Protein 5XV9 (pdb70)

Nearest PDB structures (foldseek):
  5xv9-assembly1_A  TM=9.568E-01  e=7.145E-11  Colwellia psychrerythraea 34H
  7f3l-assembly1_A  TM=8.516E-01  e=1.343E-05  Homo sapiens
  5ytv-assembly1_A  TM=8.457E-01  e=1.506E-05  Homo sapiens
  1wfq-assembly1_A  TM=7.825E-01  e=1.286E-03  Homo sapiens
  4qqb-assembly2_Y  TM=7.080E-01  e=2.148E-03  Drosophila melanogaster

Foldseek 3Di:
DFKFWFQFADVVVQWGWTQGPVRDHIAIEGPVQAPDDDDDDDDGGGFIWGFDWDADPVGTHTHNIDTD

Secondary structure (DSSP, 8-state):
--EEEEEEEETTTTEEEEE-TTSPPPEEEEGGGB--S-S-----TT-EEEEEEE--SS--EEEEEEE-

InterPro domains:
  IPR002059 Cold-shock protein Csp, DNA-binding [PF00313] (3-67)
  IPR002059 Cold-shock protein Csp, DNA-binding [PR00050] (4-19)
  IPR002059 Cold-shock protein Csp, DNA-binding [PR00050] (25-34)
  IPR002059 Cold-shock protein Csp, DNA-binding [PR00050] (41-59)
  IPR002059 Cold-shock protein Csp, DNA-binding [PS51857] (1-67)
  IPR002059 Cold-shock protein Csp, DNA-binding [cd04458] (3-65)
  IPR011129 Cold-shock domain [SM00357] (3-68)
  IPR012156 Cold shock, CspA [PIRSF002599] (1-67)
  IPR012340 Nucleic acid-binding, OB-fold [G3DSA:2.40.50.140] (1-68)
  IPR012340 Nucleic acid-binding, OB-fold [SSF50249] (1-67)
  IPR019844 Cold-shock domain, conserved site [PS00352] (15-34)

Organism: Colwellia psychrerythraea (strain 34H / ATCC BAA-681) (NCBI:txid167879)

Radius of gyration: 10.87 Å; Cα contacts (8 Å, |Δi|>4): 153; chains: 1; bounding box: 30×25×26 Å

Solvent-accessible surface area: 4841 Å² total; per-residue (Å²): 206,62,123,2,81,4,115,66,13,55,67,148,128,28,71,1,48,0,49,8,120,140,66,68,182,59,10,108,3,82,62,97,81,46,97,59,73,42,150,201,29,102,21,57,114,40,55,50,0,56,8,82,82,34,172,38,186,214,24,56,48,2,61,97,2,52,47,96

Sequence (68 aa):
MSKGIVKWFNSDKGFGFITPEDGSKDLFVHHSEIQSGGEYATLADGQTVEYEVGQGQKGPCANKVVAVMSKGIVKWFNSDKGFGFITPEDGSKDLFVHHSEIQSGGEYATLADGQTVEYEVGQGQKGPCANKVVAVMSKGIVKWFNSDKGFGFITPEDGSKDLFVHHSEIQSGGEYATLADGQTVEYEVGQGQKGPCANKVVAVMSKGIVKWFNSDKGFGFITPEDGSKDLFVHHSEIQSGGEYATLADGQTVEYEVGQGQKGPCANKVVAVMSKGIVKWFNSDKGFGFITPEDGSKDLFVHHSEIQSGGEYATLADGQTVEYEVGQGQKGPCANKVVAVMSKGIVKWFNSDKGFGFITPEDGSKDLFVHHSEIQSGGEYATLADGQTVEYEVGQGQKGPCANKVVAVMSKGIVKWFNSDKGFGFITPEDGSKDLFVHHSEIQSGGEYATLADGQTVEYEVGQGQKGPCANKVVAVMSKGIVKWFNSDKGFGFITPEDGSKDLFVHHSEIQSGGEYATLADGQTVEYEVGQGQKGPCANKVVAVMSKGIVKWFNSDKGFGFITPEDGSKDLFVHHSEIQSGGEYATLADGQTVEYEVGQGQKGPCANKVVAVMSKGIVKWFNSDKGFGFITPEDGSKDLFVHHSEIQSGGEYATLADGQTVEYEVGQGQKGPCANKVVAVMSKGIVKWFNSDKGFGFITPEDGSKDLFVHHSEIQSGGEYATLADGQTVEYEVGQGQKGPCANKVVAVMSKGIVKWFNSDKGFGFITPEDGSKDLFVHHSEIQSGGEYATLADGQTVEYEVGQGQKGPCANKVVAVMSKGIVKWFNSDKGFGFITPEDGSKDLFVHHSEIQSGGEYATLADGQTVEYEVGQGQKGPCANKVVAVMSKGIVKWFNSDKGFGFITPEDGSKDLFVHHSEIQSGGEYATLADGQTVEYEVGQGQKGPCANKVVAVMSKGIVKWFNSDKGFGFITPEDGSKDLFVHHSEIQSGGEYATLADGQTVEYEVGQGQKGPCANKVVAVMSKGIVKWFNSDKGFGFITPEDGSKDLFVHHSEIQSGGEYATLADGQTVEYEVGQGQKGPCANKVVAVMSKGIVKWFNSDKGFGFITPEDGSKDLFVHHSEIQSGGEYATLADGQTVEYEVGQGQKGPCANKVVAVMSKGIVKWFNSDKGFGFITPEDGSKDLFVHHSEIQSGGEYATLADGQTVEYEVGQGQKGPCANKVVAVMSKGIVKWFNSDKGFGFITPEDGSKDLFVHHSEIQSGGEYATLADGQTVEYEVGQGQKGPCANKVVAVMSKGIVKWFNSDKGFGFITPEDGSKDLFVHHSEIQSGGEYATLADGQTVEYEVGQGQKGPCANKVVAV

CATH classification: 2.40.50.140

Structure (mmCIF, N/CA/C/O backbone):
data_5XV9
#
_entry.id   5XV9
#
loop_
_atom_site.group_PDB
_atom_site.id
_atom_site.type_symbol
_atom_site.label_atom_id
_atom_site.label_alt_id
_atom_site.label_comp_id
_atom_site.label_asym_id
_atom_site.label_entity_id
_atom_site.label_seq_id
_atom_site.pdbx_PDB_ins_code
_atom_site.Cartn_x
_atom_site.Cartn_y
_atom_site.Cartn_z
_atom_site.occupancy
_atom_site.B_iso_or_equiv
_atom_site.auth_seq_id
_atom_site.auth_comp_id
_atom_site.auth_asym_id
_atom_site.auth_atom_id
_atom_site.pdbx_PDB_model_num
ATOM 1 N N . MET A 1 1 ? -4.690 11.706 1.030 1.00 0.00 1 MET A N 1
ATOM 2 C CA . MET A 1 1 ? -5.722 12.460 1.797 1.00 0.00 1 MET A CA 1
ATOM 3 C C . MET A 1 1 ? -6.381 11.522 2.803 1.00 0.00 1 MET A C 1
ATOM 4 O O . MET A 1 1 ? -6.348 11.772 4.010 1.00 0.00 1 MET A O 1
ATOM 20 N N . SER A 1 2 ? -6.979 10.443 2.291 1.00 0.00 2 SER A N 1
ATOM 21 C CA . SER A 1 2 ? -7.651 9.461 3.141 1.00 0.00 2 SER A CA 1
ATOM 22 C C . SER A 1 2 ? -6.635 8.691 3.978 1.00 0.00 2 SER A C 1
ATOM 23 O O . SER A 1 2 ? -5.490 8.500 3.557 1.00 0.00 2 SER A O 1
ATOM 31 N N . LYS A 1 3 ? -7.069 8.247 5.159 1.00 0.00 3 LYS A N 1
ATOM 32 C CA . LYS A 1 3 ? -6.204 7.486 6.058 1.00 0.00 3 LYS A CA 1
ATOM 33 C C . LYS A 1 3 ? -7.042 6.622 6.996 1.00 0.00 3 LYS A C 1
ATOM 34 O O . LYS A 1 3 ? -8.127 7.027 7.421 1.00 0.00 3 LYS A O 1
ATOM 53 N N . GLY A 1 4 ? -6.530 5.430 7.302 1.00 0.00 4 GLY A N 1
ATOM 54 C CA . GLY A 1 4 ? -7.235 4.500 8.179 1.00 0.00 4 GLY A CA 1
ATOM 55 C C . GLY A 1 4 ? -6.272 3.830 9.145 1.00 0.00 4 GLY A C 1
ATOM 56 O O . GLY A 1 4 ? -5.143 4.293 9.333 1.00 0.00 4 GLY A O 1
ATOM 60 N N . ILE A 1 5 ? -6.729 2.731 9.747 1.00 0.00 5 ILE A N 1
ATOM 61 C CA . ILE A 1 5 ? -5.905 1.980 10.698 1.00 0.00 5 ILE A CA 1
ATOM 62 C C . ILE A 1 5 ? -5.695 0.563 10.195 1.00 0.00 5 ILE A C 1
ATOM 63 O O . ILE A 1 5 ? -6.645 -0.110 9.802 1.00 0.00 5 ILE A O 1
ATOM 79 N N . VAL A 1 6 ? -4.433 0.137 10.181 1.00 0.00 6 VAL A N 1
ATOM 80 C CA . VAL A 1 6 ? -4.078 -1.188 9.682 1.00 0.00 6 VAL A CA 1
ATOM 81 C C . VAL A 1 6 ? -4.554 -2.275 10.646 1.00 0.00 6 VAL A C 1
ATOM 82 O O . VAL A 1 6 ? -4.197 -2.267 11.827 1.00 0.00 6 VAL A O 1
ATOM 95 N N . LYS A 1 7 ? -5.338 -3.220 10.117 1.00 0.00 7 LYS A N 1
ATOM 96 C CA . LYS A 1 7 ? -5.833 -4.329 10.926 1.00 0.00 7 LYS A CA 1
ATOM 97 C C . LYS A 1 7 ? -4.636 -5.177 11.350 1.00 0.00 7 LYS A C 1
ATOM 98 O O . LYS A 1 7 ? -4.492 -5.522 12.524 1.00 0.00 7 LYS A O 1
ATOM 117 N N . TRP A 1 8 ? -3.759 -5.469 10.381 1.00 0.00 8 TRP A N 1
ATOM 118 C CA . TRP A 1 8 ? -2.544 -6.232 10.653 1.00 0.00 8 TRP A CA 1
ATOM 119 C C . TRP A 1 8 ? -1.579 -6.153 9.470 1.00 0.00 8 TRP A C 1
ATOM 120 O O . TRP A 1 8 ? -1.985 -6.315 8.315 1.00 0.00 8 TRP A O 1
ATOM 141 N N . PHE A 1 9 ? -0.300 -5.912 9.776 1.00 0.00 9 PHE A N 1
ATOM 142 C CA . PHE A 1 9 ? 0.731 -5.823 8.738 1.00 0.00 9 PHE A CA 1
ATOM 143 C C . PHE A 1 9 ? 1.803 -6.895 8.946 1.00 0.00 9 PHE A C 1
ATOM 144 O O . PHE A 1 9 ? 2.369 -7.008 10.037 1.00 0.00 9 PHE A O 1
ATOM 161 N N . ASN A 1 10 ? 2.091 -7.659 7.884 1.00 0.00 10 ASN A N 1
ATOM 162 C CA . ASN A 1 10 ? 3.119 -8.700 7.951 1.00 0.00 10 ASN A CA 1
ATOM 163 C C . ASN A 1 10 ? 4.074 -8.597 6.764 1.00 0.00 10 ASN A C 1
ATOM 164 O O . ASN A 1 10 ? 3.757 -9.044 5.651 1.00 0.00 10 ASN A O 1
ATOM 175 N N . SER A 1 11 ? 5.241 -7.992 7.015 1.00 0.00 11 SER A N 1
ATOM 176 C CA . SER A 1 11 ? 6.259 -7.813 5.981 1.00 0.00 11 SER A CA 1
ATOM 177 C C . SER A 1 11 ? 6.801 -9.156 5.495 1.00 0.00 11 SER A C 1
ATOM 178 O O . SER A 1 11 ? 7.189 -9.281 4.330 1.00 0.00 11 SER A O 1
ATOM 186 N N . ASP A 1 12 ? 6.821 -10.160 6.386 1.00 0.00 12 ASP A N 1
ATOM 187 C CA . ASP A 1 12 ? 7.317 -11.487 6.013 1.00 0.00 12 ASP A CA 1
ATOM 188 C C . ASP A 1 12 ? 6.481 -12.023 4.858 1.00 0.00 12 ASP A C 1
ATOM 189 O O . ASP A 1 12 ? 7.022 -12.526 3.869 1.00 0.00 12 ASP A O 1
ATOM 198 N N . LYS A 1 13 ? 5.164 -11.856 4.975 1.00 0.00 13 LYS A N 1
ATOM 199 C CA . LYS A 1 13 ? 4.244 -12.265 3.920 1.00 0.00 13 LYS A CA 1
ATOM 200 C C . LYS A 1 13 ? 4.333 -11.280 2.745 1.00 0.00 13 LYS A C 1
ATOM 201 O O . LYS A 1 13 ? 4.080 -11.647 1.595 1.00 0.00 13 LYS A O 1
ATOM 220 N N . GLY A 1 14 ? 4.703 -10.029 3.057 1.00 0.00 14 GLY A N 1
ATOM 221 C CA . GLY A 1 14 ? 4.838 -8.982 2.045 1.00 0.00 14 GLY A CA 1
ATOM 222 C C . GLY A 1 14 ? 3.548 -8.181 1.852 1.00 0.00 14 GLY A C 1
ATOM 223 O O . GLY A 1 14 ? 3.458 -7.381 0.916 1.00 0.00 14 GLY A O 1
ATOM 227 N N . PHE A 1 15 ? 2.551 -8.398 2.724 1.00 0.00 15 PHE A N 1
ATOM 228 C CA . PHE A 1 15 ? 1.279 -7.681 2.606 1.00 0.00 15 PHE A CA 1
ATOM 229 C C . PHE A 1 15 ? 0.523 -7.642 3.930 1.00 0.00 15 PHE A C 1
ATOM 230 O O . PHE A 1 15 ? 0.918 -8.277 4.913 1.00 0.00 15 PHE A O 1
ATOM 247 N N . GLY A 1 16 ? -0.567 -6.879 3.931 1.00 0.00 16 GLY A N 1
ATOM 248 C CA . GLY A 1 16 ? -1.407 -6.730 5.112 1.00 0.00 16 GLY A CA 1
ATOM 249 C C . GLY A 1 16 ? -2.782 -6.203 4.720 1.00 0.00 16 GLY A C 1
ATOM 250 O O . GLY A 1 16 ? -3.019 -5.870 3.555 1.00 0.00 16 GLY A O 1
ATOM 254 N N . PHE A 1 17 ? -3.675 -6.119 5.703 1.00 0.00 17 PHE A N 1
ATOM 255 C CA . PHE A 1 17 ? -5.029 -5.619 5.476 1.00 0.00 17 PHE A CA 1
ATOM 256 C C . PHE A 1 17 ? -5.274 -4.400 6.344 1.00 0.00 17 PHE A C 1
ATOM 257 O O . PHE A 1 17 ? -4.825 -4.354 7.496 1.00 0.00 17 PHE A O 1
ATOM 274 N N . ILE A 1 18 ? -5.973 -3.409 5.785 1.00 0.00 18 ILE A N 1
ATOM 275 C CA . ILE A 1 18 ? -6.258 -2.178 6.520 1.00 0.00 18 ILE A CA 1
ATOM 276 C C . ILE A 1 18 ? -7.755 -1.994 6.731 1.00 0.00 18 ILE A C 1
ATOM 277 O O . ILE A 1 18 ? -8.565 -2.372 5.887 1.00 0.00 18 ILE A O 1
ATOM 293 N N . THR A 1 19 ? -8.094 -1.405 7.876 1.00 0.00 19 THR A N 1
ATOM 294 C CA . THR A 1 19 ? -9.479 -1.153 8.234 1.00 0.00 19 THR A CA 1
ATOM 295 C C . THR A 1 19 ? -9.825 0.324 7.948 1.00 0.00 19 THR A C 1
ATOM 296 O O . THR A 1 19 ? -9.389 1.204 8.697 1.00 0.00 19 THR A O 1
ATOM 307 N N . PRO A 1 20 ? -10.594 0.623 6.896 1.00 0.00 20 PRO A N 1
ATOM 308 C CA . PRO A 1 20 ? -10.974 2.033 6.560 1.00 0.00 20 PRO A CA 1
ATOM 309 C C . PRO A 1 20 ? -11.613 2.765 7.735 1.00 0.00 20 PRO A C 1
ATOM 310 O O . PRO A 1 20 ? -12.486 2.229 8.420 1.00 0.00 20 PRO A O 1
ATOM 321 N N . GLU A 1 21 ? -11.162 3.997 7.944 1.00 0.00 21 GLU A N 1
ATOM 322 C CA . GLU A 1 21 ? -11.669 4.841 9.021 1.00 0.00 21 GLU A CA 1
ATOM 323 C C . GLU A 1 21 ? -13.174 5.087 8.852 1.00 0.00 21 GLU A C 1
ATOM 324 O O . GLU A 1 21 ? -13.921 5.086 9.834 1.00 0.00 21 GLU A O 1
ATOM 336 N N . ASP A 1 22 ? -13.596 5.315 7.610 1.00 0.00 22 ASP A N 1
ATOM 337 C CA . ASP A 1 22 ? -15.008 5.585 7.316 1.00 0.00 22 ASP A CA 1
ATOM 338 C C . ASP A 1 22 ? -15.895 4.374 7.630 1.00 0.00 22 ASP A C 1
ATOM 339 O O . ASP A 1 22 ? -17.119 4.508 7.705 1.00 0.00 22 ASP A O 1
ATOM 348 N N . GLY A 1 23 ? -15.279 3.199 7.792 1.00 0.00 23 GLY A N 1
ATOM 349 C CA . GLY A 1 23 ? -16.026 1.973 8.074 1.00 0.00 23 GLY A CA 1
ATOM 350 C C . GLY A 1 23 ? -16.192 1.116 6.814 1.00 0.00 23 GLY A C 1
ATOM 351 O O . GLY A 1 23 ? -16.951 0.144 6.818 1.00 0.00 23 GLY A O 1
ATOM 355 N N . SER A 1 24 ? -15.474 1.482 5.744 1.00 0.00 24 SER A N 1
ATOM 356 C CA . SER A 1 24 ? -15.540 0.744 4.486 1.00 0.00 24 SER A CA 1
ATOM 357 C C . SER A 1 24 ? -14.846 -0.606 4.631 1.00 0.00 24 SER A C 1
ATOM 358 O O . SER A 1 24 ? -14.151 -0.847 5.618 1.00 0.00 24 SER A O 1
ATOM 366 N N . LYS A 1 25 ? -15.058 -1.486 3.653 1.00 0.00 25 LYS A N 1
ATOM 367 C CA . LYS A 1 25 ? -14.465 -2.827 3.677 1.00 0.00 25 LYS A CA 1
ATOM 368 C C . LYS A 1 25 ? -12.942 -2.747 3.614 1.00 0.00 25 LYS A C 1
ATOM 369 O O . LYS A 1 25 ? -12.386 -1.799 3.054 1.00 0.00 25 LYS A O 1
ATOM 388 N N . ASP A 1 26 ? -12.277 -3.740 4.213 1.00 0.00 26 ASP A N 1
ATOM 389 C CA . ASP A 1 26 ? -10.814 -3.777 4.250 1.00 0.00 26 ASP A CA 1
ATOM 390 C C . ASP A 1 26 ? -10.216 -3.728 2.849 1.00 0.00 26 ASP A C 1
ATOM 391 O O . ASP A 1 26 ? -10.764 -4.301 1.905 1.00 0.00 26 ASP A O 1
ATOM 400 N N . LEU A 1 27 ? -9.085 -3.027 2.733 1.00 0.00 27 LEU A N 1
ATOM 401 C CA . LEU A 1 27 ? -8.390 -2.880 1.453 1.00 0.00 27 LEU A CA 1
ATOM 402 C C . LEU A 1 27 ? -7.024 -3.560 1.498 1.00 0.00 27 LEU A C 1
ATOM 403 O O . LEU A 1 27 ? -6.377 -3.602 2.551 1.00 0.00 27 LEU A O 1
ATOM 419 N N . PHE A 1 28 ? -6.599 -4.090 0.347 1.00 0.00 28 PHE A N 1
ATOM 420 C CA . PHE A 1 28 ? -5.309 -4.772 0.243 1.00 0.00 28 PHE A CA 1
ATOM 421 C C . PHE A 1 28 ? -4.171 -3.757 0.197 1.00 0.00 28 PHE A C 1
ATOM 422 O O . PHE A 1 28 ? -4.210 -2.800 -0.584 1.00 0.00 28 PHE A O 1
ATOM 439 N N . VAL A 1 29 ? -3.161 -3.979 1.040 1.00 0.00 29 VAL A N 1
ATOM 440 C CA . VAL A 1 29 ? -1.998 -3.095 1.108 1.00 0.00 29 VAL A CA 1
ATOM 441 C C . VAL A 1 29 ? -0.713 -3.933 1.073 1.00 0.00 29 VAL A C 1
ATOM 442 O O . VAL A 1 29 ? -0.589 -4.915 1.809 1.00 0.00 29 VAL A O 1
ATOM 455 N N . HIS A 1 30 ? 0.231 -3.537 0.213 1.00 0.00 30 HIS A N 1
ATOM 456 C CA . HIS A 1 30 ? 1.503 -4.255 0.083 1.00 0.00 30 HIS A CA 1
ATOM 457 C C . HIS A 1 30 ? 2.652 -3.429 0.660 1.00 0.00 30 HIS A C 1
ATOM 458 O O . HIS A 1 30 ? 2.624 -2.196 0.618 1.00 0.00 30 HIS A O 1
ATOM 472 N N . HIS A 1 31 ? 3.658 -4.126 1.195 1.00 0.00 31 HIS A N 1
ATOM 473 C CA . HIS A 1 31 ? 4.825 -3.466 1.783 1.00 0.00 31 HIS A CA 1
ATOM 474 C C . HIS A 1 31 ? 5.564 -2.636 0.730 1.00 0.00 31 HIS A C 1
ATOM 475 O O . HIS A 1 31 ? 5.929 -1.491 0.981 1.00 0.00 31 HIS A O 1
ATOM 489 N N . SER A 1 32 ? 5.802 -3.243 -0.431 1.00 0.00 32 SER A N 1
ATOM 490 C CA . SER A 1 32 ? 6.530 -2.582 -1.521 1.00 0.00 32 SER A CA 1
ATOM 491 C C . SER A 1 32 ? 5.795 -1.352 -2.070 1.00 0.00 32 SER A C 1
ATOM 492 O O . SER A 1 32 ? 6.408 -0.519 -2.743 1.00 0.00 32 SER A O 1
ATOM 500 N N . GLU A 1 33 ? 4.488 -1.256 -1.811 1.00 0.00 33 GLU A N 1
ATOM 501 C CA . GLU A 1 33 ? 3.686 -0.134 -2.318 1.00 0.00 33 GLU A CA 1
ATOM 502 C C . GLU A 1 33 ? 3.750 1.113 -1.425 1.00 0.00 33 GLU A C 1
ATOM 503 O O . GLU A 1 33 ? 3.093 2.112 -1.732 1.00 0.00 33 GLU A O 1
ATOM 515 N N . ILE A 1 34 ? 4.522 1.063 -0.330 1.00 0.00 34 ILE A N 1
ATOM 516 C CA . ILE A 1 34 ? 4.622 2.222 0.570 1.00 0.00 34 ILE A CA 1
ATOM 517 C C . ILE A 1 34 ? 5.320 3.386 -0.135 1.00 0.00 34 ILE A C 1
ATOM 518 O O . ILE A 1 34 ? 6.132 3.172 -1.038 1.00 0.00 34 ILE A O 1
ATOM 534 N N . GLN A 1 35 ? 5.006 4.610 0.296 1.00 0.00 35 GLN A N 1
ATOM 535 C CA . GLN A 1 35 ? 5.615 5.805 -0.286 1.00 0.00 35 GLN A CA 1
ATOM 536 C C . GLN A 1 35 ? 6.152 6.706 0.825 1.00 0.00 35 GLN A C 1
ATOM 537 O O . GLN A 1 35 ? 5.395 7.454 1.447 1.00 0.00 35 GLN A O 1
ATOM 551 N N . SER A 1 36 ? 7.463 6.624 1.060 1.00 0.00 36 SER A N 1
ATOM 552 C CA . SER A 1 36 ? 8.108 7.433 2.093 1.00 0.00 36 SER A CA 1
ATOM 553 C C . SER A 1 36 ? 9.596 7.590 1.800 1.00 0.00 36 SER A C 1
ATOM 554 O O . SER A 1 36 ? 10.241 6.657 1.314 1.00 0.00 36 SER A O 1
ATOM 562 N N . GLY A 1 37 ? 10.131 8.774 2.103 1.00 0.00 37 GLY A N 1
ATOM 563 C CA . GLY A 1 37 ? 11.547 9.054 1.877 1.00 0.00 37 GLY A CA 1
ATOM 564 C C . GLY A 1 37 ? 12.428 8.121 2.704 1.00 0.00 37 GLY A C 1
ATOM 565 O O . GLY A 1 37 ? 13.453 7.634 2.220 1.00 0.00 37 GLY A O 1
ATOM 569 N N . GLY A 1 38 ? 12.018 7.885 3.952 1.00 0.00 38 GLY A N 1
ATOM 570 C CA . GLY A 1 38 ? 12.768 7.013 4.855 1.00 0.00 38 GLY A CA 1
ATOM 571 C C . GLY A 1 38 ? 12.620 5.548 4.459 1.00 0.00 38 GLY A C 1
ATOM 572 O O . GLY A 1 38 ? 11.559 5.128 3.988 1.00 0.00 38 GLY A O 1
ATOM 576 N N . GLU A 1 39 ? 13.689 4.779 4.664 1.00 0.00 39 GLU A N 1
ATOM 577 C CA . GLU A 1 39 ? 13.688 3.350 4.338 1.00 0.00 39 GLU A CA 1
ATOM 578 C C . GLU A 1 39 ? 13.495 2.471 5.586 1.00 0.00 39 GLU A C 1
ATOM 579 O O . GLU A 1 39 ? 13.530 1.242 5.485 1.00 0.00 39 GLU A O 1
ATOM 591 N N . TYR A 1 40 ? 13.302 3.099 6.756 1.00 0.00 40 TYR A N 1
ATOM 592 C CA . TYR A 1 40 ? 13.119 2.353 8.008 1.00 0.00 40 TYR A CA 1
ATOM 593 C C . TYR A 1 40 ? 11.646 2.272 8.424 1.00 0.00 40 TYR A C 1
ATOM 594 O O . TYR A 1 40 ? 11.346 1.833 9.538 1.00 0.00 40 TYR A O 1
ATOM 612 N N . ALA A 1 41 ? 10.733 2.699 7.542 1.00 0.00 41 ALA A N 1
ATOM 613 C CA . ALA A 1 41 ? 9.308 2.669 7.856 1.00 0.00 41 ALA A CA 1
ATOM 614 C C . ALA A 1 41 ? 8.861 1.246 8.172 1.00 0.00 41 ALA A C 1
ATOM 615 O O . ALA A 1 41 ? 9.191 0.307 7.444 1.00 0.00 41 ALA A O 1
ATOM 622 N N . THR A 1 42 ? 8.110 1.104 9.265 1.00 0.00 42 THR A N 1
ATOM 623 C CA . THR A 1 42 ? 7.610 -0.207 9.693 1.00 0.00 42 THR A CA 1
ATOM 624 C C . THR A 1 42 ? 6.099 -0.162 9.899 1.00 0.00 42 THR A C 1
ATOM 625 O O . THR A 1 42 ? 5.524 0.910 10.107 1.00 0.00 42 THR A O 1
ATOM 636 N N . LEU A 1 43 ? 5.468 -1.338 9.853 1.00 0.00 43 LEU A N 1
ATOM 637 C CA . LEU A 1 43 ? 4.022 -1.447 10.047 1.00 0.00 43 LEU A CA 1
ATOM 638 C C . LEU A 1 43 ? 3.705 -2.693 10.880 1.00 0.00 43 LEU A C 1
ATOM 639 O O . LEU A 1 43 ? 4.417 -3.697 10.799 1.00 0.00 43 LEU A O 1
ATOM 655 N N . ALA A 1 44 ? 2.643 -2.613 11.680 1.00 0.00 44 ALA A N 1
ATOM 656 C CA . ALA A 1 44 ? 2.231 -3.728 12.538 1.00 0.00 44 ALA A CA 1
ATOM 657 C C . ALA A 1 44 ? 0.696 -3.760 12.669 1.00 0.00 44 ALA A C 1
ATOM 658 O O . ALA A 1 44 ? -0.006 -3.314 11.758 1.00 0.00 44 ALA A O 1
ATOM 665 N N . ASP A 1 45 ? 0.177 -4.315 13.778 1.00 0.00 45 ASP A N 1
ATOM 666 C CA . ASP A 1 45 ? -1.266 -4.396 13.999 1.00 0.00 45 ASP A CA 1
ATOM 667 C C . ASP A 1 45 ? -1.777 -3.117 14.662 1.00 0.00 45 ASP A C 1
ATOM 668 O O . ASP A 1 45 ? -1.463 -2.847 15.824 1.00 0.00 45 ASP A O 1
ATOM 677 N N . GLY A 1 46 ? -2.567 -2.340 13.916 1.00 0.00 46 GLY A N 1
ATOM 678 C CA . GLY A 1 46 ? -3.127 -1.087 14.438 1.00 0.00 46 GLY A CA 1
ATOM 679 C C . GLY A 1 46 ? -2.358 0.151 13.952 1.00 0.00 46 GLY A C 1
ATOM 680 O O . GLY A 1 46 ? -2.731 1.279 14.286 1.00 0.00 46 GLY A O 1
ATOM 684 N N . GLN A 1 47 ? -1.295 -0.062 13.170 1.00 0.00 47 GLN A N 1
ATOM 685 C CA . GLN A 1 47 ? -0.490 1.037 12.648 1.00 0.00 47 GLN A CA 1
ATOM 686 C C . GLN A 1 47 ? -1.353 1.976 11.807 1.00 0.00 47 GLN A C 1
ATOM 687 O O . GLN A 1 47 ? -2.072 1.532 10.910 1.00 0.00 47 GLN A O 1
ATOM 701 N N . THR A 1 48 ? -1.274 3.275 12.112 1.00 0.00 48 THR A N 1
ATOM 702 C CA . THR A 1 48 ? -2.050 4.285 11.390 1.00 0.00 48 THR A CA 1
ATOM 703 C C . THR A 1 48 ? -1.284 4.725 10.145 1.00 0.00 48 THR A C 1
ATOM 704 O O . THR A 1 48 ? -0.099 5.059 10.227 1.00 0.00 48 THR A O 1
ATOM 715 N N . VAL A 1 49 ? -1.966 4.706 8.996 1.00 0.00 49 VAL A N 1
ATOM 716 C CA . VAL A 1 49 ? -1.331 5.091 7.734 1.00 0.00 49 VAL A CA 1
ATOM 717 C C . VAL A 1 49 ? -2.266 5.916 6.856 1.00 0.00 49 VAL A C 1
ATOM 718 O O . VAL A 1 49 ? -3.483 5.928 7.056 1.00 0.00 49 VAL A O 1
ATOM 731 N N . GLU A 1 50 ? -1.672 6.568 5.858 1.00 0.00 50 GLU A N 1
ATOM 732 C CA . GLU A 1 50 ? -2.425 7.372 4.899 1.00 0.00 50 GLU A CA 1
ATOM 733 C C . GLU A 1 50 ? -2.405 6.642 3.561 1.00 0.00 50 GLU A C 1
ATOM 734 O O . GLU A 1 50 ? -1.359 6.118 3.167 1.00 0.00 50 GLU A O 1
ATOM 746 N N . TYR A 1 51 ? -3.550 6.589 2.876 1.00 0.00 51 TYR A N 1
ATOM 747 C CA . TYR A 1 51 ? -3.619 5.885 1.592 1.00 0.00 51 TYR A CA 1
ATOM 748 C C . TYR A 1 51 ? -4.721 6.427 0.688 1.00 0.00 51 TYR A C 1
ATOM 749 O O . TYR A 1 51 ? -5.628 7.132 1.135 1.00 0.00 51 TYR A O 1
ATOM 767 N N . GLU A 1 52 ? -4.631 6.047 -0.585 1.00 0.00 52 GLU A N 1
ATOM 768 C CA . GLU A 1 52 ? -5.615 6.439 -1.583 1.00 0.00 52 GLU A CA 1
ATOM 769 C C . GLU A 1 52 ? -6.341 5.193 -2.074 1.00 0.00 52 GLU A C 1
ATOM 770 O O . GLU A 1 52 ? -5.705 4.171 -2.350 1.00 0.00 52 GLU A O 1
ATOM 782 N N . VAL A 1 53 ? -7.668 5.279 -2.166 1.00 0.00 53 VAL A N 1
ATOM 783 C CA . VAL A 1 53 ? -8.475 4.140 -2.611 1.00 0.00 53 VAL A CA 1
ATOM 784 C C . VAL A 1 53 ? -8.671 4.216 -4.126 1.00 0.00 53 VAL A C 1
ATOM 785 O O . VAL A 1 53 ? -9.274 5.165 -4.633 1.00 0.00 53 VAL A O 1
ATOM 798 N N . GLY A 1 54 ? -8.155 3.207 -4.836 1.00 0.00 54 GLY A N 1
ATOM 799 C CA . GLY A 1 54 ? -8.274 3.158 -6.293 1.00 0.00 54 GLY A CA 1
ATOM 800 C C . GLY A 1 54 ? -8.931 1.858 -6.739 1.00 0.00 54 GLY A C 1
ATOM 801 O O . GLY A 1 54 ? -8.421 0.770 -6.460 1.00 0.00 54 GLY A O 1
ATOM 805 N N . GLN A 1 55 ? -10.072 1.988 -7.414 1.00 0.00 55 GLN A N 1
ATOM 806 C CA . GLN A 1 55 ? -10.822 0.830 -7.884 1.00 0.00 55 GLN A CA 1
ATOM 807 C C . GLN A 1 55 ? -9.957 -0.070 -8.758 1.00 0.00 55 GLN A C 1
ATOM 808 O O . GLN A 1 55 ? -9.014 0.388 -9.408 1.00 0.00 55 GLN A O 1
ATOM 822 N N . GLY A 1 56 ? -10.297 -1.357 -8.757 1.00 0.00 56 GLY A N 1
ATOM 823 C CA . GLY A 1 56 ? -9.579 -2.356 -9.536 1.00 0.00 56 GLY A CA 1
ATOM 824 C C . GLY A 1 56 ? -10.546 -3.427 -10.021 1.00 0.00 56 GLY A C 1
ATOM 825 O O . GLY A 1 56 ? -11.733 -3.388 -9.688 1.00 0.00 56 GLY A O 1
ATOM 829 N N . GLN A 1 57 ? -10.038 -4.367 -10.816 1.00 0.00 57 GLN A N 1
ATOM 830 C CA . GLN A 1 57 ? -10.877 -5.434 -11.356 1.00 0.00 57 GLN A CA 1
ATOM 831 C C . GLN A 1 57 ? -11.410 -6.322 -10.240 1.00 0.00 57 GLN A C 1
ATOM 832 O O . GLN A 1 57 ? -12.587 -6.695 -10.248 1.00 0.00 57 GLN A O 1
ATOM 846 N N . LYS A 1 58 ? -10.547 -6.634 -9.271 1.00 0.00 58 LYS A N 1
ATOM 847 C CA . LYS A 1 58 ? -10.954 -7.456 -8.129 1.00 0.00 58 LYS A CA 1
ATOM 848 C C . LYS A 1 58 ? -11.625 -6.594 -7.052 1.00 0.00 58 LYS A C 1
ATOM 849 O O . LYS A 1 58 ? -12.386 -7.103 -6.226 1.00 0.00 58 LYS A O 1
ATOM 868 N N . GLY A 1 59 ? -11.326 -5.289 -7.070 1.00 0.00 59 GLY A N 1
ATOM 869 C CA . GLY A 1 59 ? -11.889 -4.353 -6.100 1.00 0.00 59 GLY A CA 1
ATOM 870 C C . GLY A 1 59 ? -10.899 -3.213 -5.816 1.00 0.00 59 GLY A C 1
ATOM 871 O O . GLY A 1 59 ? -9.806 -3.206 -6.386 1.00 0.00 59 GLY A O 1
ATOM 875 N N . PRO A 1 60 ? -11.241 -2.250 -4.957 1.00 0.00 60 PRO A N 1
ATOM 876 C CA . PRO A 1 60 ? -10.323 -1.110 -4.635 1.00 0.00 60 PRO A CA 1
ATOM 877 C C . PRO A 1 60 ? -9.122 -1.537 -3.794 1.00 0.00 60 PRO A C 1
ATOM 878 O O . PRO A 1 60 ? -9.198 -2.492 -3.018 1.00 0.00 60 PRO A O 1
ATOM 889 N N . CYS A 1 61 ? -8.018 -0.808 -3.960 1.00 0.00 61 CYS A N 1
ATOM 890 C CA . CYS A 1 61 ? -6.783 -1.081 -3.226 1.00 0.00 61 CYS A CA 1
ATOM 891 C C . CYS A 1 61 ? -6.283 0.199 -2.566 1.00 0.00 61 CYS A C 1
ATOM 892 O O . CYS A 1 61 ? -6.804 1.282 -2.846 1.00 0.00 61 CYS A O 1
ATOM 900 N N . ALA A 1 62 ? -5.261 0.079 -1.708 1.00 0.00 62 ALA A N 1
ATOM 901 C CA . ALA A 1 62 ? -4.695 1.253 -1.040 1.00 0.00 62 ALA A CA 1
ATOM 902 C C . ALA A 1 62 ? -3.243 1.449 -1.472 1.00 0.00 62 ALA A C 1
ATOM 903 O O . ALA A 1 62 ? -2.436 0.519 -1.394 1.00 0.00 62 ALA A O 1
ATOM 910 N N . ASN A 1 63 ? -2.926 2.659 -1.943 1.00 0.00 63 ASN A N 1
ATOM 911 C CA . ASN A 1 63 ? -1.574 2.975 -2.412 1.00 0.00 63 ASN A CA 1
ATOM 912 C C . ASN A 1 63 ? -1.009 4.191 -1.681 1.00 0.00 63 ASN A C 1
ATOM 913 O O . ASN A 1 63 ? -1.750 4.935 -1.034 1.00 0.00 63 ASN A O 1
ATOM 924 N N . LYS A 1 64 ? 0.311 4.384 -1.798 1.00 0.00 64 LYS A N 1
ATOM 925 C CA . LYS A 1 64 ? 0.989 5.514 -1.153 1.00 0.00 64 LYS A CA 1
ATOM 926 C C . LYS A 1 64 ? 0.812 5.457 0.368 1.00 0.00 64 LYS A C 1
ATOM 927 O O . LYS A 1 64 ? 0.282 6.386 0.993 1.00 0.00 64 LYS A O 1
ATOM 946 N N . VAL A 1 65 ? 1.260 4.347 0.956 1.00 0.00 65 VAL A N 1
ATOM 947 C CA . VAL A 1 65 ? 1.151 4.152 2.402 1.00 0.00 65 VAL A CA 1
ATOM 948 C C . VAL A 1 65 ? 2.201 5.004 3.121 1.00 0.00 65 VAL A C 1
ATOM 949 O O . VAL A 1 65 ? 3.404 4.852 2.896 1.00 0.00 65 VAL A O 1
ATOM 962 N N . VAL A 1 66 ? 1.717 5.888 3.989 1.00 0.00 66 VAL A N 1
ATOM 963 C CA . VAL A 1 66 ? 2.590 6.772 4.766 1.00 0.00 66 VAL A CA 1
ATOM 964 C C . VAL A 1 66 ? 2.345 6.537 6.257 1.00 0.00 66 VAL A C 1
ATOM 965 O O . VAL A 1 66 ? 1.212 6.661 6.730 1.00 0.00 66 VAL A O 1
ATOM 978 N N . ALA A 1 67 ? 3.411 6.199 6.984 1.00 0.00 67 ALA A N 1
ATOM 979 C CA . ALA A 1 67 ? 3.306 5.945 8.420 1.00 0.00 67 ALA A CA 1
ATOM 980 C C . ALA A 1 67 ? 3.039 7.239 9.180 1.00 0.00 67 ALA A C 1
ATOM 981 O O . ALA A 1 67 ? 3.661 8.269 8.907 1.00 0.00 67 ALA A O 1
ATOM 988 N N . VAL A 1 68 ? 2.109 7.172 10.135 1.00 0.00 68 VAL A N 1
ATOM 989 C CA . VAL A 1 68 ? 1.755 8.340 10.945 1.00 0.00 68 VAL A CA 1
ATOM 990 C C . VAL A 1 68 ? 1.492 7.930 12.393 1.00 0.00 68 VAL A C 1
ATOM 991 O O . VAL A 1 68 ? 1.643 8.772 13.263 1.00 0.00 68 VAL A O 1
ATOM 1004 N N . MET A 1 1 ? -6.556 13.580 1.799 1.00 0.00 1 MET A N 2
ATOM 1005 C CA . MET A 1 1 ? -5.934 12.230 1.710 1.00 0.00 1 MET A CA 2
ATOM 1006 C C . MET A 1 1 ? -6.571 11.308 2.745 1.00 0.00 1 MET A C 2
ATOM 1007 O O . MET A 1 1 ? -6.535 11.591 3.946 1.00 0.00 1 MET A O 2
ATOM 1023 N N . SER A 1 2 ? -7.152 10.206 2.267 1.00 0.00 2 SER A N 2
ATOM 1024 C CA . SER A 1 2 ? -7.798 9.235 3.146 1.00 0.00 2 SER A CA 2
ATOM 1025 C C . SER A 1 2 ? -6.761 8.499 3.989 1.00 0.00 2 SER A C 2
ATOM 1026 O O . SER A 1 2 ? -5.612 8.342 3.572 1.00 0.00 2 SER A O 2
ATOM 1034 N N . LYS A 1 3 ? -7.181 8.054 5.174 1.00 0.00 3 LYS A N 2
ATOM 1035 C CA . LYS A 1 3 ? -6.296 7.326 6.084 1.00 0.00 3 LYS A CA 2
ATOM 1036 C C . LYS A 1 3 ? -7.114 6.504 7.078 1.00 0.00 3 LYS A C 2
ATOM 1037 O O . LYS A 1 3 ? -8.220 6.901 7.455 1.00 0.00 3 LYS A O 2
ATOM 1056 N N . GLY A 1 4 ? -6.569 5.356 7.483 1.00 0.00 4 GLY A N 2
ATOM 1057 C CA . GLY A 1 4 ? -7.260 4.475 8.421 1.00 0.00 4 GLY A CA 2
ATOM 1058 C C . GLY A 1 4 ? -6.271 3.758 9.329 1.00 0.00 4 GLY A C 2
ATOM 1059 O O . GLY A 1 4 ? -5.101 4.147 9.418 1.00 0.00 4 GLY A O 2
ATOM 1063 N N . ILE A 1 5 ? -6.752 2.703 9.990 1.00 0.00 5 ILE A N 2
ATOM 1064 C CA . ILE A 1 5 ? -5.909 1.916 10.893 1.00 0.00 5 ILE A CA 2
ATOM 1065 C C . ILE A 1 5 ? -5.734 0.508 10.346 1.00 0.00 5 ILE A C 2
ATOM 1066 O O . ILE A 1 5 ? -6.706 -0.151 9.984 1.00 0.00 5 ILE A O 2
ATOM 1082 N N . VAL A 1 6 ? -4.478 0.076 10.260 1.00 0.00 6 VAL A N 2
ATOM 1083 C CA . VAL A 1 6 ? -4.155 -1.240 9.714 1.00 0.00 6 VAL A CA 2
ATOM 1084 C C . VAL A 1 6 ? -4.644 -2.352 10.645 1.00 0.00 6 VAL A C 2
ATOM 1085 O O . VAL A 1 6 ? -4.248 -2.425 11.809 1.00 0.00 6 VAL A O 2
ATOM 1098 N N . LYS A 1 7 ? -5.498 -3.217 10.098 1.00 0.00 7 LYS A N 2
ATOM 1099 C CA . LYS A 1 7 ? -6.038 -4.345 10.849 1.00 0.00 7 LYS A CA 2
ATOM 1100 C C . LYS A 1 7 ? -4.901 -5.310 11.182 1.00 0.00 7 LYS A C 2
ATOM 1101 O O . LYS A 1 7 ? -4.790 -5.792 12.310 1.00 0.00 7 LYS A O 2
ATOM 1120 N N . TRP A 1 8 ? -4.062 -5.580 10.178 1.00 0.00 8 TRP A N 2
ATOM 1121 C CA . TRP A 1 8 ? -2.927 -6.481 10.343 1.00 0.00 8 TRP A CA 2
ATOM 1122 C C . TRP A 1 8 ? -1.915 -6.249 9.222 1.00 0.00 8 TRP A C 2
ATOM 1123 O O . TRP A 1 8 ? -2.271 -6.324 8.042 1.00 0.00 8 TRP A O 2
ATOM 1144 N N . PHE A 1 9 ? -0.654 -5.984 9.591 1.00 0.00 9 PHE A N 2
ATOM 1145 C CA . PHE A 1 9 ? 0.395 -5.764 8.587 1.00 0.00 9 PHE A CA 2
ATOM 1146 C C . PHE A 1 9 ? 1.373 -6.938 8.574 1.00 0.00 9 PHE A C 2
ATOM 1147 O O . PHE A 1 9 ? 1.994 -7.243 9.597 1.00 0.00 9 PHE A O 2
ATOM 1164 N N . ASN A 1 10 ? 1.510 -7.594 7.412 1.00 0.00 10 ASN A N 2
ATOM 1165 C CA . ASN A 1 10 ? 2.423 -8.734 7.282 1.00 0.00 10 ASN A CA 2
ATOM 1166 C C . ASN A 1 10 ? 3.449 -8.506 6.171 1.00 0.00 10 ASN A C 2
ATOM 1167 O O . ASN A 1 10 ? 3.196 -8.819 4.999 1.00 0.00 10 ASN A O 2
ATOM 1178 N N . SER A 1 11 ? 4.607 -7.951 6.550 1.00 0.00 11 SER A N 2
ATOM 1179 C CA . SER A 1 11 ? 5.679 -7.679 5.595 1.00 0.00 11 SER A CA 2
ATOM 1180 C C . SER A 1 11 ? 6.205 -8.971 4.971 1.00 0.00 11 SER A C 2
ATOM 1181 O O . SER A 1 11 ? 6.638 -8.971 3.815 1.00 0.00 11 SER A O 2
ATOM 1189 N N . ASP A 1 12 ? 6.161 -10.071 5.738 1.00 0.00 12 ASP A N 2
ATOM 1190 C CA . ASP A 1 12 ? 6.634 -11.363 5.240 1.00 0.00 12 ASP A CA 2
ATOM 1191 C C . ASP A 1 12 ? 5.843 -11.738 3.995 1.00 0.00 12 ASP A C 2
ATOM 1192 O O . ASP A 1 12 ? 6.420 -12.108 2.969 1.00 0.00 12 ASP A O 2
ATOM 1201 N N . LYS A 1 13 ? 4.523 -11.595 4.089 1.00 0.00 13 LYS A N 2
ATOM 1202 C CA . LYS A 1 13 ? 3.639 -11.872 2.959 1.00 0.00 13 LYS A CA 2
ATOM 1203 C C . LYS A 1 13 ? 3.743 -10.745 1.917 1.00 0.00 13 LYS A C 2
ATOM 1204 O O . LYS A 1 13 ? 3.414 -10.944 0.746 1.00 0.00 13 LYS A O 2
ATOM 1223 N N . GLY A 1 14 ? 4.205 -9.565 2.361 1.00 0.00 14 GLY A N 2
ATOM 1224 C CA . GLY A 1 14 ? 4.360 -8.409 1.478 1.00 0.00 14 GLY A CA 2
ATOM 1225 C C . GLY A 1 14 ? 3.083 -7.568 1.380 1.00 0.00 14 GLY A C 2
ATOM 1226 O O . GLY A 1 14 ? 3.011 -6.654 0.554 1.00 0.00 14 GLY A O 2
ATOM 1230 N N . PHE A 1 15 ? 2.079 -7.877 2.213 1.00 0.00 15 PHE A N 2
ATOM 1231 C CA . PHE A 1 15 ? 0.817 -7.134 2.188 1.00 0.00 15 PHE A CA 2
ATOM 1232 C C . PHE A 1 15 ? 0.074 -7.247 3.517 1.00 0.00 15 PHE A C 2
ATOM 1233 O O . PHE A 1 15 ? 0.487 -7.987 4.418 1.00 0.00 15 PHE A O 2
ATOM 1250 N N . GLY A 1 16 ? -1.021 -6.495 3.625 1.00 0.00 16 GLY A N 2
ATOM 1251 C CA . GLY A 1 16 ? -1.837 -6.490 4.834 1.00 0.00 16 GLY A CA 2
ATOM 1252 C C . GLY A 1 16 ? -3.230 -5.946 4.539 1.00 0.00 16 GLY A C 2
ATOM 1253 O O . GLY A 1 16 ? -3.509 -5.505 3.420 1.00 0.00 16 GLY A O 2
ATOM 1257 N N . PHE A 1 17 ? -4.093 -5.976 5.555 1.00 0.00 17 PHE A N 2
ATOM 1258 C CA . PHE A 1 17 ? -5.460 -5.480 5.420 1.00 0.00 17 PHE A CA 2
ATOM 1259 C C . PHE A 1 17 ? -5.652 -4.278 6.329 1.00 0.00 17 PHE A C 2
ATOM 1260 O O . PHE A 1 17 ? -5.222 -4.304 7.486 1.00 0.00 17 PHE A O 2
ATOM 1277 N N . ILE A 1 18 ? -6.288 -3.221 5.807 1.00 0.00 18 ILE A N 2
ATOM 1278 C CA . ILE A 1 18 ? -6.513 -2.011 6.597 1.00 0.00 18 ILE A CA 2
ATOM 1279 C C . ILE A 1 18 ? -7.998 -1.789 6.854 1.00 0.00 18 ILE A C 2
ATOM 1280 O O . ILE A 1 18 ? -8.840 -2.094 6.013 1.00 0.00 18 ILE A O 2
ATOM 1296 N N . THR A 1 19 ? -8.293 -1.258 8.041 1.00 0.00 19 THR A N 2
ATOM 1297 C CA . THR A 1 19 ? -9.665 -0.988 8.448 1.00 0.00 19 THR A CA 2
ATOM 1298 C C . THR A 1 19 ? -9.989 0.509 8.268 1.00 0.00 19 THR A C 2
ATOM 1299 O O . THR A 1 19 ? -9.517 1.329 9.064 1.00 0.00 19 THR A O 2
ATOM 1310 N N . PRO A 1 20 ? -10.790 0.894 7.267 1.00 0.00 20 PRO A N 2
ATOM 1311 C CA . PRO A 1 20 ? -11.160 2.331 7.054 1.00 0.00 20 PRO A CA 2
ATOM 1312 C C . PRO A 1 20 ? -11.767 2.947 8.311 1.00 0.00 20 PRO A C 2
ATOM 1313 O O . PRO A 1 20 ? -12.659 2.361 8.927 1.00 0.00 20 PRO A O 2
ATOM 1324 N N . GLU A 1 21 ? -11.282 4.135 8.677 1.00 0.00 21 GLU A N 2
ATOM 1325 C CA . GLU A 1 21 ? -11.785 4.836 9.861 1.00 0.00 21 GLU A CA 2
ATOM 1326 C C . GLU A 1 21 ? -13.258 5.234 9.687 1.00 0.00 21 GLU A C 2
ATOM 1327 O O . GLU A 1 21 ? -14.002 5.326 10.666 1.00 0.00 21 GLU A O 2
ATOM 1339 N N . ASP A 1 22 ? -13.666 5.458 8.434 1.00 0.00 22 ASP A N 2
ATOM 1340 C CA . ASP A 1 22 ? -15.047 5.836 8.125 1.00 0.00 22 ASP A CA 2
ATOM 1341 C C . ASP A 1 22 ? -16.015 4.664 8.337 1.00 0.00 22 ASP A C 2
ATOM 1342 O O . ASP A 1 22 ? -17.224 4.872 8.463 1.00 0.00 22 ASP A O 2
ATOM 1351 N N . GLY A 1 23 ? -15.477 3.439 8.360 1.00 0.00 23 GLY A N 2
ATOM 1352 C CA . GLY A 1 23 ? -16.300 2.238 8.538 1.00 0.00 23 GLY A CA 2
ATOM 1353 C C . GLY A 1 23 ? -16.471 1.463 7.223 1.00 0.00 23 GLY A C 2
ATOM 1354 O O . GLY A 1 23 ? -17.267 0.521 7.157 1.00 0.00 23 GLY A O 2
ATOM 1358 N N . SER A 1 24 ? -15.718 1.858 6.187 1.00 0.00 24 SER A N 2
ATOM 1359 C CA . SER A 1 24 ? -15.784 1.197 4.888 1.00 0.00 24 SER A CA 2
ATOM 1360 C C . SER A 1 24 ? -15.108 -0.169 4.954 1.00 0.00 24 SER A C 2
ATOM 1361 O O . SER A 1 24 ? -14.428 -0.484 5.933 1.00 0.00 24 SER A O 2
ATOM 1369 N N . LYS A 1 25 ? -15.314 -0.973 3.914 1.00 0.00 25 LYS A N 2
ATOM 1370 C CA . LYS A 1 25 ? -14.738 -2.317 3.850 1.00 0.00 25 LYS A CA 2
ATOM 1371 C C . LYS A 1 25 ? -13.215 -2.248 3.773 1.00 0.00 25 LYS A C 2
ATOM 1372 O O . LYS A 1 25 ? -12.658 -1.268 3.272 1.00 0.00 25 LYS A O 2
ATOM 1391 N N . ASP A 1 26 ? -12.555 -3.287 4.292 1.00 0.00 26 ASP A N 2
ATOM 1392 C CA . ASP A 1 26 ? -11.095 -3.341 4.307 1.00 0.00 26 ASP A CA 2
ATOM 1393 C C . ASP A 1 26 ? -10.514 -3.241 2.900 1.00 0.00 26 ASP A C 2
ATOM 1394 O O . ASP A 1 26 ? -11.091 -3.748 1.935 1.00 0.00 26 ASP A O 2
ATOM 1403 N N . LEU A 1 27 ? -9.364 -2.570 2.805 1.00 0.00 27 LEU A N 2
ATOM 1404 C CA . LEU A 1 27 ? -8.677 -2.375 1.529 1.00 0.00 27 LEU A CA 2
ATOM 1405 C C . LEU A 1 27 ? -7.308 -3.054 1.553 1.00 0.00 27 LEU A C 2
ATOM 1406 O O . LEU A 1 27 ? -6.689 -3.176 2.614 1.00 0.00 27 LEU A O 2
ATOM 1422 N N . PHE A 1 28 ? -6.845 -3.492 0.376 1.00 0.00 28 PHE A N 2
ATOM 1423 C CA . PHE A 1 28 ? -5.543 -4.156 0.266 1.00 0.00 28 PHE A CA 2
ATOM 1424 C C . PHE A 1 28 ? -4.421 -3.124 0.235 1.00 0.00 28 PHE A C 2
ATOM 1425 O O . PHE A 1 28 ? -4.495 -2.140 -0.502 1.00 0.00 28 PHE A O 2
ATOM 1442 N N . VAL A 1 29 ? -3.381 -3.359 1.040 1.00 0.00 29 VAL A N 2
ATOM 1443 C CA . VAL A 1 29 ? -2.236 -2.449 1.107 1.00 0.00 29 VAL A CA 2
ATOM 1444 C C . VAL A 1 29 ? -0.934 -3.256 1.026 1.00 0.00 29 VAL A C 2
ATOM 1445 O O . VAL A 1 29 ? -0.793 -4.282 1.696 1.00 0.00 29 VAL A O 2
ATOM 1458 N N . HIS A 1 30 ? 0.005 -2.784 0.200 1.00 0.00 30 HIS A N 2
ATOM 1459 C CA . HIS A 1 30 ? 1.290 -3.465 0.031 1.00 0.00 30 HIS A CA 2
ATOM 1460 C C . HIS A 1 30 ? 2.422 -2.670 0.685 1.00 0.00 30 HIS A C 2
ATOM 1461 O O . HIS A 1 30 ? 2.385 -1.440 0.731 1.00 0.00 30 HIS A O 2
ATOM 1475 N N . HIS A 1 31 ? 3.424 -3.399 1.182 1.00 0.00 31 HIS A N 2
ATOM 1476 C CA . HIS A 1 31 ? 4.583 -2.782 1.834 1.00 0.00 31 HIS A CA 2
ATOM 1477 C C . HIS A 1 31 ? 5.360 -1.900 0.852 1.00 0.00 31 HIS A C 2
ATOM 1478 O O . HIS A 1 31 ? 5.772 -0.794 1.194 1.00 0.00 31 HIS A O 2
ATOM 1492 N N . SER A 1 32 ? 5.587 -2.426 -0.351 1.00 0.00 32 SER A N 2
ATOM 1493 C CA . SER A 1 32 ? 6.354 -1.721 -1.385 1.00 0.00 32 SER A CA 2
ATOM 1494 C C . SER A 1 32 ? 5.727 -0.383 -1.795 1.00 0.00 32 SER A C 2
ATOM 1495 O O . SER A 1 32 ? 6.408 0.461 -2.385 1.00 0.00 32 SER A O 2
ATOM 1503 N N . GLU A 1 33 ? 4.436 -0.197 -1.508 1.00 0.00 33 GLU A N 2
ATOM 1504 C CA . GLU A 1 33 ? 3.737 1.039 -1.882 1.00 0.00 33 GLU A CA 2
ATOM 1505 C C . GLU A 1 33 ? 4.215 2.250 -1.072 1.00 0.00 33 GLU A C 2
ATOM 1506 O O . GLU A 1 33 ? 4.096 3.386 -1.541 1.00 0.00 33 GLU A O 2
ATOM 1518 N N . ILE A 1 34 ? 4.747 2.013 0.133 1.00 0.00 34 ILE A N 2
ATOM 1519 C CA . ILE A 1 34 ? 5.224 3.109 0.981 1.00 0.00 34 ILE A CA 2
ATOM 1520 C C . ILE A 1 34 ? 6.356 3.879 0.289 1.00 0.00 34 ILE A C 2
ATOM 1521 O O . ILE A 1 34 ? 7.253 3.281 -0.311 1.00 0.00 34 ILE A O 2
ATOM 1537 N N . GLN A 1 35 ? 6.292 5.209 0.384 1.00 0.00 35 GLN A N 2
ATOM 1538 C CA . GLN A 1 35 ? 7.298 6.078 -0.227 1.00 0.00 35 GLN A CA 2
ATOM 1539 C C . GLN A 1 35 ? 7.780 7.122 0.778 1.00 0.00 35 GLN A C 2
ATOM 1540 O O . GLN A 1 35 ? 7.052 7.482 1.704 1.00 0.00 35 GLN A O 2
ATOM 1554 N N . SER A 1 36 ? 9.015 7.599 0.584 1.00 0.00 36 SER A N 2
ATOM 1555 C CA . SER A 1 36 ? 9.604 8.605 1.475 1.00 0.00 36 SER A CA 2
ATOM 1556 C C . SER A 1 36 ? 9.651 8.076 2.915 1.00 0.00 36 SER A C 2
ATOM 1557 O O . SER A 1 36 ? 9.441 6.882 3.142 1.00 0.00 36 SER A O 2
ATOM 1565 N N . GLY A 1 37 ? 9.933 8.964 3.879 1.00 0.00 37 GLY A N 2
ATOM 1566 C CA . GLY A 1 37 ? 10.011 8.569 5.285 1.00 0.00 37 GLY A CA 2
ATOM 1567 C C . GLY A 1 37 ? 11.370 7.952 5.598 1.00 0.00 37 GLY A C 2
ATOM 1568 O O . GLY A 1 37 ? 12.345 8.183 4.878 1.00 0.00 37 GLY A O 2
ATOM 1572 N N . GLY A 1 38 ? 11.425 7.171 6.680 1.00 0.00 38 GLY A N 2
ATOM 1573 C CA . GLY A 1 38 ? 12.668 6.521 7.093 1.00 0.00 38 GLY A CA 2
ATOM 1574 C C . GLY A 1 38 ? 13.076 5.452 6.086 1.00 0.00 38 GLY A C 2
ATOM 1575 O O . GLY A 1 38 ? 12.256 4.997 5.285 1.00 0.00 38 GLY A O 2
ATOM 1579 N N . GLU A 1 39 ? 14.355 5.064 6.129 1.00 0.00 39 GLU A N 2
ATOM 1580 C CA . GLU A 1 39 ? 14.878 4.055 5.213 1.00 0.00 39 GLU A CA 2
ATOM 1581 C C . GLU A 1 39 ? 14.131 2.734 5.408 1.00 0.00 39 GLU A C 2
ATOM 1582 O O . GLU A 1 39 ? 13.762 2.075 4.430 1.00 0.00 39 GLU A O 2
ATOM 1594 N N . TYR A 1 40 ? 13.902 2.365 6.671 1.00 0.00 40 TYR A N 2
ATOM 1595 C CA . TYR A 1 40 ? 13.186 1.127 6.989 1.00 0.00 40 TYR A CA 2
ATOM 1596 C C . TYR A 1 40 ? 11.878 1.441 7.708 1.00 0.00 40 TYR A C 2
ATOM 1597 O O . TYR A 1 40 ? 11.889 1.941 8.837 1.00 0.00 40 TYR A O 2
ATOM 1615 N N . ALA A 1 41 ? 10.759 1.139 7.048 1.00 0.00 41 ALA A N 2
ATOM 1616 C CA . ALA A 1 41 ? 9.439 1.384 7.626 1.00 0.00 41 ALA A CA 2
ATOM 1617 C C . ALA A 1 41 ? 8.889 0.115 8.265 1.00 0.00 41 ALA A C 2
ATOM 1618 O O . ALA A 1 41 ? 8.890 -0.951 7.643 1.00 0.00 41 ALA A O 2
ATOM 1625 N N . THR A 1 42 ? 8.424 0.235 9.511 1.00 0.00 42 THR A N 2
ATOM 1626 C CA . THR A 1 42 ? 7.876 -0.906 10.241 1.00 0.00 42 THR A CA 2
ATOM 1627 C C . THR A 1 42 ? 6.369 -0.728 10.434 1.00 0.00 42 THR A C 2
ATOM 1628 O O . THR A 1 42 ? 5.910 0.328 10.877 1.00 0.00 42 THR A O 2
ATOM 1639 N N . LEU A 1 43 ? 5.616 -1.781 10.116 1.00 0.00 43 LEU A N 2
ATOM 1640 C CA . LEU A 1 43 ? 4.164 -1.771 10.267 1.00 0.00 43 LEU A CA 2
ATOM 1641 C C . LEU A 1 43 ? 3.702 -3.093 10.880 1.00 0.00 43 LEU A C 2
ATOM 1642 O O . LEU A 1 43 ? 4.301 -4.140 10.626 1.00 0.00 43 LEU A O 2
ATOM 1658 N N . ALA A 1 44 ? 2.646 -3.031 11.696 1.00 0.00 44 ALA A N 2
ATOM 1659 C CA . ALA A 1 44 ? 2.119 -4.227 12.360 1.00 0.00 44 ALA A CA 2
ATOM 1660 C C . ALA A 1 44 ? 0.583 -4.133 12.502 1.00 0.00 44 ALA A C 2
ATOM 1661 O O . ALA A 1 44 ? -0.077 -3.566 11.628 1.00 0.00 44 ALA A O 2
ATOM 1668 N N . ASP A 1 45 ? 0.016 -4.709 13.578 1.00 0.00 45 ASP A N 2
ATOM 1669 C CA . ASP A 1 45 ? -1.427 -4.677 13.799 1.00 0.00 45 ASP A CA 2
ATOM 1670 C C . ASP A 1 45 ? -1.831 -3.395 14.528 1.00 0.00 45 ASP A C 2
ATOM 1671 O O . ASP A 1 45 ? -1.513 -3.223 15.708 1.00 0.00 45 ASP A O 2
ATOM 1680 N N . GLY A 1 46 ? -2.540 -2.511 13.824 1.00 0.00 46 GLY A N 2
ATOM 1681 C CA . GLY A 1 46 ? -3.000 -1.248 14.414 1.00 0.00 46 GLY A CA 2
ATOM 1682 C C . GLY A 1 46 ? -2.197 -0.032 13.928 1.00 0.00 46 GLY A C 2
ATOM 1683 O O . GLY A 1 46 ? -2.446 1.088 14.378 1.00 0.00 46 GLY A O 2
ATOM 1687 N N . GLN A 1 47 ? -1.245 -0.255 13.014 1.00 0.00 47 GLN A N 2
ATOM 1688 C CA . GLN A 1 47 ? -0.426 0.833 12.483 1.00 0.00 47 GLN A CA 2
ATOM 1689 C C . GLN A 1 47 ? -1.298 1.826 11.712 1.00 0.00 47 GLN A C 2
ATOM 1690 O O . GLN A 1 47 ? -2.080 1.430 10.847 1.00 0.00 47 GLN A O 2
ATOM 1704 N N . THR A 1 48 ? -1.153 3.115 12.034 1.00 0.00 48 THR A N 2
ATOM 1705 C CA . THR A 1 48 ? -1.928 4.167 11.370 1.00 0.00 48 THR A CA 2
ATOM 1706 C C . THR A 1 48 ? -1.198 4.625 10.110 1.00 0.00 48 THR A C 2
ATOM 1707 O O . THR A 1 48 ? -0.014 4.976 10.166 1.00 0.00 48 THR A O 2
ATOM 1718 N N . VAL A 1 49 ? -1.904 4.607 8.974 1.00 0.00 49 VAL A N 2
ATOM 1719 C CA . VAL A 1 49 ? -1.304 5.013 7.700 1.00 0.00 49 VAL A CA 2
ATOM 1720 C C . VAL A 1 49 ? -2.279 5.817 6.845 1.00 0.00 49 VAL A C 2
ATOM 1721 O O . VAL A 1 49 ? -3.485 5.841 7.107 1.00 0.00 49 VAL A O 2
ATOM 1734 N N . GLU A 1 50 ? -1.736 6.443 5.801 1.00 0.00 50 GLU A N 2
ATOM 1735 C CA . GLU A 1 50 ? -2.535 7.226 4.863 1.00 0.00 50 GLU A CA 2
ATOM 1736 C C . GLU A 1 50 ? -2.536 6.502 3.522 1.00 0.00 50 GLU A C 2
ATOM 1737 O O . GLU A 1 50 ? -1.498 5.981 3.108 1.00 0.00 50 GLU A O 2
ATOM 1749 N N . TYR A 1 51 ? -3.692 6.451 2.860 1.00 0.00 51 TYR A N 2
ATOM 1750 C CA . TYR A 1 51 ? -3.796 5.756 1.573 1.00 0.00 51 TYR A CA 2
ATOM 1751 C C . TYR A 1 51 ? -4.913 6.321 0.701 1.00 0.00 51 TYR A C 2
ATOM 1752 O O . TYR A 1 51 ? -5.815 7.005 1.189 1.00 0.00 51 TYR A O 2
ATOM 1770 N N . GLU A 1 52 ? -4.847 5.990 -0.588 1.00 0.00 52 GLU A N 2
ATOM 1771 C CA . GLU A 1 52 ? -5.857 6.420 -1.547 1.00 0.00 52 GLU A CA 2
ATOM 1772 C C . GLU A 1 52 ? -6.465 5.193 -2.221 1.00 0.00 52 GLU A C 2
ATOM 1773 O O . GLU A 1 52 ? -5.740 4.300 -2.665 1.00 0.00 52 GLU A O 2
ATOM 1785 N N . VAL A 1 53 ? -7.796 5.160 -2.282 1.00 0.00 53 VAL A N 2
ATOM 1786 C CA . VAL A 1 53 ? -8.512 4.041 -2.892 1.00 0.00 53 VAL A CA 2
ATOM 1787 C C . VAL A 1 53 ? -8.104 3.868 -4.360 1.00 0.00 53 VAL A C 2
ATOM 1788 O O . VAL A 1 53 ? -7.742 4.835 -5.035 1.00 0.00 53 VAL A O 2
ATOM 1801 N N . GLY A 1 54 ? -8.178 2.626 -4.831 1.00 0.00 54 GLY A N 2
ATOM 1802 C CA . GLY A 1 54 ? -7.833 2.297 -6.212 1.00 0.00 54 GLY A CA 2
ATOM 1803 C C . GLY A 1 54 ? -8.748 1.193 -6.730 1.00 0.00 54 GLY A C 2
ATOM 1804 O O . GLY A 1 54 ? -9.431 0.536 -5.944 1.00 0.00 54 GLY A O 2
ATOM 1808 N N . GLN A 1 55 ? -8.764 1.003 -8.052 1.00 0.00 55 GLN A N 2
ATOM 1809 C CA . GLN A 1 55 ? -9.611 -0.019 -8.665 1.00 0.00 55 GLN A CA 2
ATOM 1810 C C . GLN A 1 55 ? -8.808 -1.274 -8.993 1.00 0.00 55 GLN A C 2
ATOM 1811 O O . GLN A 1 55 ? -7.671 -1.189 -9.462 1.00 0.00 55 GLN A O 2
ATOM 1825 N N . GLY A 1 56 ? -9.419 -2.434 -8.747 1.00 0.00 56 GLY A N 2
ATOM 1826 C CA . GLY A 1 56 ? -8.777 -3.720 -9.019 1.00 0.00 56 GLY A CA 2
ATOM 1827 C C . GLY A 1 56 ? -9.805 -4.742 -9.498 1.00 0.00 56 GLY A C 2
ATOM 1828 O O . GLY A 1 56 ? -10.992 -4.626 -9.190 1.00 0.00 56 GLY A O 2
ATOM 1832 N N . GLN A 1 57 ? -9.337 -5.734 -10.261 1.00 0.00 57 GLN A N 2
ATOM 1833 C CA . GLN A 1 57 ? -10.220 -6.771 -10.794 1.00 0.00 57 GLN A CA 2
ATOM 1834 C C . GLN A 1 57 ? -10.841 -7.600 -9.673 1.00 0.00 57 GLN A C 2
ATOM 1835 O O . GLN A 1 57 ? -12.030 -7.923 -9.722 1.00 0.00 57 GLN A O 2
ATOM 1849 N N . LYS A 1 58 ? -10.029 -7.938 -8.669 1.00 0.00 58 LYS A N 2
ATOM 1850 C CA . LYS A 1 58 ? -10.511 -8.732 -7.533 1.00 0.00 58 LYS A CA 2
ATOM 1851 C C . LYS A 1 58 ? -11.139 -7.845 -6.452 1.00 0.00 58 LYS A C 2
ATOM 1852 O O . LYS A 1 58 ? -11.934 -8.323 -5.640 1.00 0.00 58 LYS A O 2
ATOM 1871 N N . GLY A 1 59 ? -10.780 -6.558 -6.453 1.00 0.00 59 GLY A N 2
ATOM 1872 C CA . GLY A 1 59 ? -11.309 -5.610 -5.474 1.00 0.00 59 GLY A CA 2
ATOM 1873 C C . GLY A 1 59 ? -10.448 -4.339 -5.435 1.00 0.00 59 GLY A C 2
ATOM 1874 O O . GLY A 1 59 ? -9.425 -4.282 -6.120 1.00 0.00 59 GLY A O 2
ATOM 1878 N N . PRO A 1 60 ? -10.823 -3.320 -4.659 1.00 0.00 60 PRO A N 2
ATOM 1879 C CA . PRO A 1 60 ? -10.030 -2.054 -4.577 1.00 0.00 60 PRO A CA 2
ATOM 1880 C C . PRO A 1 60 ? -8.726 -2.222 -3.801 1.00 0.00 60 PRO A C 2
ATOM 1881 O O . PRO A 1 60 ? -8.607 -3.094 -2.938 1.00 0.00 60 PRO A O 2
ATOM 1892 N N . CYS A 1 61 ? -7.761 -1.366 -4.124 1.00 0.00 61 CYS A N 2
ATOM 1893 C CA . CYS A 1 61 ? -6.453 -1.382 -3.473 1.00 0.00 61 CYS A CA 2
ATOM 1894 C C . CYS A 1 61 ? -6.147 0.001 -2.911 1.00 0.00 61 CYS A C 2
ATOM 1895 O O . CYS A 1 61 ? -6.864 0.960 -3.202 1.00 0.00 61 CYS A O 2
ATOM 1903 N N . ALA A 1 62 ? -5.079 0.104 -2.122 1.00 0.00 62 ALA A N 2
ATOM 1904 C CA . ALA A 1 62 ? -4.678 1.384 -1.542 1.00 0.00 62 ALA A CA 2
ATOM 1905 C C . ALA A 1 62 ? -3.220 1.673 -1.897 1.00 0.00 62 ALA A C 2
ATOM 1906 O O . ALA A 1 62 ? -2.387 0.762 -1.891 1.00 0.00 62 ALA A O 2
ATOM 1913 N N . ASN A 1 63 ? -2.921 2.936 -2.212 1.00 0.00 63 ASN A N 2
ATOM 1914 C CA . ASN A 1 63 ? -1.559 3.330 -2.577 1.00 0.00 63 ASN A CA 2
ATOM 1915 C C . ASN A 1 63 ? -1.125 4.560 -1.786 1.00 0.00 63 ASN A C 2
ATOM 1916 O O . ASN A 1 63 ? -1.894 5.082 -0.973 1.00 0.00 63 ASN A O 2
ATOM 1927 N N . LYS A 1 64 ? 0.114 5.012 -2.023 1.00 0.00 64 LYS A N 2
ATOM 1928 C CA . LYS A 1 64 ? 0.652 6.176 -1.317 1.00 0.00 64 LYS A CA 2
ATOM 1929 C C . LYS A 1 64 ? 0.603 5.936 0.194 1.00 0.00 64 LYS A C 2
ATOM 1930 O O . LYS A 1 64 ? 0.088 6.761 0.962 1.00 0.00 64 LYS A O 2
ATOM 1949 N N . VAL A 1 65 ? 1.138 4.786 0.608 1.00 0.00 65 VAL A N 2
ATOM 1950 C CA . VAL A 1 65 ? 1.149 4.415 2.022 1.00 0.00 65 VAL A CA 2
ATOM 1951 C C . VAL A 1 65 ? 2.152 5.287 2.782 1.00 0.00 65 VAL A C 2
ATOM 1952 O O . VAL A 1 65 ? 3.341 5.299 2.473 1.00 0.00 65 VAL A O 2
ATOM 1965 N N . VAL A 1 66 ? 1.645 6.012 3.774 1.00 0.00 66 VAL A N 2
ATOM 1966 C CA . VAL A 1 66 ? 2.483 6.891 4.596 1.00 0.00 66 VAL A CA 2
ATOM 1967 C C . VAL A 1 66 ? 2.270 6.566 6.076 1.00 0.00 66 VAL A C 2
ATOM 1968 O O . VAL A 1 66 ? 1.141 6.601 6.567 1.00 0.00 66 VAL A O 2
ATOM 1981 N N . ALA A 1 67 ? 3.366 6.255 6.774 1.00 0.00 67 ALA A N 2
ATOM 1982 C CA . ALA A 1 67 ? 3.299 5.926 8.197 1.00 0.00 67 ALA A CA 2
ATOM 1983 C C . ALA A 1 67 ? 3.072 7.182 9.032 1.00 0.00 67 ALA A C 2
ATOM 1984 O O . ALA A 1 67 ? 3.721 8.209 8.809 1.00 0.00 67 ALA A O 2
ATOM 1991 N N . VAL A 1 68 ? 2.149 7.087 9.991 1.00 0.00 68 VAL A N 2
ATOM 1992 C CA . VAL A 1 68 ? 1.832 8.216 10.864 1.00 0.00 68 VAL A CA 2
ATOM 1993 C C . VAL A 1 68 ? 1.305 7.715 12.216 1.00 0.00 68 VAL A C 2
ATOM 1994 O O . VAL A 1 68 ? 1.013 6.534 12.317 1.00 0.00 68 VAL A O 2
ATOM 2007 N N . MET A 1 1 ? -7.475 13.810 0.922 1.00 0.00 1 MET A N 3
ATOM 2008 C CA . MET A 1 1 ? -6.652 12.621 1.283 1.00 0.00 1 MET A CA 3
ATOM 2009 C C . MET A 1 1 ? -7.489 11.662 2.125 1.00 0.00 1 MET A C 3
ATOM 2010 O O . MET A 1 1 ? -8.623 11.978 2.495 1.00 0.00 1 MET A O 3
ATOM 2026 N N . SER A 1 2 ? -6.917 10.493 2.419 1.00 0.00 2 SER A N 3
ATOM 2027 C CA . SER A 1 2 ? -7.606 9.481 3.218 1.00 0.00 2 SER A CA 3
ATOM 2028 C C . SER A 1 2 ? -6.603 8.657 4.019 1.00 0.00 2 SER A C 3
ATOM 2029 O O . SER A 1 2 ? -5.487 8.412 3.559 1.00 0.00 2 SER A O 3
ATOM 2037 N N . LYS A 1 3 ? -7.017 8.231 5.212 1.00 0.00 3 LYS A N 3
ATOM 2038 C CA . LYS A 1 3 ? -6.160 7.424 6.082 1.00 0.00 3 LYS A CA 3
ATOM 2039 C C . LYS A 1 3 ? -7.007 6.584 7.038 1.00 0.00 3 LYS A C 3
ATOM 2040 O O . LYS A 1 3 ? -8.053 7.034 7.508 1.00 0.00 3 LYS A O 3
ATOM 2059 N N . GLY A 1 4 ? -6.540 5.365 7.308 1.00 0.00 4 GLY A N 3
ATOM 2060 C CA . GLY A 1 4 ? -7.252 4.452 8.202 1.00 0.00 4 GLY A CA 3
ATOM 2061 C C . GLY A 1 4 ? -6.285 3.786 9.166 1.00 0.00 4 GLY A C 3
ATOM 2062 O O . GLY A 1 4 ? -5.152 4.247 9.338 1.00 0.00 4 GLY A O 3
ATOM 2066 N N . ILE A 1 5 ? -6.735 2.690 9.783 1.00 0.00 5 ILE A N 3
ATOM 2067 C CA . ILE A 1 5 ? -5.894 1.948 10.726 1.00 0.00 5 ILE A CA 3
ATOM 2068 C C . ILE A 1 5 ? -5.686 0.530 10.231 1.00 0.00 5 ILE A C 3
ATOM 2069 O O . ILE A 1 5 ? -6.635 -0.144 9.839 1.00 0.00 5 ILE A O 3
ATOM 2085 N N . VAL A 1 6 ? -4.426 0.100 10.225 1.00 0.00 6 VAL A N 3
ATOM 2086 C CA . VAL A 1 6 ? -4.072 -1.229 9.737 1.00 0.00 6 VAL A CA 3
ATOM 2087 C C . VAL A 1 6 ? -4.557 -2.306 10.707 1.00 0.00 6 VAL A C 3
ATOM 2088 O O . VAL A 1 6 ? -4.181 -2.315 11.877 1.00 0.00 6 VAL A O 3
ATOM 2101 N N . LYS A 1 7 ? -5.381 -3.215 10.189 1.00 0.00 7 LYS A N 3
ATOM 2102 C CA . LYS A 1 7 ? -5.902 -4.318 10.990 1.00 0.00 7 LYS A CA 3
ATOM 2103 C C . LYS A 1 7 ? -4.736 -5.223 11.389 1.00 0.00 7 LYS A C 3
ATOM 2104 O O . LYS A 1 7 ? -4.617 -5.632 12.547 1.00 0.00 7 LYS A O 3
ATOM 2123 N N . TRP A 1 8 ? -3.883 -5.519 10.408 1.00 0.00 8 TRP A N 3
ATOM 2124 C CA . TRP A 1 8 ? -2.717 -6.364 10.624 1.00 0.00 8 TRP A CA 3
ATOM 2125 C C . TRP A 1 8 ? -1.723 -6.163 9.483 1.00 0.00 8 TRP A C 3
ATOM 2126 O O . TRP A 1 8 ? -2.090 -6.310 8.311 1.00 0.00 8 TRP A O 3
ATOM 2147 N N . PHE A 1 9 ? -0.466 -5.842 9.822 1.00 0.00 9 PHE A N 3
ATOM 2148 C CA . PHE A 1 9 ? 0.561 -5.644 8.793 1.00 0.00 9 PHE A CA 3
ATOM 2149 C C . PHE A 1 9 ? 1.526 -6.830 8.781 1.00 0.00 9 PHE A C 3
ATOM 2150 O O . PHE A 1 9 ? 2.207 -7.087 9.777 1.00 0.00 9 PHE A O 3
ATOM 2167 N N . ASN A 1 10 ? 1.584 -7.546 7.648 1.00 0.00 10 ASN A N 3
ATOM 2168 C CA . ASN A 1 10 ? 2.475 -8.703 7.520 1.00 0.00 10 ASN A CA 3
ATOM 2169 C C . ASN A 1 10 ? 3.583 -8.439 6.494 1.00 0.00 10 ASN A C 3
ATOM 2170 O O . ASN A 1 10 ? 3.452 -8.797 5.313 1.00 0.00 10 ASN A O 3
ATOM 2181 N N . SER A 1 11 ? 4.668 -7.801 6.943 1.00 0.00 11 SER A N 3
ATOM 2182 C CA . SER A 1 11 ? 5.792 -7.486 6.062 1.00 0.00 11 SER A CA 3
ATOM 2183 C C . SER A 1 11 ? 6.426 -8.758 5.503 1.00 0.00 11 SER A C 3
ATOM 2184 O O . SER A 1 11 ? 6.898 -8.768 4.363 1.00 0.00 11 SER A O 3
ATOM 2192 N N . ASP A 1 12 ? 6.433 -9.827 6.309 1.00 0.00 12 ASP A N 3
ATOM 2193 C CA . ASP A 1 12 ? 7.013 -11.097 5.874 1.00 0.00 12 ASP A CA 3
ATOM 2194 C C . ASP A 1 12 ? 6.286 -11.593 4.632 1.00 0.00 12 ASP A C 3
ATOM 2195 O O . ASP A 1 12 ? 6.917 -12.036 3.668 1.00 0.00 12 ASP A O 3
ATOM 2204 N N . LYS A 1 13 ? 4.958 -11.484 4.655 1.00 0.00 13 LYS A N 3
ATOM 2205 C CA . LYS A 1 13 ? 4.131 -11.887 3.515 1.00 0.00 13 LYS A CA 3
ATOM 2206 C C . LYS A 1 13 ? 4.212 -10.839 2.393 1.00 0.00 13 LYS A C 3
ATOM 2207 O O . LYS A 1 13 ? 3.974 -11.152 1.226 1.00 0.00 13 LYS A O 3
ATOM 2226 N N . GLY A 1 14 ? 4.556 -9.598 2.767 1.00 0.00 14 GLY A N 3
ATOM 2227 C CA . GLY A 1 14 ? 4.676 -8.500 1.807 1.00 0.00 14 GLY A CA 3
ATOM 2228 C C . GLY A 1 14 ? 3.365 -7.719 1.641 1.00 0.00 14 GLY A C 3
ATOM 2229 O O . GLY A 1 14 ? 3.270 -6.857 0.763 1.00 0.00 14 GLY A O 3
ATOM 2233 N N . PHE A 1 15 ? 2.364 -8.018 2.478 1.00 0.00 15 PHE A N 3
ATOM 2234 C CA . PHE A 1 15 ? 1.072 -7.329 2.400 1.00 0.00 15 PHE A CA 3
ATOM 2235 C C . PHE A 1 15 ? 0.335 -7.387 3.736 1.00 0.00 15 PHE A C 3
ATOM 2236 O O . PHE A 1 15 ? 0.768 -8.069 4.669 1.00 0.00 15 PHE A O 3
ATOM 2253 N N . GLY A 1 16 ? -0.776 -6.654 3.815 1.00 0.00 16 GLY A N 3
ATOM 2254 C CA . GLY A 1 16 ? -1.582 -6.612 5.032 1.00 0.00 16 GLY A CA 3
ATOM 2255 C C . GLY A 1 16 ? -2.994 -6.130 4.727 1.00 0.00 16 GLY A C 3
ATOM 2256 O O . GLY A 1 16 ? -3.296 -5.741 3.595 1.00 0.00 16 GLY A O 3
ATOM 2260 N N . PHE A 1 17 ? -3.849 -6.150 5.750 1.00 0.00 17 PHE A N 3
ATOM 2261 C CA . PHE A 1 17 ? -5.232 -5.708 5.605 1.00 0.00 17 PHE A CA 3
ATOM 2262 C C . PHE A 1 17 ? -5.461 -4.471 6.458 1.00 0.00 17 PHE A C 3
ATOM 2263 O O . PHE A 1 17 ? -5.037 -4.431 7.617 1.00 0.00 17 PHE A O 3
ATOM 2280 N N . ILE A 1 18 ? -6.115 -3.458 5.880 1.00 0.00 18 ILE A N 3
ATOM 2281 C CA . ILE A 1 18 ? -6.376 -2.214 6.605 1.00 0.00 18 ILE A CA 3
ATOM 2282 C C . ILE A 1 18 ? -7.867 -2.022 6.846 1.00 0.00 18 ILE A C 3
ATOM 2283 O O . ILE A 1 18 ? -8.696 -2.388 6.016 1.00 0.00 18 ILE A O 3
ATOM 2299 N N . THR A 1 19 ? -8.184 -1.442 8.003 1.00 0.00 19 THR A N 3
ATOM 2300 C CA . THR A 1 19 ? -9.564 -1.191 8.390 1.00 0.00 19 THR A CA 3
ATOM 2301 C C . THR A 1 19 ? -9.931 0.283 8.119 1.00 0.00 19 THR A C 3
ATOM 2302 O O . THR A 1 19 ? -9.483 1.165 8.863 1.00 0.00 19 THR A O 3
ATOM 2313 N N . PRO A 1 20 ? -10.739 0.581 7.097 1.00 0.00 20 PRO A N 3
ATOM 2314 C CA . PRO A 1 20 ? -11.154 1.990 6.796 1.00 0.00 20 PRO A CA 3
ATOM 2315 C C . PRO A 1 20 ? -11.802 2.656 8.008 1.00 0.00 20 PRO A C 3
ATOM 2316 O O . PRO A 1 20 ? -12.698 2.079 8.629 1.00 0.00 20 PRO A O 3
ATOM 2327 N N . GLU A 1 21 ? -11.349 3.868 8.332 1.00 0.00 21 GLU A N 3
ATOM 2328 C CA . GLU A 1 21 ? -11.898 4.610 9.472 1.00 0.00 21 GLU A CA 3
ATOM 2329 C C . GLU A 1 21 ? -13.372 4.975 9.240 1.00 0.00 21 GLU A C 3
ATOM 2330 O O . GLU A 1 21 ? -14.142 5.106 10.195 1.00 0.00 21 GLU A O 3
ATOM 2342 N N . ASP A 1 22 ? -13.748 5.130 7.967 1.00 0.00 22 ASP A N 3
ATOM 2343 C CA . ASP A 1 22 ? -15.125 5.472 7.603 1.00 0.00 22 ASP A CA 3
ATOM 2344 C C . ASP A 1 22 ? -16.085 4.303 7.863 1.00 0.00 22 ASP A C 3
ATOM 2345 O O . ASP A 1 22 ? -17.300 4.504 7.945 1.00 0.00 22 ASP A O 3
ATOM 2354 N N . GLY A 1 23 ? -15.537 3.089 7.973 1.00 0.00 23 GLY A N 3
ATOM 2355 C CA . GLY A 1 23 ? -16.351 1.891 8.204 1.00 0.00 23 GLY A CA 3
ATOM 2356 C C . GLY A 1 23 ? -16.476 1.032 6.937 1.00 0.00 23 GLY A C 3
ATOM 2357 O O . GLY A 1 23 ? -17.258 0.076 6.911 1.00 0.00 23 GLY A O 3
ATOM 2361 N N . SER A 1 24 ? -15.701 1.369 5.899 1.00 0.00 24 SER A N 3
ATOM 2362 C CA . SER A 1 24 ? -15.721 0.626 4.646 1.00 0.00 24 SER A CA 3
ATOM 2363 C C . SER A 1 24 ? -15.012 -0.713 4.814 1.00 0.00 24 SER A C 3
ATOM 2364 O O . SER A 1 24 ? -14.332 -0.939 5.814 1.00 0.00 24 SER A O 3
ATOM 2372 N N . LYS A 1 25 ? -15.192 -1.597 3.834 1.00 0.00 25 LYS A N 3
ATOM 2373 C CA . LYS A 1 25 ? -14.578 -2.925 3.870 1.00 0.00 25 LYS A CA 3
ATOM 2374 C C . LYS A 1 25 ? -13.053 -2.825 3.818 1.00 0.00 25 LYS A C 3
ATOM 2375 O O . LYS A 1 25 ? -12.506 -1.843 3.311 1.00 0.00 25 LYS A O 3
ATOM 2394 N N . ASP A 1 26 ? -12.378 -3.845 4.356 1.00 0.00 26 ASP A N 3
ATOM 2395 C CA . ASP A 1 26 ? -10.916 -3.872 4.385 1.00 0.00 26 ASP A CA 3
ATOM 2396 C C . ASP A 1 26 ? -10.335 -3.817 2.977 1.00 0.00 26 ASP A C 3
ATOM 2397 O O . ASP A 1 26 ? -10.901 -4.373 2.036 1.00 0.00 26 ASP A O 3
ATOM 2406 N N . LEU A 1 27 ? -9.198 -3.128 2.851 1.00 0.00 27 LEU A N 3
ATOM 2407 C CA . LEU A 1 27 ? -8.520 -2.977 1.563 1.00 0.00 27 LEU A CA 3
ATOM 2408 C C . LEU A 1 27 ? -7.122 -3.586 1.617 1.00 0.00 27 LEU A C 3
ATOM 2409 O O . LEU A 1 27 ? -6.502 -3.639 2.684 1.00 0.00 27 LEU A O 3
ATOM 2425 N N . PHE A 1 28 ? -6.633 -4.045 0.458 1.00 0.00 28 PHE A N 3
ATOM 2426 C CA . PHE A 1 28 ? -5.304 -4.655 0.373 1.00 0.00 28 PHE A CA 3
ATOM 2427 C C . PHE A 1 28 ? -4.224 -3.579 0.319 1.00 0.00 28 PHE A C 3
ATOM 2428 O O . PHE A 1 28 ? -4.335 -2.612 -0.439 1.00 0.00 28 PHE A O 3
ATOM 2445 N N . VAL A 1 29 ? -3.185 -3.758 1.135 1.00 0.00 29 VAL A N 3
ATOM 2446 C CA . VAL A 1 29 ? -2.072 -2.806 1.196 1.00 0.00 29 VAL A CA 3
ATOM 2447 C C . VAL A 1 29 ? -0.737 -3.559 1.104 1.00 0.00 29 VAL A C 3
ATOM 2448 O O . VAL A 1 29 ? -0.543 -4.568 1.787 1.00 0.00 29 VAL A O 3
ATOM 2461 N N . HIS A 1 30 ? 0.175 -3.057 0.261 1.00 0.00 30 HIS A N 3
ATOM 2462 C CA . HIS A 1 30 ? 1.489 -3.681 0.089 1.00 0.00 30 HIS A CA 3
ATOM 2463 C C . HIS A 1 30 ? 2.584 -2.822 0.722 1.00 0.00 30 HIS A C 3
ATOM 2464 O O . HIS A 1 30 ? 2.510 -1.592 0.707 1.00 0.00 30 HIS A O 3
ATOM 2478 N N . HIS A 1 31 ? 3.596 -3.494 1.275 1.00 0.00 31 HIS A N 3
ATOM 2479 C CA . HIS A 1 31 ? 4.718 -2.813 1.924 1.00 0.00 31 HIS A CA 3
ATOM 2480 C C . HIS A 1 31 ? 5.513 -1.955 0.930 1.00 0.00 31 HIS A C 3
ATOM 2481 O O . HIS A 1 31 ? 5.856 -0.815 1.231 1.00 0.00 31 HIS A O 3
ATOM 2495 N N . SER A 1 32 ? 5.830 -2.533 -0.227 1.00 0.00 32 SER A N 3
ATOM 2496 C CA . SER A 1 32 ? 6.631 -1.845 -1.252 1.00 0.00 32 SER A CA 3
ATOM 2497 C C . SER A 1 32 ? 5.953 -0.588 -1.810 1.00 0.00 32 SER A C 3
ATOM 2498 O O . SER A 1 32 ? 6.631 0.274 -2.379 1.00 0.00 32 SER A O 3
ATOM 2506 N N . GLU A 1 33 ? 4.631 -0.499 -1.676 1.00 0.00 33 GLU A N 3
ATOM 2507 C CA . GLU A 1 33 ? 3.882 0.648 -2.206 1.00 0.00 33 GLU A CA 3
ATOM 2508 C C . GLU A 1 33 ? 4.112 1.940 -1.412 1.00 0.00 33 GLU A C 3
ATOM 2509 O O . GLU A 1 33 ? 3.716 3.016 -1.876 1.00 0.00 33 GLU A O 3
ATOM 2521 N N . ILE A 1 34 ? 4.719 1.846 -0.222 1.00 0.00 34 ILE A N 3
ATOM 2522 C CA . ILE A 1 34 ? 4.949 3.043 0.603 1.00 0.00 34 ILE A CA 3
ATOM 2523 C C . ILE A 1 34 ? 5.737 4.103 -0.177 1.00 0.00 34 ILE A C 3
ATOM 2524 O O . ILE A 1 34 ? 6.693 3.784 -0.888 1.00 0.00 34 ILE A O 3
ATOM 2540 N N . GLN A 1 35 ? 5.314 5.363 -0.039 1.00 0.00 35 GLN A N 3
ATOM 2541 C CA . GLN A 1 35 ? 5.966 6.477 -0.727 1.00 0.00 35 GLN A CA 3
ATOM 2542 C C . GLN A 1 35 ? 7.381 6.713 -0.205 1.00 0.00 35 GLN A C 3
ATOM 2543 O O . GLN A 1 35 ? 8.291 7.010 -0.984 1.00 0.00 35 GLN A O 3
ATOM 2557 N N . SER A 1 36 ? 7.554 6.599 1.116 1.00 0.00 36 SER A N 3
ATOM 2558 C CA . SER A 1 36 ? 8.863 6.822 1.732 1.00 0.00 36 SER A CA 3
ATOM 2559 C C . SER A 1 36 ? 9.889 5.826 1.208 1.00 0.00 36 SER A C 3
ATOM 2560 O O . SER A 1 36 ? 11.017 6.206 0.877 1.00 0.00 36 SER A O 3
ATOM 2568 N N . GLY A 1 37 ? 9.491 4.556 1.134 1.00 0.00 37 GLY A N 3
ATOM 2569 C CA . GLY A 1 37 ? 10.381 3.503 0.641 1.00 0.00 37 GLY A CA 3
ATOM 2570 C C . GLY A 1 37 ? 11.637 3.394 1.505 1.00 0.00 37 GLY A C 3
ATOM 2571 O O . GLY A 1 37 ? 12.713 3.069 0.997 1.00 0.00 37 GLY A O 3
ATOM 2575 N N . GLY A 1 38 ? 11.497 3.680 2.802 1.00 0.00 38 GLY A N 3
ATOM 2576 C CA . GLY A 1 38 ? 12.630 3.627 3.726 1.00 0.00 38 GLY A CA 3
ATOM 2577 C C . GLY A 1 38 ? 12.646 2.325 4.520 1.00 0.00 38 GLY A C 3
ATOM 2578 O O . GLY A 1 38 ? 11.605 1.852 4.982 1.00 0.00 38 GLY A O 3
ATOM 2582 N N . GLU A 1 39 ? 13.845 1.764 4.678 1.00 0.00 39 GLU A N 3
ATOM 2583 C CA . GLU A 1 39 ? 14.029 0.521 5.425 1.00 0.00 39 GLU A CA 3
ATOM 2584 C C . GLU A 1 39 ? 13.646 0.707 6.892 1.00 0.00 39 GLU A C 3
ATOM 2585 O O . GLU A 1 39 ? 13.076 -0.194 7.513 1.00 0.00 39 GLU A O 3
ATOM 2597 N N . TYR A 1 40 ? 13.976 1.880 7.439 1.00 0.00 40 TYR A N 3
ATOM 2598 C CA . TYR A 1 40 ? 13.684 2.189 8.840 1.00 0.00 40 TYR A CA 3
ATOM 2599 C C . TYR A 1 40 ? 12.186 2.134 9.110 1.00 0.00 40 TYR A C 3
ATOM 2600 O O . TYR A 1 40 ? 11.762 1.675 10.173 1.00 0.00 40 TYR A O 3
ATOM 2618 N N . ALA A 1 41 ? 11.395 2.616 8.149 1.00 0.00 41 ALA A N 3
ATOM 2619 C CA . ALA A 1 41 ? 9.942 2.629 8.300 1.00 0.00 41 ALA A CA 3
ATOM 2620 C C . ALA A 1 41 ? 9.413 1.214 8.501 1.00 0.00 41 ALA A C 3
ATOM 2621 O O . ALA A 1 41 ? 9.735 0.305 7.731 1.00 0.00 41 ALA A O 3
ATOM 2628 N N . THR A 1 42 ? 8.601 1.045 9.543 1.00 0.00 42 THR A N 3
ATOM 2629 C CA . THR A 1 42 ? 8.011 -0.258 9.862 1.00 0.00 42 THR A CA 3
ATOM 2630 C C . THR A 1 42 ? 6.511 -0.133 10.117 1.00 0.00 42 THR A C 3
ATOM 2631 O O . THR A 1 42 ? 6.009 0.959 10.390 1.00 0.00 42 THR A O 3
ATOM 2642 N N . LEU A 1 43 ? 5.817 -1.269 10.047 1.00 0.00 43 LEU A N 3
ATOM 2643 C CA . LEU A 1 43 ? 4.376 -1.314 10.290 1.00 0.00 43 LEU A CA 3
ATOM 2644 C C . LEU A 1 43 ? 4.022 -2.601 11.035 1.00 0.00 43 LEU A C 3
ATOM 2645 O O . LEU A 1 43 ? 4.735 -3.602 10.924 1.00 0.00 43 LEU A O 3
ATOM 2661 N N . ALA A 1 44 ? 2.929 -2.560 11.798 1.00 0.00 44 ALA A N 3
ATOM 2662 C CA . ALA A 1 44 ? 2.491 -3.723 12.574 1.00 0.00 44 ALA A CA 3
ATOM 2663 C C . ALA A 1 44 ? 0.954 -3.771 12.637 1.00 0.00 44 ALA A C 3
ATOM 2664 O O . ALA A 1 44 ? 0.285 -3.301 11.711 1.00 0.00 44 ALA A O 3
ATOM 2671 N N . ASP A 1 45 ? 0.393 -4.371 13.699 1.00 0.00 45 ASP A N 3
ATOM 2672 C CA . ASP A 1 45 ? -1.052 -4.475 13.840 1.00 0.00 45 ASP A CA 3
ATOM 2673 C C . ASP A 1 45 ? -1.605 -3.216 14.510 1.00 0.00 45 ASP A C 3
ATOM 2674 O O . ASP A 1 45 ? -1.338 -2.970 15.688 1.00 0.00 45 ASP A O 3
ATOM 2683 N N . GLY A 1 46 ? -2.376 -2.433 13.755 1.00 0.00 46 GLY A N 3
ATOM 2684 C CA . GLY A 1 46 ? -2.973 -1.202 14.283 1.00 0.00 46 GLY A CA 3
ATOM 2685 C C . GLY A 1 46 ? -2.235 0.065 13.822 1.00 0.00 46 GLY A C 3
ATOM 2686 O O . GLY A 1 46 ? -2.605 1.172 14.220 1.00 0.00 46 GLY A O 3
ATOM 2690 N N . GLN A 1 47 ? -1.199 -0.099 12.989 1.00 0.00 47 GLN A N 3
ATOM 2691 C CA . GLN A 1 47 ? -0.429 1.041 12.489 1.00 0.00 47 GLN A CA 3
ATOM 2692 C C . GLN A 1 47 ? -1.329 1.987 11.697 1.00 0.00 47 GLN A C 3
ATOM 2693 O O . GLN A 1 47 ? -2.085 1.554 10.826 1.00 0.00 47 GLN A O 3
ATOM 2707 N N . THR A 1 48 ? -1.223 3.283 12.001 1.00 0.00 48 THR A N 3
ATOM 2708 C CA . THR A 1 48 ? -2.013 4.299 11.309 1.00 0.00 48 THR A CA 3
ATOM 2709 C C . THR A 1 48 ? -1.279 4.711 10.035 1.00 0.00 48 THR A C 3
ATOM 2710 O O . THR A 1 48 ? -0.107 5.097 10.090 1.00 0.00 48 THR A O 3
ATOM 2721 N N . VAL A 1 49 ? -1.966 4.604 8.894 1.00 0.00 49 VAL A N 3
ATOM 2722 C CA . VAL A 1 49 ? -1.356 4.950 7.608 1.00 0.00 49 VAL A CA 3
ATOM 2723 C C . VAL A 1 49 ? -2.308 5.758 6.735 1.00 0.00 49 VAL A C 3
ATOM 2724 O O . VAL A 1 49 ? -3.520 5.771 6.961 1.00 0.00 49 VAL A O 3
ATOM 2737 N N . GLU A 1 50 ? -1.735 6.403 5.723 1.00 0.00 50 GLU A N 3
ATOM 2738 C CA . GLU A 1 50 ? -2.502 7.202 4.776 1.00 0.00 50 GLU A CA 3
ATOM 2739 C C . GLU A 1 50 ? -2.519 6.477 3.434 1.00 0.00 50 GLU A C 3
ATOM 2740 O O . GLU A 1 50 ? -1.472 6.010 2.976 1.00 0.00 50 GLU A O 3
ATOM 2752 N N . TYR A 1 51 ? -3.699 6.359 2.820 1.00 0.00 51 TYR A N 3
ATOM 2753 C CA . TYR A 1 51 ? -3.814 5.651 1.542 1.00 0.00 51 TYR A CA 3
ATOM 2754 C C . TYR A 1 51 ? -4.916 6.220 0.653 1.00 0.00 51 TYR A C 3
ATOM 2755 O O . TYR A 1 51 ? -5.817 6.919 1.119 1.00 0.00 51 TYR A O 3
ATOM 2773 N N . GLU A 1 52 ? -4.837 5.865 -0.629 1.00 0.00 52 GLU A N 3
ATOM 2774 C CA . GLU A 1 52 ? -5.828 6.281 -1.614 1.00 0.00 52 GLU A CA 3
ATOM 2775 C C . GLU A 1 52 ? -6.527 5.043 -2.163 1.00 0.00 52 GLU A C 3
ATOM 2776 O O . GLU A 1 52 ? -5.872 4.047 -2.488 1.00 0.00 52 GLU A O 3
ATOM 2788 N N . VAL A 1 53 ? -7.859 5.105 -2.239 1.00 0.00 53 VAL A N 3
ATOM 2789 C CA . VAL A 1 53 ? -8.655 3.973 -2.720 1.00 0.00 53 VAL A CA 3
ATOM 2790 C C . VAL A 1 53 ? -8.841 4.055 -4.238 1.00 0.00 53 VAL A C 3
ATOM 2791 O O . VAL A 1 53 ? -9.442 5.004 -4.748 1.00 0.00 53 VAL A O 3
ATOM 2804 N N . GLY A 1 54 ? -8.328 3.042 -4.941 1.00 0.00 54 GLY A N 3
ATOM 2805 C CA . GLY A 1 54 ? -8.442 2.984 -6.398 1.00 0.00 54 GLY A CA 3
ATOM 2806 C C . GLY A 1 54 ? -9.099 1.677 -6.838 1.00 0.00 54 GLY A C 3
ATOM 2807 O O . GLY A 1 54 ? -8.543 0.595 -6.635 1.00 0.00 54 GLY A O 3
ATOM 2811 N N . GLN A 1 55 ? -10.291 1.792 -7.427 1.00 0.00 55 GLN A N 3
ATOM 2812 C CA . GLN A 1 55 ? -11.041 0.624 -7.882 1.00 0.00 55 GLN A CA 3
ATOM 2813 C C . GLN A 1 55 ? -10.270 -0.138 -8.955 1.00 0.00 55 GLN A C 3
ATOM 2814 O O . GLN A 1 55 ? -9.492 0.449 -9.712 1.00 0.00 55 GLN A O 3
ATOM 2828 N N . GLY A 1 56 ? -10.501 -1.448 -9.001 1.00 0.00 56 GLY A N 3
ATOM 2829 C CA . GLY A 1 56 ? -9.837 -2.316 -9.969 1.00 0.00 56 GLY A CA 3
ATOM 2830 C C . GLY A 1 56 ? -10.562 -3.654 -10.087 1.00 0.00 56 GLY A C 3
ATOM 2831 O O . GLY A 1 56 ? -11.598 -3.865 -9.449 1.00 0.00 56 GLY A O 3
ATOM 2835 N N . GLN A 1 57 ? -10.011 -4.546 -10.911 1.00 0.00 57 GLN A N 3
ATOM 2836 C CA . GLN A 1 57 ? -10.602 -5.868 -11.127 1.00 0.00 57 GLN A CA 3
ATOM 2837 C C . GLN A 1 57 ? -10.619 -6.680 -9.834 1.00 0.00 57 GLN A C 3
ATOM 2838 O O . GLN A 1 57 ? -11.582 -7.396 -9.556 1.00 0.00 57 GLN A O 3
ATOM 2852 N N . LYS A 1 58 ? -9.546 -6.558 -9.051 1.00 0.00 58 LYS A N 3
ATOM 2853 C CA . LYS A 1 58 ? -9.430 -7.283 -7.780 1.00 0.00 58 LYS A CA 3
ATOM 2854 C C . LYS A 1 58 ? -10.062 -6.492 -6.625 1.00 0.00 58 LYS A C 3
ATOM 2855 O O . LYS A 1 58 ? -9.780 -6.768 -5.455 1.00 0.00 58 LYS A O 3
ATOM 2874 N N . GLY A 1 59 ? -10.912 -5.514 -6.961 1.00 0.00 59 GLY A N 3
ATOM 2875 C CA . GLY A 1 59 ? -11.575 -4.691 -5.954 1.00 0.00 59 GLY A CA 3
ATOM 2876 C C . GLY A 1 59 ? -10.695 -3.491 -5.578 1.00 0.00 59 GLY A C 3
ATOM 2877 O O . GLY A 1 59 ? -9.517 -3.468 -5.945 1.00 0.00 59 GLY A O 3
ATOM 2881 N N . PRO A 1 60 ? -11.220 -2.494 -4.864 1.00 0.00 60 PRO A N 3
ATOM 2882 C CA . PRO A 1 60 ? -10.413 -1.296 -4.466 1.00 0.00 60 PRO A CA 3
ATOM 2883 C C . PRO A 1 60 ? -9.181 -1.674 -3.655 1.00 0.00 60 PRO A C 3
ATOM 2884 O O . PRO A 1 60 ? -9.230 -2.559 -2.799 1.00 0.00 60 PRO A O 3
ATOM 2895 N N . CYS A 1 61 ? -8.082 -0.984 -3.940 1.00 0.00 61 CYS A N 3
ATOM 2896 C CA . CYS A 1 61 ? -6.816 -1.215 -3.252 1.00 0.00 61 CYS A CA 3
ATOM 2897 C C . CYS A 1 61 ? -6.341 0.087 -2.625 1.00 0.00 61 CYS A C 3
ATOM 2898 O O . CYS A 1 61 ? -6.902 1.149 -2.906 1.00 0.00 61 CYS A O 3
ATOM 2906 N N . ALA A 1 62 ? -5.296 0.009 -1.795 1.00 0.00 62 ALA A N 3
ATOM 2907 C CA . ALA A 1 62 ? -4.752 1.205 -1.161 1.00 0.00 62 ALA A CA 3
ATOM 2908 C C . ALA A 1 62 ? -3.301 1.392 -1.588 1.00 0.00 62 ALA A C 3
ATOM 2909 O O . ALA A 1 62 ? -2.472 0.499 -1.395 1.00 0.00 62 ALA A O 3
ATOM 2916 N N . ASN A 1 63 ? -3.008 2.553 -2.178 1.00 0.00 63 ASN A N 3
ATOM 2917 C CA . ASN A 1 63 ? -1.653 2.851 -2.646 1.00 0.00 63 ASN A CA 3
ATOM 2918 C C . ASN A 1 63 ? -1.132 4.130 -2.007 1.00 0.00 63 ASN A C 3
ATOM 2919 O O . ASN A 1 63 ? -1.866 4.816 -1.287 1.00 0.00 63 ASN A O 3
ATOM 2930 N N . LYS A 1 64 ? 0.145 4.437 -2.270 1.00 0.00 64 LYS A N 3
ATOM 2931 C CA . LYS A 1 64 ? 0.776 5.632 -1.711 1.00 0.00 64 LYS A CA 3
ATOM 2932 C C . LYS A 1 64 ? 0.681 5.598 -0.183 1.00 0.00 64 LYS A C 3
ATOM 2933 O O . LYS A 1 64 ? 0.170 6.529 0.455 1.00 0.00 64 LYS A O 3
ATOM 2952 N N . VAL A 1 65 ? 1.159 4.493 0.392 1.00 0.00 65 VAL A N 3
ATOM 2953 C CA . VAL A 1 65 ? 1.111 4.300 1.842 1.00 0.00 65 VAL A CA 3
ATOM 2954 C C . VAL A 1 65 ? 2.135 5.201 2.539 1.00 0.00 65 VAL A C 3
ATOM 2955 O O . VAL A 1 65 ? 3.343 5.082 2.326 1.00 0.00 65 VAL A O 3
ATOM 2968 N N . VAL A 1 66 ? 1.620 6.080 3.392 1.00 0.00 66 VAL A N 3
ATOM 2969 C CA . VAL A 1 66 ? 2.457 7.000 4.163 1.00 0.00 66 VAL A CA 3
ATOM 2970 C C . VAL A 1 66 ? 2.146 6.811 5.649 1.00 0.00 66 VAL A C 3
ATOM 2971 O O . VAL A 1 66 ? 0.986 6.898 6.058 1.00 0.00 66 VAL A O 3
ATOM 2984 N N . ALA A 1 67 ? 3.186 6.544 6.443 1.00 0.00 67 ALA A N 3
ATOM 2985 C CA . ALA A 1 67 ? 3.006 6.331 7.876 1.00 0.00 67 ALA A CA 3
ATOM 2986 C C . ALA A 1 67 ? 2.399 7.567 8.528 1.00 0.00 67 ALA A C 3
ATOM 2987 O O . ALA A 1 67 ? 2.949 8.666 8.426 1.00 0.00 67 ALA A O 3
ATOM 2994 N N . VAL A 1 68 ? 1.260 7.371 9.197 1.00 0.00 68 VAL A N 3
ATOM 2995 C CA . VAL A 1 68 ? 0.563 8.470 9.875 1.00 0.00 68 VAL A CA 3
ATOM 2996 C C . VAL A 1 68 ? 0.194 9.556 8.860 1.00 0.00 68 VAL A C 3
ATOM 2997 O O . VAL A 1 68 ? 1.068 10.329 8.500 1.00 0.00 68 VAL A O 3
ATOM 3010 N N . MET A 1 1 ? -5.019 10.405 0.576 1.00 0.00 1 MET A N 4
ATOM 3011 C CA . MET A 1 1 ? -5.720 11.530 1.259 1.00 0.00 1 MET A CA 4
ATOM 3012 C C . MET A 1 1 ? -6.423 11.004 2.507 1.00 0.00 1 MET A C 4
ATOM 3013 O O . MET A 1 1 ? -6.336 11.607 3.579 1.00 0.00 1 MET A O 4
ATOM 3029 N N . SER A 1 2 ? -7.114 9.872 2.353 1.00 0.00 2 SER A N 4
ATOM 3030 C CA . SER A 1 2 ? -7.835 9.257 3.466 1.00 0.00 2 SER A CA 4
ATOM 3031 C C . SER A 1 2 ? -6.857 8.648 4.466 1.00 0.00 2 SER A C 4
ATOM 3032 O O . SER A 1 2 ? -5.689 8.422 4.141 1.00 0.00 2 SER A O 4
ATOM 3040 N N . LYS A 1 3 ? -7.351 8.384 5.677 1.00 0.00 3 LYS A N 4
ATOM 3041 C CA . LYS A 1 3 ? -6.524 7.792 6.728 1.00 0.00 3 LYS A CA 4
ATOM 3042 C C . LYS A 1 3 ? -7.309 6.720 7.479 1.00 0.00 3 LYS A C 4
ATOM 3043 O O . LYS A 1 3 ? -8.396 6.983 7.997 1.00 0.00 3 LYS A O 4
ATOM 3062 N N . GLY A 1 4 ? -6.747 5.514 7.527 1.00 0.00 4 GLY A N 4
ATOM 3063 C CA . GLY A 1 4 ? -7.388 4.394 8.208 1.00 0.00 4 GLY A CA 4
ATOM 3064 C C . GLY A 1 4 ? -6.402 3.712 9.143 1.00 0.00 4 GLY A C 4
ATOM 3065 O O . GLY A 1 4 ? -5.252 4.147 9.269 1.00 0.00 4 GLY A O 4
ATOM 3069 N N . ILE A 1 5 ? -6.859 2.642 9.800 1.00 0.00 5 ILE A N 4
ATOM 3070 C CA . ILE A 1 5 ? -6.006 1.900 10.732 1.00 0.00 5 ILE A CA 4
ATOM 3071 C C . ILE A 1 5 ? -5.760 0.496 10.213 1.00 0.00 5 ILE A C 4
ATOM 3072 O O . ILE A 1 5 ? -6.692 -0.207 9.833 1.00 0.00 5 ILE A O 4
ATOM 3088 N N . VAL A 1 6 ? -4.485 0.114 10.177 1.00 0.00 6 VAL A N 4
ATOM 3089 C CA . VAL A 1 6 ? -4.094 -1.195 9.669 1.00 0.00 6 VAL A CA 4
ATOM 3090 C C . VAL A 1 6 ? -4.594 -2.297 10.602 1.00 0.00 6 VAL A C 4
ATOM 3091 O O . VAL A 1 6 ? -4.256 -2.321 11.785 1.00 0.00 6 VAL A O 4
ATOM 3104 N N . LYS A 1 7 ? -5.386 -3.210 10.040 1.00 0.00 7 LYS A N 4
ATOM 3105 C CA . LYS A 1 7 ? -5.918 -4.330 10.808 1.00 0.00 7 LYS A CA 4
ATOM 3106 C C . LYS A 1 7 ? -4.761 -5.235 11.227 1.00 0.00 7 LYS A C 4
ATOM 3107 O O . LYS A 1 7 ? -4.681 -5.663 12.382 1.00 0.00 7 LYS A O 4
ATOM 3126 N N . TRP A 1 8 ? -3.873 -5.513 10.269 1.00 0.00 8 TRP A N 4
ATOM 3127 C CA . TRP A 1 8 ? -2.713 -6.362 10.522 1.00 0.00 8 TRP A CA 4
ATOM 3128 C C . TRP A 1 8 ? -1.675 -6.171 9.416 1.00 0.00 8 TRP A C 4
ATOM 3129 O O . TRP A 1 8 ? -1.987 -6.354 8.236 1.00 0.00 8 TRP A O 4
ATOM 3150 N N . PHE A 1 9 ? -0.440 -5.822 9.801 1.00 0.00 9 PHE A N 4
ATOM 3151 C CA . PHE A 1 9 ? 0.633 -5.636 8.817 1.00 0.00 9 PHE A CA 4
ATOM 3152 C C . PHE A 1 9 ? 1.633 -6.790 8.902 1.00 0.00 9 PHE A C 4
ATOM 3153 O O . PHE A 1 9 ? 2.212 -7.034 9.964 1.00 0.00 9 PHE A O 4
ATOM 3170 N N . ASN A 1 10 ? 1.832 -7.496 7.779 1.00 0.00 10 ASN A N 4
ATOM 3171 C CA . ASN A 1 10 ? 2.771 -8.623 7.744 1.00 0.00 10 ASN A CA 4
ATOM 3172 C C . ASN A 1 10 ? 3.811 -8.448 6.637 1.00 0.00 10 ASN A C 4
ATOM 3173 O O . ASN A 1 10 ? 3.575 -8.825 5.480 1.00 0.00 10 ASN A O 4
ATOM 3184 N N . SER A 1 11 ? 4.962 -7.867 7.001 1.00 0.00 11 SER A N 4
ATOM 3185 C CA . SER A 1 11 ? 6.043 -7.636 6.046 1.00 0.00 11 SER A CA 4
ATOM 3186 C C . SER A 1 11 ? 6.594 -8.956 5.505 1.00 0.00 11 SER A C 4
ATOM 3187 O O . SER A 1 11 ? 7.013 -9.023 4.347 1.00 0.00 11 SER A O 4
ATOM 3195 N N . ASP A 1 12 ? 6.591 -10.000 6.347 1.00 0.00 12 ASP A N 4
ATOM 3196 C CA . ASP A 1 12 ? 7.097 -11.308 5.927 1.00 0.00 12 ASP A CA 4
ATOM 3197 C C . ASP A 1 12 ? 6.296 -11.794 4.726 1.00 0.00 12 ASP A C 4
ATOM 3198 O O . ASP A 1 12 ? 6.865 -12.270 3.739 1.00 0.00 12 ASP A O 4
ATOM 3207 N N . LYS A 1 13 ? 4.977 -11.619 4.803 1.00 0.00 13 LYS A N 4
ATOM 3208 C CA . LYS A 1 13 ? 4.087 -11.987 3.705 1.00 0.00 13 LYS A CA 4
ATOM 3209 C C . LYS A 1 13 ? 4.221 -10.969 2.563 1.00 0.00 13 LYS A C 4
ATOM 3210 O O . LYS A 1 13 ? 3.987 -11.296 1.397 1.00 0.00 13 LYS A O 4
ATOM 3229 N N . GLY A 1 14 ? 4.603 -9.735 2.921 1.00 0.00 14 GLY A N 4
ATOM 3230 C CA . GLY A 1 14 ? 4.774 -8.656 1.946 1.00 0.00 14 GLY A CA 4
ATOM 3231 C C . GLY A 1 14 ? 3.498 -7.828 1.763 1.00 0.00 14 GLY A C 4
ATOM 3232 O O . GLY A 1 14 ? 3.439 -6.982 0.864 1.00 0.00 14 GLY A O 4
ATOM 3236 N N . PHE A 1 15 ? 2.483 -8.069 2.605 1.00 0.00 15 PHE A N 4
ATOM 3237 C CA . PHE A 1 15 ? 1.223 -7.332 2.506 1.00 0.00 15 PHE A CA 4
ATOM 3238 C C . PHE A 1 15 ? 0.462 -7.346 3.829 1.00 0.00 15 PHE A C 4
ATOM 3239 O O . PHE A 1 15 ? 0.851 -8.033 4.780 1.00 0.00 15 PHE A O 4
ATOM 3256 N N . GLY A 1 16 ? -0.620 -6.574 3.869 1.00 0.00 16 GLY A N 4
ATOM 3257 C CA . GLY A 1 16 ? -1.455 -6.480 5.062 1.00 0.00 16 GLY A CA 4
ATOM 3258 C C . GLY A 1 16 ? -2.852 -5.993 4.699 1.00 0.00 16 GLY A C 4
ATOM 3259 O O . GLY A 1 16 ? -3.108 -5.610 3.554 1.00 0.00 16 GLY A O 4
ATOM 3263 N N . PHE A 1 17 ? -3.745 -6.007 5.688 1.00 0.00 17 PHE A N 4
ATOM 3264 C CA . PHE A 1 17 ? -5.122 -5.563 5.489 1.00 0.00 17 PHE A CA 4
ATOM 3265 C C . PHE A 1 17 ? -5.383 -4.332 6.341 1.00 0.00 17 PHE A C 4
ATOM 3266 O O . PHE A 1 17 ? -4.973 -4.288 7.505 1.00 0.00 17 PHE A O 4
ATOM 3283 N N . ILE A 1 18 ? -6.051 -3.330 5.761 1.00 0.00 18 ILE A N 4
ATOM 3284 C CA . ILE A 1 18 ? -6.345 -2.094 6.488 1.00 0.00 18 ILE A CA 4
ATOM 3285 C C . ILE A 1 18 ? -7.845 -1.930 6.711 1.00 0.00 18 ILE A C 4
ATOM 3286 O O . ILE A 1 18 ? -8.651 -2.264 5.847 1.00 0.00 18 ILE A O 4
ATOM 3302 N N . THR A 1 19 ? -8.190 -1.414 7.889 1.00 0.00 19 THR A N 4
ATOM 3303 C CA . THR A 1 19 ? -9.582 -1.201 8.261 1.00 0.00 19 THR A CA 4
ATOM 3304 C C . THR A 1 19 ? -9.973 0.278 8.040 1.00 0.00 19 THR A C 4
ATOM 3305 O O . THR A 1 19 ? -9.546 1.138 8.817 1.00 0.00 19 THR A O 4
ATOM 3316 N N . PRO A 1 20 ? -10.780 0.598 7.022 1.00 0.00 20 PRO A N 4
ATOM 3317 C CA . PRO A 1 20 ? -11.213 2.012 6.765 1.00 0.00 20 PRO A CA 4
ATOM 3318 C C . PRO A 1 20 ? -11.889 2.627 7.991 1.00 0.00 20 PRO A C 4
ATOM 3319 O O . PRO A 1 20 ? -12.773 2.008 8.592 1.00 0.00 20 PRO A O 4
ATOM 3330 N N . GLU A 1 21 ? -11.473 3.844 8.350 1.00 0.00 21 GLU A N 4
ATOM 3331 C CA . GLU A 1 21 ? -12.050 4.540 9.506 1.00 0.00 21 GLU A CA 4
ATOM 3332 C C . GLU A 1 21 ? -13.544 4.821 9.296 1.00 0.00 21 GLU A C 4
ATOM 3333 O O . GLU A 1 21 ? -14.317 4.855 10.256 1.00 0.00 21 GLU A O 4
ATOM 3345 N N . ASP A 1 22 ? -13.933 5.020 8.033 1.00 0.00 22 ASP A N 4
ATOM 3346 C CA . ASP A 1 22 ? -15.329 5.296 7.687 1.00 0.00 22 ASP A CA 4
ATOM 3347 C C . ASP A 1 22 ? -16.223 4.071 7.919 1.00 0.00 22 ASP A C 4
ATOM 3348 O O . ASP A 1 22 ? -17.445 4.203 8.012 1.00 0.00 22 ASP A O 4
ATOM 3357 N N . GLY A 1 23 ? -15.610 2.885 7.991 1.00 0.00 23 GLY A N 4
ATOM 3358 C CA . GLY A 1 23 ? -16.357 1.641 8.191 1.00 0.00 23 GLY A CA 4
ATOM 3359 C C . GLY A 1 23 ? -16.463 0.826 6.893 1.00 0.00 23 GLY A C 4
ATOM 3360 O O . GLY A 1 23 ? -17.192 -0.170 6.844 1.00 0.00 23 GLY A O 4
ATOM 3364 N N . SER A 1 24 ? -15.733 1.250 5.853 1.00 0.00 24 SER A N 4
ATOM 3365 C CA . SER A 1 24 ? -15.742 0.558 4.570 1.00 0.00 24 SER A CA 4
ATOM 3366 C C . SER A 1 24 ? -15.002 -0.770 4.680 1.00 0.00 24 SER A C 4
ATOM 3367 O O . SER A 1 24 ? -14.346 -1.041 5.688 1.00 0.00 24 SER A O 4
ATOM 3375 N N . LYS A 1 25 ? -15.130 -1.594 3.644 1.00 0.00 25 LYS A N 4
ATOM 3376 C CA . LYS A 1 25 ? -14.489 -2.910 3.617 1.00 0.00 25 LYS A CA 4
ATOM 3377 C C . LYS A 1 25 ? -12.972 -2.772 3.593 1.00 0.00 25 LYS A C 4
ATOM 3378 O O . LYS A 1 25 ? -12.438 -1.781 3.090 1.00 0.00 25 LYS A O 4
ATOM 3397 N N . ASP A 1 26 ? -12.285 -3.770 4.158 1.00 0.00 26 ASP A N 4
ATOM 3398 C CA . ASP A 1 26 ? -10.828 -3.763 4.223 1.00 0.00 26 ASP A CA 4
ATOM 3399 C C . ASP A 1 26 ? -10.216 -3.683 2.828 1.00 0.00 26 ASP A C 4
ATOM 3400 O O . ASP A 1 26 ? -10.756 -4.237 1.868 1.00 0.00 26 ASP A O 4
ATOM 3409 N N . LEU A 1 27 ? -9.088 -2.973 2.733 1.00 0.00 27 LEU A N 4
ATOM 3410 C CA . LEU A 1 27 ? -8.392 -2.794 1.459 1.00 0.00 27 LEU A CA 4
ATOM 3411 C C . LEU A 1 27 ? -7.008 -3.437 1.502 1.00 0.00 27 LEU A C 4
ATOM 3412 O O . LEU A 1 27 ? -6.395 -3.537 2.569 1.00 0.00 27 LEU A O 4
ATOM 3428 N N . PHE A 1 28 ? -6.529 -3.875 0.332 1.00 0.00 28 PHE A N 4
ATOM 3429 C CA . PHE A 1 28 ? -5.220 -4.516 0.231 1.00 0.00 28 PHE A CA 4
ATOM 3430 C C . PHE A 1 28 ? -4.107 -3.472 0.186 1.00 0.00 28 PHE A C 4
ATOM 3431 O O . PHE A 1 28 ? -4.163 -2.523 -0.602 1.00 0.00 28 PHE A O 4
ATOM 3448 N N . VAL A 1 29 ? -3.095 -3.665 1.033 1.00 0.00 29 VAL A N 4
ATOM 3449 C CA . VAL A 1 29 ? -1.953 -2.752 1.100 1.00 0.00 29 VAL A CA 4
ATOM 3450 C C . VAL A 1 29 ? -0.651 -3.564 1.085 1.00 0.00 29 VAL A C 4
ATOM 3451 O O . VAL A 1 29 ? -0.530 -4.562 1.802 1.00 0.00 29 VAL A O 4
ATOM 3464 N N . HIS A 1 30 ? 0.311 -3.132 0.264 1.00 0.00 30 HIS A N 4
ATOM 3465 C CA . HIS A 1 30 ? 1.598 -3.825 0.153 1.00 0.00 30 HIS A CA 4
ATOM 3466 C C . HIS A 1 30 ? 2.721 -3.004 0.786 1.00 0.00 30 HIS A C 4
ATOM 3467 O O . HIS A 1 30 ? 2.673 -1.773 0.800 1.00 0.00 30 HIS A O 4
ATOM 3481 N N . HIS A 1 31 ? 3.737 -3.709 1.296 1.00 0.00 31 HIS A N 4
ATOM 3482 C CA . HIS A 1 31 ? 4.891 -3.060 1.923 1.00 0.00 31 HIS A CA 4
ATOM 3483 C C . HIS A 1 31 ? 5.625 -2.192 0.900 1.00 0.00 31 HIS A C 4
ATOM 3484 O O . HIS A 1 31 ? 6.006 -1.059 1.191 1.00 0.00 31 HIS A O 4
ATOM 3498 N N . SER A 1 32 ? 5.827 -2.755 -0.289 1.00 0.00 32 SER A N 4
ATOM 3499 C CA . SER A 1 32 ? 6.532 -2.063 -1.375 1.00 0.00 32 SER A CA 4
ATOM 3500 C C . SER A 1 32 ? 5.696 -0.929 -1.991 1.00 0.00 32 SER A C 4
ATOM 3501 O O . SER A 1 32 ? 6.192 -0.197 -2.851 1.00 0.00 32 SER A O 4
ATOM 3509 N N . GLU A 1 33 ? 4.430 -0.805 -1.575 1.00 0.00 33 GLU A N 4
ATOM 3510 C CA . GLU A 1 33 ? 3.539 0.222 -2.121 1.00 0.00 33 GLU A CA 4
ATOM 3511 C C . GLU A 1 33 ? 3.978 1.633 -1.714 1.00 0.00 33 GLU A C 4
ATOM 3512 O O . GLU A 1 33 ? 3.702 2.595 -2.438 1.00 0.00 33 GLU A O 4
ATOM 3524 N N . ILE A 1 34 ? 4.663 1.756 -0.570 1.00 0.00 34 ILE A N 4
ATOM 3525 C CA . ILE A 1 34 ? 5.131 3.064 -0.104 1.00 0.00 34 ILE A CA 4
ATOM 3526 C C . ILE A 1 34 ? 6.276 3.560 -0.997 1.00 0.00 34 ILE A C 4
ATOM 3527 O O . ILE A 1 34 ? 7.263 2.851 -1.207 1.00 0.00 34 ILE A O 4
ATOM 3543 N N . GLN A 1 35 ? 6.115 4.774 -1.525 1.00 0.00 35 GLN A N 4
ATOM 3544 C CA . GLN A 1 35 ? 7.115 5.372 -2.410 1.00 0.00 35 GLN A CA 4
ATOM 3545 C C . GLN A 1 35 ? 8.442 5.613 -1.694 1.00 0.00 35 GLN A C 4
ATOM 3546 O O . GLN A 1 35 ? 9.509 5.414 -2.281 1.00 0.00 35 GLN A O 4
ATOM 3560 N N . SER A 1 36 ? 8.370 6.057 -0.435 1.00 0.00 36 SER A N 4
ATOM 3561 C CA . SER A 1 36 ? 9.581 6.343 0.338 1.00 0.00 36 SER A CA 4
ATOM 3562 C C . SER A 1 36 ? 10.438 5.090 0.489 1.00 0.00 36 SER A C 4
ATOM 3563 O O . SER A 1 36 ? 11.655 5.138 0.285 1.00 0.00 36 SER A O 4
ATOM 3571 N N . GLY A 1 37 ? 9.794 3.974 0.833 1.00 0.00 37 GLY A N 4
ATOM 3572 C CA . GLY A 1 37 ? 10.503 2.703 0.994 1.00 0.00 37 GLY A CA 4
ATOM 3573 C C . GLY A 1 37 ? 11.599 2.807 2.055 1.00 0.00 37 GLY A C 4
ATOM 3574 O O . GLY A 1 37 ? 12.637 2.149 1.939 1.00 0.00 37 GLY A O 4
ATOM 3578 N N . GLY A 1 38 ? 11.369 3.639 3.076 1.00 0.00 38 GLY A N 4
ATOM 3579 C CA . GLY A 1 38 ? 12.355 3.827 4.141 1.00 0.00 38 GLY A CA 4
ATOM 3580 C C . GLY A 1 38 ? 12.591 2.531 4.910 1.00 0.00 38 GLY A C 4
ATOM 3581 O O . GLY A 1 38 ? 11.640 1.839 5.285 1.00 0.00 38 GLY A O 4
ATOM 3585 N N . GLU A 1 39 ? 13.867 2.218 5.141 1.00 0.00 39 GLU A N 4
ATOM 3586 C CA . GLU A 1 39 ? 14.244 1.008 5.870 1.00 0.00 39 GLU A CA 4
ATOM 3587 C C . GLU A 1 39 ? 13.747 1.087 7.317 1.00 0.00 39 GLU A C 4
ATOM 3588 O O . GLU A 1 39 ? 13.247 0.102 7.865 1.00 0.00 39 GLU A O 4
ATOM 3600 N N . TYR A 1 40 ? 13.898 2.269 7.922 1.00 0.00 40 TYR A N 4
ATOM 3601 C CA . TYR A 1 40 ? 13.473 2.485 9.306 1.00 0.00 40 TYR A CA 4
ATOM 3602 C C . TYR A 1 40 ? 11.962 2.345 9.440 1.00 0.00 40 TYR A C 4
ATOM 3603 O O . TYR A 1 40 ? 11.469 1.803 10.433 1.00 0.00 40 TYR A O 4
ATOM 3621 N N . ALA A 1 41 ? 11.236 2.851 8.439 1.00 0.00 41 ALA A N 4
ATOM 3622 C CA . ALA A 1 41 ? 9.779 2.795 8.456 1.00 0.00 41 ALA A CA 4
ATOM 3623 C C . ALA A 1 41 ? 9.302 1.355 8.587 1.00 0.00 41 ALA A C 4
ATOM 3624 O O . ALA A 1 41 ? 9.744 0.470 7.850 1.00 0.00 41 ALA A O 4
ATOM 3631 N N . THR A 1 42 ? 8.399 1.136 9.540 1.00 0.00 42 THR A N 4
ATOM 3632 C CA . THR A 1 42 ? 7.850 -0.195 9.793 1.00 0.00 42 THR A CA 4
ATOM 3633 C C . THR A 1 42 ? 6.350 -0.114 10.073 1.00 0.00 42 THR A C 4
ATOM 3634 O O . THR A 1 42 ? 5.836 0.946 10.437 1.00 0.00 42 THR A O 4
ATOM 3645 N N . LEU A 1 43 ? 5.663 -1.247 9.909 1.00 0.00 43 LEU A N 4
ATOM 3646 C CA . LEU A 1 43 ? 4.224 -1.316 10.153 1.00 0.00 43 LEU A CA 4
ATOM 3647 C C . LEU A 1 43 ? 3.881 -2.607 10.896 1.00 0.00 43 LEU A C 4
ATOM 3648 O O . LEU A 1 43 ? 4.587 -3.612 10.765 1.00 0.00 43 LEU A O 4
ATOM 3664 N N . ALA A 1 44 ? 2.803 -2.568 11.677 1.00 0.00 44 ALA A N 4
ATOM 3665 C CA . ALA A 1 44 ? 2.364 -3.728 12.454 1.00 0.00 44 ALA A CA 4
ATOM 3666 C C . ALA A 1 44 ? 0.826 -3.763 12.527 1.00 0.00 44 ALA A C 4
ATOM 3667 O O . ALA A 1 44 ? 0.159 -3.232 11.636 1.00 0.00 44 ALA A O 4
ATOM 3674 N N . ASP A 1 45 ? 0.266 -4.408 13.562 1.00 0.00 45 ASP A N 4
ATOM 3675 C CA . ASP A 1 45 ? -1.182 -4.493 13.711 1.00 0.00 45 ASP A CA 4
ATOM 3676 C C . ASP A 1 45 ? -1.718 -3.258 14.438 1.00 0.00 45 ASP A C 4
ATOM 3677 O O . ASP A 1 45 ? -1.427 -3.045 15.616 1.00 0.00 45 ASP A O 4
ATOM 3686 N N . GLY A 1 46 ? -2.504 -2.453 13.721 1.00 0.00 46 GLY A N 4
ATOM 3687 C CA . GLY A 1 46 ? -3.089 -1.233 14.291 1.00 0.00 46 GLY A CA 4
ATOM 3688 C C . GLY A 1 46 ? -2.339 0.040 13.867 1.00 0.00 46 GLY A C 4
ATOM 3689 O O . GLY A 1 46 ? -2.686 1.139 14.310 1.00 0.00 46 GLY A O 4
ATOM 3693 N N . GLN A 1 47 ? -1.317 -0.112 13.016 1.00 0.00 47 GLN A N 4
ATOM 3694 C CA . GLN A 1 47 ? -0.530 1.026 12.541 1.00 0.00 47 GLN A CA 4
ATOM 3695 C C . GLN A 1 47 ? -1.406 2.002 11.756 1.00 0.00 47 GLN A C 4
ATOM 3696 O O . GLN A 1 47 ? -2.169 1.595 10.878 1.00 0.00 47 GLN A O 4
ATOM 3710 N N . THR A 1 48 ? -1.286 3.292 12.085 1.00 0.00 48 THR A N 4
ATOM 3711 C CA . THR A 1 48 ? -2.067 4.336 11.415 1.00 0.00 48 THR A CA 4
ATOM 3712 C C . THR A 1 48 ? -1.341 4.787 10.145 1.00 0.00 48 THR A C 4
ATOM 3713 O O . THR A 1 48 ? -0.152 5.119 10.189 1.00 0.00 48 THR A O 4
ATOM 3724 N N . VAL A 1 49 ? -2.062 4.774 9.020 1.00 0.00 49 VAL A N 4
ATOM 3725 C CA . VAL A 1 49 ? -1.471 5.167 7.735 1.00 0.00 49 VAL A CA 4
ATOM 3726 C C . VAL A 1 49 ? -2.454 5.952 6.870 1.00 0.00 49 VAL A C 4
ATOM 3727 O O . VAL A 1 49 ? -3.654 6.003 7.150 1.00 0.00 49 VAL A O 4
ATOM 3740 N N . GLU A 1 50 ? -1.918 6.528 5.792 1.00 0.00 50 GLU A N 4
ATOM 3741 C CA . GLU A 1 50 ? -2.720 7.283 4.832 1.00 0.00 50 GLU A CA 4
ATOM 3742 C C . GLU A 1 50 ? -2.690 6.552 3.497 1.00 0.00 50 GLU A C 4
ATOM 3743 O O . GLU A 1 50 ? -1.651 6.001 3.121 1.00 0.00 50 GLU A O 4
ATOM 3755 N N . TYR A 1 51 ? -3.828 6.523 2.796 1.00 0.00 51 TYR A N 4
ATOM 3756 C CA . TYR A 1 51 ? -3.904 5.819 1.512 1.00 0.00 51 TYR A CA 4
ATOM 3757 C C . TYR A 1 51 ? -5.008 6.368 0.611 1.00 0.00 51 TYR A C 4
ATOM 3758 O O . TYR A 1 51 ? -5.915 7.067 1.067 1.00 0.00 51 TYR A O 4
ATOM 3776 N N . GLU A 1 52 ? -4.925 6.003 -0.667 1.00 0.00 52 GLU A N 4
ATOM 3777 C CA . GLU A 1 52 ? -5.917 6.405 -1.658 1.00 0.00 52 GLU A CA 4
ATOM 3778 C C . GLU A 1 52 ? -6.603 5.152 -2.197 1.00 0.00 52 GLU A C 4
ATOM 3779 O O . GLU A 1 52 ? -5.929 4.186 -2.566 1.00 0.00 52 GLU A O 4
ATOM 3791 N N . VAL A 1 53 ? -7.938 5.171 -2.216 1.00 0.00 53 VAL A N 4
ATOM 3792 C CA . VAL A 1 53 ? -8.715 4.020 -2.687 1.00 0.00 53 VAL A CA 4
ATOM 3793 C C . VAL A 1 53 ? -8.925 4.105 -4.199 1.00 0.00 53 VAL A C 4
ATOM 3794 O O . VAL A 1 53 ? -9.533 5.055 -4.699 1.00 0.00 53 VAL A O 4
ATOM 3807 N N . GLY A 1 54 ? -8.425 3.092 -4.914 1.00 0.00 54 GLY A N 4
ATOM 3808 C CA . GLY A 1 54 ? -8.562 3.038 -6.370 1.00 0.00 54 GLY A CA 4
ATOM 3809 C C . GLY A 1 54 ? -9.259 1.751 -6.803 1.00 0.00 54 GLY A C 4
ATOM 3810 O O . GLY A 1 54 ? -8.704 0.659 -6.661 1.00 0.00 54 GLY A O 4
ATOM 3814 N N . GLN A 1 55 ? -10.480 1.894 -7.319 1.00 0.00 55 GLN A N 4
ATOM 3815 C CA . GLN A 1 55 ? -11.268 0.748 -7.765 1.00 0.00 55 GLN A CA 4
ATOM 3816 C C . GLN A 1 55 ? -10.514 -0.035 -8.839 1.00 0.00 55 GLN A C 4
ATOM 3817 O O . GLN A 1 55 ? -9.873 0.551 -9.715 1.00 0.00 55 GLN A O 4
ATOM 3831 N N . GLY A 1 56 ? -10.599 -1.363 -8.752 1.00 0.00 56 GLY A N 4
ATOM 3832 C CA . GLY A 1 56 ? -9.930 -2.244 -9.704 1.00 0.00 56 GLY A CA 4
ATOM 3833 C C . GLY A 1 56 ? -10.687 -3.562 -9.849 1.00 0.00 56 GLY A C 4
ATOM 3834 O O . GLY A 1 56 ? -11.695 -3.786 -9.177 1.00 0.00 56 GLY A O 4
ATOM 3838 N N . GLN A 1 57 ? -10.190 -4.422 -10.738 1.00 0.00 57 GLN A N 4
ATOM 3839 C CA . GLN A 1 57 ? -10.811 -5.722 -10.991 1.00 0.00 57 GLN A CA 4
ATOM 3840 C C . GLN A 1 57 ? -10.782 -6.599 -9.741 1.00 0.00 57 GLN A C 4
ATOM 3841 O O . GLN A 1 57 ? -11.747 -7.311 -9.453 1.00 0.00 57 GLN A O 4
ATOM 3855 N N . LYS A 1 58 ? -9.669 -6.537 -9.007 1.00 0.00 58 LYS A N 4
ATOM 3856 C CA . LYS A 1 58 ? -9.509 -7.327 -7.781 1.00 0.00 58 LYS A CA 4
ATOM 3857 C C . LYS A 1 58 ? -10.032 -6.564 -6.555 1.00 0.00 58 LYS A C 4
ATOM 3858 O O . LYS A 1 58 ? -9.659 -6.873 -5.419 1.00 0.00 58 LYS A O 4
ATOM 3877 N N . GLY A 1 59 ? -10.893 -5.567 -6.794 1.00 0.00 59 GLY A N 4
ATOM 3878 C CA . GLY A 1 59 ? -11.460 -4.764 -5.715 1.00 0.00 59 GLY A CA 4
ATOM 3879 C C . GLY A 1 59 ? -10.582 -3.537 -5.442 1.00 0.00 59 GLY A C 4
ATOM 3880 O O . GLY A 1 59 ? -9.408 -3.537 -5.824 1.00 0.00 59 GLY A O 4
ATOM 3884 N N . PRO A 1 60 ? -11.102 -2.491 -4.797 1.00 0.00 60 PRO A N 4
ATOM 3885 C CA . PRO A 1 60 ? -10.296 -1.263 -4.499 1.00 0.00 60 PRO A CA 4
ATOM 3886 C C . PRO A 1 60 ? -9.044 -1.576 -3.686 1.00 0.00 60 PRO A C 4
ATOM 3887 O O . PRO A 1 60 ? -9.073 -2.401 -2.770 1.00 0.00 60 PRO A O 4
ATOM 3898 N N . CYS A 1 61 ? -7.953 -0.902 -4.036 1.00 0.00 61 CYS A N 4
ATOM 3899 C CA . CYS A 1 61 ? -6.675 -1.081 -3.352 1.00 0.00 61 CYS A CA 4
ATOM 3900 C C . CYS A 1 61 ? -6.269 0.228 -2.694 1.00 0.00 61 CYS A C 4
ATOM 3901 O O . CYS A 1 61 ? -6.875 1.270 -2.966 1.00 0.00 61 CYS A O 4
ATOM 3909 N N . ALA A 1 62 ? -5.239 0.183 -1.845 1.00 0.00 62 ALA A N 4
ATOM 3910 C CA . ALA A 1 62 ? -4.764 1.389 -1.174 1.00 0.00 62 ALA A CA 4
ATOM 3911 C C . ALA A 1 62 ? -3.303 1.641 -1.526 1.00 0.00 62 ALA A C 4
ATOM 3912 O O . ALA A 1 62 ? -2.455 0.762 -1.346 1.00 0.00 62 ALA A O 4
ATOM 3919 N N . ASN A 1 63 ? -3.017 2.846 -2.030 1.00 0.00 63 ASN A N 4
ATOM 3920 C CA . ASN A 1 63 ? -1.651 3.211 -2.411 1.00 0.00 63 ASN A CA 4
ATOM 3921 C C . ASN A 1 63 ? -1.219 4.471 -1.667 1.00 0.00 63 ASN A C 4
ATOM 3922 O O . ASN A 1 63 ? -1.990 5.020 -0.877 1.00 0.00 63 ASN A O 4
ATOM 3933 N N . LYS A 1 64 ? 0.019 4.919 -1.916 1.00 0.00 64 LYS A N 4
ATOM 3934 C CA . LYS A 1 64 ? 0.544 6.114 -1.248 1.00 0.00 64 LYS A CA 4
ATOM 3935 C C . LYS A 1 64 ? 0.499 5.906 0.270 1.00 0.00 64 LYS A C 4
ATOM 3936 O O . LYS A 1 64 ? -0.021 6.739 1.023 1.00 0.00 64 LYS A O 4
ATOM 3955 N N . VAL A 1 65 ? 1.040 4.764 0.707 1.00 0.00 65 VAL A N 4
ATOM 3956 C CA . VAL A 1 65 ? 1.050 4.421 2.129 1.00 0.00 65 VAL A CA 4
ATOM 3957 C C . VAL A 1 65 ? 2.047 5.306 2.877 1.00 0.00 65 VAL A C 4
ATOM 3958 O O . VAL A 1 65 ? 3.253 5.256 2.628 1.00 0.00 65 VAL A O 4
ATOM 3971 N N . VAL A 1 66 ? 1.515 6.107 3.797 1.00 0.00 66 VAL A N 4
ATOM 3972 C CA . VAL A 1 66 ? 2.337 7.010 4.606 1.00 0.00 66 VAL A CA 4
ATOM 3973 C C . VAL A 1 66 ? 2.106 6.724 6.090 1.00 0.00 66 VAL A C 4
ATOM 3974 O O . VAL A 1 66 ? 0.968 6.782 6.569 1.00 0.00 66 VAL A O 4
ATOM 3987 N N . ALA A 1 67 ? 3.190 6.416 6.806 1.00 0.00 67 ALA A N 4
ATOM 3988 C CA . ALA A 1 67 ? 3.106 6.123 8.234 1.00 0.00 67 ALA A CA 4
ATOM 3989 C C . ALA A 1 67 ? 2.910 7.406 9.036 1.00 0.00 67 ALA A C 4
ATOM 3990 O O . ALA A 1 67 ? 3.586 8.409 8.788 1.00 0.00 67 ALA A O 4
ATOM 3997 N N . VAL A 1 68 ? 1.987 7.360 9.997 1.00 0.00 68 VAL A N 4
ATOM 3998 C CA . VAL A 1 68 ? 1.701 8.522 10.843 1.00 0.00 68 VAL A CA 4
ATOM 3999 C C . VAL A 1 68 ? 1.422 8.063 12.276 1.00 0.00 68 VAL A C 4
ATOM 4000 O O . VAL A 1 68 ? 0.329 7.582 12.521 1.00 0.00 68 VAL A O 4
ATOM 4013 N N . MET A 1 1 ? -7.848 14.228 1.608 1.00 0.00 1 MET A N 5
ATOM 4014 C CA . MET A 1 1 ? -7.277 12.859 1.467 1.00 0.00 1 MET A CA 5
ATOM 4015 C C . MET A 1 1 ? -7.975 11.916 2.443 1.00 0.00 1 MET A C 5
ATOM 4016 O O . MET A 1 1 ? -8.848 12.338 3.207 1.00 0.00 1 MET A O 5
ATOM 4032 N N . SER A 1 2 ? -7.584 10.640 2.406 1.00 0.00 2 SER A N 5
ATOM 4033 C CA . SER A 1 2 ? -8.171 9.628 3.285 1.00 0.00 2 SER A CA 5
ATOM 4034 C C . SER A 1 2 ? -7.084 8.892 4.062 1.00 0.00 2 SER A C 5
ATOM 4035 O O . SER A 1 2 ? -5.950 8.774 3.594 1.00 0.00 2 SER A O 5
ATOM 4043 N N . LYS A 1 3 ? -7.447 8.396 5.246 1.00 0.00 3 LYS A N 5
ATOM 4044 C CA . LYS A 1 3 ? -6.508 7.659 6.094 1.00 0.00 3 LYS A CA 5
ATOM 4045 C C . LYS A 1 3 ? -7.258 6.715 7.030 1.00 0.00 3 LYS A C 5
ATOM 4046 O O . LYS A 1 3 ? -8.321 7.063 7.554 1.00 0.00 3 LYS A O 5
ATOM 4065 N N . GLY A 1 4 ? -6.704 5.519 7.220 1.00 0.00 4 GLY A N 5
ATOM 4066 C CA . GLY A 1 4 ? -7.325 4.513 8.081 1.00 0.00 4 GLY A CA 5
ATOM 4067 C C . GLY A 1 4 ? -6.304 3.869 9.001 1.00 0.00 4 GLY A C 5
ATOM 4068 O O . GLY A 1 4 ? -5.163 4.335 9.103 1.00 0.00 4 GLY A O 5
ATOM 4072 N N . ILE A 1 5 ? -6.719 2.787 9.666 1.00 0.00 5 ILE A N 5
ATOM 4073 C CA . ILE A 1 5 ? -5.833 2.063 10.581 1.00 0.00 5 ILE A CA 5
ATOM 4074 C C . ILE A 1 5 ? -5.607 0.648 10.080 1.00 0.00 5 ILE A C 5
ATOM 4075 O O . ILE A 1 5 ? -6.553 -0.053 9.727 1.00 0.00 5 ILE A O 5
ATOM 4091 N N . VAL A 1 6 ? -4.337 0.257 10.022 1.00 0.00 6 VAL A N 5
ATOM 4092 C CA . VAL A 1 6 ? -3.964 -1.062 9.522 1.00 0.00 6 VAL A CA 5
ATOM 4093 C C . VAL A 1 6 ? -4.397 -2.154 10.503 1.00 0.00 6 VAL A C 5
ATOM 4094 O O . VAL A 1 6 ? -3.980 -2.163 11.660 1.00 0.00 6 VAL A O 5
ATOM 4107 N N . LYS A 1 7 ? -5.221 -3.078 10.007 1.00 0.00 7 LYS A N 5
ATOM 4108 C CA . LYS A 1 7 ? -5.696 -4.191 10.822 1.00 0.00 7 LYS A CA 5
ATOM 4109 C C . LYS A 1 7 ? -4.514 -5.099 11.162 1.00 0.00 7 LYS A C 5
ATOM 4110 O O . LYS A 1 7 ? -4.370 -5.541 12.303 1.00 0.00 7 LYS A O 5
ATOM 4129 N N . TRP A 1 8 ? -3.682 -5.370 10.154 1.00 0.00 8 TRP A N 5
ATOM 4130 C CA . TRP A 1 8 ? -2.511 -6.223 10.336 1.00 0.00 8 TRP A CA 5
ATOM 4131 C C . TRP A 1 8 ? -1.535 -6.030 9.176 1.00 0.00 8 TRP A C 5
ATOM 4132 O O . TRP A 1 8 ? -1.920 -6.176 8.012 1.00 0.00 8 TRP A O 5
ATOM 4153 N N . PHE A 1 9 ? -0.269 -5.724 9.496 1.00 0.00 9 PHE A N 5
ATOM 4154 C CA . PHE A 1 9 ? 0.750 -5.543 8.457 1.00 0.00 9 PHE A CA 5
ATOM 4155 C C . PHE A 1 9 ? 1.792 -6.660 8.538 1.00 0.00 9 PHE A C 5
ATOM 4156 O O . PHE A 1 9 ? 2.385 -6.880 9.598 1.00 0.00 9 PHE A O 5
ATOM 4173 N N . ASN A 1 10 ? 2.016 -7.357 7.414 1.00 0.00 10 ASN A N 5
ATOM 4174 C CA . ASN A 1 10 ? 2.997 -8.447 7.379 1.00 0.00 10 ASN A CA 5
ATOM 4175 C C . ASN A 1 10 ? 3.968 -8.290 6.208 1.00 0.00 10 ASN A C 5
ATOM 4176 O O . ASN A 1 10 ? 3.647 -8.657 5.070 1.00 0.00 10 ASN A O 5
ATOM 4187 N N . SER A 1 11 ? 5.151 -7.739 6.500 1.00 0.00 11 SER A N 5
ATOM 4188 C CA . SER A 1 11 ? 6.180 -7.527 5.485 1.00 0.00 11 SER A CA 5
ATOM 4189 C C . SER A 1 11 ? 6.657 -8.855 4.903 1.00 0.00 11 SER A C 5
ATOM 4190 O O . SER A 1 11 ? 6.923 -8.948 3.702 1.00 0.00 11 SER A O 5
ATOM 4198 N N . ASP A 1 12 ? 6.779 -9.875 5.765 1.00 0.00 12 ASP A N 5
ATOM 4199 C CA . ASP A 1 12 ? 7.244 -11.191 5.321 1.00 0.00 12 ASP A CA 5
ATOM 4200 C C . ASP A 1 12 ? 6.327 -11.712 4.222 1.00 0.00 12 ASP A C 5
ATOM 4201 O O . ASP A 1 12 ? 6.801 -12.215 3.197 1.00 0.00 12 ASP A O 5
ATOM 4210 N N . LYS A 1 13 ? 5.022 -11.543 4.420 1.00 0.00 13 LYS A N 5
ATOM 4211 C CA . LYS A 1 13 ? 4.038 -11.947 3.417 1.00 0.00 13 LYS A CA 5
ATOM 4212 C C . LYS A 1 13 ? 4.080 -10.961 2.239 1.00 0.00 13 LYS A C 5
ATOM 4213 O O . LYS A 1 13 ? 3.795 -11.325 1.096 1.00 0.00 13 LYS A O 5
ATOM 4232 N N . GLY A 1 14 ? 4.455 -9.710 2.544 1.00 0.00 14 GLY A N 5
ATOM 4233 C CA . GLY A 1 14 ? 4.564 -8.654 1.539 1.00 0.00 14 GLY A CA 5
ATOM 4234 C C . GLY A 1 14 ? 3.280 -7.826 1.409 1.00 0.00 14 GLY A C 5
ATOM 4235 O O . GLY A 1 14 ? 3.174 -6.999 0.500 1.00 0.00 14 GLY A O 5
ATOM 4239 N N . PHE A 1 15 ? 2.309 -8.051 2.306 1.00 0.00 15 PHE A N 5
ATOM 4240 C CA . PHE A 1 15 ? 1.047 -7.312 2.250 1.00 0.00 15 PHE A CA 5
ATOM 4241 C C . PHE A 1 15 ? 0.329 -7.322 3.598 1.00 0.00 15 PHE A C 5
ATOM 4242 O O . PHE A 1 15 ? 0.747 -8.007 4.537 1.00 0.00 15 PHE A O 5
ATOM 4259 N N . GLY A 1 16 ? -0.753 -6.547 3.673 1.00 0.00 16 GLY A N 5
ATOM 4260 C CA . GLY A 1 16 ? -1.547 -6.449 4.892 1.00 0.00 16 GLY A CA 5
ATOM 4261 C C . GLY A 1 16 ? -2.956 -5.957 4.578 1.00 0.00 16 GLY A C 5
ATOM 4262 O O . GLY A 1 16 ? -3.245 -5.557 3.446 1.00 0.00 16 GLY A O 5
ATOM 4266 N N . PHE A 1 17 ? -3.819 -5.984 5.593 1.00 0.00 17 PHE A N 5
ATOM 4267 C CA . PHE A 1 17 ? -5.200 -5.535 5.443 1.00 0.00 17 PHE A CA 5
ATOM 4268 C C . PHE A 1 17 ? -5.421 -4.296 6.295 1.00 0.00 17 PHE A C 5
ATOM 4269 O O . PHE A 1 17 ? -4.986 -4.256 7.450 1.00 0.00 17 PHE A O 5
ATOM 4286 N N . ILE A 1 18 ? -6.083 -3.284 5.724 1.00 0.00 18 ILE A N 5
ATOM 4287 C CA . ILE A 1 18 ? -6.336 -2.041 6.456 1.00 0.00 18 ILE A CA 5
ATOM 4288 C C . ILE A 1 18 ? -7.827 -1.851 6.712 1.00 0.00 18 ILE A C 5
ATOM 4289 O O . ILE A 1 18 ? -8.659 -2.172 5.869 1.00 0.00 18 ILE A O 5
ATOM 4305 N N . THR A 1 19 ? -8.134 -1.333 7.901 1.00 0.00 19 THR A N 5
ATOM 4306 C CA . THR A 1 19 ? -9.511 -1.100 8.309 1.00 0.00 19 THR A CA 5
ATOM 4307 C C . THR A 1 19 ? -9.902 0.374 8.070 1.00 0.00 19 THR A C 5
ATOM 4308 O O . THR A 1 19 ? -9.448 1.248 8.818 1.00 0.00 19 THR A O 5
ATOM 4319 N N . PRO A 1 20 ? -10.739 0.681 7.072 1.00 0.00 20 PRO A N 5
ATOM 4320 C CA . PRO A 1 20 ? -11.172 2.092 6.807 1.00 0.00 20 PRO A CA 5
ATOM 4321 C C . PRO A 1 20 ? -11.823 2.719 8.039 1.00 0.00 20 PRO A C 5
ATOM 4322 O O . PRO A 1 20 ? -12.704 2.113 8.654 1.00 0.00 20 PRO A O 5
ATOM 4333 N N . GLU A 1 21 ? -11.389 3.931 8.388 1.00 0.00 21 GLU A N 5
ATOM 4334 C CA . GLU A 1 21 ? -11.941 4.637 9.548 1.00 0.00 21 GLU A CA 5
ATOM 4335 C C . GLU A 1 21 ? -13.428 4.951 9.346 1.00 0.00 21 GLU A C 5
ATOM 4336 O O . GLU A 1 21 ? -14.197 4.991 10.311 1.00 0.00 21 GLU A O 5
ATOM 4348 N N . ASP A 1 22 ? -13.820 5.165 8.087 1.00 0.00 22 ASP A N 5
ATOM 4349 C CA . ASP A 1 22 ? -15.215 5.468 7.751 1.00 0.00 22 ASP A CA 5
ATOM 4350 C C . ASP A 1 22 ? -16.131 4.267 8.012 1.00 0.00 22 ASP A C 5
ATOM 4351 O O . ASP A 1 22 ? -17.346 4.429 8.139 1.00 0.00 22 ASP A O 5
ATOM 4360 N N . GLY A 1 23 ? -15.543 3.067 8.076 1.00 0.00 23 GLY A N 5
ATOM 4361 C CA . GLY A 1 23 ? -16.312 1.841 8.302 1.00 0.00 23 GLY A CA 5
ATOM 4362 C C . GLY A 1 23 ? -16.451 1.008 7.018 1.00 0.00 23 GLY A C 5
ATOM 4363 O O . GLY A 1 23 ? -17.203 0.032 6.990 1.00 0.00 23 GLY A O 5
ATOM 4367 N N . SER A 1 24 ? -15.716 1.397 5.967 1.00 0.00 24 SER A N 5
ATOM 4368 C CA . SER A 1 24 ? -15.753 0.686 4.694 1.00 0.00 24 SER A CA 5
ATOM 4369 C C . SER A 1 24 ? -15.026 -0.648 4.809 1.00 0.00 24 SER A C 5
ATOM 4370 O O . SER A 1 24 ? -14.358 -0.916 5.809 1.00 0.00 24 SER A O 5
ATOM 4378 N N . LYS A 1 25 ? -15.175 -1.481 3.781 1.00 0.00 25 LYS A N 5
ATOM 4379 C CA . LYS A 1 25 ? -14.546 -2.803 3.758 1.00 0.00 25 LYS A CA 5
ATOM 4380 C C . LYS A 1 25 ? -13.027 -2.675 3.694 1.00 0.00 25 LYS A C 5
ATOM 4381 O O . LYS A 1 25 ? -12.502 -1.679 3.192 1.00 0.00 25 LYS A O 5
ATOM 4400 N N . ASP A 1 26 ? -12.335 -3.685 4.226 1.00 0.00 26 ASP A N 5
ATOM 4401 C CA . ASP A 1 26 ? -10.873 -3.684 4.256 1.00 0.00 26 ASP A CA 5
ATOM 4402 C C . ASP A 1 26 ? -10.290 -3.566 2.852 1.00 0.00 26 ASP A C 5
ATOM 4403 O O . ASP A 1 26 ? -10.845 -4.095 1.887 1.00 0.00 26 ASP A O 5
ATOM 4412 N N . LEU A 1 27 ? -9.163 -2.855 2.757 1.00 0.00 27 LEU A N 5
ATOM 4413 C CA . LEU A 1 27 ? -8.486 -2.642 1.476 1.00 0.00 27 LEU A CA 5
ATOM 4414 C C . LEU A 1 27 ? -7.112 -3.310 1.483 1.00 0.00 27 LEU A C 5
ATOM 4415 O O . LEU A 1 27 ? -6.482 -3.434 2.537 1.00 0.00 27 LEU A O 5
ATOM 4431 N N . PHE A 1 28 ? -6.662 -3.744 0.302 1.00 0.00 28 PHE A N 5
ATOM 4432 C CA . PHE A 1 28 ? -5.365 -4.407 0.171 1.00 0.00 28 PHE A CA 5
ATOM 4433 C C . PHE A 1 28 ? -4.238 -3.383 0.076 1.00 0.00 28 PHE A C 5
ATOM 4434 O O . PHE A 1 28 ? -4.304 -2.442 -0.720 1.00 0.00 28 PHE A O 5
ATOM 4451 N N . VAL A 1 29 ? -3.201 -3.582 0.894 1.00 0.00 29 VAL A N 5
ATOM 4452 C CA . VAL A 1 29 ? -2.042 -2.687 0.912 1.00 0.00 29 VAL A CA 5
ATOM 4453 C C . VAL A 1 29 ? -0.752 -3.518 0.868 1.00 0.00 29 VAL A C 5
ATOM 4454 O O . VAL A 1 29 ? -0.628 -4.519 1.578 1.00 0.00 29 VAL A O 5
ATOM 4467 N N . HIS A 1 30 ? 0.194 -3.097 0.021 1.00 0.00 30 HIS A N 5
ATOM 4468 C CA . HIS A 1 30 ? 1.470 -3.812 -0.126 1.00 0.00 30 HIS A CA 5
ATOM 4469 C C . HIS A 1 30 ? 2.632 -2.971 0.405 1.00 0.00 30 HIS A C 5
ATOM 4470 O O . HIS A 1 30 ? 2.547 -1.743 0.458 1.00 0.00 30 HIS A O 5
ATOM 4484 N N . HIS A 1 31 ? 3.724 -3.652 0.772 1.00 0.00 31 HIS A N 5
ATOM 4485 C CA . HIS A 1 31 ? 4.923 -2.973 1.276 1.00 0.00 31 HIS A CA 5
ATOM 4486 C C . HIS A 1 31 ? 5.500 -2.064 0.185 1.00 0.00 31 HIS A C 5
ATOM 4487 O O . HIS A 1 31 ? 5.942 -0.948 0.456 1.00 0.00 31 HIS A O 5
ATOM 4501 N N . SER A 1 32 ? 5.500 -2.570 -1.046 1.00 0.00 32 SER A N 5
ATOM 4502 C CA . SER A 1 32 ? 6.026 -1.828 -2.191 1.00 0.00 32 SER A CA 5
ATOM 4503 C C . SER A 1 32 ? 5.261 -0.517 -2.395 1.00 0.00 32 SER A C 5
ATOM 4504 O O . SER A 1 32 ? 5.846 0.490 -2.800 1.00 0.00 32 SER A O 5
ATOM 4512 N N . GLU A 1 33 ? 3.950 -0.548 -2.140 1.00 0.00 33 GLU A N 5
ATOM 4513 C CA . GLU A 1 33 ? 3.099 0.633 -2.325 1.00 0.00 33 GLU A CA 5
ATOM 4514 C C . GLU A 1 33 ? 3.398 1.735 -1.304 1.00 0.00 33 GLU A C 5
ATOM 4515 O O . GLU A 1 33 ? 3.149 2.912 -1.582 1.00 0.00 33 GLU A O 5
ATOM 4527 N N . ILE A 1 34 ? 3.933 1.364 -0.132 1.00 0.00 34 ILE A N 5
ATOM 4528 C CA . ILE A 1 34 ? 4.254 2.358 0.900 1.00 0.00 34 ILE A CA 5
ATOM 4529 C C . ILE A 1 34 ? 5.708 2.822 0.760 1.00 0.00 34 ILE A C 5
ATOM 4530 O O . ILE A 1 34 ? 6.609 2.021 0.504 1.00 0.00 34 ILE A O 5
ATOM 4546 N N . GLN A 1 35 ? 5.904 4.131 0.920 1.00 0.00 35 GLN A N 5
ATOM 4547 C CA . GLN A 1 35 ? 7.229 4.737 0.808 1.00 0.00 35 GLN A CA 5
ATOM 4548 C C . GLN A 1 35 ? 7.668 5.290 2.163 1.00 0.00 35 GLN A C 5
ATOM 4549 O O . GLN A 1 35 ? 6.859 5.865 2.897 1.00 0.00 35 GLN A O 5
ATOM 4563 N N . SER A 1 36 ? 8.950 5.103 2.483 1.00 0.00 36 SER A N 5
ATOM 4564 C CA . SER A 1 36 ? 9.497 5.577 3.751 1.00 0.00 36 SER A CA 5
ATOM 4565 C C . SER A 1 36 ? 10.883 6.182 3.553 1.00 0.00 36 SER A C 5
ATOM 4566 O O . SER A 1 36 ? 11.534 5.946 2.533 1.00 0.00 36 SER A O 5
ATOM 4574 N N . GLY A 1 37 ? 11.316 6.970 4.539 1.00 0.00 37 GLY A N 5
ATOM 4575 C CA . GLY A 1 37 ? 12.622 7.624 4.485 1.00 0.00 37 GLY A CA 5
ATOM 4576 C C . GLY A 1 37 ? 13.750 6.602 4.401 1.00 0.00 37 GLY A C 5
ATOM 4577 O O . GLY A 1 37 ? 14.732 6.811 3.683 1.00 0.00 37 GLY A O 5
ATOM 4581 N N . GLY A 1 38 ? 13.605 5.501 5.144 1.00 0.00 38 GLY A N 5
ATOM 4582 C CA . GLY A 1 38 ? 14.620 4.450 5.154 1.00 0.00 38 GLY A CA 5
ATOM 4583 C C . GLY A 1 38 ? 14.024 3.106 5.561 1.00 0.00 38 GLY A C 5
ATOM 4584 O O . GLY A 1 38 ? 12.835 3.010 5.873 1.00 0.00 38 GLY A O 5
ATOM 4588 N N . GLU A 1 39 ? 14.867 2.072 5.548 1.00 0.00 39 GLU A N 5
ATOM 4589 C CA . GLU A 1 39 ? 14.441 0.718 5.910 1.00 0.00 39 GLU A CA 5
ATOM 4590 C C . GLU A 1 39 ? 13.994 0.622 7.379 1.00 0.00 39 GLU A C 5
ATOM 4591 O O . GLU A 1 39 ? 13.361 -0.361 7.771 1.00 0.00 39 GLU A O 5
ATOM 4603 N N . TYR A 1 40 ? 14.332 1.639 8.181 1.00 0.00 40 TYR A N 5
ATOM 4604 C CA . TYR A 1 40 ? 13.965 1.653 9.599 1.00 0.00 40 TYR A CA 5
ATOM 4605 C C . TYR A 1 40 ? 12.453 1.631 9.771 1.00 0.00 40 TYR A C 5
ATOM 4606 O O . TYR A 1 40 ? 11.939 0.983 10.686 1.00 0.00 40 TYR A O 5
ATOM 4624 N N . ALA A 1 41 ? 11.748 2.355 8.898 1.00 0.00 41 ALA A N 5
ATOM 4625 C CA . ALA A 1 41 ? 10.293 2.426 8.970 1.00 0.00 41 ALA A CA 5
ATOM 4626 C C . ALA A 1 41 ? 9.680 1.037 8.830 1.00 0.00 41 ALA A C 5
ATOM 4627 O O . ALA A 1 41 ? 10.006 0.291 7.904 1.00 0.00 41 ALA A O 5
ATOM 4634 N N . THR A 1 42 ? 8.790 0.712 9.762 1.00 0.00 42 THR A N 5
ATOM 4635 C CA . THR A 1 42 ? 8.107 -0.583 9.767 1.00 0.00 42 THR A CA 5
ATOM 4636 C C . THR A 1 42 ? 6.612 -0.401 10.010 1.00 0.00 42 THR A C 5
ATOM 4637 O O . THR A 1 42 ? 6.164 0.675 10.412 1.00 0.00 42 THR A O 5
ATOM 4648 N N . LEU A 1 43 ? 5.852 -1.473 9.779 1.00 0.00 43 LEU A N 5
ATOM 4649 C CA . LEU A 1 43 ? 4.407 -1.456 9.989 1.00 0.00 43 LEU A CA 5
ATOM 4650 C C . LEU A 1 43 ? 3.972 -2.747 10.683 1.00 0.00 43 LEU A C 5
ATOM 4651 O O . LEU A 1 43 ? 4.590 -3.796 10.488 1.00 0.00 43 LEU A O 5
ATOM 4667 N N . ALA A 1 44 ? 2.922 -2.656 11.502 1.00 0.00 44 ALA A N 5
ATOM 4668 C CA . ALA A 1 44 ? 2.423 -3.818 12.240 1.00 0.00 44 ALA A CA 5
ATOM 4669 C C . ALA A 1 44 ? 0.888 -3.745 12.388 1.00 0.00 44 ALA A C 5
ATOM 4670 O O . ALA A 1 44 ? 0.215 -3.217 11.501 1.00 0.00 44 ALA A O 5
ATOM 4677 N N . ASP A 1 45 ? 0.337 -4.299 13.483 1.00 0.00 45 ASP A N 5
ATOM 4678 C CA . ASP A 1 45 ? -1.104 -4.284 13.711 1.00 0.00 45 ASP A CA 5
ATOM 4679 C C . ASP A 1 45 ? -1.528 -2.983 14.395 1.00 0.00 45 ASP A C 5
ATOM 4680 O O . ASP A 1 45 ? -1.200 -2.755 15.562 1.00 0.00 45 ASP A O 5
ATOM 4689 N N . GLY A 1 46 ? -2.262 -2.146 13.662 1.00 0.00 46 GLY A N 5
ATOM 4690 C CA . GLY A 1 46 ? -2.742 -0.867 14.201 1.00 0.00 46 GLY A CA 5
ATOM 4691 C C . GLY A 1 46 ? -1.968 0.338 13.649 1.00 0.00 46 GLY A C 5
ATOM 4692 O O . GLY A 1 46 ? -2.204 1.470 14.080 1.00 0.00 46 GLY A O 5
ATOM 4696 N N . GLN A 1 47 ? -1.055 0.096 12.701 1.00 0.00 47 GLN A N 5
ATOM 4697 C CA . GLN A 1 47 ? -0.264 1.171 12.108 1.00 0.00 47 GLN A CA 5
ATOM 4698 C C . GLN A 1 47 ? -1.179 2.173 11.400 1.00 0.00 47 GLN A C 5
ATOM 4699 O O . GLN A 1 47 ? -2.025 1.786 10.593 1.00 0.00 47 GLN A O 5
ATOM 4713 N N . THR A 1 48 ? -0.998 3.458 11.718 1.00 0.00 48 THR A N 5
ATOM 4714 C CA . THR A 1 48 ? -1.809 4.522 11.119 1.00 0.00 48 THR A CA 5
ATOM 4715 C C . THR A 1 48 ? -1.183 4.972 9.799 1.00 0.00 48 THR A C 5
ATOM 4716 O O . THR A 1 48 ? 0.007 5.300 9.753 1.00 0.00 48 THR A O 5
ATOM 4727 N N . VAL A 1 49 ? -1.986 4.971 8.728 1.00 0.00 49 VAL A N 5
ATOM 4728 C CA . VAL A 1 49 ? -1.491 5.370 7.408 1.00 0.00 49 VAL A CA 5
ATOM 4729 C C . VAL A 1 49 ? -2.514 6.206 6.643 1.00 0.00 49 VAL A C 5
ATOM 4730 O O . VAL A 1 49 ? -3.707 6.208 6.964 1.00 0.00 49 VAL A O 5
ATOM 4743 N N . GLU A 1 50 ? -2.026 6.878 5.601 1.00 0.00 50 GLU A N 5
ATOM 4744 C CA . GLU A 1 50 ? -2.873 7.695 4.733 1.00 0.00 50 GLU A CA 5
ATOM 4745 C C . GLU A 1 50 ? -2.894 7.033 3.360 1.00 0.00 50 GLU A C 5
ATOM 4746 O O . GLU A 1 50 ? -1.833 6.730 2.817 1.00 0.00 50 GLU A O 5
ATOM 4758 N N . TYR A 1 51 ? -4.087 6.782 2.813 1.00 0.00 51 TYR A N 5
ATOM 4759 C CA . TYR A 1 51 ? -4.186 6.110 1.511 1.00 0.00 51 TYR A CA 5
ATOM 4760 C C . TYR A 1 51 ? -5.357 6.607 0.672 1.00 0.00 51 TYR A C 5
ATOM 4761 O O . TYR A 1 51 ? -6.292 7.230 1.180 1.00 0.00 51 TYR A O 5
ATOM 4779 N N . GLU A 1 52 ? -5.292 6.286 -0.621 1.00 0.00 52 GLU A N 5
ATOM 4780 C CA . GLU A 1 52 ? -6.337 6.651 -1.569 1.00 0.00 52 GLU A CA 5
ATOM 4781 C C . GLU A 1 52 ? -6.975 5.380 -2.123 1.00 0.00 52 GLU A C 5
ATOM 4782 O O . GLU A 1 52 ? -6.266 4.454 -2.534 1.00 0.00 52 GLU A O 5
ATOM 4794 N N . VAL A 1 53 ? -8.309 5.339 -2.111 1.00 0.00 53 VAL A N 5
ATOM 4795 C CA . VAL A 1 53 ? -9.046 4.171 -2.598 1.00 0.00 53 VAL A CA 5
ATOM 4796 C C . VAL A 1 53 ? -9.093 4.149 -4.130 1.00 0.00 53 VAL A C 5
ATOM 4797 O O . VAL A 1 53 ? -9.707 5.009 -4.764 1.00 0.00 53 VAL A O 5
ATOM 4810 N N . GLY A 1 54 ? -8.450 3.132 -4.702 1.00 0.00 54 GLY A N 5
ATOM 4811 C CA . GLY A 1 54 ? -8.421 2.946 -6.147 1.00 0.00 54 GLY A CA 5
ATOM 4812 C C . GLY A 1 54 ? -9.277 1.741 -6.502 1.00 0.00 54 GLY A C 5
ATOM 4813 O O . GLY A 1 54 ? -10.003 1.230 -5.646 1.00 0.00 54 GLY A O 5
ATOM 4817 N N . GLN A 1 55 ? -9.197 1.288 -7.755 1.00 0.00 55 GLN A N 5
ATOM 4818 C CA . GLN A 1 55 ? -9.989 0.138 -8.196 1.00 0.00 55 GLN A CA 5
ATOM 4819 C C . GLN A 1 55 ? -9.094 -0.982 -8.722 1.00 0.00 55 GLN A C 5
ATOM 4820 O O . GLN A 1 55 ? -7.955 -0.744 -9.129 1.00 0.00 55 GLN A O 5
ATOM 4834 N N . GLY A 1 56 ? -9.633 -2.204 -8.704 1.00 0.00 56 GLY A N 5
ATOM 4835 C CA . GLY A 1 56 ? -8.902 -3.379 -9.173 1.00 0.00 56 GLY A CA 5
ATOM 4836 C C . GLY A 1 56 ? -9.873 -4.486 -9.568 1.00 0.00 56 GLY A C 5
ATOM 4837 O O . GLY A 1 56 ? -11.073 -4.388 -9.305 1.00 0.00 56 GLY A O 5
ATOM 4841 N N . GLN A 1 57 ? -9.345 -5.529 -10.209 1.00 0.00 57 GLN A N 5
ATOM 4842 C CA . GLN A 1 57 ? -10.168 -6.651 -10.654 1.00 0.00 57 GLN A CA 5
ATOM 4843 C C . GLN A 1 57 ? -10.800 -7.374 -9.468 1.00 0.00 57 GLN A C 5
ATOM 4844 O O . GLN A 1 57 ? -11.974 -7.748 -9.519 1.00 0.00 57 GLN A O 5
ATOM 4858 N N . LYS A 1 58 ? -10.014 -7.562 -8.404 1.00 0.00 58 LYS A N 5
ATOM 4859 C CA . LYS A 1 58 ? -10.509 -8.241 -7.201 1.00 0.00 58 LYS A CA 5
ATOM 4860 C C . LYS A 1 58 ? -11.296 -7.286 -6.297 1.00 0.00 58 LYS A C 5
ATOM 4861 O O . LYS A 1 58 ? -12.105 -7.730 -5.478 1.00 0.00 58 LYS A O 5
ATOM 4880 N N . GLY A 1 59 ? -11.053 -5.979 -6.451 1.00 0.00 59 GLY A N 5
ATOM 4881 C CA . GLY A 1 59 ? -11.742 -4.970 -5.646 1.00 0.00 59 GLY A CA 5
ATOM 4882 C C . GLY A 1 59 ? -10.847 -3.740 -5.428 1.00 0.00 59 GLY A C 5
ATOM 4883 O O . GLY A 1 59 ? -9.712 -3.725 -5.911 1.00 0.00 59 GLY A O 5
ATOM 4887 N N . PRO A 1 60 ? -11.317 -2.710 -4.722 1.00 0.00 60 PRO A N 5
ATOM 4888 C CA . PRO A 1 60 ? -10.503 -1.478 -4.469 1.00 0.00 60 PRO A CA 5
ATOM 4889 C C . PRO A 1 60 ? -9.197 -1.759 -3.736 1.00 0.00 60 PRO A C 5
ATOM 4890 O O . PRO A 1 60 ? -9.105 -2.687 -2.930 1.00 0.00 60 PRO A O 5
ATOM 4901 N N . CYS A 1 61 ? -8.200 -0.929 -4.028 1.00 0.00 61 CYS A N 5
ATOM 4902 C CA . CYS A 1 61 ? -6.881 -1.047 -3.411 1.00 0.00 61 CYS A CA 5
ATOM 4903 C C . CYS A 1 61 ? -6.495 0.282 -2.771 1.00 0.00 61 CYS A C 5
ATOM 4904 O O . CYS A 1 61 ? -7.127 1.304 -3.041 1.00 0.00 61 CYS A O 5
ATOM 4912 N N . ALA A 1 62 ? -5.449 0.272 -1.940 1.00 0.00 62 ALA A N 5
ATOM 4913 C CA . ALA A 1 62 ? -4.984 1.498 -1.291 1.00 0.00 62 ALA A CA 5
ATOM 4914 C C . ALA A 1 62 ? -3.562 1.809 -1.744 1.00 0.00 62 ALA A C 5
ATOM 4915 O O . ALA A 1 62 ? -2.678 0.954 -1.646 1.00 0.00 62 ALA A O 5
ATOM 4922 N N . ASN A 1 63 ? -3.348 3.033 -2.243 1.00 0.00 63 ASN A N 5
ATOM 4923 C CA . ASN A 1 63 ? -2.023 3.444 -2.714 1.00 0.00 63 ASN A CA 5
ATOM 4924 C C . ASN A 1 63 ? -1.592 4.732 -2.021 1.00 0.00 63 ASN A C 5
ATOM 4925 O O . ASN A 1 63 ? -2.344 5.287 -1.215 1.00 0.00 63 ASN A O 5
ATOM 4936 N N . LYS A 1 64 ? -0.373 5.195 -2.332 1.00 0.00 64 LYS A N 5
ATOM 4937 C CA . LYS A 1 64 ? 0.157 6.415 -1.720 1.00 0.00 64 LYS A CA 5
ATOM 4938 C C . LYS A 1 64 ? 0.108 6.287 -0.195 1.00 0.00 64 LYS A C 5
ATOM 4939 O O . LYS A 1 64 ? -0.362 7.186 0.514 1.00 0.00 64 LYS A O 5
ATOM 4958 N N . VAL A 1 65 ? 0.582 5.142 0.295 1.00 0.00 65 VAL A N 5
ATOM 4959 C CA . VAL A 1 65 ? 0.574 4.868 1.728 1.00 0.00 65 VAL A CA 5
ATOM 4960 C C . VAL A 1 65 ? 1.660 5.687 2.430 1.00 0.00 65 VAL A C 5
ATOM 4961 O O . VAL A 1 65 ? 2.845 5.573 2.117 1.00 0.00 65 VAL A O 5
ATOM 4974 N N . VAL A 1 66 ? 1.220 6.506 3.380 1.00 0.00 66 VAL A N 5
ATOM 4975 C CA . VAL A 1 66 ? 2.125 7.354 4.158 1.00 0.00 66 VAL A CA 5
ATOM 4976 C C . VAL A 1 66 ? 1.970 7.018 5.643 1.00 0.00 66 VAL A C 5
ATOM 4977 O O . VAL A 1 66 ? 0.872 7.117 6.194 1.00 0.00 66 VAL A O 5
ATOM 4990 N N . ALA A 1 67 ? 3.077 6.619 6.276 1.00 0.00 67 ALA A N 5
ATOM 4991 C CA . ALA A 1 67 ? 3.058 6.262 7.694 1.00 0.00 67 ALA A CA 5
ATOM 4992 C C . ALA A 1 67 ? 2.899 7.503 8.565 1.00 0.00 67 ALA A C 5
ATOM 4993 O O . ALA A 1 67 ? 3.530 8.532 8.314 1.00 0.00 67 ALA A O 5
ATOM 5000 N N . VAL A 1 68 ? 2.051 7.390 9.591 1.00 0.00 68 VAL A N 5
ATOM 5001 C CA . VAL A 1 68 ? 1.800 8.505 10.513 1.00 0.00 68 VAL A CA 5
ATOM 5002 C C . VAL A 1 68 ? 1.261 9.711 9.740 1.00 0.00 68 VAL A C 5
ATOM 5003 O O . VAL A 1 68 ? 2.058 10.400 9.121 1.00 0.00 68 VAL A O 5
ATOM 5016 N N . MET A 1 1 ? -6.728 12.699 0.935 1.00 0.00 1 MET A N 6
ATOM 5017 C CA . MET A 1 1 ? -5.809 12.429 2.079 1.00 0.00 1 MET A CA 6
ATOM 5018 C C . MET A 1 1 ? -6.436 11.372 2.999 1.00 0.00 1 MET A C 6
ATOM 5019 O O . MET A 1 1 ? -6.367 11.474 4.231 1.00 0.00 1 MET A O 6
ATOM 5035 N N . SER A 1 2 ? -7.040 10.351 2.386 1.00 0.00 2 SER A N 6
ATOM 5036 C CA . SER A 1 2 ? -7.677 9.271 3.139 1.00 0.00 2 SER A CA 6
ATOM 5037 C C . SER A 1 2 ? -6.641 8.505 3.956 1.00 0.00 2 SER A C 6
ATOM 5038 O O . SER A 1 2 ? -5.518 8.279 3.496 1.00 0.00 2 SER A O 6
ATOM 5046 N N . LYS A 1 3 ? -7.035 8.104 5.165 1.00 0.00 3 LYS A N 6
ATOM 5047 C CA . LYS A 1 3 ? -6.152 7.352 6.057 1.00 0.00 3 LYS A CA 6
ATOM 5048 C C . LYS A 1 3 ? -6.974 6.553 7.065 1.00 0.00 3 LYS A C 6
ATOM 5049 O O . LYS A 1 3 ? -8.056 6.984 7.471 1.00 0.00 3 LYS A O 6
ATOM 5068 N N . GLY A 1 4 ? -6.457 5.386 7.451 1.00 0.00 4 GLY A N 6
ATOM 5069 C CA . GLY A 1 4 ? -7.154 4.521 8.401 1.00 0.00 4 GLY A CA 6
ATOM 5070 C C . GLY A 1 4 ? -6.167 3.788 9.293 1.00 0.00 4 GLY A C 6
ATOM 5071 O O . GLY A 1 4 ? -5.005 4.188 9.407 1.00 0.00 4 GLY A O 6
ATOM 5075 N N . ILE A 1 5 ? -6.641 2.708 9.919 1.00 0.00 5 ILE A N 6
ATOM 5076 C CA . ILE A 1 5 ? -5.793 1.904 10.803 1.00 0.00 5 ILE A CA 6
ATOM 5077 C C . ILE A 1 5 ? -5.627 0.506 10.235 1.00 0.00 5 ILE A C 6
ATOM 5078 O O . ILE A 1 5 ? -6.602 -0.138 9.853 1.00 0.00 5 ILE A O 6
ATOM 5094 N N . VAL A 1 6 ? -4.373 0.063 10.153 1.00 0.00 6 VAL A N 6
ATOM 5095 C CA . VAL A 1 6 ? -4.061 -1.244 9.588 1.00 0.00 6 VAL A CA 6
ATOM 5096 C C . VAL A 1 6 ? -4.554 -2.359 10.509 1.00 0.00 6 VAL A C 6
ATOM 5097 O O . VAL A 1 6 ? -4.168 -2.432 11.674 1.00 0.00 6 VAL A O 6
ATOM 5110 N N . LYS A 1 7 ? -5.399 -3.228 9.953 1.00 0.00 7 LYS A N 6
ATOM 5111 C CA . LYS A 1 7 ? -5.931 -4.358 10.704 1.00 0.00 7 LYS A CA 6
ATOM 5112 C C . LYS A 1 7 ? -4.782 -5.305 11.041 1.00 0.00 7 LYS A C 6
ATOM 5113 O O . LYS A 1 7 ? -4.673 -5.789 12.170 1.00 0.00 7 LYS A O 6
ATOM 5132 N N . TRP A 1 8 ? -3.928 -5.554 10.045 1.00 0.00 8 TRP A N 6
ATOM 5133 C CA . TRP A 1 8 ? -2.777 -6.432 10.219 1.00 0.00 8 TRP A CA 6
ATOM 5134 C C . TRP A 1 8 ? -1.792 -6.236 9.067 1.00 0.00 8 TRP A C 6
ATOM 5135 O O . TRP A 1 8 ? -2.182 -6.323 7.898 1.00 0.00 8 TRP A O 6
ATOM 5156 N N . PHE A 1 9 ? -0.516 -5.994 9.397 1.00 0.00 9 PHE A N 6
ATOM 5157 C CA . PHE A 1 9 ? 0.511 -5.816 8.363 1.00 0.00 9 PHE A CA 6
ATOM 5158 C C . PHE A 1 9 ? 1.494 -6.990 8.377 1.00 0.00 9 PHE A C 6
ATOM 5159 O O . PHE A 1 9 ? 2.115 -7.272 9.406 1.00 0.00 9 PHE A O 6
ATOM 5176 N N . ASN A 1 10 ? 1.635 -7.663 7.226 1.00 0.00 10 ASN A N 6
ATOM 5177 C CA . ASN A 1 10 ? 2.552 -8.800 7.111 1.00 0.00 10 ASN A CA 6
ATOM 5178 C C . ASN A 1 10 ? 3.587 -8.564 6.008 1.00 0.00 10 ASN A C 6
ATOM 5179 O O . ASN A 1 10 ? 3.338 -8.868 4.832 1.00 0.00 10 ASN A O 6
ATOM 5190 N N . SER A 1 11 ? 4.740 -8.011 6.396 1.00 0.00 11 SER A N 6
ATOM 5191 C CA . SER A 1 11 ? 5.817 -7.726 5.447 1.00 0.00 11 SER A CA 6
ATOM 5192 C C . SER A 1 11 ? 6.350 -9.010 4.816 1.00 0.00 11 SER A C 6
ATOM 5193 O O . SER A 1 11 ? 6.743 -9.010 3.646 1.00 0.00 11 SER A O 6
ATOM 5201 N N . ASP A 1 12 ? 6.363 -10.103 5.593 1.00 0.00 12 ASP A N 6
ATOM 5202 C CA . ASP A 1 12 ? 6.853 -11.385 5.083 1.00 0.00 12 ASP A CA 6
ATOM 5203 C C . ASP A 1 12 ? 6.020 -11.800 3.876 1.00 0.00 12 ASP A C 6
ATOM 5204 O O . ASP A 1 12 ? 6.562 -12.221 2.851 1.00 0.00 12 ASP A O 6
ATOM 5213 N N . LYS A 1 13 ? 4.703 -11.631 3.999 1.00 0.00 13 LYS A N 6
ATOM 5214 C CA . LYS A 1 13 ? 3.783 -11.936 2.906 1.00 0.00 13 LYS A CA 6
ATOM 5215 C C . LYS A 1 13 ? 3.891 -10.861 1.816 1.00 0.00 13 LYS A C 6
ATOM 5216 O O . LYS A 1 13 ? 3.651 -11.130 0.637 1.00 0.00 13 LYS A O 6
ATOM 5235 N N . GLY A 1 14 ? 4.254 -9.642 2.236 1.00 0.00 14 GLY A N 6
ATOM 5236 C CA . GLY A 1 14 ? 4.397 -8.511 1.319 1.00 0.00 14 GLY A CA 6
ATOM 5237 C C . GLY A 1 14 ? 3.109 -7.686 1.210 1.00 0.00 14 GLY A C 6
ATOM 5238 O O . GLY A 1 14 ? 3.019 -6.794 0.361 1.00 0.00 14 GLY A O 6
ATOM 5242 N N . PHE A 1 15 ? 2.114 -7.986 2.058 1.00 0.00 15 PHE A N 6
ATOM 5243 C CA . PHE A 1 15 ? 0.842 -7.262 2.027 1.00 0.00 15 PHE A CA 6
ATOM 5244 C C . PHE A 1 15 ? 0.108 -7.364 3.362 1.00 0.00 15 PHE A C 6
ATOM 5245 O O . PHE A 1 15 ? 0.529 -8.094 4.266 1.00 0.00 15 PHE A O 6
ATOM 5262 N N . GLY A 1 16 ? -0.987 -6.613 3.472 1.00 0.00 16 GLY A N 6
ATOM 5263 C CA . GLY A 1 16 ? -1.796 -6.600 4.686 1.00 0.00 16 GLY A CA 6
ATOM 5264 C C . GLY A 1 16 ? -3.184 -6.037 4.399 1.00 0.00 16 GLY A C 6
ATOM 5265 O O . GLY A 1 16 ? -3.467 -5.608 3.277 1.00 0.00 16 GLY A O 6
ATOM 5269 N N . PHE A 1 17 ? -4.038 -6.040 5.422 1.00 0.00 17 PHE A N 6
ATOM 5270 C CA . PHE A 1 17 ? -5.400 -5.524 5.289 1.00 0.00 17 PHE A CA 6
ATOM 5271 C C . PHE A 1 17 ? -5.581 -4.321 6.199 1.00 0.00 17 PHE A C 6
ATOM 5272 O O . PHE A 1 17 ? -5.149 -4.348 7.354 1.00 0.00 17 PHE A O 6
ATOM 5289 N N . ILE A 1 18 ? -6.209 -3.263 5.673 1.00 0.00 18 ILE A N 6
ATOM 5290 C CA . ILE A 1 18 ? -6.427 -2.046 6.456 1.00 0.00 18 ILE A CA 6
ATOM 5291 C C . ILE A 1 18 ? -7.910 -1.829 6.740 1.00 0.00 18 ILE A C 6
ATOM 5292 O O . ILE A 1 18 ? -8.764 -2.179 5.931 1.00 0.00 18 ILE A O 6
ATOM 5308 N N . THR A 1 19 ? -8.184 -1.252 7.910 1.00 0.00 19 THR A N 6
ATOM 5309 C CA . THR A 1 19 ? -9.549 -0.980 8.336 1.00 0.00 19 THR A CA 6
ATOM 5310 C C . THR A 1 19 ? -9.863 0.524 8.182 1.00 0.00 19 THR A C 6
ATOM 5311 O O . THR A 1 19 ? -9.396 1.325 8.998 1.00 0.00 19 THR A O 6
ATOM 5322 N N . PRO A 1 20 ? -10.643 0.931 7.175 1.00 0.00 20 PRO A N 6
ATOM 5323 C CA . PRO A 1 20 ? -11.001 2.372 6.978 1.00 0.00 20 PRO A CA 6
ATOM 5324 C C . PRO A 1 20 ? -11.567 3.002 8.246 1.00 0.00 20 PRO A C 6
ATOM 5325 O O . PRO A 1 20 ? -12.453 2.434 8.890 1.00 0.00 20 PRO A O 6
ATOM 5336 N N . GLU A 1 21 ? -11.058 4.187 8.581 1.00 0.00 21 GLU A N 6
ATOM 5337 C CA . GLU A 1 21 ? -11.521 4.914 9.763 1.00 0.00 21 GLU A CA 6
ATOM 5338 C C . GLU A 1 21 ? -12.991 5.336 9.616 1.00 0.00 21 GLU A C 6
ATOM 5339 O O . GLU A 1 21 ? -13.671 5.581 10.617 1.00 0.00 21 GLU A O 6
ATOM 5351 N N . ASP A 1 22 ? -13.471 5.420 8.367 1.00 0.00 22 ASP A N 6
ATOM 5352 C CA . ASP A 1 22 ? -14.858 5.814 8.101 1.00 0.00 22 ASP A CA 6
ATOM 5353 C C . ASP A 1 22 ? -15.834 4.634 8.236 1.00 0.00 22 ASP A C 6
ATOM 5354 O O . ASP A 1 22 ? -17.047 4.822 8.102 1.00 0.00 22 ASP A O 6
ATOM 5363 N N . GLY A 1 23 ? -15.309 3.429 8.499 1.00 0.00 23 GLY A N 6
ATOM 5364 C CA . GLY A 1 23 ? -16.154 2.239 8.645 1.00 0.00 23 GLY A CA 6
ATOM 5365 C C . GLY A 1 23 ? -16.354 1.505 7.315 1.00 0.00 23 GLY A C 6
ATOM 5366 O O . GLY A 1 23 ? -17.169 0.582 7.230 1.00 0.00 23 GLY A O 6
ATOM 5370 N N . SER A 1 24 ? -15.602 1.914 6.287 1.00 0.00 24 SER A N 6
ATOM 5371 C CA . SER A 1 24 ? -15.692 1.294 4.974 1.00 0.00 24 SER A CA 6
ATOM 5372 C C . SER A 1 24 ? -15.012 -0.071 4.985 1.00 0.00 24 SER A C 6
ATOM 5373 O O . SER A 1 24 ? -14.287 -0.401 5.924 1.00 0.00 24 SER A O 6
ATOM 5381 N N . LYS A 1 25 ? -15.271 -0.859 3.943 1.00 0.00 25 LYS A N 6
ATOM 5382 C CA . LYS A 1 25 ? -14.698 -2.204 3.831 1.00 0.00 25 LYS A CA 6
ATOM 5383 C C . LYS A 1 25 ? -13.180 -2.130 3.729 1.00 0.00 25 LYS A C 6
ATOM 5384 O O . LYS A 1 25 ? -12.633 -1.145 3.230 1.00 0.00 25 LYS A O 6
ATOM 5403 N N . ASP A 1 26 ? -12.506 -3.173 4.226 1.00 0.00 26 ASP A N 6
ATOM 5404 C CA . ASP A 1 26 ? -11.047 -3.218 4.213 1.00 0.00 26 ASP A CA 6
ATOM 5405 C C . ASP A 1 26 ? -10.501 -3.134 2.792 1.00 0.00 26 ASP A C 6
ATOM 5406 O O . ASP A 1 26 ? -11.184 -3.482 1.827 1.00 0.00 26 ASP A O 6
ATOM 5415 N N . LEU A 1 27 ? -9.261 -2.657 2.685 1.00 0.00 27 LEU A N 6
ATOM 5416 C CA . LEU A 1 27 ? -8.596 -2.507 1.391 1.00 0.00 27 LEU A CA 6
ATOM 5417 C C . LEU A 1 27 ? -7.244 -3.216 1.396 1.00 0.00 27 LEU A C 6
ATOM 5418 O O . LEU A 1 27 ? -6.598 -3.325 2.443 1.00 0.00 27 LEU A O 6
ATOM 5434 N N . PHE A 1 28 ? -6.822 -3.683 0.215 1.00 0.00 28 PHE A N 6
ATOM 5435 C CA . PHE A 1 28 ? -5.538 -4.368 0.080 1.00 0.00 28 PHE A CA 6
ATOM 5436 C C . PHE A 1 28 ? -4.411 -3.341 0.065 1.00 0.00 28 PHE A C 6
ATOM 5437 O O . PHE A 1 28 ? -4.493 -2.336 -0.646 1.00 0.00 28 PHE A O 6
ATOM 5454 N N . VAL A 1 29 ? -3.368 -3.596 0.856 1.00 0.00 29 VAL A N 6
ATOM 5455 C CA . VAL A 1 29 ? -2.226 -2.680 0.938 1.00 0.00 29 VAL A CA 6
ATOM 5456 C C . VAL A 1 29 ? -0.910 -3.465 0.838 1.00 0.00 29 VAL A C 6
ATOM 5457 O O . VAL A 1 29 ? -0.756 -4.508 1.479 1.00 0.00 29 VAL A O 6
ATOM 5470 N N . HIS A 1 30 ? 0.022 -2.950 0.032 1.00 0.00 30 HIS A N 6
ATOM 5471 C CA . HIS A 1 30 ? 1.322 -3.598 -0.157 1.00 0.00 30 HIS A CA 6
ATOM 5472 C C . HIS A 1 30 ? 2.446 -2.771 0.468 1.00 0.00 30 HIS A C 6
ATOM 5473 O O . HIS A 1 30 ? 2.378 -1.540 0.517 1.00 0.00 30 HIS A O 6
ATOM 5487 N N . HIS A 1 31 ? 3.481 -3.472 0.939 1.00 0.00 31 HIS A N 6
ATOM 5488 C CA . HIS A 1 31 ? 4.639 -2.829 1.565 1.00 0.00 31 HIS A CA 6
ATOM 5489 C C . HIS A 1 31 ? 5.397 -1.944 0.568 1.00 0.00 31 HIS A C 6
ATOM 5490 O O . HIS A 1 31 ? 5.792 -0.831 0.902 1.00 0.00 31 HIS A O 6
ATOM 5504 N N . SER A 1 32 ? 5.625 -2.473 -0.633 1.00 0.00 32 SER A N 6
ATOM 5505 C CA . SER A 1 32 ? 6.384 -1.762 -1.671 1.00 0.00 32 SER A CA 6
ATOM 5506 C C . SER A 1 32 ? 5.712 -0.462 -2.128 1.00 0.00 32 SER A C 6
ATOM 5507 O O . SER A 1 32 ? 6.385 0.420 -2.671 1.00 0.00 32 SER A O 6
ATOM 5515 N N . GLU A 1 33 ? 4.397 -0.357 -1.941 1.00 0.00 33 GLU A N 6
ATOM 5516 C CA . GLU A 1 33 ? 3.652 0.832 -2.375 1.00 0.00 33 GLU A CA 6
ATOM 5517 C C . GLU A 1 33 ? 3.952 2.076 -1.524 1.00 0.00 33 GLU A C 6
ATOM 5518 O O . GLU A 1 33 ? 3.622 3.191 -1.938 1.00 0.00 33 GLU A O 6
ATOM 5530 N N . ILE A 1 34 ? 4.552 1.890 -0.342 1.00 0.00 34 ILE A N 6
ATOM 5531 C CA . ILE A 1 34 ? 4.856 3.026 0.546 1.00 0.00 34 ILE A CA 6
ATOM 5532 C C . ILE A 1 34 ? 5.612 4.130 -0.205 1.00 0.00 34 ILE A C 6
ATOM 5533 O O . ILE A 1 34 ? 6.110 3.912 -1.311 1.00 0.00 34 ILE A O 6
ATOM 5549 N N . GLN A 1 35 ? 5.702 5.302 0.427 1.00 0.00 35 GLN A N 6
ATOM 5550 C CA . GLN A 1 35 ? 6.413 6.441 -0.154 1.00 0.00 35 GLN A CA 6
ATOM 5551 C C . GLN A 1 35 ? 7.910 6.302 0.093 1.00 0.00 35 GLN A C 6
ATOM 5552 O O . GLN A 1 35 ? 8.331 5.475 0.907 1.00 0.00 35 GLN A O 6
ATOM 5566 N N . SER A 1 36 ? 8.707 7.109 -0.613 1.00 0.00 36 SER A N 6
ATOM 5567 C CA . SER A 1 36 ? 10.162 7.056 -0.460 1.00 0.00 36 SER A CA 6
ATOM 5568 C C . SER A 1 36 ? 10.555 7.495 0.945 1.00 0.00 36 SER A C 6
ATOM 5569 O O . SER A 1 36 ? 9.811 8.220 1.607 1.00 0.00 36 SER A O 6
ATOM 5577 N N . GLY A 1 37 ? 11.726 7.036 1.394 1.00 0.00 37 GLY A N 6
ATOM 5578 C CA . GLY A 1 37 ? 12.216 7.368 2.729 1.00 0.00 37 GLY A CA 6
ATOM 5579 C C . GLY A 1 37 ? 11.454 6.566 3.777 1.00 0.00 37 GLY A C 6
ATOM 5580 O O . GLY A 1 37 ? 10.639 5.705 3.429 1.00 0.00 37 GLY A O 6
ATOM 5584 N N . GLY A 1 38 ? 11.713 6.853 5.054 1.00 0.00 38 GLY A N 6
ATOM 5585 C CA . GLY A 1 38 ? 11.032 6.153 6.144 1.00 0.00 38 GLY A CA 6
ATOM 5586 C C . GLY A 1 38 ? 11.381 4.666 6.149 1.00 0.00 38 GLY A C 6
ATOM 5587 O O . GLY A 1 38 ? 10.526 3.826 6.445 1.00 0.00 38 GLY A O 6
ATOM 5591 N N . GLU A 1 39 ? 12.636 4.350 5.814 1.00 0.00 39 GLU A N 6
ATOM 5592 C CA . GLU A 1 39 ? 13.088 2.959 5.773 1.00 0.00 39 GLU A CA 6
ATOM 5593 C C . GLU A 1 39 ? 12.956 2.309 7.148 1.00 0.00 39 GLU A C 6
ATOM 5594 O O . GLU A 1 39 ? 12.559 1.146 7.252 1.00 0.00 39 GLU A O 6
ATOM 5606 N N . TYR A 1 40 ? 13.280 3.072 8.194 1.00 0.00 40 TYR A N 6
ATOM 5607 C CA . TYR A 1 40 ? 13.186 2.570 9.566 1.00 0.00 40 TYR A CA 6
ATOM 5608 C C . TYR A 1 40 ? 11.736 2.267 9.926 1.00 0.00 40 TYR A C 6
ATOM 5609 O O . TYR A 1 40 ? 11.457 1.295 10.633 1.00 0.00 40 TYR A O 6
ATOM 5627 N N . ALA A 1 41 ? 10.826 3.119 9.451 1.00 0.00 41 ALA A N 6
ATOM 5628 C CA . ALA A 1 41 ? 9.407 2.958 9.738 1.00 0.00 41 ALA A CA 6
ATOM 5629 C C . ALA A 1 41 ? 8.927 1.570 9.337 1.00 0.00 41 ALA A C 6
ATOM 5630 O O . ALA A 1 41 ? 9.255 1.070 8.259 1.00 0.00 41 ALA A O 6
ATOM 5637 N N . THR A 1 42 ? 8.151 0.965 10.228 1.00 0.00 42 THR A N 6
ATOM 5638 C CA . THR A 1 42 ? 7.604 -0.377 10.003 1.00 0.00 42 THR A CA 6
ATOM 5639 C C . THR A 1 42 ? 6.090 -0.363 10.180 1.00 0.00 42 THR A C 6
ATOM 5640 O O . THR A 1 42 ? 5.527 0.620 10.672 1.00 0.00 42 THR A O 6
ATOM 5651 N N . LEU A 1 43 ? 5.437 -1.462 9.792 1.00 0.00 43 LEU A N 6
ATOM 5652 C CA . LEU A 1 43 ? 3.985 -1.584 9.926 1.00 0.00 43 LEU A CA 6
ATOM 5653 C C . LEU A 1 43 ? 3.641 -2.911 10.604 1.00 0.00 43 LEU A C 6
ATOM 5654 O O . LEU A 1 43 ? 4.306 -3.924 10.368 1.00 0.00 43 LEU A O 6
ATOM 5670 N N . ALA A 1 44 ? 2.608 -2.893 11.445 1.00 0.00 44 ALA A N 6
ATOM 5671 C CA . ALA A 1 44 ? 2.178 -4.094 12.167 1.00 0.00 44 ALA A CA 6
ATOM 5672 C C . ALA A 1 44 ? 0.646 -4.084 12.336 1.00 0.00 44 ALA A C 6
ATOM 5673 O O . ALA A 1 44 ? -0.059 -3.543 11.481 1.00 0.00 44 ALA A O 6
ATOM 5680 N N . ASP A 1 45 ? 0.130 -4.704 13.412 1.00 0.00 45 ASP A N 6
ATOM 5681 C CA . ASP A 1 45 ? -1.310 -4.747 13.655 1.00 0.00 45 ASP A CA 6
ATOM 5682 C C . ASP A 1 45 ? -1.767 -3.497 14.409 1.00 0.00 45 ASP A C 6
ATOM 5683 O O . ASP A 1 45 ? -1.445 -3.327 15.588 1.00 0.00 45 ASP A O 6
ATOM 5692 N N . GLY A 1 46 ? -2.526 -2.637 13.725 1.00 0.00 46 GLY A N 6
ATOM 5693 C CA . GLY A 1 46 ? -3.041 -1.406 14.337 1.00 0.00 46 GLY A CA 6
ATOM 5694 C C . GLY A 1 46 ? -2.244 -0.156 13.932 1.00 0.00 46 GLY A C 6
ATOM 5695 O O . GLY A 1 46 ? -2.530 0.940 14.424 1.00 0.00 46 GLY A O 6
ATOM 5699 N N . GLN A 1 47 ? -1.256 -0.321 13.047 1.00 0.00 47 GLN A N 6
ATOM 5700 C CA . GLN A 1 47 ? -0.438 0.801 12.595 1.00 0.00 47 GLN A CA 6
ATOM 5701 C C . GLN A 1 47 ? -1.267 1.763 11.743 1.00 0.00 47 GLN A C 6
ATOM 5702 O O . GLN A 1 47 ? -1.938 1.344 10.799 1.00 0.00 47 GLN A O 6
ATOM 5716 N N . THR A 1 48 ? -1.211 3.053 12.091 1.00 0.00 48 THR A N 6
ATOM 5717 C CA . THR A 1 48 ? -1.959 4.081 11.365 1.00 0.00 48 THR A CA 6
ATOM 5718 C C . THR A 1 48 ? -1.177 4.516 10.124 1.00 0.00 48 THR A C 6
ATOM 5719 O O . THR A 1 48 ? 0.010 4.836 10.214 1.00 0.00 48 THR A O 6
ATOM 5730 N N . VAL A 1 49 ? -1.856 4.516 8.972 1.00 0.00 49 VAL A N 6
ATOM 5731 C CA . VAL A 1 49 ? -1.218 4.905 7.714 1.00 0.00 49 VAL A CA 6
ATOM 5732 C C . VAL A 1 49 ? -2.157 5.736 6.844 1.00 0.00 49 VAL A C 6
ATOM 5733 O O . VAL A 1 49 ? -3.365 5.790 7.087 1.00 0.00 49 VAL A O 6
ATOM 5746 N N . GLU A 1 50 ? -1.581 6.351 5.811 1.00 0.00 50 GLU A N 6
ATOM 5747 C CA . GLU A 1 50 ? -2.348 7.159 4.865 1.00 0.00 50 GLU A CA 6
ATOM 5748 C C . GLU A 1 50 ? -2.362 6.440 3.522 1.00 0.00 50 GLU A C 6
ATOM 5749 O O . GLU A 1 50 ? -1.332 5.905 3.103 1.00 0.00 50 GLU A O 6
ATOM 5761 N N . TYR A 1 51 ? -3.521 6.412 2.860 1.00 0.00 51 TYR A N 6
ATOM 5762 C CA . TYR A 1 51 ? -3.635 5.724 1.571 1.00 0.00 51 TYR A CA 6
ATOM 5763 C C . TYR A 1 51 ? -4.719 6.334 0.687 1.00 0.00 51 TYR A C 6
ATOM 5764 O O . TYR A 1 51 ? -5.601 7.048 1.166 1.00 0.00 51 TYR A O 6
ATOM 5782 N N . GLU A 1 52 ? -4.647 6.007 -0.602 1.00 0.00 52 GLU A N 6
ATOM 5783 C CA . GLU A 1 52 ? -5.625 6.475 -1.574 1.00 0.00 52 GLU A CA 6
ATOM 5784 C C . GLU A 1 52 ? -6.279 5.274 -2.247 1.00 0.00 52 GLU A C 6
ATOM 5785 O O . GLU A 1 52 ? -5.591 4.338 -2.665 1.00 0.00 52 GLU A O 6
ATOM 5797 N N . VAL A 1 53 ? -7.609 5.307 -2.330 1.00 0.00 53 VAL A N 6
ATOM 5798 C CA . VAL A 1 53 ? -8.370 4.218 -2.937 1.00 0.00 53 VAL A CA 6
ATOM 5799 C C . VAL A 1 53 ? -7.982 4.032 -4.409 1.00 0.00 53 VAL A C 6
ATOM 5800 O O . VAL A 1 53 ? -7.598 4.987 -5.089 1.00 0.00 53 VAL A O 6
ATOM 5813 N N . GLY A 1 54 ? -8.103 2.792 -4.879 1.00 0.00 54 GLY A N 6
ATOM 5814 C CA . GLY A 1 54 ? -7.786 2.448 -6.262 1.00 0.00 54 GLY A CA 6
ATOM 5815 C C . GLY A 1 54 ? -8.689 1.314 -6.730 1.00 0.00 54 GLY A C 6
ATOM 5816 O O . GLY A 1 54 ? -9.372 0.697 -5.913 1.00 0.00 54 GLY A O 6
ATOM 5820 N N . GLN A 1 55 ? -8.700 1.056 -8.041 1.00 0.00 55 GLN A N 6
ATOM 5821 C CA . GLN A 1 55 ? -9.543 -0.006 -8.599 1.00 0.00 55 GLN A CA 6
ATOM 5822 C C . GLN A 1 55 ? -8.745 -1.291 -8.819 1.00 0.00 55 GLN A C 6
ATOM 5823 O O . GLN A 1 55 ? -7.534 -1.252 -9.051 1.00 0.00 55 GLN A O 6
ATOM 5837 N N . GLY A 1 56 ? -9.447 -2.424 -8.749 1.00 0.00 56 GLY A N 6
ATOM 5838 C CA . GLY A 1 56 ? -8.823 -3.732 -8.945 1.00 0.00 56 GLY A CA 6
ATOM 5839 C C . GLY A 1 56 ? -9.878 -4.790 -9.261 1.00 0.00 56 GLY A C 6
ATOM 5840 O O . GLY A 1 56 ? -11.055 -4.622 -8.925 1.00 0.00 56 GLY A O 6
ATOM 5844 N N . GLN A 1 57 ? -9.447 -5.878 -9.904 1.00 0.00 57 GLN A N 6
ATOM 5845 C CA . GLN A 1 57 ? -10.355 -6.967 -10.266 1.00 0.00 57 GLN A CA 6
ATOM 5846 C C . GLN A 1 57 ? -10.924 -7.639 -9.018 1.00 0.00 57 GLN A C 6
ATOM 5847 O O . GLN A 1 57 ? -12.107 -7.981 -8.973 1.00 0.00 57 GLN A O 6
ATOM 5861 N N . LYS A 1 58 ? -10.067 -7.819 -8.011 1.00 0.00 58 LYS A N 6
ATOM 5862 C CA . LYS A 1 58 ? -10.476 -8.450 -6.751 1.00 0.00 58 LYS A CA 6
ATOM 5863 C C . LYS A 1 58 ? -10.995 -7.410 -5.744 1.00 0.00 58 LYS A C 6
ATOM 5864 O O . LYS A 1 58 ? -10.997 -7.656 -4.535 1.00 0.00 58 LYS A O 6
ATOM 5883 N N . GLY A 1 59 ? -11.427 -6.252 -6.255 1.00 0.00 59 GLY A N 6
ATOM 5884 C CA . GLY A 1 59 ? -11.934 -5.177 -5.406 1.00 0.00 59 GLY A CA 6
ATOM 5885 C C . GLY A 1 59 ? -10.937 -4.014 -5.373 1.00 0.00 59 GLY A C 6
ATOM 5886 O O . GLY A 1 59 ? -9.838 -4.147 -5.923 1.00 0.00 59 GLY A O 6
ATOM 5890 N N . PRO A 1 60 ? -11.274 -2.878 -4.763 1.00 0.00 60 PRO A N 6
ATOM 5891 C CA . PRO A 1 60 ? -10.344 -1.707 -4.708 1.00 0.00 60 PRO A CA 6
ATOM 5892 C C . PRO A 1 60 ? -9.145 -1.947 -3.795 1.00 0.00 60 PRO A C 6
ATOM 5893 O O . PRO A 1 60 ? -9.221 -2.717 -2.836 1.00 0.00 60 PRO A O 6
ATOM 5904 N N . CYS A 1 61 ? -8.043 -1.271 -4.115 1.00 0.00 61 CYS A N 6
ATOM 5905 C CA . CYS A 1 61 ? -6.808 -1.387 -3.344 1.00 0.00 61 CYS A CA 6
ATOM 5906 C C . CYS A 1 61 ? -6.431 -0.026 -2.760 1.00 0.00 61 CYS A C 6
ATOM 5907 O O . CYS A 1 61 ? -7.142 0.959 -2.971 1.00 0.00 61 CYS A O 6
ATOM 5915 N N . ALA A 1 62 ? -5.306 0.025 -2.044 1.00 0.00 62 ALA A N 6
ATOM 5916 C CA . ALA A 1 62 ? -4.828 1.271 -1.452 1.00 0.00 62 ALA A CA 6
ATOM 5917 C C . ALA A 1 62 ? -3.355 1.463 -1.801 1.00 0.00 62 ALA A C 6
ATOM 5918 O O . ALA A 1 62 ? -2.600 0.490 -1.872 1.00 0.00 62 ALA A O 6
ATOM 5925 N N . ASN A 1 63 ? -2.957 2.717 -2.028 1.00 0.00 63 ASN A N 6
ATOM 5926 C CA . ASN A 1 63 ? -1.570 3.024 -2.384 1.00 0.00 63 ASN A CA 6
ATOM 5927 C C . ASN A 1 63 ? -1.079 4.255 -1.630 1.00 0.00 63 ASN A C 6
ATOM 5928 O O . ASN A 1 63 ? -1.825 4.848 -0.849 1.00 0.00 63 ASN A O 6
ATOM 5939 N N . LYS A 1 64 ? 0.188 4.626 -1.863 1.00 0.00 64 LYS A N 6
ATOM 5940 C CA . LYS A 1 64 ? 0.782 5.783 -1.193 1.00 0.00 64 LYS A CA 6
ATOM 5941 C C . LYS A 1 64 ? 0.717 5.592 0.326 1.00 0.00 64 LYS A C 6
ATOM 5942 O O . LYS A 1 64 ? 0.215 6.448 1.066 1.00 0.00 64 LYS A O 6
ATOM 5961 N N . VAL A 1 65 ? 1.224 4.443 0.780 1.00 0.00 65 VAL A N 6
ATOM 5962 C CA . VAL A 1 65 ? 1.220 4.114 2.205 1.00 0.00 65 VAL A CA 6
ATOM 5963 C C . VAL A 1 65 ? 2.265 4.952 2.943 1.00 0.00 65 VAL A C 6
ATOM 5964 O O . VAL A 1 65 ? 3.465 4.853 2.672 1.00 0.00 65 VAL A O 6
ATOM 5977 N N . VAL A 1 66 ? 1.782 5.767 3.879 1.00 0.00 66 VAL A N 6
ATOM 5978 C CA . VAL A 1 66 ? 2.655 6.630 4.679 1.00 0.00 66 VAL A CA 6
ATOM 5979 C C . VAL A 1 66 ? 2.396 6.380 6.168 1.00 0.00 66 VAL A C 6
ATOM 5980 O O . VAL A 1 66 ? 1.260 6.501 6.632 1.00 0.00 66 VAL A O 6
ATOM 5993 N N . ALA A 1 67 ? 3.458 6.036 6.899 1.00 0.00 67 ALA A N 6
ATOM 5994 C CA . ALA A 1 67 ? 3.346 5.771 8.332 1.00 0.00 67 ALA A CA 6
ATOM 5995 C C . ALA A 1 67 ? 3.116 7.068 9.102 1.00 0.00 67 ALA A C 6
ATOM 5996 O O . ALA A 1 67 ? 3.792 8.072 8.858 1.00 0.00 67 ALA A O 6
ATOM 6003 N N . VAL A 1 68 ? 2.156 7.036 10.030 1.00 0.00 68 VAL A N 6
ATOM 6004 C CA . VAL A 1 68 ? 1.829 8.213 10.841 1.00 0.00 68 VAL A CA 6
ATOM 6005 C C . VAL A 1 68 ? 2.212 7.959 12.300 1.00 0.00 68 VAL A C 6
ATOM 6006 O O . VAL A 1 68 ? 2.619 8.902 12.959 1.00 0.00 68 VAL A O 6
ATOM 6019 N N . MET A 1 1 ? -5.514 13.570 2.259 1.00 0.00 1 MET A N 7
ATOM 6020 C CA . MET A 1 1 ? -5.546 12.137 1.852 1.00 0.00 1 MET A CA 7
ATOM 6021 C C . MET A 1 1 ? -6.261 11.322 2.926 1.00 0.00 1 MET A C 7
ATOM 6022 O O . MET A 1 1 ? -6.270 11.702 4.100 1.00 0.00 1 MET A O 7
ATOM 6038 N N . SER A 1 2 ? -6.854 10.200 2.511 1.00 0.00 2 SER A N 7
ATOM 6039 C CA . SER A 1 2 ? -7.571 9.325 3.436 1.00 0.00 2 SER A CA 7
ATOM 6040 C C . SER A 1 2 ? -6.596 8.671 4.411 1.00 0.00 2 SER A C 7
ATOM 6041 O O . SER A 1 2 ? -5.432 8.442 4.072 1.00 0.00 2 SER A O 7
ATOM 6049 N N . LYS A 1 3 ? -7.084 8.374 5.618 1.00 0.00 3 LYS A N 7
ATOM 6050 C CA . LYS A 1 3 ? -6.255 7.742 6.642 1.00 0.00 3 LYS A CA 7
ATOM 6051 C C . LYS A 1 3 ? -7.072 6.731 7.443 1.00 0.00 3 LYS A C 7
ATOM 6052 O O . LYS A 1 3 ? -8.133 7.062 7.978 1.00 0.00 3 LYS A O 7
ATOM 6071 N N . GLY A 1 4 ? -6.565 5.502 7.514 1.00 0.00 4 GLY A N 7
ATOM 6072 C CA . GLY A 1 4 ? -7.235 4.432 8.246 1.00 0.00 4 GLY A CA 7
ATOM 6073 C C . GLY A 1 4 ? -6.252 3.729 9.166 1.00 0.00 4 GLY A C 7
ATOM 6074 O O . GLY A 1 4 ? -5.101 4.158 9.295 1.00 0.00 4 GLY A O 7
ATOM 6078 N N . ILE A 1 5 ? -6.707 2.647 9.802 1.00 0.00 5 ILE A N 7
ATOM 6079 C CA . ILE A 1 5 ? -5.849 1.885 10.713 1.00 0.00 5 ILE A CA 7
ATOM 6080 C C . ILE A 1 5 ? -5.651 0.476 10.189 1.00 0.00 5 ILE A C 7
ATOM 6081 O O . ILE A 1 5 ? -6.610 -0.198 9.820 1.00 0.00 5 ILE A O 7
ATOM 6097 N N . VAL A 1 6 ? -4.388 0.053 10.133 1.00 0.00 6 VAL A N 7
ATOM 6098 C CA . VAL A 1 6 ? -4.051 -1.266 9.614 1.00 0.00 6 VAL A CA 7
ATOM 6099 C C . VAL A 1 6 ? -4.562 -2.347 10.563 1.00 0.00 6 VAL A C 7
ATOM 6100 O O . VAL A 1 6 ? -4.222 -2.358 11.743 1.00 0.00 6 VAL A O 7
ATOM 6113 N N . LYS A 1 7 ? -5.373 -3.257 10.021 1.00 0.00 7 LYS A N 7
ATOM 6114 C CA . LYS A 1 7 ? -5.913 -4.356 10.812 1.00 0.00 7 LYS A CA 7
ATOM 6115 C C . LYS A 1 7 ? -4.766 -5.268 11.235 1.00 0.00 7 LYS A C 7
ATOM 6116 O O . LYS A 1 7 ? -4.671 -5.669 12.396 1.00 0.00 7 LYS A O 7
ATOM 6135 N N . TRP A 1 8 ? -3.895 -5.579 10.271 1.00 0.00 8 TRP A N 7
ATOM 6136 C CA . TRP A 1 8 ? -2.742 -6.435 10.522 1.00 0.00 8 TRP A CA 7
ATOM 6137 C C . TRP A 1 8 ? -1.721 -6.280 9.395 1.00 0.00 8 TRP A C 7
ATOM 6138 O O . TRP A 1 8 ? -2.050 -6.510 8.227 1.00 0.00 8 TRP A O 7
ATOM 6159 N N . PHE A 1 9 ? -0.482 -5.911 9.748 1.00 0.00 9 PHE A N 7
ATOM 6160 C CA . PHE A 1 9 ? 0.574 -5.757 8.741 1.00 0.00 9 PHE A CA 7
ATOM 6161 C C . PHE A 1 9 ? 1.566 -6.917 8.840 1.00 0.00 9 PHE A C 7
ATOM 6162 O O . PHE A 1 9 ? 2.167 -7.134 9.897 1.00 0.00 9 PHE A O 7
ATOM 6179 N N . ASN A 1 10 ? 1.739 -7.656 7.734 1.00 0.00 10 ASN A N 7
ATOM 6180 C CA . ASN A 1 10 ? 2.667 -8.790 7.711 1.00 0.00 10 ASN A CA 7
ATOM 6181 C C . ASN A 1 10 ? 3.689 -8.653 6.581 1.00 0.00 10 ASN A C 7
ATOM 6182 O O . ASN A 1 10 ? 3.430 -9.062 5.440 1.00 0.00 10 ASN A O 7
ATOM 6193 N N . SER A 1 11 ? 4.846 -8.067 6.908 1.00 0.00 11 SER A N 7
ATOM 6194 C CA . SER A 1 11 ? 5.913 -7.869 5.928 1.00 0.00 11 SER A CA 7
ATOM 6195 C C . SER A 1 11 ? 6.449 -9.207 5.418 1.00 0.00 11 SER A C 7
ATOM 6196 O O . SER A 1 11 ? 6.852 -9.311 4.255 1.00 0.00 11 SER A O 7
ATOM 6204 N N . ASP A 1 12 ? 6.452 -10.226 6.289 1.00 0.00 12 ASP A N 7
ATOM 6205 C CA . ASP A 1 12 ? 6.945 -11.550 5.902 1.00 0.00 12 ASP A CA 7
ATOM 6206 C C . ASP A 1 12 ? 6.123 -12.066 4.727 1.00 0.00 12 ASP A C 7
ATOM 6207 O O . ASP A 1 12 ? 6.676 -12.571 3.746 1.00 0.00 12 ASP A O 7
ATOM 6216 N N . LYS A 1 13 ? 4.805 -11.886 4.820 1.00 0.00 13 LYS A N 7
ATOM 6217 C CA . LYS A 1 13 ? 3.898 -12.281 3.745 1.00 0.00 13 LYS A CA 7
ATOM 6218 C C . LYS A 1 13 ? 4.019 -11.296 2.572 1.00 0.00 13 LYS A C 7
ATOM 6219 O O . LYS A 1 13 ? 3.769 -11.654 1.420 1.00 0.00 13 LYS A O 7
ATOM 6238 N N . GLY A 1 14 ? 4.404 -10.052 2.892 1.00 0.00 14 GLY A N 7
ATOM 6239 C CA . GLY A 1 14 ? 4.564 -9.001 1.887 1.00 0.00 14 GLY A CA 7
ATOM 6240 C C . GLY A 1 14 ? 3.290 -8.168 1.706 1.00 0.00 14 GLY A C 7
ATOM 6241 O O . GLY A 1 14 ? 3.221 -7.344 0.788 1.00 0.00 14 GLY A O 7
ATOM 6245 N N . PHE A 1 15 ? 2.289 -8.378 2.572 1.00 0.00 15 PHE A N 7
ATOM 6246 C CA . PHE A 1 15 ? 1.034 -7.634 2.475 1.00 0.00 15 PHE A CA 7
ATOM 6247 C C . PHE A 1 15 ? 0.295 -7.603 3.812 1.00 0.00 15 PHE A C 7
ATOM 6248 O O . PHE A 1 15 ? 0.694 -8.268 4.775 1.00 0.00 15 PHE A O 7
ATOM 6265 N N . GLY A 1 16 ? -0.777 -6.815 3.853 1.00 0.00 16 GLY A N 7
ATOM 6266 C CA . GLY A 1 16 ? -1.589 -6.679 5.058 1.00 0.00 16 GLY A CA 7
ATOM 6267 C C . GLY A 1 16 ? -2.984 -6.175 4.710 1.00 0.00 16 GLY A C 7
ATOM 6268 O O . GLY A 1 16 ? -3.255 -5.818 3.558 1.00 0.00 16 GLY A O 7
ATOM 6272 N N . PHE A 1 17 ? -3.858 -6.141 5.715 1.00 0.00 17 PHE A N 7
ATOM 6273 C CA . PHE A 1 17 ? -5.229 -5.673 5.528 1.00 0.00 17 PHE A CA 7
ATOM 6274 C C . PHE A 1 17 ? -5.458 -4.425 6.364 1.00 0.00 17 PHE A C 7
ATOM 6275 O O . PHE A 1 17 ? -5.021 -4.367 7.516 1.00 0.00 17 PHE A O 7
ATOM 6292 N N . ILE A 1 18 ? -6.127 -3.424 5.782 1.00 0.00 18 ILE A N 7
ATOM 6293 C CA . ILE A 1 18 ? -6.389 -2.170 6.494 1.00 0.00 18 ILE A CA 7
ATOM 6294 C C . ILE A 1 18 ? -7.879 -1.992 6.765 1.00 0.00 18 ILE A C 7
ATOM 6295 O O . ILE A 1 18 ? -8.716 -2.424 5.981 1.00 0.00 18 ILE A O 7
ATOM 6311 N N . THR A 1 19 ? -8.177 -1.361 7.900 1.00 0.00 19 THR A N 7
ATOM 6312 C CA . THR A 1 19 ? -9.550 -1.122 8.317 1.00 0.00 19 THR A CA 7
ATOM 6313 C C . THR A 1 19 ? -9.921 0.368 8.133 1.00 0.00 19 THR A C 7
ATOM 6314 O O . THR A 1 19 ? -9.480 1.203 8.931 1.00 0.00 19 THR A O 7
ATOM 6325 N N . PRO A 1 20 ? -10.724 0.727 7.124 1.00 0.00 20 PRO A N 7
ATOM 6326 C CA . PRO A 1 20 ? -11.139 2.152 6.904 1.00 0.00 20 PRO A CA 7
ATOM 6327 C C . PRO A 1 20 ? -11.764 2.759 8.160 1.00 0.00 20 PRO A C 7
ATOM 6328 O O . PRO A 1 20 ? -12.655 2.157 8.767 1.00 0.00 20 PRO A O 7
ATOM 6339 N N . GLU A 1 21 ? -11.299 3.954 8.537 1.00 0.00 21 GLU A N 7
ATOM 6340 C CA . GLU A 1 21 ? -11.823 4.639 9.725 1.00 0.00 21 GLU A CA 7
ATOM 6341 C C . GLU A 1 21 ? -13.311 4.977 9.556 1.00 0.00 21 GLU A C 7
ATOM 6342 O O . GLU A 1 21 ? -14.058 5.015 10.537 1.00 0.00 21 GLU A O 7
ATOM 6354 N N . ASP A 1 22 ? -13.726 5.213 8.309 1.00 0.00 22 ASP A N 7
ATOM 6355 C CA . ASP A 1 22 ? -15.120 5.540 8.006 1.00 0.00 22 ASP A CA 7
ATOM 6356 C C . ASP A 1 22 ? -16.047 4.343 8.253 1.00 0.00 22 ASP A C 7
ATOM 6357 O O . ASP A 1 22 ? -17.259 4.514 8.386 1.00 0.00 22 ASP A O 7
ATOM 6366 N N . GLY A 1 23 ? -15.470 3.137 8.295 1.00 0.00 23 GLY A N 7
ATOM 6367 C CA . GLY A 1 23 ? -16.250 1.915 8.507 1.00 0.00 23 GLY A CA 7
ATOM 6368 C C . GLY A 1 23 ? -16.421 1.115 7.208 1.00 0.00 23 GLY A C 7
ATOM 6369 O O . GLY A 1 23 ? -17.189 0.151 7.170 1.00 0.00 23 GLY A O 7
ATOM 6373 N N . SER A 1 24 ? -15.697 1.515 6.154 1.00 0.00 24 SER A N 7
ATOM 6374 C CA . SER A 1 24 ? -15.765 0.833 4.869 1.00 0.00 24 SER A CA 7
ATOM 6375 C C . SER A 1 24 ? -15.047 -0.510 4.943 1.00 0.00 24 SER A C 7
ATOM 6376 O O . SER A 1 24 ? -14.337 -0.788 5.910 1.00 0.00 24 SER A O 7
ATOM 6384 N N . LYS A 1 25 ? -15.259 -1.338 3.924 1.00 0.00 25 LYS A N 7
ATOM 6385 C CA . LYS A 1 25 ? -14.649 -2.668 3.869 1.00 0.00 25 LYS A CA 7
ATOM 6386 C C . LYS A 1 25 ? -13.134 -2.561 3.787 1.00 0.00 25 LYS A C 7
ATOM 6387 O O . LYS A 1 25 ? -12.602 -1.585 3.250 1.00 0.00 25 LYS A O 7
ATOM 6406 N N . ASP A 1 26 ? -12.444 -3.561 4.341 1.00 0.00 26 ASP A N 7
ATOM 6407 C CA . ASP A 1 26 ? -10.985 -3.569 4.349 1.00 0.00 26 ASP A CA 7
ATOM 6408 C C . ASP A 1 26 ? -10.425 -3.491 2.934 1.00 0.00 26 ASP A C 7
ATOM 6409 O O . ASP A 1 26 ? -11.085 -3.886 1.969 1.00 0.00 26 ASP A O 7
ATOM 6418 N N . LEU A 1 27 ? -9.206 -2.961 2.826 1.00 0.00 27 LEU A N 7
ATOM 6419 C CA . LEU A 1 27 ? -8.540 -2.805 1.533 1.00 0.00 27 LEU A CA 7
ATOM 6420 C C . LEU A 1 27 ? -7.189 -3.512 1.536 1.00 0.00 27 LEU A C 7
ATOM 6421 O O . LEU A 1 27 ? -6.542 -3.623 2.583 1.00 0.00 27 LEU A O 7
ATOM 6437 N N . PHE A 1 28 ? -6.774 -3.991 0.360 1.00 0.00 28 PHE A N 7
ATOM 6438 C CA . PHE A 1 28 ? -5.497 -4.691 0.227 1.00 0.00 28 PHE A CA 7
ATOM 6439 C C . PHE A 1 28 ? -4.345 -3.693 0.169 1.00 0.00 28 PHE A C 7
ATOM 6440 O O . PHE A 1 28 ? -4.373 -2.741 -0.617 1.00 0.00 28 PHE A O 7
ATOM 6457 N N . VAL A 1 29 ? -3.336 -3.923 1.013 1.00 0.00 29 VAL A N 7
ATOM 6458 C CA . VAL A 1 29 ? -2.162 -3.052 1.073 1.00 0.00 29 VAL A CA 7
ATOM 6459 C C . VAL A 1 29 ? -0.886 -3.903 1.011 1.00 0.00 29 VAL A C 7
ATOM 6460 O O . VAL A 1 29 ? -0.766 -4.902 1.723 1.00 0.00 29 VAL A O 7
ATOM 6473 N N . HIS A 1 30 ? 0.055 -3.495 0.156 1.00 0.00 30 HIS A N 7
ATOM 6474 C CA . HIS A 1 30 ? 1.319 -4.219 -0.003 1.00 0.00 30 HIS A CA 7
ATOM 6475 C C . HIS A 1 30 ? 2.478 -3.420 0.592 1.00 0.00 30 HIS A C 7
ATOM 6476 O O . HIS A 1 30 ? 2.460 -2.187 0.581 1.00 0.00 30 HIS A O 7
ATOM 6490 N N . HIS A 1 31 ? 3.484 -4.137 1.104 1.00 0.00 31 HIS A N 7
ATOM 6491 C CA . HIS A 1 31 ? 4.657 -3.496 1.699 1.00 0.00 31 HIS A CA 7
ATOM 6492 C C . HIS A 1 31 ? 5.379 -2.646 0.652 1.00 0.00 31 HIS A C 7
ATOM 6493 O O . HIS A 1 31 ? 5.725 -1.493 0.909 1.00 0.00 31 HIS A O 7
ATOM 6507 N N . SER A 1 32 ? 5.600 -3.237 -0.524 1.00 0.00 32 SER A N 7
ATOM 6508 C CA . SER A 1 32 ? 6.288 -2.547 -1.621 1.00 0.00 32 SER A CA 7
ATOM 6509 C C . SER A 1 32 ? 5.436 -1.422 -2.229 1.00 0.00 32 SER A C 7
ATOM 6510 O O . SER A 1 32 ? 5.891 -0.730 -3.145 1.00 0.00 32 SER A O 7
ATOM 6518 N N . GLU A 1 33 ? 4.202 -1.251 -1.734 1.00 0.00 33 GLU A N 7
ATOM 6519 C CA . GLU A 1 33 ? 3.302 -0.218 -2.253 1.00 0.00 33 GLU A CA 7
ATOM 6520 C C . GLU A 1 33 ? 3.783 1.190 -1.881 1.00 0.00 33 GLU A C 7
ATOM 6521 O O . GLU A 1 33 ? 3.503 2.151 -2.604 1.00 0.00 33 GLU A O 7
ATOM 6533 N N . ILE A 1 34 ? 4.506 1.306 -0.761 1.00 0.00 34 ILE A N 7
ATOM 6534 C CA . ILE A 1 34 ? 5.016 2.605 -0.314 1.00 0.00 34 ILE A CA 7
ATOM 6535 C C . ILE A 1 34 ? 6.141 3.083 -1.238 1.00 0.00 34 ILE A C 7
ATOM 6536 O O . ILE A 1 34 ? 6.849 2.273 -1.840 1.00 0.00 34 ILE A O 7
ATOM 6552 N N . GLN A 1 35 ? 6.289 4.406 -1.337 1.00 0.00 35 GLN A N 7
ATOM 6553 C CA . GLN A 1 35 ? 7.322 5.005 -2.182 1.00 0.00 35 GLN A CA 7
ATOM 6554 C C . GLN A 1 35 ? 8.149 6.010 -1.386 1.00 0.00 35 GLN A C 7
ATOM 6555 O O . GLN A 1 35 ? 7.638 6.649 -0.462 1.00 0.00 35 GLN A O 7
ATOM 6569 N N . SER A 1 36 ? 9.425 6.138 -1.753 1.00 0.00 36 SER A N 7
ATOM 6570 C CA . SER A 1 36 ? 10.332 7.067 -1.074 1.00 0.00 36 SER A CA 7
ATOM 6571 C C . SER A 1 36 ? 10.363 6.790 0.436 1.00 0.00 36 SER A C 7
ATOM 6572 O O . SER A 1 36 ? 10.424 7.715 1.254 1.00 0.00 36 SER A O 7
ATOM 6580 N N . GLY A 1 37 ? 10.326 5.503 0.793 1.00 0.00 37 GLY A N 7
ATOM 6581 C CA . GLY A 1 37 ? 10.355 5.095 2.197 1.00 0.00 37 GLY A CA 7
ATOM 6582 C C . GLY A 1 37 ? 11.739 5.321 2.798 1.00 0.00 37 GLY A C 7
ATOM 6583 O O . GLY A 1 37 ? 12.729 5.424 2.070 1.00 0.00 37 GLY A O 7
ATOM 6587 N N . GLY A 1 38 ? 11.796 5.399 4.130 1.00 0.00 38 GLY A N 7
ATOM 6588 C CA . GLY A 1 38 ? 13.061 5.616 4.832 1.00 0.00 38 GLY A CA 7
ATOM 6589 C C . GLY A 1 38 ? 12.835 5.789 6.329 1.00 0.00 38 GLY A C 7
ATOM 6590 O O . GLY A 1 38 ? 11.729 5.579 6.829 1.00 0.00 38 GLY A O 7
ATOM 6594 N N . GLU A 1 39 ? 13.902 6.175 7.036 1.00 0.00 39 GLU A N 7
ATOM 6595 C CA . GLU A 1 39 ? 13.832 6.380 8.486 1.00 0.00 39 GLU A CA 7
ATOM 6596 C C . GLU A 1 39 ? 13.346 5.110 9.196 1.00 0.00 39 GLU A C 7
ATOM 6597 O O . GLU A 1 39 ? 12.591 5.173 10.174 1.00 0.00 39 GLU A O 7
ATOM 6609 N N . TYR A 1 40 ? 13.797 3.955 8.696 1.00 0.00 40 TYR A N 7
ATOM 6610 C CA . TYR A 1 40 ? 13.419 2.665 9.281 1.00 0.00 40 TYR A CA 7
ATOM 6611 C C . TYR A 1 40 ? 11.890 2.529 9.350 1.00 0.00 40 TYR A C 7
ATOM 6612 O O . TYR A 1 40 ? 11.344 1.980 10.315 1.00 0.00 40 TYR A O 7
ATOM 6630 N N . ALA A 1 41 ? 11.212 3.033 8.317 1.00 0.00 41 ALA A N 7
ATOM 6631 C CA . ALA A 1 41 ? 9.755 2.967 8.267 1.00 0.00 41 ALA A CA 7
ATOM 6632 C C . ALA A 1 41 ? 9.282 1.521 8.345 1.00 0.00 41 ALA A C 7
ATOM 6633 O O . ALA A 1 41 ? 9.773 0.657 7.614 1.00 0.00 41 ALA A O 7
ATOM 6640 N N . THR A 1 42 ? 8.332 1.272 9.245 1.00 0.00 42 THR A N 7
ATOM 6641 C CA . THR A 1 42 ? 7.786 -0.070 9.440 1.00 0.00 42 THR A CA 7
ATOM 6642 C C . THR A 1 42 ? 6.283 -0.007 9.719 1.00 0.00 42 THR A C 7
ATOM 6643 O O . THR A 1 42 ? 5.751 1.057 10.043 1.00 0.00 42 THR A O 7
ATOM 6654 N N . LEU A 1 43 ? 5.616 -1.156 9.601 1.00 0.00 43 LEU A N 7
ATOM 6655 C CA . LEU A 1 43 ? 4.179 -1.243 9.852 1.00 0.00 43 LEU A CA 7
ATOM 6656 C C . LEU A 1 43 ? 3.869 -2.524 10.636 1.00 0.00 43 LEU A C 7
ATOM 6657 O O . LEU A 1 43 ? 4.599 -3.513 10.525 1.00 0.00 43 LEU A O 7
ATOM 6673 N N . ALA A 1 44 ? 2.796 -2.492 11.432 1.00 0.00 44 ALA A N 7
ATOM 6674 C CA . ALA A 1 44 ? 2.404 -3.651 12.244 1.00 0.00 44 ALA A CA 7
ATOM 6675 C C . ALA A 1 44 ? 0.872 -3.738 12.353 1.00 0.00 44 ALA A C 7
ATOM 6676 O O . ALA A 1 44 ? 0.163 -3.218 11.490 1.00 0.00 44 ALA A O 7
ATOM 6683 N N . ASP A 1 45 ? 0.362 -4.422 13.391 1.00 0.00 45 ASP A N 7
ATOM 6684 C CA . ASP A 1 45 ? -1.077 -4.559 13.576 1.00 0.00 45 ASP A CA 7
ATOM 6685 C C . ASP A 1 45 ? -1.626 -3.357 14.342 1.00 0.00 45 ASP A C 7
ATOM 6686 O O . ASP A 1 45 ? -1.270 -3.132 15.501 1.00 0.00 45 ASP A O 7
ATOM 6695 N N . GLY A 1 46 ? -2.488 -2.588 13.678 1.00 0.00 46 GLY A N 7
ATOM 6696 C CA . GLY A 1 46 ? -3.090 -1.393 14.286 1.00 0.00 46 GLY A CA 7
ATOM 6697 C C . GLY A 1 46 ? -2.352 -0.103 13.891 1.00 0.00 46 GLY A C 7
ATOM 6698 O O . GLY A 1 46 ? -2.770 0.992 14.275 1.00 0.00 46 GLY A O 7
ATOM 6702 N N . GLN A 1 47 ? -1.262 -0.240 13.129 1.00 0.00 47 GLN A N 7
ATOM 6703 C CA . GLN A 1 47 ? -0.471 0.906 12.689 1.00 0.00 47 GLN A CA 7
ATOM 6704 C C . GLN A 1 47 ? -1.309 1.850 11.826 1.00 0.00 47 GLN A C 7
ATOM 6705 O O . GLN A 1 47 ? -2.005 1.412 10.909 1.00 0.00 47 GLN A O 7
ATOM 6719 N N . THR A 1 48 ? -1.231 3.148 12.138 1.00 0.00 48 THR A N 7
ATOM 6720 C CA . THR A 1 48 ? -1.980 4.165 11.397 1.00 0.00 48 THR A CA 7
ATOM 6721 C C . THR A 1 48 ? -1.219 4.543 10.125 1.00 0.00 48 THR A C 7
ATOM 6722 O O . THR A 1 48 ? -0.022 4.835 10.175 1.00 0.00 48 THR A O 7
ATOM 6733 N N . VAL A 1 49 ? -1.925 4.520 8.992 1.00 0.00 49 VAL A N 7
ATOM 6734 C CA . VAL A 1 49 ? -1.310 4.849 7.703 1.00 0.00 49 VAL A CA 7
ATOM 6735 C C . VAL A 1 49 ? -2.255 5.663 6.822 1.00 0.00 49 VAL A C 7
ATOM 6736 O O . VAL A 1 49 ? -3.458 5.736 7.084 1.00 0.00 49 VAL A O 7
ATOM 6749 N N . GLU A 1 50 ? -1.695 6.241 5.760 1.00 0.00 50 GLU A N 7
ATOM 6750 C CA . GLU A 1 50 ? -2.471 7.027 4.802 1.00 0.00 50 GLU A CA 7
ATOM 6751 C C . GLU A 1 50 ? -2.490 6.288 3.470 1.00 0.00 50 GLU A C 7
ATOM 6752 O O . GLU A 1 50 ? -1.484 5.683 3.087 1.00 0.00 50 GLU A O 7
ATOM 6764 N N . TYR A 1 51 ? -3.634 6.314 2.784 1.00 0.00 51 TYR A N 7
ATOM 6765 C CA . TYR A 1 51 ? -3.761 5.607 1.506 1.00 0.00 51 TYR A CA 7
ATOM 6766 C C . TYR A 1 51 ? -4.824 6.228 0.602 1.00 0.00 51 TYR A C 7
ATOM 6767 O O . TYR A 1 51 ? -5.676 6.994 1.053 1.00 0.00 51 TYR A O 7
ATOM 6785 N N . GLU A 1 52 ? -4.764 5.850 -0.674 1.00 0.00 52 GLU A N 7
ATOM 6786 C CA . GLU A 1 52 ? -5.726 6.317 -1.667 1.00 0.00 52 GLU A CA 7
ATOM 6787 C C . GLU A 1 52 ? -6.505 5.118 -2.198 1.00 0.00 52 GLU A C 7
ATOM 6788 O O . GLU A 1 52 ? -5.908 4.085 -2.518 1.00 0.00 52 GLU A O 7
ATOM 6800 N N . VAL A 1 53 ? -7.830 5.253 -2.269 1.00 0.00 53 VAL A N 7
ATOM 6801 C CA . VAL A 1 53 ? -8.680 4.159 -2.745 1.00 0.00 53 VAL A CA 7
ATOM 6802 C C . VAL A 1 53 ? -8.818 4.224 -4.266 1.00 0.00 53 VAL A C 7
ATOM 6803 O O . VAL A 1 53 ? -9.401 5.168 -4.806 1.00 0.00 53 VAL A O 7
ATOM 6816 N N . GLY A 1 54 ? -8.282 3.205 -4.941 1.00 0.00 54 GLY A N 7
ATOM 6817 C CA . GLY A 1 54 ? -8.347 3.133 -6.400 1.00 0.00 54 GLY A CA 7
ATOM 6818 C C . GLY A 1 54 ? -8.942 1.802 -6.847 1.00 0.00 54 GLY A C 7
ATOM 6819 O O . GLY A 1 54 ? -8.378 0.740 -6.573 1.00 0.00 54 GLY A O 7
ATOM 6823 N N . GLN A 1 55 ? -10.091 1.872 -7.519 1.00 0.00 55 GLN A N 7
ATOM 6824 C CA . GLN A 1 55 ? -10.777 0.674 -7.988 1.00 0.00 55 GLN A CA 7
ATOM 6825 C C . GLN A 1 55 ? -9.873 -0.153 -8.893 1.00 0.00 55 GLN A C 7
ATOM 6826 O O . GLN A 1 55 ? -9.070 0.389 -9.655 1.00 0.00 55 GLN A O 7
ATOM 6840 N N . GLY A 1 56 ? -10.018 -1.472 -8.787 1.00 0.00 56 GLY A N 7
ATOM 6841 C CA . GLY A 1 56 ? -9.226 -2.404 -9.580 1.00 0.00 56 GLY A CA 7
ATOM 6842 C C . GLY A 1 56 ? -10.091 -3.561 -10.061 1.00 0.00 56 GLY A C 7
ATOM 6843 O O . GLY A 1 56 ? -11.303 -3.576 -9.829 1.00 0.00 56 GLY A O 7
ATOM 6847 N N . GLN A 1 57 ? -9.463 -4.518 -10.740 1.00 0.00 57 GLN A N 7
ATOM 6848 C CA . GLN A 1 57 ? -10.175 -5.676 -11.271 1.00 0.00 57 GLN A CA 7
ATOM 6849 C C . GLN A 1 57 ? -10.777 -6.513 -10.146 1.00 0.00 57 GLN A C 7
ATOM 6850 O O . GLN A 1 57 ? -11.913 -6.982 -10.258 1.00 0.00 57 GLN A O 7
ATOM 6864 N N . LYS A 1 58 ? -10.014 -6.689 -9.063 1.00 0.00 58 LYS A N 7
ATOM 6865 C CA . LYS A 1 58 ? -10.489 -7.470 -7.916 1.00 0.00 58 LYS A CA 7
ATOM 6866 C C . LYS A 1 58 ? -11.303 -6.603 -6.946 1.00 0.00 58 LYS A C 7
ATOM 6867 O O . LYS A 1 58 ? -12.110 -7.126 -6.173 1.00 0.00 58 LYS A O 7
ATOM 6886 N N . GLY A 1 59 ? -11.082 -5.286 -6.995 1.00 0.00 59 GLY A N 7
ATOM 6887 C CA . GLY A 1 59 ? -11.793 -4.353 -6.122 1.00 0.00 59 GLY A CA 7
ATOM 6888 C C . GLY A 1 59 ? -10.880 -3.193 -5.699 1.00 0.00 59 GLY A C 7
ATOM 6889 O O . GLY A 1 59 ? -9.715 -3.161 -6.107 1.00 0.00 59 GLY A O 7
ATOM 6893 N N . PRO A 1 60 ? -11.361 -2.241 -4.899 1.00 0.00 60 PRO A N 7
ATOM 6894 C CA . PRO A 1 60 ? -10.530 -1.077 -4.445 1.00 0.00 60 PRO A CA 7
ATOM 6895 C C . PRO A 1 60 ? -9.285 -1.509 -3.678 1.00 0.00 60 PRO A C 7
ATOM 6896 O O . PRO A 1 60 ? -9.316 -2.466 -2.902 1.00 0.00 60 PRO A O 7
ATOM 6907 N N . CYS A 1 61 ? -8.197 -0.777 -3.903 1.00 0.00 61 CYS A N 7
ATOM 6908 C CA . CYS A 1 61 ? -6.924 -1.046 -3.241 1.00 0.00 61 CYS A CA 7
ATOM 6909 C C . CYS A 1 61 ? -6.415 0.232 -2.589 1.00 0.00 61 CYS A C 7
ATOM 6910 O O . CYS A 1 61 ? -6.953 1.314 -2.849 1.00 0.00 61 CYS A O 7
ATOM 6918 N N . ALA A 1 62 ? -5.375 0.117 -1.757 1.00 0.00 62 ALA A N 7
ATOM 6919 C CA . ALA A 1 62 ? -4.804 1.291 -1.097 1.00 0.00 62 ALA A CA 7
ATOM 6920 C C . ALA A 1 62 ? -3.365 1.502 -1.564 1.00 0.00 62 ALA A C 7
ATOM 6921 O O . ALA A 1 62 ? -2.535 0.594 -1.468 1.00 0.00 62 ALA A O 7
ATOM 6928 N N . ASN A 1 63 ? -3.087 2.703 -2.082 1.00 0.00 63 ASN A N 7
ATOM 6929 C CA . ASN A 1 63 ? -1.752 3.035 -2.584 1.00 0.00 63 ASN A CA 7
ATOM 6930 C C . ASN A 1 63 ? -1.163 4.216 -1.816 1.00 0.00 63 ASN A C 7
ATOM 6931 O O . ASN A 1 63 ? -1.880 4.914 -1.096 1.00 0.00 63 ASN A O 7
ATOM 6942 N N . LYS A 1 64 ? 0.149 4.429 -1.981 1.00 0.00 64 LYS A N 7
ATOM 6943 C CA . LYS A 1 64 ? 0.842 5.529 -1.303 1.00 0.00 64 LYS A CA 7
ATOM 6944 C C . LYS A 1 64 ? 0.720 5.377 0.217 1.00 0.00 64 LYS A C 7
ATOM 6945 O O . LYS A 1 64 ? 0.193 6.255 0.914 1.00 0.00 64 LYS A O 7
ATOM 6964 N N . VAL A 1 65 ? 1.201 4.239 0.719 1.00 0.00 65 VAL A N 7
ATOM 6965 C CA . VAL A 1 65 ? 1.143 3.948 2.153 1.00 0.00 65 VAL A CA 7
ATOM 6966 C C . VAL A 1 65 ? 2.162 4.811 2.900 1.00 0.00 65 VAL A C 7
ATOM 6967 O O . VAL A 1 65 ? 3.369 4.704 2.670 1.00 0.00 65 VAL A O 7
ATOM 6980 N N . VAL A 1 66 ? 1.656 5.655 3.800 1.00 0.00 66 VAL A N 7
ATOM 6981 C CA . VAL A 1 66 ? 2.513 6.537 4.598 1.00 0.00 66 VAL A CA 7
ATOM 6982 C C . VAL A 1 66 ? 2.212 6.341 6.085 1.00 0.00 66 VAL A C 7
ATOM 6983 O O . VAL A 1 66 ? 1.074 6.520 6.522 1.00 0.00 66 VAL A O 7
ATOM 6996 N N . ALA A 1 67 ? 3.244 5.977 6.849 1.00 0.00 67 ALA A N 7
ATOM 6997 C CA . ALA A 1 67 ? 3.096 5.761 8.287 1.00 0.00 67 ALA A CA 7
ATOM 6998 C C . ALA A 1 67 ? 2.952 7.091 9.018 1.00 0.00 67 ALA A C 7
ATOM 6999 O O . ALA A 1 67 ? 3.654 8.057 8.705 1.00 0.00 67 ALA A O 7
ATOM 7006 N N . VAL A 1 68 ? 2.040 7.129 9.992 1.00 0.00 68 VAL A N 7
ATOM 7007 C CA . VAL A 1 68 ? 1.802 8.345 10.774 1.00 0.00 68 VAL A CA 7
ATOM 7008 C C . VAL A 1 68 ? 1.670 8.012 12.258 1.00 0.00 68 VAL A C 7
ATOM 7009 O O . VAL A 1 68 ? 2.048 8.845 13.067 1.00 0.00 68 VAL A O 7
ATOM 7022 N N . MET A 1 1 ? -7.186 11.975 -0.242 1.00 0.00 1 MET A N 8
ATOM 7023 C CA . MET A 1 1 ? -6.347 11.588 0.928 1.00 0.00 1 MET A CA 8
ATOM 7024 C C . MET A 1 1 ? -7.248 11.091 2.053 1.00 0.00 1 MET A C 8
ATOM 7025 O O . MET A 1 1 ? -8.325 11.644 2.284 1.00 0.00 1 MET A O 8
ATOM 7041 N N . SER A 1 2 ? -6.795 10.043 2.747 1.00 0.00 2 SER A N 8
ATOM 7042 C CA . SER A 1 2 ? -7.559 9.465 3.850 1.00 0.00 2 SER A CA 8
ATOM 7043 C C . SER A 1 2 ? -6.631 8.766 4.837 1.00 0.00 2 SER A C 8
ATOM 7044 O O . SER A 1 2 ? -5.487 8.444 4.503 1.00 0.00 2 SER A O 8
ATOM 7052 N N . LYS A 1 3 ? -7.141 8.520 6.048 1.00 0.00 3 LYS A N 8
ATOM 7053 C CA . LYS A 1 3 ? -6.360 7.842 7.084 1.00 0.00 3 LYS A CA 8
ATOM 7054 C C . LYS A 1 3 ? -7.158 6.706 7.708 1.00 0.00 3 LYS A C 8
ATOM 7055 O O . LYS A 1 3 ? -8.268 6.914 8.201 1.00 0.00 3 LYS A O 8
ATOM 7074 N N . GLY A 1 4 ? -6.578 5.509 7.680 1.00 0.00 4 GLY A N 8
ATOM 7075 C CA . GLY A 1 4 ? -7.229 4.331 8.244 1.00 0.00 4 GLY A CA 8
ATOM 7076 C C . GLY A 1 4 ? -6.269 3.597 9.165 1.00 0.00 4 GLY A C 8
ATOM 7077 O O . GLY A 1 4 ? -5.075 3.918 9.204 1.00 0.00 4 GLY A O 8
ATOM 7081 N N . ILE A 1 5 ? -6.788 2.616 9.906 1.00 0.00 5 ILE A N 8
ATOM 7082 C CA . ILE A 1 5 ? -5.957 1.843 10.831 1.00 0.00 5 ILE A CA 8
ATOM 7083 C C . ILE A 1 5 ? -5.745 0.439 10.294 1.00 0.00 5 ILE A C 8
ATOM 7084 O O . ILE A 1 5 ? -6.703 -0.267 9.979 1.00 0.00 5 ILE A O 8
ATOM 7100 N N . VAL A 1 6 ? -4.474 0.064 10.158 1.00 0.00 6 VAL A N 8
ATOM 7101 C CA . VAL A 1 6 ? -4.120 -1.238 9.612 1.00 0.00 6 VAL A CA 8
ATOM 7102 C C . VAL A 1 6 ? -4.619 -2.349 10.532 1.00 0.00 6 VAL A C 8
ATOM 7103 O O . VAL A 1 6 ? -4.292 -2.372 11.717 1.00 0.00 6 VAL A O 8
ATOM 7116 N N . LYS A 1 7 ? -5.389 -3.281 9.961 1.00 0.00 7 LYS A N 8
ATOM 7117 C CA . LYS A 1 7 ? -5.894 -4.411 10.733 1.00 0.00 7 LYS A CA 8
ATOM 7118 C C . LYS A 1 7 ? -4.694 -5.250 11.160 1.00 0.00 7 LYS A C 8
ATOM 7119 O O . LYS A 1 7 ? -4.559 -5.613 12.330 1.00 0.00 7 LYS A O 8
ATOM 7138 N N . TRP A 1 8 ? -3.804 -5.505 10.194 1.00 0.00 8 TRP A N 8
ATOM 7139 C CA . TRP A 1 8 ? -2.578 -6.245 10.458 1.00 0.00 8 TRP A CA 8
ATOM 7140 C C . TRP A 1 8 ? -1.614 -6.122 9.280 1.00 0.00 8 TRP A C 8
ATOM 7141 O O . TRP A 1 8 ? -2.015 -6.261 8.120 1.00 0.00 8 TRP A O 8
ATOM 7162 N N . PHE A 1 9 ? -0.340 -5.866 9.598 1.00 0.00 9 PHE A N 8
ATOM 7163 C CA . PHE A 1 9 ? 0.693 -5.730 8.568 1.00 0.00 9 PHE A CA 8
ATOM 7164 C C . PHE A 1 9 ? 1.744 -6.834 8.713 1.00 0.00 9 PHE A C 8
ATOM 7165 O O . PHE A 1 9 ? 2.312 -7.015 9.791 1.00 0.00 9 PHE A O 8
ATOM 7182 N N . ASN A 1 10 ? 2.008 -7.550 7.611 1.00 0.00 10 ASN A N 8
ATOM 7183 C CA . ASN A 1 10 ? 3.011 -8.616 7.621 1.00 0.00 10 ASN A CA 8
ATOM 7184 C C . ASN A 1 10 ? 3.968 -8.471 6.440 1.00 0.00 10 ASN A C 8
ATOM 7185 O O . ASN A 1 10 ? 3.655 -8.888 5.316 1.00 0.00 10 ASN A O 8
ATOM 7196 N N . SER A 1 11 ? 5.135 -7.870 6.708 1.00 0.00 11 SER A N 8
ATOM 7197 C CA . SER A 1 11 ? 6.151 -7.659 5.680 1.00 0.00 11 SER A CA 8
ATOM 7198 C C . SER A 1 11 ? 6.684 -8.988 5.150 1.00 0.00 11 SER A C 8
ATOM 7199 O O . SER A 1 11 ? 7.032 -9.091 3.969 1.00 0.00 11 SER A O 8
ATOM 7207 N N . ASP A 1 12 ? 6.747 -10.003 6.024 1.00 0.00 12 ASP A N 8
ATOM 7208 C CA . ASP A 1 12 ? 7.240 -11.321 5.617 1.00 0.00 12 ASP A CA 8
ATOM 7209 C C . ASP A 1 12 ? 6.378 -11.849 4.479 1.00 0.00 12 ASP A C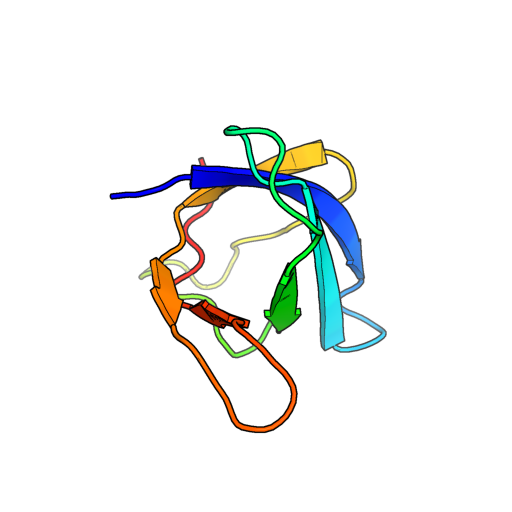 8
ATOM 7210 O O . ASP A 1 12 ? 6.894 -12.346 3.475 1.00 0.00 12 ASP A O 8
ATOM 7219 N N . LYS A 1 13 ? 5.062 -11.683 4.628 1.00 0.00 13 LYS A N 8
ATOM 7220 C CA . LYS A 1 13 ? 4.116 -12.085 3.591 1.00 0.00 13 LYS A CA 8
ATOM 7221 C C . LYS A 1 13 ? 4.184 -11.089 2.424 1.00 0.00 13 LYS A C 8
ATOM 7222 O O . LYS A 1 13 ? 3.933 -11.446 1.272 1.00 0.00 13 LYS A O 8
ATOM 7241 N N . GLY A 1 14 ? 4.545 -9.836 2.746 1.00 0.00 14 GLY A N 8
ATOM 7242 C CA . GLY A 1 14 ? 4.673 -8.775 1.747 1.00 0.00 14 GLY A CA 8
ATOM 7243 C C . GLY A 1 14 ? 3.392 -7.954 1.587 1.00 0.00 14 GLY A C 8
ATOM 7244 O O . GLY A 1 14 ? 3.305 -7.129 0.670 1.00 0.00 14 GLY A O 8
ATOM 7248 N N . PHE A 1 15 ? 2.402 -8.173 2.464 1.00 0.00 15 PHE A N 8
ATOM 7249 C CA . PHE A 1 15 ? 1.143 -7.431 2.375 1.00 0.00 15 PHE A CA 8
ATOM 7250 C C . PHE A 1 15 ? 0.377 -7.451 3.695 1.00 0.00 15 PHE A C 8
ATOM 7251 O O . PHE A 1 15 ? 0.776 -8.115 4.656 1.00 0.00 15 PHE A O 8
ATOM 7268 N N . GLY A 1 16 ? -0.727 -6.702 3.721 1.00 0.00 16 GLY A N 8
ATOM 7269 C CA . GLY A 1 16 ? -1.572 -6.608 4.905 1.00 0.00 16 GLY A CA 8
ATOM 7270 C C . GLY A 1 16 ? -2.943 -6.056 4.538 1.00 0.00 16 GLY A C 8
ATOM 7271 O O . GLY A 1 16 ? -3.187 -5.696 3.383 1.00 0.00 16 GLY A O 8
ATOM 7275 N N . PHE A 1 17 ? -3.827 -5.982 5.531 1.00 0.00 17 PHE A N 8
ATOM 7276 C CA . PHE A 1 17 ? -5.179 -5.461 5.326 1.00 0.00 17 PHE A CA 8
ATOM 7277 C C . PHE A 1 17 ? -5.413 -4.270 6.235 1.00 0.00 17 PHE A C 8
ATOM 7278 O O . PHE A 1 17 ? -4.950 -4.260 7.381 1.00 0.00 17 PHE A O 8
ATOM 7295 N N . ILE A 1 18 ? -6.120 -3.260 5.714 1.00 0.00 18 ILE A N 8
ATOM 7296 C CA . ILE A 1 18 ? -6.395 -2.050 6.490 1.00 0.00 18 ILE A CA 8
ATOM 7297 C C . ILE A 1 18 ? -7.889 -1.879 6.747 1.00 0.00 18 ILE A C 8
ATOM 7298 O O . ILE A 1 18 ? -8.720 -2.268 5.931 1.00 0.00 18 ILE A O 8
ATOM 7314 N N . THR A 1 19 ? -8.198 -1.302 7.910 1.00 0.00 19 THR A N 8
ATOM 7315 C CA . THR A 1 19 ? -9.579 -1.078 8.318 1.00 0.00 19 THR A CA 8
ATOM 7316 C C . THR A 1 19 ? -9.947 0.416 8.176 1.00 0.00 19 THR A C 8
ATOM 7317 O O . THR A 1 19 ? -9.524 1.226 9.009 1.00 0.00 19 THR A O 8
ATOM 7328 N N . PRO A 1 20 ? -10.727 0.806 7.163 1.00 0.00 20 PRO A N 8
ATOM 7329 C CA . PRO A 1 20 ? -11.140 2.238 6.974 1.00 0.00 20 PRO A CA 8
ATOM 7330 C C . PRO A 1 20 ? -11.761 2.837 8.235 1.00 0.00 20 PRO A C 8
ATOM 7331 O O . PRO A 1 20 ? -12.640 2.228 8.851 1.00 0.00 20 PRO A O 8
ATOM 7342 N N . GLU A 1 21 ? -11.305 4.036 8.600 1.00 0.00 21 GLU A N 8
ATOM 7343 C CA . GLU A 1 21 ? -11.825 4.728 9.784 1.00 0.00 21 GLU A CA 8
ATOM 7344 C C . GLU A 1 21 ? -13.317 5.068 9.627 1.00 0.00 21 GLU A C 8
ATOM 7345 O O . GLU A 1 21 ? -14.009 5.298 10.622 1.00 0.00 21 GLU A O 8
ATOM 7357 N N . ASP A 1 22 ? -13.796 5.100 8.379 1.00 0.00 22 ASP A N 8
ATOM 7358 C CA . ASP A 1 22 ? -15.201 5.414 8.097 1.00 0.00 22 ASP A CA 8
ATOM 7359 C C . ASP A 1 22 ? -16.096 4.168 8.166 1.00 0.00 22 ASP A C 8
ATOM 7360 O O . ASP A 1 22 ? -17.314 4.276 7.994 1.00 0.00 22 ASP A O 8
ATOM 7369 N N . GLY A 1 23 ? -15.497 2.994 8.414 1.00 0.00 23 GLY A N 8
ATOM 7370 C CA . GLY A 1 23 ? -16.261 1.746 8.499 1.00 0.00 23 GLY A CA 8
ATOM 7371 C C . GLY A 1 23 ? -16.387 1.045 7.139 1.00 0.00 23 GLY A C 8
ATOM 7372 O O . GLY A 1 23 ? -17.108 0.052 7.023 1.00 0.00 23 GLY A O 8
ATOM 7376 N N . SER A 1 24 ? -15.677 1.554 6.123 1.00 0.00 24 SER A N 8
ATOM 7377 C CA . SER A 1 24 ? -15.712 0.959 4.791 1.00 0.00 24 SER A CA 8
ATOM 7378 C C . SER A 1 24 ? -14.989 -0.382 4.801 1.00 0.00 24 SER A C 8
ATOM 7379 O O . SER A 1 24 ? -14.262 -0.692 5.744 1.00 0.00 24 SER A O 8
ATOM 7387 N N . LYS A 1 25 ? -15.215 -1.174 3.757 1.00 0.00 25 LYS A N 8
ATOM 7388 C CA . LYS A 1 25 ? -14.599 -2.497 3.647 1.00 0.00 25 LYS A CA 8
ATOM 7389 C C . LYS A 1 25 ? -13.082 -2.379 3.599 1.00 0.00 25 LYS A C 8
ATOM 7390 O O . LYS A 1 25 ? -12.546 -1.394 3.080 1.00 0.00 25 LYS A O 8
ATOM 7409 N N . ASP A 1 26 ? -12.396 -3.381 4.157 1.00 0.00 26 ASP A N 8
ATOM 7410 C CA . ASP A 1 26 ? -10.937 -3.377 4.193 1.00 0.00 26 ASP A CA 8
ATOM 7411 C C . ASP A 1 26 ? -10.355 -3.285 2.788 1.00 0.00 26 ASP A C 8
ATOM 7412 O O . ASP A 1 26 ? -10.998 -3.675 1.810 1.00 0.00 26 ASP A O 8
ATOM 7421 N N . LEU A 1 27 ? -9.136 -2.748 2.704 1.00 0.00 27 LEU A N 8
ATOM 7422 C CA . LEU A 1 27 ? -8.454 -2.579 1.422 1.00 0.00 27 LEU A CA 8
ATOM 7423 C C . LEU A 1 27 ? -7.114 -3.308 1.424 1.00 0.00 27 LEU A C 8
ATOM 7424 O O . LEU A 1 27 ? -6.460 -3.418 2.468 1.00 0.00 27 LEU A O 8
ATOM 7440 N N . PHE A 1 28 ? -6.712 -3.793 0.243 1.00 0.00 28 PHE A N 8
ATOM 7441 C CA . PHE A 1 28 ? -5.442 -4.503 0.099 1.00 0.00 28 PHE A CA 8
ATOM 7442 C C . PHE A 1 28 ? -4.292 -3.501 0.067 1.00 0.00 28 PHE A C 8
ATOM 7443 O O . PHE A 1 28 ? -4.316 -2.545 -0.712 1.00 0.00 28 PHE A O 8
ATOM 7460 N N . VAL A 1 29 ? -3.296 -3.728 0.922 1.00 0.00 29 VAL A N 8
ATOM 7461 C CA . VAL A 1 29 ? -2.133 -2.843 1.003 1.00 0.00 29 VAL A CA 8
ATOM 7462 C C . VAL A 1 29 ? -0.845 -3.672 0.966 1.00 0.00 29 VAL A C 8
ATOM 7463 O O . VAL A 1 29 ? -0.721 -4.672 1.679 1.00 0.00 29 VAL A O 8
ATOM 7476 N N . HIS A 1 30 ? 0.106 -3.249 0.125 1.00 0.00 30 HIS A N 8
ATOM 7477 C CA . HIS A 1 30 ? 1.385 -3.952 -0.013 1.00 0.00 30 HIS A CA 8
ATOM 7478 C C . HIS A 1 30 ? 2.522 -3.139 0.602 1.00 0.00 30 HIS A C 8
ATOM 7479 O O . HIS A 1 30 ? 2.470 -1.907 0.634 1.00 0.00 30 HIS A O 8
ATOM 7493 N N . HIS A 1 31 ? 3.551 -3.846 1.080 1.00 0.00 31 HIS A N 8
ATOM 7494 C CA . HIS A 1 31 ? 4.712 -3.195 1.689 1.00 0.00 31 HIS A CA 8
ATOM 7495 C C . HIS A 1 31 ? 5.411 -2.289 0.671 1.00 0.00 31 HIS A C 8
ATOM 7496 O O . HIS A 1 31 ? 5.740 -1.146 0.976 1.00 0.00 31 HIS A O 8
ATOM 7510 N N . SER A 1 32 ? 5.642 -2.827 -0.526 1.00 0.00 32 SER A N 8
ATOM 7511 C CA . SER A 1 32 ? 6.322 -2.084 -1.596 1.00 0.00 32 SER A CA 8
ATOM 7512 C C . SER A 1 32 ? 5.526 -0.854 -2.050 1.00 0.00 32 SER A C 8
ATOM 7513 O O . SER A 1 32 ? 6.083 0.048 -2.680 1.00 0.00 32 SER A O 8
ATOM 7521 N N . GLU A 1 33 ? 4.224 -0.833 -1.749 1.00 0.00 33 GLU A N 8
ATOM 7522 C CA . GLU A 1 33 ? 3.350 0.276 -2.150 1.00 0.00 33 GLU A CA 8
ATOM 7523 C C . GLU A 1 33 ? 3.529 1.525 -1.264 1.00 0.00 33 GLU A C 8
ATOM 7524 O O . GLU A 1 33 ? 2.660 2.403 -1.264 1.00 0.00 33 GLU A O 8
ATOM 7536 N N . ILE A 1 34 ? 4.635 1.606 -0.508 1.00 0.00 34 ILE A N 8
ATOM 7537 C CA . ILE A 1 34 ? 4.870 2.762 0.368 1.00 0.00 34 ILE A CA 8
ATOM 7538 C C . ILE A 1 34 ? 5.703 3.828 -0.347 1.00 0.00 34 ILE A C 8
ATOM 7539 O O . ILE A 1 34 ? 6.314 3.560 -1.385 1.00 0.00 34 ILE A O 8
ATOM 7555 N N . GLN A 1 35 ? 5.725 5.029 0.232 1.00 0.00 35 GLN A N 8
ATOM 7556 C CA . GLN A 1 35 ? 6.487 6.142 -0.329 1.00 0.00 35 GLN A CA 8
ATOM 7557 C C . GLN A 1 35 ? 7.981 5.825 -0.295 1.00 0.00 35 GLN A C 8
ATOM 7558 O O . GLN A 1 35 ? 8.453 5.146 0.619 1.00 0.00 35 GLN A O 8
ATOM 7572 N N . SER A 1 36 ? 8.712 6.316 -1.300 1.00 0.00 36 SER A N 8
ATOM 7573 C CA . SER A 1 36 ? 10.154 6.077 -1.384 1.00 0.00 36 SER A CA 8
ATOM 7574 C C . SER A 1 36 ? 10.845 6.538 -0.104 1.00 0.00 36 SER A C 8
ATOM 7575 O O . SER A 1 36 ? 10.482 7.569 0.467 1.00 0.00 36 SER A O 8
ATOM 7583 N N . GLY A 1 37 ? 11.823 5.752 0.345 1.00 0.00 37 GLY A N 8
ATOM 7584 C CA . GLY A 1 37 ? 12.553 6.064 1.572 1.00 0.00 37 GLY A CA 8
ATOM 7585 C C . GLY A 1 37 ? 11.774 5.569 2.786 1.00 0.00 37 GLY A C 8
ATOM 7586 O O . GLY A 1 37 ? 10.811 4.811 2.639 1.00 0.00 37 GLY A O 8
ATOM 7590 N N . GLY A 1 38 ? 12.194 5.999 3.978 1.00 0.00 38 GLY A N 8
ATOM 7591 C CA . GLY A 1 38 ? 11.521 5.589 5.210 1.00 0.00 38 GLY A CA 8
ATOM 7592 C C . GLY A 1 38 ? 11.735 4.101 5.478 1.00 0.00 38 GLY A C 8
ATOM 7593 O O . GLY A 1 38 ? 10.811 3.403 5.904 1.00 0.00 38 GLY A O 8
ATOM 7597 N N . GLU A 1 39 ? 12.956 3.628 5.217 1.00 0.00 39 GLU A N 8
ATOM 7598 C CA . GLU A 1 39 ? 13.291 2.218 5.421 1.00 0.00 39 GLU A CA 8
ATOM 7599 C C . GLU A 1 39 ? 13.099 1.823 6.882 1.00 0.00 39 GLU A C 8
ATOM 7600 O O . GLU A 1 39 ? 12.617 0.725 7.175 1.00 0.00 39 GLU A O 8
ATOM 7612 N N . TYR A 1 40 ? 13.468 2.728 7.793 1.00 0.00 40 TYR A N 8
ATOM 7613 C CA . TYR A 1 40 ? 13.323 2.471 9.227 1.00 0.00 40 TYR A CA 8
ATOM 7614 C C . TYR A 1 40 ? 11.858 2.276 9.586 1.00 0.00 40 TYR A C 8
ATOM 7615 O O . TYR A 1 40 ? 11.521 1.428 10.417 1.00 0.00 40 TYR A O 8
ATOM 7633 N N . ALA A 1 41 ? 10.994 3.079 8.961 1.00 0.00 41 ALA A N 8
ATOM 7634 C CA . ALA A 1 41 ? 9.564 3.008 9.222 1.00 0.00 41 ALA A CA 8
ATOM 7635 C C . ALA A 1 41 ? 9.047 1.599 8.979 1.00 0.00 41 ALA A C 8
ATOM 7636 O O . ALA A 1 41 ? 9.393 0.959 7.983 1.00 0.00 41 ALA A O 8
ATOM 7643 N N . THR A 1 42 ? 8.221 1.130 9.906 1.00 0.00 42 THR A N 8
ATOM 7644 C CA . THR A 1 42 ? 7.642 -0.212 9.821 1.00 0.00 42 THR A CA 8
ATOM 7645 C C . THR A 1 42 ? 6.135 -0.163 10.072 1.00 0.00 42 THR A C 8
ATOM 7646 O O . THR A 1 42 ? 5.593 0.882 10.440 1.00 0.00 42 THR A O 8
ATOM 7657 N N . LEU A 1 43 ? 5.468 -1.305 9.881 1.00 0.00 43 LEU A N 8
ATOM 7658 C CA . LEU A 1 43 ? 4.026 -1.404 10.095 1.00 0.00 43 LEU A CA 8
ATOM 7659 C C . LEU A 1 43 ? 3.711 -2.669 10.900 1.00 0.00 43 LEU A C 8
ATOM 7660 O O . LEU A 1 43 ? 4.423 -3.670 10.793 1.00 0.00 43 LEU A O 8
ATOM 7676 N N . ALA A 1 44 ? 2.646 -2.607 11.699 1.00 0.00 44 ALA A N 8
ATOM 7677 C CA . ALA A 1 44 ? 2.232 -3.741 12.529 1.00 0.00 44 ALA A CA 8
ATOM 7678 C C . ALA A 1 44 ? 0.697 -3.780 12.631 1.00 0.00 44 ALA A C 8
ATOM 7679 O O . ALA A 1 44 ? 0.014 -3.345 11.701 1.00 0.00 44 ALA A O 8
ATOM 7686 N N . ASP A 1 45 ? 0.152 -4.336 13.728 1.00 0.00 45 ASP A N 8
ATOM 7687 C CA . ASP A 1 45 ? -1.294 -4.428 13.898 1.00 0.00 45 ASP A CA 8
ATOM 7688 C C . ASP A 1 45 ? -1.851 -3.149 14.531 1.00 0.00 45 ASP A C 8
ATOM 7689 O O . ASP A 1 45 ? -1.570 -2.855 15.696 1.00 0.00 45 ASP A O 8
ATOM 7698 N N . GLY A 1 46 ? -2.647 -2.406 13.761 1.00 0.00 46 GLY A N 8
ATOM 7699 C CA . GLY A 1 46 ? -3.258 -1.162 14.248 1.00 0.00 46 GLY A CA 8
ATOM 7700 C C . GLY A 1 46 ? -2.451 0.090 13.874 1.00 0.00 46 GLY A C 8
ATOM 7701 O O . GLY A 1 46 ? -2.783 1.194 14.315 1.00 0.00 46 GLY A O 8
ATOM 7705 N N . GLN A 1 47 ? -1.398 -0.084 13.070 1.00 0.00 47 GLN A N 8
ATOM 7706 C CA . GLN A 1 47 ? -0.554 1.030 12.650 1.00 0.00 47 GLN A CA 8
ATOM 7707 C C . GLN A 1 47 ? -1.345 2.032 11.802 1.00 0.00 47 GLN A C 8
ATOM 7708 O O . GLN A 1 47 ? -2.032 1.649 10.854 1.00 0.00 47 GLN A O 8
ATOM 7722 N N . THR A 1 48 ? -1.234 3.317 12.161 1.00 0.00 48 THR A N 8
ATOM 7723 C CA . THR A 1 48 ? -1.932 4.387 11.444 1.00 0.00 48 THR A CA 8
ATOM 7724 C C . THR A 1 48 ? -1.209 4.691 10.131 1.00 0.00 48 THR A C 8
ATOM 7725 O O . THR A 1 48 ? 0.018 4.845 10.118 1.00 0.00 48 THR A O 8
ATOM 7736 N N . VAL A 1 49 ? -1.970 4.766 9.036 1.00 0.00 49 VAL A N 8
ATOM 7737 C CA . VAL A 1 49 ? -1.380 5.040 7.721 1.00 0.00 49 VAL A CA 8
ATOM 7738 C C . VAL A 1 49 ? -2.288 5.904 6.846 1.00 0.00 49 VAL A C 8
ATOM 7739 O O . VAL A 1 49 ? -3.476 6.078 7.132 1.00 0.00 49 VAL A O 8
ATOM 7752 N N . GLU A 1 50 ? -1.706 6.403 5.755 1.00 0.00 50 GLU A N 8
ATOM 7753 C CA . GLU A 1 50 ? -2.432 7.215 4.781 1.00 0.00 50 GLU A CA 8
ATOM 7754 C C . GLU A 1 50 ? -2.501 6.442 3.471 1.00 0.00 50 GLU A C 8
ATOM 7755 O O . GLU A 1 50 ? -1.509 5.822 3.074 1.00 0.00 50 GLU A O 8
ATOM 7767 N N . TYR A 1 51 ? -3.665 6.461 2.816 1.00 0.00 51 TYR A N 8
ATOM 7768 C CA . TYR A 1 51 ? -3.824 5.725 1.559 1.00 0.00 51 TYR A CA 8
ATOM 7769 C C . TYR A 1 51 ? -4.889 6.341 0.654 1.00 0.00 51 TYR A C 8
ATOM 7770 O O . TYR A 1 51 ? -5.745 7.105 1.108 1.00 0.00 51 TYR A O 8
ATOM 7788 N N . GLU A 1 52 ? -4.829 5.967 -0.622 1.00 0.00 52 GLU A N 8
ATOM 7789 C CA . GLU A 1 52 ? -5.788 6.435 -1.614 1.00 0.00 52 GLU A CA 8
ATOM 7790 C C . GLU A 1 52 ? -6.553 5.230 -2.164 1.00 0.00 52 GLU A C 8
ATOM 7791 O O . GLU A 1 52 ? -5.940 4.244 -2.588 1.00 0.00 52 GLU A O 8
ATOM 7803 N N . VAL A 1 53 ? -7.885 5.315 -2.136 1.00 0.00 53 VAL A N 8
ATOM 7804 C CA . VAL A 1 53 ? -8.733 4.226 -2.619 1.00 0.00 53 VAL A CA 8
ATOM 7805 C C . VAL A 1 53 ? -8.776 4.203 -4.151 1.00 0.00 53 VAL A C 8
ATOM 7806 O O . VAL A 1 53 ? -9.383 5.067 -4.789 1.00 0.00 53 VAL A O 8
ATOM 7819 N N . GLY A 1 54 ? -8.134 3.184 -4.722 1.00 0.00 54 GLY A N 8
ATOM 7820 C CA . GLY A 1 54 ? -8.104 3.006 -6.167 1.00 0.00 54 GLY A CA 8
ATOM 7821 C C . GLY A 1 54 ? -9.033 1.865 -6.544 1.00 0.00 54 GLY A C 8
ATOM 7822 O O . GLY A 1 54 ? -9.761 1.356 -5.688 1.00 0.00 54 GLY A O 8
ATOM 7826 N N . GLN A 1 55 ? -9.011 1.465 -7.815 1.00 0.00 55 GLN A N 8
ATOM 7827 C CA . GLN A 1 55 ? -9.870 0.376 -8.278 1.00 0.00 55 GLN A CA 8
ATOM 7828 C C . GLN A 1 55 ? -9.050 -0.707 -8.973 1.00 0.00 55 GLN A C 8
ATOM 7829 O O . GLN A 1 55 ? -8.005 -0.425 -9.563 1.00 0.00 55 GLN A O 8
ATOM 7843 N N . GLY A 1 56 ? -9.541 -1.944 -8.897 1.00 0.00 56 GLY A N 8
ATOM 7844 C CA . GLY A 1 56 ? -8.870 -3.084 -9.512 1.00 0.00 56 GLY A CA 8
ATOM 7845 C C . GLY A 1 56 ? -9.889 -4.134 -9.933 1.00 0.00 56 GLY A C 8
ATOM 7846 O O . GLY A 1 56 ? -11.073 -4.022 -9.599 1.00 0.00 56 GLY A O 8
ATOM 7850 N N . GLN A 1 57 ? -9.425 -5.144 -10.672 1.00 0.00 57 GLN A N 8
ATOM 7851 C CA . GLN A 1 57 ? -10.309 -6.207 -11.144 1.00 0.00 57 GLN A CA 8
ATOM 7852 C C . GLN A 1 57 ? -10.916 -6.967 -9.970 1.00 0.00 57 GLN A C 8
ATOM 7853 O O . GLN A 1 57 ? -12.113 -7.272 -9.973 1.00 0.00 57 GLN A O 8
ATOM 7867 N N . LYS A 1 58 ? -10.088 -7.256 -8.962 1.00 0.00 58 LYS A N 8
ATOM 7868 C CA . LYS A 1 58 ? -10.553 -7.971 -7.772 1.00 0.00 58 LYS A CA 8
ATOM 7869 C C . LYS A 1 58 ? -11.363 -7.038 -6.857 1.00 0.00 58 LYS A C 8
ATOM 7870 O O . LYS A 1 58 ? -12.203 -7.501 -6.081 1.00 0.00 58 LYS A O 8
ATOM 7889 N N . GLY A 1 59 ? -11.099 -5.729 -6.957 1.00 0.00 59 GLY A N 8
ATOM 7890 C CA . GLY A 1 59 ? -11.796 -4.737 -6.142 1.00 0.00 59 GLY A CA 8
ATOM 7891 C C . GLY A 1 59 ? -10.864 -3.563 -5.796 1.00 0.00 59 GLY A C 8
ATOM 7892 O O . GLY A 1 59 ? -9.723 -3.538 -6.263 1.00 0.00 59 GLY A O 8
ATOM 7896 N N . PRO A 1 60 ? -11.309 -2.594 -4.995 1.00 0.00 60 PRO A N 8
ATOM 7897 C CA . PRO A 1 60 ? -10.463 -1.419 -4.609 1.00 0.00 60 PRO A CA 8
ATOM 7898 C C . PRO A 1 60 ? -9.169 -1.811 -3.903 1.00 0.00 60 PRO A C 8
ATOM 7899 O O . PRO A 1 60 ? -9.047 -2.910 -3.355 1.00 0.00 60 PRO A O 8
ATOM 7910 N N . CYS A 1 61 ? -8.218 -0.882 -3.922 1.00 0.00 61 CYS A N 8
ATOM 7911 C CA . CYS A 1 61 ? -6.920 -1.081 -3.287 1.00 0.00 61 CYS A CA 8
ATOM 7912 C C . CYS A 1 61 ? -6.455 0.232 -2.663 1.00 0.00 61 CYS A C 8
ATOM 7913 O O . CYS A 1 61 ? -7.074 1.275 -2.887 1.00 0.00 61 CYS A O 8
ATOM 7921 N N . ALA A 1 62 ? -5.364 0.183 -1.892 1.00 0.00 62 ALA A N 8
ATOM 7922 C CA . ALA A 1 62 ? -4.831 1.388 -1.258 1.00 0.00 62 ALA A CA 8
ATOM 7923 C C . ALA A 1 62 ? -3.378 1.603 -1.670 1.00 0.00 62 ALA A C 8
ATOM 7924 O O . ALA A 1 62 ? -2.557 0.688 -1.566 1.00 0.00 62 ALA A O 8
ATOM 7931 N N . ASN A 1 63 ? -3.074 2.816 -2.137 1.00 0.00 63 ASN A N 8
ATOM 7932 C CA . ASN A 1 63 ? -1.716 3.155 -2.567 1.00 0.00 63 ASN A CA 8
ATOM 7933 C C . ASN A 1 63 ? -1.208 4.371 -1.798 1.00 0.00 63 ASN A C 8
ATOM 7934 O O . ASN A 1 63 ? -1.930 4.926 -0.964 1.00 0.00 63 ASN A O 8
ATOM 7945 N N . LYS A 1 64 ? 0.042 4.771 -2.072 1.00 0.00 64 LYS A N 8
ATOM 7946 C CA . LYS A 1 64 ? 0.641 5.917 -1.386 1.00 0.00 64 LYS A CA 8
ATOM 7947 C C . LYS A 1 64 ? 0.595 5.693 0.130 1.00 0.00 64 LYS A C 8
ATOM 7948 O O . LYS A 1 64 ? 0.100 6.533 0.893 1.00 0.00 64 LYS A O 8
ATOM 7967 N N . VAL A 1 65 ? 1.095 4.529 0.552 1.00 0.00 65 VAL A N 8
ATOM 7968 C CA . VAL A 1 65 ? 1.095 4.160 1.968 1.00 0.00 65 VAL A CA 8
ATOM 7969 C C . VAL A 1 65 ? 2.159 4.956 2.725 1.00 0.00 65 VAL A C 8
ATOM 7970 O O . VAL A 1 65 ? 3.357 4.827 2.460 1.00 0.00 65 VAL A O 8
ATOM 7983 N N . VAL A 1 66 ? 1.693 5.765 3.676 1.00 0.00 66 VAL A N 8
ATOM 7984 C CA . VAL A 1 66 ? 2.587 6.583 4.501 1.00 0.00 66 VAL A CA 8
ATOM 7985 C C . VAL A 1 66 ? 2.256 6.371 5.980 1.00 0.00 66 VAL A C 8
ATOM 7986 O O . VAL A 1 66 ? 1.109 6.549 6.398 1.00 0.00 66 VAL A O 8
ATOM 7999 N N . ALA A 1 67 ? 3.272 5.991 6.760 1.00 0.00 67 ALA A N 8
ATOM 8000 C CA . ALA A 1 67 ? 3.091 5.755 8.191 1.00 0.00 67 ALA A CA 8
ATOM 8001 C C . ALA A 1 67 ? 2.889 7.072 8.935 1.00 0.00 67 ALA A C 8
ATOM 8002 O O . ALA A 1 67 ? 3.567 8.063 8.652 1.00 0.00 67 ALA A O 8
ATOM 8009 N N . VAL A 1 68 ? 1.950 7.070 9.884 1.00 0.00 68 VAL A N 8
ATOM 8010 C CA . VAL A 1 68 ? 1.651 8.268 10.675 1.00 0.00 68 VAL A CA 8
ATOM 8011 C C . VAL A 1 68 ? 1.563 7.900 12.156 1.00 0.00 68 VAL A C 8
ATOM 8012 O O . VAL A 1 68 ? 1.216 6.766 12.446 1.00 0.00 68 VAL A O 8
ATOM 8025 N N . MET A 1 1 ? -8.262 12.279 -0.419 1.00 0.00 1 MET A N 9
ATOM 8026 C CA . MET A 1 1 ? -7.386 11.289 0.275 1.00 0.00 1 MET A CA 9
ATOM 8027 C C . MET A 1 1 ? -8.136 10.683 1.459 1.00 0.00 1 MET A C 9
ATOM 8028 O O . MET A 1 1 ? -9.268 11.076 1.753 1.00 0.00 1 MET A O 9
ATOM 8044 N N . SER A 1 2 ? -7.495 9.723 2.130 1.00 0.00 2 SER A N 9
ATOM 8045 C CA . SER A 1 2 ? -8.099 9.056 3.282 1.00 0.00 2 SER A CA 9
ATOM 8046 C C . SER A 1 2 ? -7.021 8.448 4.170 1.00 0.00 2 SER A C 9
ATOM 8047 O O . SER A 1 2 ? -5.853 8.397 3.788 1.00 0.00 2 SER A O 9
ATOM 8055 N N . LYS A 1 3 ? -7.430 7.986 5.353 1.00 0.00 3 LYS A N 9
ATOM 8056 C CA . LYS A 1 3 ? -6.501 7.364 6.298 1.00 0.00 3 LYS A CA 9
ATOM 8057 C C . LYS A 1 3 ? -7.271 6.559 7.340 1.00 0.00 3 LYS A C 9
ATOM 8058 O O . LYS A 1 3 ? -8.353 6.969 7.773 1.00 0.00 3 LYS A O 9
ATOM 8077 N N . GLY A 1 4 ? -6.711 5.414 7.729 1.00 0.00 4 GLY A N 9
ATOM 8078 C CA . GLY A 1 4 ? -7.349 4.546 8.712 1.00 0.00 4 GLY A CA 9
ATOM 8079 C C . GLY A 1 4 ? -6.311 3.850 9.576 1.00 0.00 4 GLY A C 9
ATOM 8080 O O . GLY A 1 4 ? -5.168 4.309 9.678 1.00 0.00 4 GLY A O 9
ATOM 8084 N N . ILE A 1 5 ? -6.716 2.737 10.189 1.00 0.00 5 ILE A N 9
ATOM 8085 C CA . ILE A 1 5 ? -5.815 1.963 11.044 1.00 0.00 5 ILE A CA 9
ATOM 8086 C C . ILE A 1 5 ? -5.643 0.560 10.488 1.00 0.00 5 ILE A C 9
ATOM 8087 O O . ILE A 1 5 ? -6.620 -0.107 10.155 1.00 0.00 5 ILE A O 9
ATOM 8103 N N . VAL A 1 6 ? -4.386 0.141 10.363 1.00 0.00 6 VAL A N 9
ATOM 8104 C CA . VAL A 1 6 ? -4.070 -1.170 9.805 1.00 0.00 6 VAL A CA 9
ATOM 8105 C C . VAL A 1 6 ? -4.534 -2.283 10.746 1.00 0.00 6 VAL A C 9
ATOM 8106 O O . VAL A 1 6 ? -4.131 -2.336 11.907 1.00 0.00 6 VAL A O 9
ATOM 8119 N N . LYS A 1 7 ? -5.370 -3.173 10.210 1.00 0.00 7 LYS A N 9
ATOM 8120 C CA . LYS A 1 7 ? -5.878 -4.304 10.981 1.00 0.00 7 LYS A CA 9
ATOM 8121 C C . LYS A 1 7 ? -4.712 -5.226 11.320 1.00 0.00 7 LYS A C 9
ATOM 8122 O O . LYS A 1 7 ? -4.578 -5.680 12.456 1.00 0.00 7 LYS A O 9
ATOM 8141 N N . TRP A 1 8 ? -3.873 -5.489 10.314 1.00 0.00 8 TRP A N 9
ATOM 8142 C CA . TRP A 1 8 ? -2.709 -6.349 10.489 1.00 0.00 8 TRP A CA 9
ATOM 8143 C C . TRP A 1 8 ? -1.745 -6.159 9.320 1.00 0.00 8 TRP A C 9
ATOM 8144 O O . TRP A 1 8 ? -2.150 -6.268 8.158 1.00 0.00 8 TRP A O 9
ATOM 8165 N N . PHE A 1 9 ? -0.468 -5.894 9.630 1.00 0.00 9 PHE A N 9
ATOM 8166 C CA . PHE A 1 9 ? 0.542 -5.717 8.582 1.00 0.00 9 PHE A CA 9
ATOM 8167 C C . PHE A 1 9 ? 1.535 -6.882 8.596 1.00 0.00 9 PHE A C 9
ATOM 8168 O O . PHE A 1 9 ? 2.194 -7.127 9.609 1.00 0.00 9 PHE A O 9
ATOM 8185 N N . ASN A 1 10 ? 1.639 -7.591 7.462 1.00 0.00 10 ASN A N 9
ATOM 8186 C CA . ASN A 1 10 ? 2.561 -8.725 7.351 1.00 0.00 10 ASN A CA 9
ATOM 8187 C C . ASN A 1 10 ? 3.586 -8.500 6.238 1.00 0.00 10 ASN A C 9
ATOM 8188 O O . ASN A 1 10 ? 3.337 -8.832 5.069 1.00 0.00 10 ASN A O 9
ATOM 8199 N N . SER A 1 11 ? 4.734 -7.923 6.609 1.00 0.00 11 SER A N 9
ATOM 8200 C CA . SER A 1 11 ? 5.802 -7.645 5.650 1.00 0.00 11 SER A CA 9
ATOM 8201 C C . SER A 1 11 ? 6.346 -8.937 5.040 1.00 0.00 11 SER A C 9
ATOM 8202 O O . SER A 1 11 ? 6.728 -8.956 3.868 1.00 0.00 11 SER A O 9
ATOM 8210 N N . ASP A 1 12 ? 6.375 -10.011 5.841 1.00 0.00 12 ASP A N 9
ATOM 8211 C CA . ASP A 1 12 ? 6.875 -11.299 5.357 1.00 0.00 12 ASP A CA 9
ATOM 8212 C C . ASP A 1 12 ? 6.038 -11.752 4.169 1.00 0.00 12 ASP A C 9
ATOM 8213 O O . ASP A 1 12 ? 6.577 -12.194 3.151 1.00 0.00 12 ASP A O 9
ATOM 8222 N N . LYS A 1 13 ? 4.721 -11.596 4.297 1.00 0.00 13 LYS A N 9
ATOM 8223 C CA . LYS A 1 13 ? 3.798 -11.943 3.220 1.00 0.00 13 LYS A CA 9
ATOM 8224 C C . LYS A 1 13 ? 3.882 -10.900 2.098 1.00 0.00 13 LYS A C 9
ATOM 8225 O O . LYS A 1 13 ? 3.629 -11.207 0.930 1.00 0.00 13 LYS A O 9
ATOM 8244 N N . GLY A 1 14 ? 4.244 -9.667 2.475 1.00 0.00 14 GLY A N 9
ATOM 8245 C CA . GLY A 1 14 ? 4.372 -8.565 1.521 1.00 0.00 14 GLY A CA 9
ATOM 8246 C C . GLY A 1 14 ? 3.081 -7.745 1.393 1.00 0.00 14 GLY A C 9
ATOM 8247 O O . GLY A 1 14 ? 2.986 -6.883 0.516 1.00 0.00 14 GLY A O 9
ATOM 8251 N N . PHE A 1 15 ? 2.096 -8.014 2.262 1.00 0.00 15 PHE A N 9
ATOM 8252 C CA . PHE A 1 15 ? 0.826 -7.284 2.216 1.00 0.00 15 PHE A CA 9
ATOM 8253 C C . PHE A 1 15 ? 0.115 -7.312 3.568 1.00 0.00 15 PHE A C 9
ATOM 8254 O O . PHE A 1 15 ? 0.542 -8.007 4.497 1.00 0.00 15 PHE A O 9
ATOM 8271 N N . GLY A 1 16 ? -0.966 -6.538 3.661 1.00 0.00 16 GLY A N 9
ATOM 8272 C CA . GLY A 1 16 ? -1.750 -6.456 4.889 1.00 0.00 16 GLY A CA 9
ATOM 8273 C C . GLY A 1 16 ? -3.154 -5.931 4.606 1.00 0.00 16 GLY A C 9
ATOM 8274 O O . GLY A 1 16 ? -3.463 -5.529 3.478 1.00 0.00 16 GLY A O 9
ATOM 8278 N N . PHE A 1 17 ? -3.989 -5.930 5.643 1.00 0.00 17 PHE A N 9
ATOM 8279 C CA . PHE A 1 17 ? -5.365 -5.447 5.530 1.00 0.00 17 PHE A CA 9
ATOM 8280 C C . PHE A 1 17 ? -5.559 -4.247 6.441 1.00 0.00 17 PHE A C 9
ATOM 8281 O O . PHE A 1 17 ? -5.070 -4.250 7.576 1.00 0.00 17 PHE A O 9
ATOM 8298 N N . ILE A 1 18 ? -6.261 -3.217 5.947 1.00 0.00 18 ILE A N 9
ATOM 8299 C CA . ILE A 1 18 ? -6.490 -2.012 6.749 1.00 0.00 18 ILE A CA 9
ATOM 8300 C C . ILE A 1 18 ? -7.970 -1.840 7.085 1.00 0.00 18 ILE A C 9
ATOM 8301 O O . ILE A 1 18 ? -8.844 -2.195 6.299 1.00 0.00 18 ILE A O 9
ATOM 8317 N N . THR A 1 19 ? -8.218 -1.292 8.276 1.00 0.00 19 THR A N 9
ATOM 8318 C CA . THR A 1 19 ? -9.575 -1.062 8.751 1.00 0.00 19 THR A CA 9
ATOM 8319 C C . THR A 1 19 ? -9.950 0.423 8.567 1.00 0.00 19 THR A C 9
ATOM 8320 O O . THR A 1 19 ? -9.477 1.266 9.337 1.00 0.00 19 THR A O 9
ATOM 8331 N N . PRO A 1 20 ? -10.785 0.771 7.583 1.00 0.00 20 PRO A N 9
ATOM 8332 C CA . PRO A 1 20 ? -11.200 2.192 7.356 1.00 0.00 20 PRO A CA 9
ATOM 8333 C C . PRO A 1 20 ? -11.770 2.828 8.620 1.00 0.00 20 PRO A C 9
ATOM 8334 O O . PRO A 1 20 ? -12.639 2.248 9.276 1.00 0.00 20 PRO A O 9
ATOM 8345 N N . GLU A 1 21 ? -11.280 4.026 8.945 1.00 0.00 21 GLU A N 9
ATOM 8346 C CA . GLU A 1 21 ? -11.753 4.749 10.130 1.00 0.00 21 GLU A CA 9
ATOM 8347 C C . GLU A 1 21 ? -13.248 5.078 10.011 1.00 0.00 21 GLU A C 9
ATOM 8348 O O . GLU A 1 21 ? -13.945 5.204 11.022 1.00 0.00 21 GLU A O 9
ATOM 8360 N N . ASP A 1 22 ? -13.730 5.200 8.770 1.00 0.00 22 ASP A N 9
ATOM 8361 C CA . ASP A 1 22 ? -15.140 5.498 8.512 1.00 0.00 22 ASP A CA 9
ATOM 8362 C C . ASP A 1 22 ? -16.030 4.265 8.732 1.00 0.00 22 ASP A C 9
ATOM 8363 O O . ASP A 1 22 ? -17.259 4.384 8.748 1.00 0.00 22 ASP A O 9
ATOM 8372 N N . GLY A 1 23 ? -15.410 3.087 8.898 1.00 0.00 23 GLY A N 9
ATOM 8373 C CA . GLY A 1 23 ? -16.157 1.846 9.110 1.00 0.00 23 GLY A CA 9
ATOM 8374 C C . GLY A 1 23 ? -16.427 1.095 7.800 1.00 0.00 23 GLY A C 9
ATOM 8375 O O . GLY A 1 23 ? -17.177 0.115 7.794 1.00 0.00 23 GLY A O 9
ATOM 8379 N N . SER A 1 24 ? -15.812 1.549 6.696 1.00 0.00 24 SER A N 9
ATOM 8380 C CA . SER A 1 24 ? -15.997 0.898 5.400 1.00 0.00 24 SER A CA 9
ATOM 8381 C C . SER A 1 24 ? -15.189 -0.396 5.338 1.00 0.00 24 SER A C 9
ATOM 8382 O O . SER A 1 24 ? -14.399 -0.692 6.238 1.00 0.00 24 SER A O 9
ATOM 8390 N N . LYS A 1 25 ? -15.425 -1.176 4.287 1.00 0.00 25 LYS A N 9
ATOM 8391 C CA . LYS A 1 25 ? -14.758 -2.470 4.102 1.00 0.00 25 LYS A CA 9
ATOM 8392 C C . LYS A 1 25 ? -13.238 -2.323 4.010 1.00 0.00 25 LYS A C 9
ATOM 8393 O O . LYS A 1 25 ? -12.727 -1.308 3.531 1.00 0.00 25 LYS A O 9
ATOM 8412 N N . ASP A 1 26 ? -12.529 -3.353 4.486 1.00 0.00 26 ASP A N 9
ATOM 8413 C CA . ASP A 1 26 ? -11.067 -3.361 4.482 1.00 0.00 26 ASP A CA 9
ATOM 8414 C C . ASP A 1 26 ? -10.511 -3.272 3.065 1.00 0.00 26 ASP A C 9
ATOM 8415 O O . ASP A 1 26 ? -11.098 -3.805 2.119 1.00 0.00 26 ASP A O 9
ATOM 8424 N N . LEU A 1 27 ? -9.372 -2.593 2.938 1.00 0.00 27 LEU A N 9
ATOM 8425 C CA . LEU A 1 27 ? -8.709 -2.422 1.645 1.00 0.00 27 LEU A CA 9
ATOM 8426 C C . LEU A 1 27 ? -7.330 -3.081 1.656 1.00 0.00 27 LEU A C 9
ATOM 8427 O O . LEU A 1 27 ? -6.689 -3.181 2.707 1.00 0.00 27 LEU A O 9
ATOM 8443 N N . PHE A 1 28 ? -6.889 -3.536 0.479 1.00 0.00 28 PHE A N 9
ATOM 8444 C CA . PHE A 1 28 ? -5.588 -4.195 0.348 1.00 0.00 28 PHE A CA 9
ATOM 8445 C C . PHE A 1 28 ? -4.469 -3.162 0.262 1.00 0.00 28 PHE A C 9
ATOM 8446 O O . PHE A 1 28 ? -4.550 -2.212 -0.522 1.00 0.00 28 PHE A O 9
ATOM 8463 N N . VAL A 1 29 ? -3.421 -3.368 1.063 1.00 0.00 29 VAL A N 9
ATOM 8464 C CA . VAL A 1 29 ? -2.268 -2.464 1.075 1.00 0.00 29 VAL A CA 9
ATOM 8465 C C . VAL A 1 29 ? -0.977 -3.292 1.036 1.00 0.00 29 VAL A C 9
ATOM 8466 O O . VAL A 1 29 ? -0.847 -4.277 1.770 1.00 0.00 29 VAL A O 9
ATOM 8479 N N . HIS A 1 30 ? -0.038 -2.894 0.170 1.00 0.00 30 HIS A N 9
ATOM 8480 C CA . HIS A 1 30 ? 1.234 -3.613 0.032 1.00 0.00 30 HIS A CA 9
ATOM 8481 C C . HIS A 1 30 ? 2.389 -2.824 0.647 1.00 0.00 30 HIS A C 9
ATOM 8482 O O . HIS A 1 30 ? 2.385 -1.591 0.645 1.00 0.00 30 HIS A O 9
ATOM 8496 N N . HIS A 1 31 ? 3.378 -3.560 1.163 1.00 0.00 31 HIS A N 9
ATOM 8497 C CA . HIS A 1 31 ? 4.558 -2.948 1.779 1.00 0.00 31 HIS A CA 9
ATOM 8498 C C . HIS A 1 31 ? 5.312 -2.101 0.750 1.00 0.00 31 HIS A C 9
ATOM 8499 O O . HIS A 1 31 ? 5.696 -0.967 1.033 1.00 0.00 31 HIS A O 9
ATOM 8513 N N . SER A 1 32 ? 5.532 -2.680 -0.429 1.00 0.00 32 SER A N 9
ATOM 8514 C CA . SER A 1 32 ? 6.260 -1.998 -1.505 1.00 0.00 32 SER A CA 9
ATOM 8515 C C . SER A 1 32 ? 5.446 -0.857 -2.133 1.00 0.00 32 SER A C 9
ATOM 8516 O O . SER A 1 32 ? 5.947 -0.162 -3.023 1.00 0.00 32 SER A O 9
ATOM 8524 N N . GLU A 1 33 ? 4.199 -0.677 -1.686 1.00 0.00 33 GLU A N 9
ATOM 8525 C CA . GLU A 1 33 ? 3.333 0.373 -2.230 1.00 0.00 33 GLU A CA 9
ATOM 8526 C C . GLU A 1 33 ? 3.820 1.770 -1.823 1.00 0.00 33 GLU A C 9
ATOM 8527 O O . GLU A 1 33 ? 3.578 2.742 -2.545 1.00 0.00 33 GLU A O 9
ATOM 8539 N N . ILE A 1 34 ? 4.500 1.864 -0.675 1.00 0.00 34 ILE A N 9
ATOM 8540 C CA . ILE A 1 34 ? 5.013 3.148 -0.192 1.00 0.00 34 ILE A CA 9
ATOM 8541 C C . ILE A 1 34 ? 6.231 3.582 -1.013 1.00 0.00 34 ILE A C 9
ATOM 8542 O O . ILE A 1 34 ? 7.051 2.747 -1.409 1.00 0.00 34 ILE A O 9
ATOM 8558 N N . GLN A 1 35 ? 6.340 4.890 -1.253 1.00 0.00 35 GLN A N 9
ATOM 8559 C CA . GLN A 1 35 ? 7.458 5.437 -2.019 1.00 0.00 35 GLN A CA 9
ATOM 8560 C C . GLN A 1 35 ? 8.471 6.081 -1.074 1.00 0.00 35 GLN A C 9
ATOM 8561 O O . GLN A 1 35 ? 8.127 6.980 -0.302 1.00 0.00 35 GLN A O 9
ATOM 8575 N N . SER A 1 36 ? 9.721 5.612 -1.145 1.00 0.00 36 SER A N 9
ATOM 8576 C CA . SER A 1 36 ? 10.790 6.139 -0.296 1.00 0.00 36 SER A CA 9
ATOM 8577 C C . SER A 1 36 ? 10.389 6.069 1.185 1.00 0.00 36 SER A C 9
ATOM 8578 O O . SER A 1 36 ? 10.672 6.985 1.968 1.00 0.00 36 SER A O 9
ATOM 8586 N N . GLY A 1 37 ? 9.735 4.966 1.560 1.00 0.00 37 GLY A N 9
ATOM 8587 C CA . GLY A 1 37 ? 9.296 4.766 2.941 1.00 0.00 37 GLY A CA 9
ATOM 8588 C C . GLY A 1 37 ? 10.488 4.750 3.895 1.00 0.00 37 GLY A C 9
ATOM 8589 O O . GLY A 1 37 ? 10.427 5.320 4.987 1.00 0.00 37 GLY A O 9
ATOM 8593 N N . GLY A 1 38 ? 11.573 4.101 3.465 1.00 0.00 38 GLY A N 9
ATOM 8594 C CA . GLY A 1 38 ? 12.787 4.014 4.273 1.00 0.00 38 GLY A CA 9
ATOM 8595 C C . GLY A 1 38 ? 12.811 2.737 5.106 1.00 0.00 38 GLY A C 9
ATOM 8596 O O . GLY A 1 38 ? 11.764 2.158 5.407 1.00 0.00 38 GLY A O 9
ATOM 8600 N N . GLU A 1 39 ? 14.020 2.314 5.477 1.00 0.00 39 GLU A N 9
ATOM 8601 C CA . GLU A 1 39 ? 14.207 1.107 6.281 1.00 0.00 39 GLU A CA 9
ATOM 8602 C C . GLU A 1 39 ? 13.575 1.276 7.666 1.00 0.00 39 GLU A C 9
ATOM 8603 O O . GLU A 1 39 ? 12.988 0.335 8.205 1.00 0.00 39 GLU A O 9
ATOM 8615 N N . TYR A 1 40 ? 13.719 2.476 8.233 1.00 0.00 40 TYR A N 9
ATOM 8616 C CA . TYR A 1 40 ? 13.184 2.769 9.564 1.00 0.00 40 TYR A CA 9
ATOM 8617 C C . TYR A 1 40 ? 11.669 2.603 9.595 1.00 0.00 40 TYR A C 9
ATOM 8618 O O . TYR A 1 40 ? 11.119 2.106 10.582 1.00 0.00 40 TYR A O 9
ATOM 8636 N N . ALA A 1 41 ? 11.003 3.031 8.522 1.00 0.00 41 ALA A N 9
ATOM 8637 C CA . ALA A 1 41 ? 9.546 2.934 8.446 1.00 0.00 41 ALA A CA 9
ATOM 8638 C C . ALA A 1 41 ? 9.102 1.477 8.520 1.00 0.00 41 ALA A C 9
ATOM 8639 O O . ALA A 1 41 ? 9.535 0.643 7.722 1.00 0.00 41 ALA A O 9
ATOM 8646 N N . THR A 1 42 ? 8.232 1.188 9.488 1.00 0.00 42 THR A N 9
ATOM 8647 C CA . THR A 1 42 ? 7.712 -0.169 9.683 1.00 0.00 42 THR A CA 9
ATOM 8648 C C . THR A 1 42 ? 6.200 -0.143 9.882 1.00 0.00 42 THR A C 9
ATOM 8649 O O . THR A 1 42 ? 5.631 0.898 10.224 1.00 0.00 42 THR A O 9
ATOM 8660 N N . LEU A 1 43 ? 5.562 -1.300 9.687 1.00 0.00 43 LEU A N 9
ATOM 8661 C CA . LEU A 1 43 ? 4.115 -1.422 9.866 1.00 0.00 43 LEU A CA 9
ATOM 8662 C C . LEU A 1 43 ? 3.795 -2.734 10.588 1.00 0.00 43 LEU A C 9
ATOM 8663 O O . LEU A 1 43 ? 4.477 -3.742 10.383 1.00 0.00 43 LEU A O 9
ATOM 8679 N N . ALA A 1 44 ? 2.768 -2.705 11.438 1.00 0.00 44 ALA A N 9
ATOM 8680 C CA . ALA A 1 44 ? 2.364 -3.889 12.202 1.00 0.00 44 ALA A CA 9
ATOM 8681 C C . ALA A 1 44 ? 0.833 -3.901 12.401 1.00 0.00 44 ALA A C 9
ATOM 8682 O O . ALA A 1 44 ? 0.100 -3.384 11.553 1.00 0.00 44 ALA A O 9
ATOM 8689 N N . ASP A 1 45 ? 0.350 -4.511 13.497 1.00 0.00 45 ASP A N 9
ATOM 8690 C CA . ASP A 1 45 ? -1.083 -4.577 13.776 1.00 0.00 45 ASP A CA 9
ATOM 8691 C C . ASP A 1 45 ? -1.545 -3.321 14.517 1.00 0.00 45 ASP A C 9
ATOM 8692 O O . ASP A 1 45 ? -1.191 -3.119 15.682 1.00 0.00 45 ASP A O 9
ATOM 8701 N N . GLY A 1 46 ? -2.341 -2.489 13.840 1.00 0.00 46 GLY A N 9
ATOM 8702 C CA . GLY A 1 46 ? -2.860 -1.255 14.444 1.00 0.00 46 GLY A CA 9
ATOM 8703 C C . GLY A 1 46 ? -2.113 0.002 13.973 1.00 0.00 46 GLY A C 9
ATOM 8704 O O . GLY A 1 46 ? -2.448 1.112 14.396 1.00 0.00 46 GLY A O 9
ATOM 8708 N N . GLN A 1 47 ? -1.113 -0.174 13.104 1.00 0.00 47 GLN A N 9
ATOM 8709 C CA . GLN A 1 47 ? -0.336 0.952 12.589 1.00 0.00 47 GLN A CA 9
ATOM 8710 C C . GLN A 1 47 ? -1.233 1.910 11.803 1.00 0.00 47 GLN A C 9
ATOM 8711 O O . GLN A 1 47 ? -1.968 1.488 10.909 1.00 0.00 47 GLN A O 9
ATOM 8725 N N . THR A 1 48 ? -1.164 3.200 12.151 1.00 0.00 48 THR A N 9
ATOM 8726 C CA . THR A 1 48 ? -1.971 4.222 11.484 1.00 0.00 48 THR A CA 9
ATOM 8727 C C . THR A 1 48 ? -1.283 4.669 10.194 1.00 0.00 48 THR A C 9
ATOM 8728 O O . THR A 1 48 ? -0.094 5.003 10.204 1.00 0.00 48 THR A O 9
ATOM 8739 N N . VAL A 1 49 ? -2.035 4.657 9.089 1.00 0.00 49 VAL A N 9
ATOM 8740 C CA . VAL A 1 49 ? -1.483 5.051 7.791 1.00 0.00 49 VAL A CA 9
ATOM 8741 C C . VAL A 1 49 ? -2.480 5.865 6.972 1.00 0.00 49 VAL A C 9
ATOM 8742 O O . VAL A 1 49 ? -3.674 5.911 7.282 1.00 0.00 49 VAL A O 9
ATOM 8755 N N . GLU A 1 50 ? -1.970 6.476 5.904 1.00 0.00 50 GLU A N 9
ATOM 8756 C CA . GLU A 1 50 ? -2.793 7.267 4.991 1.00 0.00 50 GLU A CA 9
ATOM 8757 C C . GLU A 1 50 ? -2.813 6.556 3.641 1.00 0.00 50 GLU A C 9
ATOM 8758 O O . GLU A 1 50 ? -1.790 6.003 3.225 1.00 0.00 50 GLU A O 9
ATOM 8770 N N . TYR A 1 51 ? -3.970 6.546 2.971 1.00 0.00 51 TYR A N 9
ATOM 8771 C CA . TYR A 1 51 ? -4.082 5.862 1.682 1.00 0.00 51 TYR A CA 9
ATOM 8772 C C . TYR A 1 51 ? -5.152 6.479 0.788 1.00 0.00 51 TYR A C 9
ATOM 8773 O O . TYR A 1 51 ? -6.029 7.209 1.253 1.00 0.00 51 TYR A O 9
ATOM 8791 N N . GLU A 1 52 ? -5.074 6.141 -0.497 1.00 0.00 52 GLU A N 9
ATOM 8792 C CA . GLU A 1 52 ? -6.038 6.608 -1.485 1.00 0.00 52 GLU A CA 9
ATOM 8793 C C . GLU A 1 52 ? -6.645 5.400 -2.189 1.00 0.00 52 GLU A C 9
ATOM 8794 O O . GLU A 1 52 ? -5.918 4.499 -2.614 1.00 0.00 52 GLU A O 9
ATOM 8806 N N . VAL A 1 53 ? -7.972 5.382 -2.301 1.00 0.00 53 VAL A N 9
ATOM 8807 C CA . VAL A 1 53 ? -8.668 4.272 -2.948 1.00 0.00 53 VAL A CA 9
ATOM 8808 C C . VAL A 1 53 ? -8.224 4.138 -4.407 1.00 0.00 53 VAL A C 9
ATOM 8809 O O . VAL A 1 53 ? -7.879 5.127 -5.058 1.00 0.00 53 VAL A O 9
ATOM 8822 N N . GLY A 1 54 ? -8.252 2.904 -4.902 1.00 0.00 54 GLY A N 9
ATOM 8823 C CA . GLY A 1 54 ? -7.869 2.610 -6.281 1.00 0.00 54 GLY A CA 9
ATOM 8824 C C . GLY A 1 54 ? -8.736 1.485 -6.827 1.00 0.00 54 GLY A C 9
ATOM 8825 O O . GLY A 1 54 ? -9.410 0.797 -6.058 1.00 0.00 54 GLY A O 9
ATOM 8829 N N . GLN A 1 55 ? -8.730 1.311 -8.151 1.00 0.00 55 GLN A N 9
ATOM 8830 C CA . GLN A 1 55 ? -9.538 0.266 -8.787 1.00 0.00 55 GLN A CA 9
ATOM 8831 C C . GLN A 1 55 ? -8.668 -0.902 -9.237 1.00 0.00 55 GLN A C 9
ATOM 8832 O O . GLN A 1 55 ? -7.535 -0.712 -9.689 1.00 0.00 55 GLN A O 9
ATOM 8846 N N . GLY A 1 56 ? -9.220 -2.110 -9.115 1.00 0.00 56 GLY A N 9
ATOM 8847 C CA . GLY A 1 56 ? -8.515 -3.326 -9.512 1.00 0.00 56 GLY A CA 9
ATOM 8848 C C . GLY A 1 56 ? -9.498 -4.351 -10.067 1.00 0.00 56 GLY A C 9
ATOM 8849 O O . GLY A 1 56 ? -10.692 -4.299 -9.762 1.00 0.00 56 GLY A O 9
ATOM 8853 N N . GLN A 1 57 ? -8.989 -5.273 -10.886 1.00 0.00 57 GLN A N 9
ATOM 8854 C CA . GLN A 1 57 ? -9.831 -6.306 -11.488 1.00 0.00 57 GLN A CA 9
ATOM 8855 C C . GLN A 1 57 ? -10.438 -7.202 -10.415 1.00 0.00 57 GLN A C 9
ATOM 8856 O O . GLN A 1 57 ? -11.614 -7.561 -10.488 1.00 0.00 57 GLN A O 9
ATOM 8870 N N . LYS A 1 58 ? -9.625 -7.552 -9.415 1.00 0.00 58 LYS A N 9
ATOM 8871 C CA . LYS A 1 58 ? -10.085 -8.404 -8.315 1.00 0.00 58 LYS A CA 9
ATOM 8872 C C . LYS A 1 58 ? -10.794 -7.570 -7.235 1.00 0.00 58 LYS A C 9
ATOM 8873 O O . LYS A 1 58 ? -11.607 -8.101 -6.476 1.00 0.00 58 LYS A O 9
ATOM 8892 N N . GLY A 1 59 ? -10.477 -6.271 -7.177 1.00 0.00 59 GLY A N 9
ATOM 8893 C CA . GLY A 1 59 ? -11.081 -5.374 -6.195 1.00 0.00 59 GLY A CA 9
ATOM 8894 C C . GLY A 1 59 ? -10.238 -4.100 -6.041 1.00 0.00 59 GLY A C 9
ATOM 8895 O O . GLY A 1 59 ? -9.183 -3.995 -6.672 1.00 0.00 59 GLY A O 9
ATOM 8899 N N . PRO A 1 60 ? -10.659 -3.131 -5.226 1.00 0.00 60 PRO A N 9
ATOM 8900 C CA . PRO A 1 60 ? -9.886 -1.865 -5.031 1.00 0.00 60 PRO A CA 9
ATOM 8901 C C . PRO A 1 60 ? -8.655 -2.051 -4.148 1.00 0.00 60 PRO A C 9
ATOM 8902 O O . PRO A 1 60 ? -8.564 -3.012 -3.382 1.00 0.00 60 PRO A O 9
ATOM 8913 N N . CYS A 1 61 ? -7.728 -1.107 -4.267 1.00 0.00 61 CYS A N 9
ATOM 8914 C CA . CYS A 1 61 ? -6.494 -1.129 -3.488 1.00 0.00 61 CYS A CA 9
ATOM 8915 C C . CYS A 1 61 ? -6.268 0.239 -2.853 1.00 0.00 61 CYS A C 9
ATOM 8916 O O . CYS A 1 61 ? -7.014 1.179 -3.123 1.00 0.00 61 CYS A O 9
ATOM 8924 N N . ALA A 1 62 ? -5.232 0.344 -2.018 1.00 0.00 62 ALA A N 9
ATOM 8925 C CA . ALA A 1 62 ? -4.910 1.609 -1.360 1.00 0.00 62 ALA A CA 9
ATOM 8926 C C . ALA A 1 62 ? -3.444 1.963 -1.605 1.00 0.00 62 ALA A C 9
ATOM 8927 O O . ALA A 1 62 ? -2.547 1.300 -1.079 1.00 0.00 62 ALA A O 9
ATOM 8934 N N . ASN A 1 63 ? -3.211 3.007 -2.406 1.00 0.00 63 ASN A N 9
ATOM 8935 C CA . ASN A 1 63 ? -1.851 3.442 -2.718 1.00 0.00 63 ASN A CA 9
ATOM 8936 C C . ASN A 1 63 ? -1.433 4.616 -1.838 1.00 0.00 63 ASN A C 9
ATOM 8937 O O . ASN A 1 63 ? -2.229 5.119 -1.041 1.00 0.00 63 ASN A O 9
ATOM 8948 N N . LYS A 1 64 ? -0.176 5.047 -1.998 1.00 0.00 64 LYS A N 9
ATOM 8949 C CA . LYS A 1 64 ? 0.358 6.168 -1.223 1.00 0.00 64 LYS A CA 9
ATOM 8950 C C . LYS A 1 64 ? 0.228 5.890 0.273 1.00 0.00 64 LYS A C 9
ATOM 8951 O O . LYS A 1 64 ? -0.535 6.550 0.992 1.00 0.00 64 LYS A O 9
ATOM 8970 N N . VAL A 1 65 ? 0.978 4.894 0.728 1.00 0.00 65 VAL A N 9
ATOM 8971 C CA . VAL A 1 65 ? 0.958 4.505 2.135 1.00 0.00 65 VAL A CA 9
ATOM 8972 C C . VAL A 1 65 ? 1.942 5.373 2.920 1.00 0.00 65 VAL A C 9
ATOM 8973 O O . VAL A 1 65 ? 3.154 5.299 2.713 1.00 0.00 65 VAL A O 9
ATOM 8986 N N . VAL A 1 66 ? 1.397 6.185 3.825 1.00 0.00 66 VAL A N 9
ATOM 8987 C CA . VAL A 1 66 ? 2.216 7.072 4.659 1.00 0.00 66 VAL A CA 9
ATOM 8988 C C . VAL A 1 66 ? 1.965 6.759 6.135 1.00 0.00 66 VAL A C 9
ATOM 8989 O O . VAL A 1 66 ? 0.829 6.828 6.605 1.00 0.00 66 VAL A O 9
ATOM 9002 N N . ALA A 1 67 ? 3.040 6.418 6.851 1.00 0.00 67 ALA A N 9
ATOM 9003 C CA . ALA A 1 67 ? 2.939 6.090 8.273 1.00 0.00 67 ALA A CA 9
ATOM 9004 C C . ALA A 1 67 ? 2.662 7.342 9.100 1.00 0.00 67 ALA A C 9
ATOM 9005 O O . ALA A 1 67 ? 3.261 8.395 8.866 1.00 0.00 67 ALA A O 9
ATOM 9012 N N . VAL A 1 68 ? 1.750 7.213 10.065 1.00 0.00 68 VAL A N 9
ATOM 9013 C CA . VAL A 1 68 ? 1.388 8.335 10.937 1.00 0.00 68 VAL A CA 9
ATOM 9014 C C . VAL A 1 68 ? 2.024 8.145 12.314 1.00 0.00 68 VAL A C 9
ATOM 9015 O O . VAL A 1 68 ? 2.345 7.014 12.647 1.00 0.00 68 VAL A O 9
ATOM 9028 N N . MET A 1 1 ? -7.774 11.905 -0.178 1.00 0.00 1 MET A N 10
ATOM 9029 C CA . MET A 1 1 ? -7.187 12.048 1.183 1.00 0.00 1 MET A CA 10
ATOM 9030 C C . MET A 1 1 ? -7.992 11.198 2.166 1.00 0.00 1 MET A C 10
ATOM 9031 O O . MET A 1 1 ? -9.168 11.472 2.416 1.00 0.00 1 MET A O 10
ATOM 9047 N N . SER A 1 2 ? -7.344 10.168 2.712 1.00 0.00 2 SER A N 10
ATOM 9048 C CA . SER A 1 2 ? -7.994 9.271 3.666 1.00 0.00 2 SER A CA 10
ATOM 9049 C C . SER A 1 2 ? -6.974 8.708 4.651 1.00 0.00 2 SER A C 10
ATOM 9050 O O . SER A 1 2 ? -5.808 8.506 4.301 1.00 0.00 2 SER A O 10
ATOM 9058 N N . LYS A 1 3 ? -7.428 8.454 5.880 1.00 0.00 3 LYS A N 10
ATOM 9059 C CA . LYS A 1 3 ? -6.559 7.905 6.919 1.00 0.00 3 LYS A CA 10
ATOM 9060 C C . LYS A 1 3 ? -7.301 6.828 7.710 1.00 0.00 3 LYS A C 10
ATOM 9061 O O . LYS A 1 3 ? -8.373 7.083 8.259 1.00 0.00 3 LYS A O 10
ATOM 9080 N N . GLY A 1 4 ? -6.723 5.625 7.751 1.00 0.00 4 GLY A N 10
ATOM 9081 C CA . GLY A 1 4 ? -7.334 4.506 8.462 1.00 0.00 4 GLY A CA 10
ATOM 9082 C C . GLY A 1 4 ? -6.324 3.812 9.361 1.00 0.00 4 GLY A C 10
ATOM 9083 O O . GLY A 1 4 ? -5.190 4.281 9.508 1.00 0.00 4 GLY A O 10
ATOM 9087 N N . ILE A 1 5 ? -6.740 2.692 9.957 1.00 0.00 5 ILE A N 10
ATOM 9088 C CA . ILE A 1 5 ? -5.862 1.928 10.847 1.00 0.00 5 ILE A CA 10
ATOM 9089 C C . ILE A 1 5 ? -5.647 0.527 10.304 1.00 0.00 5 ILE A C 10
ATOM 9090 O O . ILE A 1 5 ? -6.599 -0.154 9.930 1.00 0.00 5 ILE A O 10
ATOM 9106 N N . VAL A 1 6 ? -4.380 0.120 10.247 1.00 0.00 6 VAL A N 10
ATOM 9107 C CA . VAL A 1 6 ? -4.026 -1.192 9.719 1.00 0.00 6 VAL A CA 10
ATOM 9108 C C . VAL A 1 6 ? -4.511 -2.291 10.664 1.00 0.00 6 VAL A C 10
ATOM 9109 O O . VAL A 1 6 ? -4.147 -2.315 11.840 1.00 0.00 6 VAL A O 10
ATOM 9122 N N . LYS A 1 7 ? -5.324 -3.199 10.121 1.00 0.00 7 LYS A N 10
ATOM 9123 C CA . LYS A 1 7 ? -5.848 -4.314 10.902 1.00 0.00 7 LYS A CA 10
ATOM 9124 C C . LYS A 1 7 ? -4.692 -5.226 11.300 1.00 0.00 7 LYS A C 10
ATOM 9125 O O . LYS A 1 7 ? -4.601 -5.662 12.448 1.00 0.00 7 LYS A O 10
ATOM 9144 N N . TRP A 1 8 ? -3.814 -5.498 10.333 1.00 0.00 8 TRP A N 10
ATOM 9145 C CA . TRP A 1 8 ? -2.653 -6.349 10.569 1.00 0.00 8 TRP A CA 10
ATOM 9146 C C . TRP A 1 8 ? -1.641 -6.175 9.438 1.00 0.00 8 TRP A C 10
ATOM 9147 O O . TRP A 1 8 ? -1.989 -6.343 8.266 1.00 0.00 8 TRP A O 10
ATOM 9168 N N . PHE A 1 9 ? -0.389 -5.856 9.795 1.00 0.00 9 PHE A N 10
ATOM 9169 C CA . PHE A 1 9 ? 0.663 -5.688 8.786 1.00 0.00 9 PHE A CA 10
ATOM 9170 C C . PHE A 1 9 ? 1.661 -6.848 8.858 1.00 0.00 9 PHE A C 10
ATOM 9171 O O . PHE A 1 9 ? 2.268 -7.083 9.907 1.00 0.00 9 PHE A O 10
ATOM 9188 N N . ASN A 1 10 ? 1.833 -7.560 7.734 1.00 0.00 10 ASN A N 10
ATOM 9189 C CA . ASN A 1 10 ? 2.771 -8.686 7.678 1.00 0.00 10 ASN A CA 10
ATOM 9190 C C . ASN A 1 10 ? 3.790 -8.504 6.554 1.00 0.00 10 ASN A C 10
ATOM 9191 O O . ASN A 1 10 ? 3.530 -8.869 5.398 1.00 0.00 10 ASN A O 10
ATOM 9202 N N . SER A 1 11 ? 4.952 -7.931 6.897 1.00 0.00 11 SER A N 10
ATOM 9203 C CA . SER A 1 11 ? 6.013 -7.700 5.917 1.00 0.00 11 SER A CA 10
ATOM 9204 C C . SER A 1 11 ? 6.539 -9.020 5.358 1.00 0.00 11 SER A C 10
ATOM 9205 O O . SER A 1 11 ? 6.901 -9.096 4.180 1.00 0.00 11 SER A O 10
ATOM 9213 N N . ASP A 1 12 ? 6.575 -10.058 6.207 1.00 0.00 12 ASP A N 10
ATOM 9214 C CA . ASP A 1 12 ? 7.058 -11.373 5.778 1.00 0.00 12 ASP A CA 10
ATOM 9215 C C . ASP A 1 12 ? 6.237 -11.850 4.587 1.00 0.00 12 ASP A C 10
ATOM 9216 O O . ASP A 1 12 ? 6.789 -12.306 3.582 1.00 0.00 12 ASP A O 10
ATOM 9225 N N . LYS A 1 13 ? 4.918 -11.694 4.699 1.00 0.00 13 LYS A N 10
ATOM 9226 C CA . LYS A 1 13 ? 4.009 -12.059 3.617 1.00 0.00 13 LYS A CA 10
ATOM 9227 C C . LYS A 1 13 ? 4.106 -11.031 2.480 1.00 0.00 13 LYS A C 10
ATOM 9228 O O . LYS A 1 13 ? 3.840 -11.349 1.319 1.00 0.00 13 LYS A O 10
ATOM 9247 N N . GLY A 1 14 ? 4.495 -9.799 2.837 1.00 0.00 14 GLY A N 10
ATOM 9248 C CA . GLY A 1 14 ? 4.638 -8.713 1.867 1.00 0.00 14 GLY A CA 10
ATOM 9249 C C . GLY A 1 14 ? 3.356 -7.888 1.715 1.00 0.00 14 GLY A C 10
ATOM 9250 O O . GLY A 1 14 ? 3.277 -7.038 0.825 1.00 0.00 14 GLY A O 10
ATOM 9254 N N . PHE A 1 15 ? 2.357 -8.139 2.575 1.00 0.00 15 PHE A N 10
ATOM 9255 C CA . PHE A 1 15 ? 1.095 -7.403 2.500 1.00 0.00 15 PHE A CA 10
ATOM 9256 C C . PHE A 1 15 ? 0.356 -7.417 3.838 1.00 0.00 15 PHE A C 10
ATOM 9257 O O . PHE A 1 15 ? 0.755 -8.111 4.780 1.00 0.00 15 PHE A O 10
ATOM 9274 N N . GLY A 1 16 ? -0.720 -6.633 3.901 1.00 0.00 16 GLY A N 10
ATOM 9275 C CA . GLY A 1 16 ? -1.533 -6.535 5.105 1.00 0.00 16 GLY A CA 10
ATOM 9276 C C . GLY A 1 16 ? -2.933 -6.034 4.765 1.00 0.00 16 GLY A C 10
ATOM 9277 O O . GLY A 1 16 ? -3.201 -5.648 3.624 1.00 0.00 16 GLY A O 10
ATOM 9281 N N . PHE A 1 17 ? -3.812 -6.042 5.766 1.00 0.00 17 PHE A N 10
ATOM 9282 C CA . PHE A 1 17 ? -5.188 -5.583 5.586 1.00 0.00 17 PHE A CA 10
ATOM 9283 C C . PHE A 1 17 ? -5.426 -4.349 6.437 1.00 0.00 17 PHE A C 10
ATOM 9284 O O . PHE A 1 17 ? -4.992 -4.303 7.591 1.00 0.00 17 PHE A O 10
ATOM 9301 N N . ILE A 1 18 ? -6.104 -3.344 5.868 1.00 0.00 18 ILE A N 10
ATOM 9302 C CA . ILE A 1 18 ? -6.373 -2.104 6.598 1.00 0.00 18 ILE A CA 10
ATOM 9303 C C . ILE A 1 18 ? -7.864 -1.933 6.871 1.00 0.00 18 ILE A C 10
ATOM 9304 O O . ILE A 1 18 ? -8.704 -2.329 6.065 1.00 0.00 18 ILE A O 10
ATOM 9320 N N . THR A 1 19 ? -8.164 -1.350 8.031 1.00 0.00 19 THR A N 10
ATOM 9321 C CA . THR A 1 19 ? -9.538 -1.127 8.454 1.00 0.00 19 THR A CA 10
ATOM 9322 C C . THR A 1 19 ? -9.927 0.358 8.271 1.00 0.00 19 THR A C 10
ATOM 9323 O O . THR A 1 19 ? -9.483 1.200 9.060 1.00 0.00 19 THR A O 10
ATOM 9334 N N . PRO A 1 20 ? -10.751 0.703 7.276 1.00 0.00 20 PRO A N 10
ATOM 9335 C CA . PRO A 1 20 ? -11.188 2.123 7.062 1.00 0.00 20 PRO A CA 10
ATOM 9336 C C . PRO A 1 20 ? -11.826 2.709 8.322 1.00 0.00 20 PRO A C 10
ATOM 9337 O O . PRO A 1 20 ? -12.692 2.075 8.931 1.00 0.00 20 PRO A O 10
ATOM 9348 N N . GLU A 1 21 ? -11.398 3.916 8.704 1.00 0.00 21 GLU A N 10
ATOM 9349 C CA . GLU A 1 21 ? -11.942 4.576 9.896 1.00 0.00 21 GLU A CA 10
ATOM 9350 C C . GLU A 1 21 ? -13.441 4.870 9.734 1.00 0.00 21 GLU A C 10
ATOM 9351 O O . GLU A 1 21 ? -14.191 4.863 10.713 1.00 0.00 21 GLU A O 10
ATOM 9363 N N . ASP A 1 22 ? -13.858 5.121 8.490 1.00 0.00 22 ASP A N 10
ATOM 9364 C CA . ASP A 1 22 ? -15.264 5.413 8.191 1.00 0.00 22 ASP A CA 10
ATOM 9365 C C . ASP A 1 22 ? -16.154 4.186 8.413 1.00 0.00 22 ASP A C 10
ATOM 9366 O O . ASP A 1 22 ? -17.372 4.318 8.549 1.00 0.00 22 ASP A O 10
ATOM 9375 N N . GLY A 1 23 ? -15.543 2.996 8.431 1.00 0.00 23 GLY A N 10
ATOM 9376 C CA . GLY A 1 23 ? -16.287 1.748 8.619 1.00 0.00 23 GLY A CA 10
ATOM 9377 C C . GLY A 1 23 ? -16.433 0.969 7.304 1.00 0.00 23 GLY A C 10
ATOM 9378 O O . GLY A 1 23 ? -17.171 -0.019 7.249 1.00 0.00 23 GLY A O 10
ATOM 9382 N N . SER A 1 24 ? -15.726 1.414 6.257 1.00 0.00 24 SER A N 10
ATOM 9383 C CA . SER A 1 24 ? -15.774 0.753 4.959 1.00 0.00 24 SER A CA 10
ATOM 9384 C C . SER A 1 24 ? -15.044 -0.581 5.019 1.00 0.00 24 SER A C 10
ATOM 9385 O O . SER A 1 24 ? -14.341 -0.870 5.990 1.00 0.00 24 SER A O 10
ATOM 9393 N N . LYS A 1 25 ? -15.230 -1.391 3.981 1.00 0.00 25 LYS A N 10
ATOM 9394 C CA . LYS A 1 25 ? -14.605 -2.712 3.909 1.00 0.00 25 LYS A CA 10
ATOM 9395 C C . LYS A 1 25 ? -13.090 -2.589 3.826 1.00 0.00 25 LYS A C 10
ATOM 9396 O O . LYS A 1 25 ? -12.569 -1.599 3.310 1.00 0.00 25 LYS A O 10
ATOM 9415 N N . ASP A 1 26 ? -12.393 -3.595 4.359 1.00 0.00 26 ASP A N 10
ATOM 9416 C CA . ASP A 1 26 ? -10.931 -3.602 4.371 1.00 0.00 26 ASP A CA 10
ATOM 9417 C C . ASP A 1 26 ? -10.361 -3.551 2.955 1.00 0.00 26 ASP A C 10
ATOM 9418 O O . ASP A 1 26 ? -10.934 -4.115 2.020 1.00 0.00 26 ASP A O 10
ATOM 9427 N N . LEU A 1 27 ? -9.221 -2.867 2.820 1.00 0.00 27 LEU A N 10
ATOM 9428 C CA . LEU A 1 27 ? -8.546 -2.729 1.529 1.00 0.00 27 LEU A CA 10
ATOM 9429 C C . LEU A 1 27 ? -7.170 -3.390 1.579 1.00 0.00 27 LEU A C 10
ATOM 9430 O O . LEU A 1 27 ? -6.559 -3.485 2.649 1.00 0.00 27 LEU A O 10
ATOM 9446 N N . PHE A 1 28 ? -6.697 -3.850 0.416 1.00 0.00 28 PHE A N 10
ATOM 9447 C CA . PHE A 1 28 ? -5.393 -4.508 0.326 1.00 0.00 28 PHE A CA 10
ATOM 9448 C C . PHE A 1 28 ? -4.269 -3.476 0.294 1.00 0.00 28 PHE A C 10
ATOM 9449 O O . PHE A 1 28 ? -4.329 -2.501 -0.461 1.00 0.00 28 PHE A O 10
ATOM 9466 N N . VAL A 1 29 ? -3.246 -3.707 1.119 1.00 0.00 29 VAL A N 10
ATOM 9467 C CA . VAL A 1 29 ? -2.095 -2.807 1.198 1.00 0.00 29 VAL A CA 10
ATOM 9468 C C . VAL A 1 29 ? -0.796 -3.624 1.126 1.00 0.00 29 VAL A C 10
ATOM 9469 O O . VAL A 1 29 ? -0.663 -4.641 1.809 1.00 0.00 29 VAL A O 10
ATOM 9482 N N . HIS A 1 30 ? 0.146 -3.170 0.294 1.00 0.00 30 HIS A N 10
ATOM 9483 C CA . HIS A 1 30 ? 1.427 -3.867 0.134 1.00 0.00 30 HIS A CA 10
ATOM 9484 C C . HIS A 1 30 ? 2.571 -3.062 0.753 1.00 0.00 30 HIS A C 10
ATOM 9485 O O . HIS A 1 30 ? 2.532 -1.829 0.779 1.00 0.00 30 HIS A O 10
ATOM 9499 N N . HIS A 1 31 ? 3.587 -3.779 1.240 1.00 0.00 31 HIS A N 10
ATOM 9500 C CA . HIS A 1 31 ? 4.757 -3.146 1.853 1.00 0.00 31 HIS A CA 10
ATOM 9501 C C . HIS A 1 31 ? 5.477 -2.257 0.836 1.00 0.00 31 HIS A C 10
ATOM 9502 O O . HIS A 1 31 ? 5.854 -1.126 1.143 1.00 0.00 31 HIS A O 10
ATOM 9516 N N . SER A 1 32 ? 5.674 -2.798 -0.368 1.00 0.00 32 SER A N 10
ATOM 9517 C CA . SER A 1 32 ? 6.369 -2.075 -1.438 1.00 0.00 32 SER A CA 10
ATOM 9518 C C . SER A 1 32 ? 5.500 -0.977 -2.069 1.00 0.00 32 SER A C 10
ATOM 9519 O O . SER A 1 32 ? 5.953 -0.285 -2.985 1.00 0.00 32 SER A O 10
ATOM 9527 N N . GLU A 1 33 ? 4.259 -0.822 -1.588 1.00 0.00 33 GLU A N 10
ATOM 9528 C CA . GLU A 1 33 ? 3.349 0.192 -2.128 1.00 0.00 33 GLU A CA 10
ATOM 9529 C C . GLU A 1 33 ? 3.811 1.609 -1.763 1.00 0.00 33 GLU A C 10
ATOM 9530 O O . GLU A 1 33 ? 3.519 2.563 -2.490 1.00 0.00 33 GLU A O 10
ATOM 9542 N N . ILE A 1 34 ? 4.527 1.741 -0.638 1.00 0.00 34 ILE A N 10
ATOM 9543 C CA . ILE A 1 34 ? 5.019 3.045 -0.192 1.00 0.00 34 ILE A CA 10
ATOM 9544 C C . ILE A 1 34 ? 6.203 3.501 -1.056 1.00 0.00 34 ILE A C 10
ATOM 9545 O O . ILE A 1 34 ? 7.215 2.801 -1.160 1.00 0.00 34 ILE A O 10
ATOM 9561 N N . GLN A 1 35 ? 6.052 4.675 -1.671 1.00 0.00 35 GLN A N 10
ATOM 9562 C CA . GLN A 1 35 ? 7.091 5.241 -2.533 1.00 0.00 35 GLN A CA 10
ATOM 9563 C C . GLN A 1 35 ? 8.361 5.541 -1.735 1.00 0.00 35 GLN A C 10
ATOM 9564 O O . GLN A 1 35 ? 9.474 5.334 -2.228 1.00 0.00 35 GLN A O 10
ATOM 9578 N N . SER A 1 36 ? 8.183 6.040 -0.510 1.00 0.00 36 SER A N 10
ATOM 9579 C CA . SER A 1 36 ? 9.311 6.384 0.355 1.00 0.00 36 SER A CA 10
ATOM 9580 C C . SER A 1 36 ? 10.175 5.158 0.638 1.00 0.00 36 SER A C 10
ATOM 9581 O O . SER A 1 36 ? 11.405 5.251 0.676 1.00 0.00 36 SER A O 10
ATOM 9589 N N . GLY A 1 37 ? 9.520 4.013 0.841 1.00 0.00 37 GLY A N 10
ATOM 9590 C CA . GLY A 1 37 ? 10.226 2.764 1.126 1.00 0.00 37 GLY A CA 10
ATOM 9591 C C . GLY A 1 37 ? 10.101 2.393 2.599 1.00 0.00 37 GLY A C 10
ATOM 9592 O O . GLY A 1 37 ? 9.755 3.233 3.432 1.00 0.00 37 GLY A O 10
ATOM 9596 N N . GLY A 1 38 ? 10.381 1.124 2.903 1.00 0.00 38 GLY A N 10
ATOM 9597 C CA . GLY A 1 38 ? 10.294 0.626 4.275 1.00 0.00 38 GLY A CA 10
ATOM 9598 C C . GLY A 1 38 ? 11.678 0.421 4.891 1.00 0.00 38 GLY A C 10
ATOM 9599 O O . GLY A 1 38 ? 11.861 -0.476 5.719 1.00 0.00 38 GLY A O 10
ATOM 9603 N N . GLU A 1 39 ? 12.645 1.251 4.483 1.00 0.00 39 GLU A N 10
ATOM 9604 C CA . GLU A 1 39 ? 14.008 1.143 5.007 1.00 0.00 39 GLU A CA 10
ATOM 9605 C C . GLU A 1 39 ? 14.012 1.365 6.518 1.00 0.00 39 GLU A C 10
ATOM 9606 O O . GLU A 1 39 ? 14.698 0.654 7.255 1.00 0.00 39 GLU A O 10
ATOM 9618 N N . TYR A 1 40 ? 13.224 2.346 6.968 1.00 0.00 40 TYR A N 10
ATOM 9619 C CA . TYR A 1 40 ? 13.116 2.655 8.395 1.00 0.00 40 TYR A CA 10
ATOM 9620 C C . TYR A 1 40 ? 11.678 2.499 8.868 1.00 0.00 40 TYR A C 10
ATOM 9621 O O . TYR A 1 40 ? 11.427 2.006 9.971 1.00 0.00 40 TYR A O 10
ATOM 9639 N N . ALA A 1 41 ? 10.741 2.940 8.023 1.00 0.00 41 ALA A N 10
ATOM 9640 C CA . ALA A 1 41 ? 9.326 2.866 8.353 1.00 0.00 41 ALA A CA 10
ATOM 9641 C C . ALA A 1 41 ? 8.892 1.423 8.541 1.00 0.00 41 ALA A C 10
ATOM 9642 O O . ALA A 1 41 ? 9.191 0.557 7.715 1.00 0.00 41 ALA A O 10
ATOM 9649 N N . THR A 1 42 ? 8.178 1.183 9.637 1.00 0.00 42 THR A N 10
ATOM 9650 C CA . THR A 1 42 ? 7.680 -0.157 9.957 1.00 0.00 42 THR A CA 10
ATOM 9651 C C . THR A 1 42 ? 6.171 -0.115 10.178 1.00 0.00 42 THR A C 10
ATOM 9652 O O . THR A 1 42 ? 5.616 0.937 10.503 1.00 0.00 42 THR A O 10
ATOM 9663 N N . LEU A 1 43 ? 5.520 -1.268 10.006 1.00 0.00 43 LEU A N 10
ATOM 9664 C CA . LEU A 1 43 ? 4.074 -1.368 10.196 1.00 0.00 43 LEU A CA 10
ATOM 9665 C C . LEU A 1 43 ? 3.732 -2.671 10.922 1.00 0.00 43 LEU A C 10
ATOM 9666 O O . LEU A 1 43 ? 4.413 -3.684 10.745 1.00 0.00 43 LEU A O 10
ATOM 9682 N N . ALA A 1 44 ? 2.679 -2.632 11.742 1.00 0.00 44 ALA A N 10
ATOM 9683 C CA . ALA A 1 44 ? 2.247 -3.806 12.504 1.00 0.00 44 ALA A CA 10
ATOM 9684 C C . ALA A 1 44 ? 0.712 -3.808 12.647 1.00 0.00 44 ALA A C 10
ATOM 9685 O O . ALA A 1 44 ? 0.015 -3.302 11.765 1.00 0.00 44 ALA A O 10
ATOM 9692 N N . ASP A 1 45 ? 0.185 -4.403 13.731 1.00 0.00 45 ASP A N 10
ATOM 9693 C CA . ASP A 1 45 ? -1.259 -4.460 13.955 1.00 0.00 45 ASP A CA 10
ATOM 9694 C C . ASP A 1 45 ? -1.748 -3.190 14.653 1.00 0.00 45 ASP A C 10
ATOM 9695 O O . ASP A 1 45 ? -1.438 -2.961 15.825 1.00 0.00 45 ASP A O 10
ATOM 9704 N N . GLY A 1 46 ? -2.521 -2.379 13.928 1.00 0.00 46 GLY A N 10
ATOM 9705 C CA . GLY A 1 46 ? -3.067 -1.134 14.483 1.00 0.00 46 GLY A CA 10
ATOM 9706 C C . GLY A 1 46 ? -2.291 0.113 14.035 1.00 0.00 46 GLY A C 10
ATOM 9707 O O . GLY A 1 46 ? -2.619 1.226 14.456 1.00 0.00 46 GLY A O 10
ATOM 9711 N N . GLN A 1 47 ? -1.273 -0.073 13.189 1.00 0.00 47 GLN A N 10
ATOM 9712 C CA . GLN A 1 47 ? -0.470 1.043 12.696 1.00 0.00 47 GLN A CA 10
ATOM 9713 C C . GLN A 1 47 ? -1.315 1.959 11.813 1.00 0.00 47 GLN A C 10
ATOM 9714 O O . GLN A 1 47 ? -1.978 1.491 10.883 1.00 0.00 47 GLN A O 10
ATOM 9728 N N . THR A 1 48 ? -1.282 3.265 12.107 1.00 0.00 48 THR A N 10
ATOM 9729 C CA . THR A 1 48 ? -2.046 4.241 11.331 1.00 0.00 48 THR A CA 10
ATOM 9730 C C . THR A 1 48 ? -1.310 4.590 10.045 1.00 0.00 48 THR A C 10
ATOM 9731 O O . THR A 1 48 ? -0.078 4.663 10.030 1.00 0.00 48 THR A O 10
ATOM 9742 N N . VAL A 1 49 ? -2.076 4.808 8.975 1.00 0.00 49 VAL A N 10
ATOM 9743 C CA . VAL A 1 49 ? -1.493 5.154 7.678 1.00 0.00 49 VAL A CA 10
ATOM 9744 C C . VAL A 1 49 ? -2.449 6.004 6.843 1.00 0.00 49 VAL A C 10
ATOM 9745 O O . VAL A 1 49 ? -3.637 6.119 7.158 1.00 0.00 49 VAL A O 10
ATOM 9758 N N . GLU A 1 50 ? -1.917 6.555 5.751 1.00 0.00 50 GLU A N 10
ATOM 9759 C CA . GLU A 1 50 ? -2.708 7.359 4.820 1.00 0.00 50 GLU A CA 10
ATOM 9760 C C . GLU A 1 50 ? -2.718 6.648 3.474 1.00 0.00 50 GLU A C 10
ATOM 9761 O O . GLU A 1 50 ? -1.691 6.104 3.060 1.00 0.00 50 GLU A O 10
ATOM 9773 N N . TYR A 1 51 ? -3.877 6.620 2.810 1.00 0.00 51 TYR A N 10
ATOM 9774 C CA . TYR A 1 51 ? -3.986 5.923 1.526 1.00 0.00 51 TYR A CA 10
ATOM 9775 C C . TYR A 1 51 ? -5.115 6.462 0.656 1.00 0.00 51 TYR A C 10
ATOM 9776 O O . TYR A 1 51 ? -6.026 7.139 1.138 1.00 0.00 51 TYR A O 10
ATOM 9794 N N . GLU A 1 52 ? -5.054 6.104 -0.625 1.00 0.00 52 GLU A N 10
ATOM 9795 C CA . GLU A 1 52 ? -6.081 6.491 -1.588 1.00 0.00 52 GLU A CA 10
ATOM 9796 C C . GLU A 1 52 ? -6.734 5.231 -2.152 1.00 0.00 52 GLU A C 10
ATOM 9797 O O . GLU A 1 52 ? -6.037 4.294 -2.553 1.00 0.00 52 GLU A O 10
ATOM 9809 N N . VAL A 1 53 ? -8.069 5.214 -2.161 1.00 0.00 53 VAL A N 10
ATOM 9810 C CA . VAL A 1 53 ? -8.818 4.060 -2.660 1.00 0.00 53 VAL A CA 10
ATOM 9811 C C . VAL A 1 53 ? -8.942 4.112 -4.184 1.00 0.00 53 VAL A C 10
ATOM 9812 O O . VAL A 1 53 ? -9.553 5.029 -4.738 1.00 0.00 53 VAL A O 10
ATOM 9825 N N . GLY A 1 54 ? -8.357 3.112 -4.845 1.00 0.00 54 GLY A N 10
ATOM 9826 C CA . GLY A 1 54 ? -8.404 3.027 -6.302 1.00 0.00 54 GLY A CA 10
ATOM 9827 C C . GLY A 1 54 ? -8.832 1.635 -6.749 1.00 0.00 54 GLY A C 10
ATOM 9828 O O . GLY A 1 54 ? -8.186 0.640 -6.409 1.00 0.00 54 GLY A O 10
ATOM 9832 N N . GLN A 1 55 ? -9.937 1.575 -7.495 1.00 0.00 55 GLN A N 10
ATOM 9833 C CA . GLN A 1 55 ? -10.470 0.306 -7.978 1.00 0.00 55 GLN A CA 10
ATOM 9834 C C . GLN A 1 55 ? -9.497 -0.351 -8.951 1.00 0.00 55 GLN A C 10
ATOM 9835 O O . GLN A 1 55 ? -8.797 0.331 -9.704 1.00 0.00 55 GLN A O 10
ATOM 9849 N N . GLY A 1 56 ? -9.469 -1.680 -8.919 1.00 0.00 56 GLY A N 10
ATOM 9850 C CA . GLY A 1 56 ? -8.595 -2.456 -9.787 1.00 0.00 56 GLY A CA 10
ATOM 9851 C C . GLY A 1 56 ? -9.332 -3.676 -10.319 1.00 0.00 56 GLY A C 10
ATOM 9852 O O . GLY A 1 56 ? -10.547 -3.798 -10.149 1.00 0.00 56 GLY A O 10
ATOM 9856 N N . GLN A 1 57 ? -8.588 -4.570 -10.966 1.00 0.00 57 GLN A N 10
ATOM 9857 C CA . GLN A 1 57 ? -9.172 -5.783 -11.531 1.00 0.00 57 GLN A CA 10
ATOM 9858 C C . GLN A 1 57 ? -9.756 -6.664 -10.432 1.00 0.00 57 GLN A C 10
ATOM 9859 O O . GLN A 1 57 ? -10.841 -7.231 -10.596 1.00 0.00 57 GLN A O 10
ATOM 9873 N N . LYS A 1 58 ? -9.037 -6.766 -9.310 1.00 0.00 58 LYS A N 10
ATOM 9874 C CA . LYS A 1 58 ? -9.497 -7.575 -8.178 1.00 0.00 58 LYS A CA 10
ATOM 9875 C C . LYS A 1 58 ? -10.444 -6.780 -7.270 1.00 0.00 58 LYS A C 10
ATOM 9876 O O . LYS A 1 58 ? -11.238 -7.369 -6.532 1.00 0.00 58 LYS A O 10
ATOM 9895 N N . GLY A 1 59 ? -10.354 -5.445 -7.331 1.00 0.00 59 GLY A N 10
ATOM 9896 C CA . GLY A 1 59 ? -11.203 -4.580 -6.513 1.00 0.00 59 GLY A CA 10
ATOM 9897 C C . GLY A 1 59 ? -10.405 -3.394 -5.945 1.00 0.00 59 GLY A C 10
ATOM 9898 O O . GLY A 1 59 ? -9.259 -3.183 -6.348 1.00 0.00 59 GLY A O 10
ATOM 9902 N N . PRO A 1 60 ? -10.973 -2.614 -5.021 1.00 0.00 60 PRO A N 10
ATOM 9903 C CA . PRO A 1 60 ? -10.265 -1.437 -4.412 1.00 0.00 60 PRO A CA 10
ATOM 9904 C C . PRO A 1 60 ? -8.950 -1.810 -3.738 1.00 0.00 60 PRO A C 10
ATOM 9905 O O . PRO A 1 60 ? -8.786 -2.922 -3.228 1.00 0.00 60 PRO A O 10
ATOM 9916 N N . CYS A 1 61 ? -8.030 -0.852 -3.739 1.00 0.00 61 CYS A N 10
ATOM 9917 C CA . CYS A 1 61 ? -6.719 -1.027 -3.124 1.00 0.00 61 CYS A CA 10
ATOM 9918 C C . CYS A 1 61 ? -6.270 0.300 -2.522 1.00 0.00 61 CYS A C 10
ATOM 9919 O O . CYS A 1 61 ? -6.899 1.334 -2.769 1.00 0.00 61 CYS A O 10
ATOM 9927 N N . ALA A 1 62 ? -5.183 0.278 -1.743 1.00 0.00 62 ALA A N 10
ATOM 9928 C CA . ALA A 1 62 ? -4.674 1.506 -1.130 1.00 0.00 62 ALA A CA 10
ATOM 9929 C C . ALA A 1 62 ? -3.279 1.815 -1.663 1.00 0.00 62 ALA A C 10
ATOM 9930 O O . ALA A 1 62 ? -2.385 0.965 -1.614 1.00 0.00 62 ALA A O 10
ATOM 9937 N N . ASN A 1 63 ? -3.101 3.037 -2.177 1.00 0.00 63 ASN A N 10
ATOM 9938 C CA . ASN A 1 63 ? -1.814 3.461 -2.727 1.00 0.00 63 ASN A CA 10
ATOM 9939 C C . ASN A 1 63 ? -1.261 4.651 -1.950 1.00 0.00 63 ASN A C 10
ATOM 9940 O O . ASN A 1 63 ? -2.007 5.349 -1.256 1.00 0.00 63 ASN A O 10
ATOM 9951 N N . LYS A 1 64 ? 0.055 4.870 -2.078 1.00 0.00 64 LYS A N 10
ATOM 9952 C CA . LYS A 1 64 ? 0.728 5.976 -1.389 1.00 0.00 64 LYS A CA 10
ATOM 9953 C C . LYS A 1 64 ? 0.579 5.830 0.129 1.00 0.00 64 LYS A C 10
ATOM 9954 O O . LYS A 1 64 ? 0.066 6.722 0.818 1.00 0.00 64 LYS A O 10
ATOM 9973 N N . VAL A 1 65 ? 1.028 4.683 0.638 1.00 0.00 65 VAL A N 10
ATOM 9974 C CA . VAL A 1 65 ? 0.944 4.394 2.069 1.00 0.00 65 VAL A CA 10
ATOM 9975 C C . VAL A 1 65 ? 1.962 5.248 2.832 1.00 0.00 65 VAL A C 10
ATOM 9976 O O . VAL A 1 65 ? 3.168 5.137 2.613 1.00 0.00 65 VAL A O 10
ATOM 9989 N N . VAL A 1 66 ? 1.449 6.084 3.735 1.00 0.00 66 VAL A N 10
ATOM 9990 C CA . VAL A 1 66 ? 2.300 6.954 4.551 1.00 0.00 66 VAL A CA 10
ATOM 9991 C C . VAL A 1 66 ? 2.023 6.687 6.032 1.00 0.00 66 VAL A C 10
ATOM 9992 O O . VAL A 1 66 ? 0.886 6.821 6.488 1.00 0.00 66 VAL A O 10
ATOM 10005 N N . ALA A 1 67 ? 3.074 6.310 6.767 1.00 0.00 67 ALA A N 10
ATOM 10006 C CA . ALA A 1 67 ? 2.942 6.021 8.193 1.00 0.00 67 ALA A CA 10
ATOM 10007 C C . ALA A 1 67 ? 2.699 7.301 8.986 1.00 0.00 67 ALA A C 10
ATOM 10008 O O 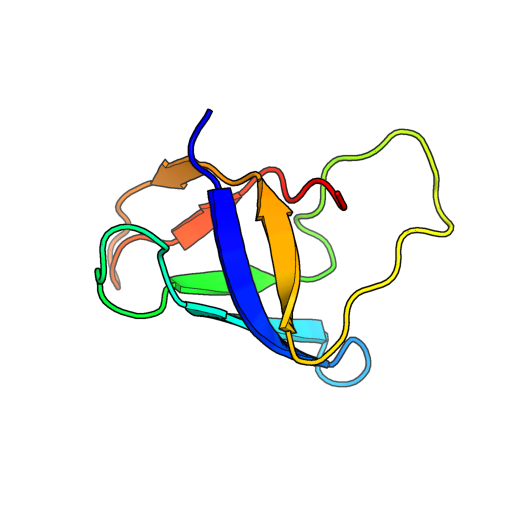. ALA A 1 67 ? 3.333 8.327 8.732 1.00 0.00 67 ALA A O 10
ATOM 10015 N N . VAL A 1 68 ? 1.774 7.225 9.945 1.00 0.00 68 VAL A N 10
ATOM 10016 C CA . VAL A 1 68 ? 1.438 8.378 10.785 1.00 0.00 68 VAL A CA 10
ATOM 10017 C C . VAL A 1 68 ? 1.792 8.076 12.242 1.00 0.00 68 VAL A C 10
ATOM 10018 O O . VAL A 1 68 ? 2.053 9.016 12.975 1.00 0.00 68 VAL A O 10
ATOM 10031 N N . MET A 1 1 ? -6.397 13.766 2.161 1.00 0.00 1 MET A N 11
ATOM 10032 C CA . MET A 1 1 ? -6.463 12.326 1.775 1.00 0.00 1 MET A CA 11
ATOM 10033 C C . MET A 1 1 ? -7.068 11.516 2.922 1.00 0.00 1 MET A C 11
ATOM 10034 O O . MET A 1 1 ? -7.021 11.936 4.081 1.00 0.00 1 MET A O 11
ATOM 10050 N N . SER A 1 2 ? -7.635 10.355 2.582 1.00 0.00 2 SER A N 11
ATOM 10051 C CA . SER A 1 2 ? -8.253 9.482 3.577 1.00 0.00 2 SER A CA 11
ATOM 10052 C C . SER A 1 2 ? -7.196 8.872 4.492 1.00 0.00 2 SER A C 11
ATOM 10053 O O . SER A 1 2 ? -6.052 8.662 4.080 1.00 0.00 2 SER A O 11
ATOM 10061 N N . LYS A 1 3 ? -7.595 8.586 5.734 1.00 0.00 3 LYS A N 11
ATOM 10062 C CA . LYS A 1 3 ? -6.688 7.990 6.715 1.00 0.00 3 LYS A CA 11
ATOM 10063 C C . LYS A 1 3 ? -7.391 6.865 7.471 1.00 0.00 3 LYS A C 11
ATOM 10064 O O . LYS A 1 3 ? -8.465 7.065 8.039 1.00 0.00 3 LYS A O 11
ATOM 10083 N N . GLY A 1 4 ? -6.774 5.684 7.457 1.00 0.00 4 GLY A N 11
ATOM 10084 C CA . GLY A 1 4 ? -7.340 4.517 8.129 1.00 0.00 4 GLY A CA 11
ATOM 10085 C C . GLY A 1 4 ? -6.303 3.846 9.016 1.00 0.00 4 GLY A C 11
ATOM 10086 O O . GLY A 1 4 ? -5.139 4.264 9.051 1.00 0.00 4 GLY A O 11
ATOM 10090 N N . ILE A 1 5 ? -6.735 2.809 9.738 1.00 0.00 5 ILE A N 11
ATOM 10091 C CA . ILE A 1 5 ? -5.840 2.081 10.641 1.00 0.00 5 ILE A CA 11
ATOM 10092 C C . ILE A 1 5 ? -5.596 0.671 10.128 1.00 0.00 5 ILE A C 11
ATOM 10093 O O . ILE A 1 5 ? -6.533 -0.056 9.803 1.00 0.00 5 ILE A O 11
ATOM 10109 N N . VAL A 1 6 ? -4.316 0.314 10.030 1.00 0.00 6 VAL A N 11
ATOM 10110 C CA . VAL A 1 6 ? -3.923 -0.995 9.518 1.00 0.00 6 VAL A CA 11
ATOM 10111 C C . VAL A 1 6 ? -4.364 -2.102 10.478 1.00 0.00 6 VAL A C 11
ATOM 10112 O O . VAL A 1 6 ? -3.968 -2.124 11.642 1.00 0.00 6 VAL A O 11
ATOM 10125 N N . LYS A 1 7 ? -5.176 -3.021 9.956 1.00 0.00 7 LYS A N 11
ATOM 10126 C CA . LYS A 1 7 ? -5.663 -4.147 10.743 1.00 0.00 7 LYS A CA 11
ATOM 10127 C C . LYS A 1 7 ? -4.481 -5.052 11.093 1.00 0.00 7 LYS A C 11
ATOM 10128 O O . LYS A 1 7 ? -4.338 -5.490 12.236 1.00 0.00 7 LYS A O 11
ATOM 10147 N N . TRP A 1 8 ? -3.641 -5.320 10.089 1.00 0.00 8 TRP A N 11
ATOM 10148 C CA . TRP A 1 8 ? -2.468 -6.166 10.274 1.00 0.00 8 TRP A CA 11
ATOM 10149 C C . TRP A 1 8 ? -1.487 -5.963 9.118 1.00 0.00 8 TRP A C 11
ATOM 10150 O O . TRP A 1 8 ? -1.860 -6.132 7.953 1.00 0.00 8 TRP A O 11
ATOM 10171 N N . PHE A 1 9 ? -0.232 -5.627 9.445 1.00 0.00 9 PHE A N 11
ATOM 10172 C CA . PHE A 1 9 ? 0.793 -5.434 8.410 1.00 0.00 9 PHE A CA 11
ATOM 10173 C C . PHE A 1 9 ? 1.797 -6.590 8.437 1.00 0.00 9 PHE A C 11
ATOM 10174 O O . PHE A 1 9 ? 2.407 -6.858 9.474 1.00 0.00 9 PHE A O 11
ATOM 10191 N N . ASN A 1 10 ? 1.966 -7.268 7.289 1.00 0.00 10 ASN A N 11
ATOM 10192 C CA . ASN A 1 10 ? 2.906 -8.392 7.203 1.00 0.00 10 ASN A CA 11
ATOM 10193 C C . ASN A 1 10 ? 3.870 -8.232 6.025 1.00 0.00 10 ASN A C 11
ATOM 10194 O O . ASN A 1 10 ? 3.554 -8.620 4.891 1.00 0.00 10 ASN A O 11
ATOM 10205 N N . SER A 1 11 ? 5.051 -7.665 6.304 1.00 0.00 11 SER A N 11
ATOM 10206 C CA . SER A 1 11 ? 6.067 -7.465 5.270 1.00 0.00 11 SER A CA 11
ATOM 10207 C C . SER A 1 11 ? 6.580 -8.807 4.737 1.00 0.00 11 SER A C 11
ATOM 10208 O O . SER A 1 11 ? 6.978 -8.901 3.574 1.00 0.00 11 SER A O 11
ATOM 10216 N N . ASP A 1 12 ? 6.562 -9.837 5.596 1.00 0.00 12 ASP A N 11
ATOM 10217 C CA . ASP A 1 12 ? 7.024 -11.168 5.195 1.00 0.00 12 ASP A CA 11
ATOM 10218 C C . ASP A 1 12 ? 6.200 -11.646 4.010 1.00 0.00 12 ASP A C 11
ATOM 10219 O O . ASP A 1 12 ? 6.748 -12.095 3.000 1.00 0.00 12 ASP A O 11
ATOM 10228 N N . LYS A 1 13 ? 4.885 -11.497 4.132 1.00 0.00 13 LYS A N 11
ATOM 10229 C CA . LYS A 1 13 ? 3.968 -11.859 3.055 1.00 0.00 13 LYS A CA 11
ATOM 10230 C C . LYS A 1 13 ? 4.058 -10.825 1.923 1.00 0.00 13 LYS A C 11
ATOM 10231 O O . LYS A 1 13 ? 3.770 -11.132 0.765 1.00 0.00 13 LYS A O 11
ATOM 10250 N N . GLY A 1 14 ? 4.465 -9.598 2.282 1.00 0.00 14 GLY A N 11
ATOM 10251 C CA . GLY A 1 14 ? 4.604 -8.509 1.315 1.00 0.00 14 GLY A CA 11
ATOM 10252 C C . GLY A 1 14 ? 3.333 -7.659 1.202 1.00 0.00 14 GLY A C 11
ATOM 10253 O O . GLY A 1 14 ? 3.247 -6.802 0.319 1.00 0.00 14 GLY A O 11
ATOM 10257 N N . PHE A 1 15 ? 2.356 -7.897 2.089 1.00 0.00 15 PHE A N 11
ATOM 10258 C CA . PHE A 1 15 ? 1.104 -7.138 2.056 1.00 0.00 15 PHE A CA 11
ATOM 10259 C C . PHE A 1 15 ? 0.409 -7.145 3.416 1.00 0.00 15 PHE A C 11
ATOM 10260 O O . PHE A 1 15 ? 0.841 -7.828 4.349 1.00 0.00 15 PHE A O 11
ATOM 10277 N N . GLY A 1 16 ? -0.668 -6.364 3.509 1.00 0.00 16 GLY A N 11
ATOM 10278 C CA . GLY A 1 16 ? -1.439 -6.262 4.741 1.00 0.00 16 GLY A CA 11
ATOM 10279 C C . GLY A 1 16 ? -2.858 -5.784 4.450 1.00 0.00 16 GLY A C 11
ATOM 10280 O O . GLY A 1 16 ? -3.166 -5.377 3.325 1.00 0.00 16 GLY A O 11
ATOM 10284 N N . PHE A 1 17 ? -3.708 -5.831 5.475 1.00 0.00 17 PHE A N 11
ATOM 10285 C CA . PHE A 1 17 ? -5.096 -5.397 5.348 1.00 0.00 17 PHE A CA 11
ATOM 10286 C C . PHE A 1 17 ? -5.327 -4.183 6.230 1.00 0.00 17 PHE A C 11
ATOM 10287 O O . PHE A 1 17 ? -4.878 -4.162 7.380 1.00 0.00 17 PHE A O 11
ATOM 10304 N N . ILE A 1 18 ? -6.010 -3.167 5.691 1.00 0.00 18 ILE A N 11
ATOM 10305 C CA . ILE A 1 18 ? -6.270 -1.944 6.451 1.00 0.00 18 ILE A CA 11
ATOM 10306 C C . ILE A 1 18 ? -7.764 -1.742 6.683 1.00 0.00 18 ILE A C 11
ATOM 10307 O O . ILE A 1 18 ? -8.582 -2.026 5.815 1.00 0.00 18 ILE A O 11
ATOM 10323 N N . THR A 1 19 ? -8.088 -1.262 7.885 1.00 0.00 19 THR A N 11
ATOM 10324 C CA . THR A 1 19 ? -9.472 -1.030 8.278 1.00 0.00 19 THR A CA 11
ATOM 10325 C C . THR A 1 19 ? -9.867 0.450 8.059 1.00 0.00 19 THR A C 11
ATOM 10326 O O . THR A 1 19 ? -9.416 1.313 8.821 1.00 0.00 19 THR A O 11
ATOM 10337 N N . PRO A 1 20 ? -10.707 0.766 7.067 1.00 0.00 20 PRO A N 11
ATOM 10338 C CA . PRO A 1 20 ? -11.157 2.177 6.823 1.00 0.00 20 PRO A CA 11
ATOM 10339 C C . PRO A 1 20 ? -11.796 2.790 8.069 1.00 0.00 20 PRO A C 11
ATOM 10340 O O . PRO A 1 20 ? -12.666 2.173 8.689 1.00 0.00 20 PRO A O 11
ATOM 10351 N N . GLU A 1 21 ? -11.364 4.005 8.424 1.00 0.00 21 GLU A N 11
ATOM 10352 C CA . GLU A 1 21 ? -11.908 4.693 9.600 1.00 0.00 21 GLU A CA 11
ATOM 10353 C C . GLU A 1 21 ? -13.416 4.941 9.452 1.00 0.00 21 GLU A C 11
ATOM 10354 O O . GLU A 1 21 ? -14.146 4.970 10.445 1.00 0.00 21 GLU A O 11
ATOM 10366 N N . ASP A 1 22 ? -13.864 5.117 8.207 1.00 0.00 22 ASP A N 11
ATOM 10367 C CA . ASP A 1 22 ? -15.282 5.358 7.920 1.00 0.00 22 ASP A CA 11
ATOM 10368 C C . ASP A 1 22 ? -16.134 4.111 8.186 1.00 0.00 22 ASP A C 11
ATOM 10369 O O . ASP A 1 22 ? -17.357 4.213 8.330 1.00 0.00 22 ASP A O 11
ATOM 10378 N N . GLY A 1 23 ? -15.489 2.941 8.231 1.00 0.00 23 GLY A N 11
ATOM 10379 C CA . GLY A 1 23 ? -16.195 1.678 8.457 1.00 0.00 23 GLY A CA 11
ATOM 10380 C C . GLY A 1 23 ? -16.357 0.877 7.155 1.00 0.00 23 GLY A C 11
ATOM 10381 O O . GLY A 1 23 ? -17.070 -0.129 7.130 1.00 0.00 23 GLY A O 11
ATOM 10385 N N . SER A 1 24 ? -15.689 1.328 6.086 1.00 0.00 24 SER A N 11
ATOM 10386 C CA . SER A 1 24 ? -15.753 0.657 4.794 1.00 0.00 24 SER A CA 11
ATOM 10387 C C . SER A 1 24 ? -14.991 -0.663 4.843 1.00 0.00 24 SER A C 11
ATOM 10388 O O . SER A 1 24 ? -14.297 -0.952 5.820 1.00 0.00 24 SER A O 11
ATOM 10396 N N . LYS A 1 25 ? -15.140 -1.458 3.786 1.00 0.00 25 LYS A N 11
ATOM 10397 C CA . LYS A 1 25 ? -14.479 -2.760 3.699 1.00 0.00 25 LYS A CA 11
ATOM 10398 C C . LYS A 1 25 ? -12.966 -2.590 3.666 1.00 0.00 25 LYS A C 11
ATOM 10399 O O . LYS A 1 25 ? -12.460 -1.567 3.192 1.00 0.00 25 LYS A O 11
ATOM 10418 N N . ASP A 1 26 ? -12.250 -3.589 4.189 1.00 0.00 26 ASP A N 11
ATOM 10419 C CA . ASP A 1 26 ? -10.791 -3.540 4.237 1.00 0.00 26 ASP A CA 11
ATOM 10420 C C . ASP A 1 26 ? -10.204 -3.296 2.852 1.00 0.00 26 ASP A C 11
ATOM 10421 O O . ASP A 1 26 ? -10.808 -3.649 1.836 1.00 0.00 26 ASP A O 11
ATOM 10430 N N . LEU A 1 27 ? -9.021 -2.673 2.826 1.00 0.00 27 LEU A N 11
ATOM 10431 C CA . LEU A 1 27 ? -8.340 -2.358 1.570 1.00 0.00 27 LEU A CA 11
ATOM 10432 C C . LEU A 1 27 ? -6.989 -3.069 1.499 1.00 0.00 27 LEU A C 11
ATOM 10433 O O . LEU A 1 27 ? -6.320 -3.250 2.521 1.00 0.00 27 LEU A O 11
ATOM 10449 N N . PHE A 1 28 ? -6.604 -3.473 0.285 1.00 0.00 28 PHE A N 11
ATOM 10450 C CA . PHE A 1 28 ? -5.333 -4.169 0.075 1.00 0.00 28 PHE A CA 11
ATOM 10451 C C . PHE A 1 28 ? -4.184 -3.171 -0.023 1.00 0.00 28 PHE A C 11
ATOM 10452 O O . PHE A 1 28 ? -4.232 -2.234 -0.821 1.00 0.00 28 PHE A O 11
ATOM 10469 N N . VAL A 1 29 ? -3.153 -3.389 0.796 1.00 0.00 29 VAL A N 11
ATOM 10470 C CA . VAL A 1 29 ? -1.976 -2.517 0.808 1.00 0.00 29 VAL A CA 11
ATOM 10471 C C . VAL A 1 29 ? -0.700 -3.365 0.737 1.00 0.00 29 VAL A C 11
ATOM 10472 O O . VAL A 1 29 ? -0.571 -4.367 1.446 1.00 0.00 29 VAL A O 11
ATOM 10485 N N . HIS A 1 30 ? 0.229 -2.956 -0.131 1.00 0.00 30 HIS A N 11
ATOM 10486 C CA . HIS A 1 30 ? 1.494 -3.676 -0.307 1.00 0.00 30 HIS A CA 11
ATOM 10487 C C . HIS A 1 30 ? 2.663 -2.854 0.234 1.00 0.00 30 HIS A C 11
ATOM 10488 O O . HIS A 1 30 ? 2.580 -1.626 0.317 1.00 0.00 30 HIS A O 11
ATOM 10502 N N . HIS A 1 31 ? 3.756 -3.543 0.580 1.00 0.00 31 HIS A N 11
ATOM 10503 C CA . HIS A 1 31 ? 4.953 -2.873 1.092 1.00 0.00 31 HIS A CA 11
ATOM 10504 C C . HIS A 1 31 ? 5.504 -1.921 0.026 1.00 0.00 31 HIS A C 11
ATOM 10505 O O . HIS A 1 31 ? 5.889 -0.787 0.325 1.00 0.00 31 HIS A O 11
ATOM 10519 N N . SER A 1 32 ? 5.538 -2.405 -1.215 1.00 0.00 32 SER A N 11
ATOM 10520 C CA . SER A 1 32 ? 6.042 -1.622 -2.345 1.00 0.00 32 SER A CA 11
ATOM 10521 C C . SER A 1 32 ? 5.212 -0.354 -2.550 1.00 0.00 32 SER A C 11
ATOM 10522 O O . SER A 1 32 ? 5.756 0.699 -2.895 1.00 0.00 32 SER A O 11
ATOM 10530 N N . GLU A 1 33 ? 3.895 -0.468 -2.352 1.00 0.00 33 GLU A N 11
ATOM 10531 C CA . GLU A 1 33 ? 2.989 0.671 -2.536 1.00 0.00 33 GLU A CA 11
ATOM 10532 C C . GLU A 1 33 ? 3.199 1.743 -1.461 1.00 0.00 33 GLU A C 11
ATOM 10533 O O . GLU A 1 33 ? 2.901 2.918 -1.693 1.00 0.00 33 GLU A O 11
ATOM 10545 N N . ILE A 1 34 ? 3.712 1.338 -0.295 1.00 0.00 34 ILE A N 11
ATOM 10546 C CA . ILE A 1 34 ? 3.962 2.280 0.800 1.00 0.00 34 ILE A CA 11
ATOM 10547 C C . ILE A 1 34 ? 5.439 2.689 0.818 1.00 0.00 34 ILE A C 11
ATOM 10548 O O . ILE A 1 34 ? 6.330 1.843 0.706 1.00 0.00 34 ILE A O 11
ATOM 10564 N N . GLN A 1 35 ? 5.674 3.993 0.962 1.00 0.00 35 GLN A N 11
ATOM 10565 C CA . GLN A 1 35 ? 7.033 4.530 1.003 1.00 0.00 35 GLN A CA 11
ATOM 10566 C C . GLN A 1 35 ? 7.580 4.456 2.427 1.00 0.00 35 GLN A C 11
ATOM 10567 O O . GLN A 1 35 ? 6.914 4.883 3.374 1.00 0.00 35 GLN A O 11
ATOM 10581 N N . SER A 1 36 ? 8.788 3.907 2.566 1.00 0.00 36 SER A N 11
ATOM 10582 C CA . SER A 1 36 ? 9.421 3.774 3.879 1.00 0.00 36 SER A CA 11
ATOM 10583 C C . SER A 1 36 ? 10.591 4.742 4.015 1.00 0.00 36 SER A C 11
ATOM 10584 O O . SER A 1 36 ? 11.390 4.900 3.088 1.00 0.00 36 SER A O 11
ATOM 10592 N N . GLY A 1 37 ? 10.680 5.384 5.182 1.00 0.00 37 GLY A N 11
ATOM 10593 C CA . GLY A 1 37 ? 11.752 6.338 5.456 1.00 0.00 37 GLY A CA 11
ATOM 10594 C C . GLY A 1 37 ? 13.117 5.665 5.396 1.00 0.00 37 GLY A C 11
ATOM 10595 O O . GLY A 1 37 ? 14.082 6.246 4.893 1.00 0.00 37 GLY A O 11
ATOM 10599 N N . GLY A 1 38 ? 13.189 4.440 5.922 1.00 0.00 38 GLY A N 11
ATOM 10600 C CA . GLY A 1 38 ? 14.439 3.685 5.939 1.00 0.00 38 GLY A CA 11
ATOM 10601 C C . GLY A 1 38 ? 14.218 2.274 6.471 1.00 0.00 38 GLY A C 11
ATOM 10602 O O . GLY A 1 38 ? 13.078 1.814 6.574 1.00 0.00 38 GLY A O 11
ATOM 10606 N N . GLU A 1 39 ? 15.317 1.594 6.801 1.00 0.00 39 GLU A N 11
ATOM 10607 C CA . GLU A 1 39 ? 15.252 0.230 7.321 1.00 0.00 39 GLU A CA 11
ATOM 10608 C C . GLU A 1 39 ? 14.473 0.191 8.634 1.00 0.00 39 GLU A C 11
ATOM 10609 O O . GLU A 1 39 ? 13.703 -0.742 8.877 1.00 0.00 39 GLU A O 11
ATOM 10621 N N . TYR A 1 40 ? 14.683 1.208 9.474 1.00 0.00 40 TYR A N 11
ATOM 10622 C CA . TYR A 1 40 ? 14.000 1.288 10.766 1.00 0.00 40 TYR A CA 11
ATOM 10623 C C . TYR A 1 40 ? 12.492 1.400 10.572 1.00 0.00 40 TYR A C 11
ATOM 10624 O O . TYR A 1 40 ? 11.719 0.802 11.324 1.00 0.00 40 TYR A O 11
ATOM 10642 N N . ALA A 1 41 ? 12.087 2.179 9.564 1.00 0.00 41 ALA A N 11
ATOM 10643 C CA . ALA A 1 41 ? 10.668 2.375 9.282 1.00 0.00 41 ALA A CA 11
ATOM 10644 C C . ALA A 1 41 ? 9.997 1.040 8.989 1.00 0.00 41 ALA A C 11
ATOM 10645 O O . ALA A 1 41 ? 10.466 0.267 8.149 1.00 0.00 41 ALA A O 11
ATOM 10652 N N . THR A 1 42 ? 8.899 0.782 9.697 1.00 0.00 42 THR A N 11
ATOM 10653 C CA . THR A 1 42 ? 8.151 -0.462 9.529 1.00 0.00 42 THR A CA 11
ATOM 10654 C C . THR A 1 42 ? 6.668 -0.253 9.842 1.00 0.00 42 THR A C 11
ATOM 10655 O O . THR A 1 42 ? 6.254 0.840 10.237 1.00 0.00 42 THR A O 11
ATOM 10666 N N . LEU A 1 43 ? 5.886 -1.321 9.680 1.00 0.00 43 LEU A N 11
ATOM 10667 C CA . LEU A 1 43 ? 4.452 -1.280 9.959 1.00 0.00 43 LEU A CA 11
ATOM 10668 C C . LEU A 1 43 ? 4.027 -2.574 10.652 1.00 0.00 43 LEU A C 11
ATOM 10669 O O . LEU A 1 43 ? 4.651 -3.620 10.455 1.00 0.00 43 LEU A O 11
ATOM 10685 N N . ALA A 1 44 ? 2.976 -2.494 11.471 1.00 0.00 44 ALA A N 11
ATOM 10686 C CA . ALA A 1 44 ? 2.486 -3.665 12.206 1.00 0.00 44 ALA A CA 11
ATOM 10687 C C . ALA A 1 44 ? 0.950 -3.608 12.349 1.00 0.00 44 ALA A C 11
ATOM 10688 O O . ALA A 1 44 ? 0.273 -3.089 11.458 1.00 0.00 44 ALA A O 11
ATOM 10695 N N . ASP A 1 45 ? 0.401 -4.171 13.441 1.00 0.00 45 ASP A N 11
ATOM 10696 C CA . ASP A 1 45 ? -1.042 -4.173 13.663 1.00 0.00 45 ASP A CA 11
ATOM 10697 C C . ASP A 1 45 ? -1.483 -2.881 14.351 1.00 0.00 45 ASP A C 11
ATOM 10698 O O . ASP A 1 45 ? -1.168 -2.658 15.522 1.00 0.00 45 ASP A O 11
ATOM 10707 N N . GLY A 1 46 ? -2.222 -2.046 13.619 1.00 0.00 46 GLY A N 11
ATOM 10708 C CA . GLY A 1 46 ? -2.722 -0.779 14.165 1.00 0.00 46 GLY A CA 11
ATOM 10709 C C . GLY A 1 46 ? -1.961 0.443 13.633 1.00 0.00 46 GLY A C 11
ATOM 10710 O O . GLY A 1 46 ? -2.214 1.566 14.078 1.00 0.00 46 GLY A O 11
ATOM 10714 N N . GLN A 1 47 ? -1.038 0.226 12.689 1.00 0.00 47 GLN A N 11
ATOM 10715 C CA . GLN A 1 47 ? -0.259 1.322 12.116 1.00 0.00 47 GLN A CA 11
ATOM 10716 C C . GLN A 1 47 ? -1.177 2.317 11.402 1.00 0.00 47 GLN A C 11
ATOM 10717 O O . GLN A 1 47 ? -2.042 1.924 10.617 1.00 0.00 47 GLN A O 11
ATOM 10731 N N . THR A 1 48 ? -0.981 3.605 11.697 1.00 0.00 48 THR A N 11
ATOM 10732 C CA . THR A 1 48 ? -1.794 4.667 11.094 1.00 0.00 48 THR A CA 11
ATOM 10733 C C . THR A 1 48 ? -1.164 5.127 9.778 1.00 0.00 48 THR A C 11
ATOM 10734 O O . THR A 1 48 ? 0.013 5.497 9.740 1.00 0.00 48 THR A O 11
ATOM 10745 N N . VAL A 1 49 ? -1.961 5.095 8.705 1.00 0.00 49 VAL A N 11
ATOM 10746 C CA . VAL A 1 49 ? -1.478 5.503 7.382 1.00 0.00 49 VAL A CA 11
ATOM 10747 C C . VAL A 1 49 ? -2.554 6.275 6.615 1.00 0.00 49 VAL A C 11
ATOM 10748 O O . VAL A 1 49 ? -3.729 6.254 6.990 1.00 0.00 49 VAL A O 11
ATOM 10761 N N . GLU A 1 50 ? -2.142 6.915 5.520 1.00 0.00 50 GLU A N 11
ATOM 10762 C CA . GLU A 1 50 ? -3.066 7.661 4.663 1.00 0.00 50 GLU A CA 11
ATOM 10763 C C . GLU A 1 50 ? -3.027 7.050 3.267 1.00 0.00 50 GLU A C 11
ATOM 10764 O O . GLU A 1 50 ? -1.945 6.760 2.754 1.00 0.00 50 GLU A O 11
ATOM 10776 N N . TYR A 1 51 ? -4.204 6.823 2.676 1.00 0.00 51 TYR A N 11
ATOM 10777 C CA . TYR A 1 51 ? -4.277 6.195 1.350 1.00 0.00 51 TYR A CA 11
ATOM 10778 C C . TYR A 1 51 ? -5.508 6.636 0.562 1.00 0.00 51 TYR A C 11
ATOM 10779 O O . TYR A 1 51 ? -6.447 7.212 1.117 1.00 0.00 51 TYR A O 11
ATOM 10797 N N . GLU A 1 52 ? -5.497 6.313 -0.734 1.00 0.00 52 GLU A N 11
ATOM 10798 C CA . GLU A 1 52 ? -6.620 6.623 -1.616 1.00 0.00 52 GLU A CA 11
ATOM 10799 C C . GLU A 1 52 ? -7.223 5.322 -2.135 1.00 0.00 52 GLU A C 11
ATOM 10800 O O . GLU A 1 52 ? -6.490 4.402 -2.519 1.00 0.00 52 GLU A O 11
ATOM 10812 N N . VAL A 1 53 ? -8.556 5.248 -2.128 1.00 0.00 53 VAL A N 11
ATOM 10813 C CA . VAL A 1 53 ? -9.265 4.052 -2.581 1.00 0.00 53 VAL A CA 11
ATOM 10814 C C . VAL A 1 53 ? -9.355 4.009 -4.112 1.00 0.00 53 VAL A C 11
ATOM 10815 O O . VAL A 1 53 ? -9.966 4.878 -4.738 1.00 0.00 53 VAL A O 11
ATOM 10828 N N . GLY A 1 54 ? -8.755 2.971 -4.688 1.00 0.00 54 GLY A N 11
ATOM 10829 C CA . GLY A 1 54 ? -8.770 2.767 -6.130 1.00 0.00 54 GLY A CA 11
ATOM 10830 C C . GLY A 1 54 ? -9.622 1.549 -6.454 1.00 0.00 54 GLY A C 11
ATOM 10831 O O . GLY A 1 54 ? -10.296 1.019 -5.569 1.00 0.00 54 GLY A O 11
ATOM 10835 N N . GLN A 1 55 ? -9.585 1.109 -7.713 1.00 0.00 55 GLN A N 11
ATOM 10836 C CA . GLN A 1 55 ? -10.364 -0.056 -8.132 1.00 0.00 55 GLN A CA 11
ATOM 10837 C C . GLN A 1 55 ? -9.480 -1.067 -8.858 1.00 0.00 55 GLN A C 11
ATOM 10838 O O . GLN A 1 55 ? -8.466 -0.697 -9.456 1.00 0.00 55 GLN A O 11
ATOM 10852 N N . GLY A 1 56 ? -9.875 -2.343 -8.795 1.00 0.00 56 GLY A N 11
ATOM 10853 C CA . GLY A 1 56 ? -9.117 -3.411 -9.444 1.00 0.00 56 GLY A CA 11
ATOM 10854 C C . GLY A 1 56 ? -9.950 -4.684 -9.562 1.00 0.00 56 GLY A C 11
ATOM 10855 O O . GLY A 1 56 ? -11.085 -4.742 -9.077 1.00 0.00 56 GLY A O 11
ATOM 10859 N N . GLN A 1 57 ? -9.375 -5.697 -10.212 1.00 0.00 57 GLN A N 11
ATOM 10860 C CA . GLN A 1 57 ? -10.053 -6.978 -10.406 1.00 0.00 57 GLN A CA 11
ATOM 10861 C C . GLN A 1 57 ? -10.332 -7.659 -9.067 1.00 0.00 57 GLN A C 11
ATOM 10862 O O . GLN A 1 57 ? -11.389 -8.267 -8.883 1.00 0.00 57 GLN A O 11
ATOM 10876 N N . LYS A 1 58 ? -9.376 -7.549 -8.144 1.00 0.00 58 LYS A N 11
ATOM 10877 C CA . LYS A 1 58 ? -9.511 -8.156 -6.816 1.00 0.00 58 LYS A CA 11
ATOM 10878 C C . LYS A 1 58 ? -10.223 -7.211 -5.837 1.00 0.00 58 LYS A C 11
ATOM 10879 O O . LYS A 1 58 ? -10.105 -7.371 -4.619 1.00 0.00 58 LYS A O 11
ATOM 10898 N N . GLY A 1 59 ? -10.957 -6.230 -6.377 1.00 0.00 59 GLY A N 11
ATOM 10899 C CA . GLY A 1 59 ? -11.680 -5.267 -5.553 1.00 0.00 59 GLY A CA 11
ATOM 10900 C C . GLY A 1 59 ? -10.838 -4.003 -5.330 1.00 0.00 59 GLY A C 11
ATOM 10901 O O . GLY A 1 59 ? -9.701 -3.939 -5.808 1.00 0.00 59 GLY A O 11
ATOM 10905 N N . PRO A 1 60 ? -11.352 -2.994 -4.625 1.00 0.00 60 PRO A N 11
ATOM 10906 C CA . PRO A 1 60 ? -10.593 -1.730 -4.371 1.00 0.00 60 PRO A CA 11
ATOM 10907 C C . PRO A 1 60 ? -9.251 -1.964 -3.690 1.00 0.00 60 PRO A C 11
ATOM 10908 O O . PRO A 1 60 ? -9.056 -2.954 -2.982 1.00 0.00 60 PRO A O 11
ATOM 10919 N N . CYS A 1 61 ? -8.335 -1.028 -3.923 1.00 0.00 61 CYS A N 11
ATOM 10920 C CA . CYS A 1 61 ? -6.995 -1.093 -3.347 1.00 0.00 61 CYS A CA 11
ATOM 10921 C C . CYS A 1 61 ? -6.604 0.271 -2.791 1.00 0.00 61 CYS A C 11
ATOM 10922 O O . CYS A 1 61 ? -7.312 1.254 -3.015 1.00 0.00 61 CYS A O 11
ATOM 10930 N N . ALA A 1 62 ? -5.478 0.330 -2.077 1.00 0.00 62 ALA A N 11
ATOM 10931 C CA . ALA A 1 62 ? -5.008 1.591 -1.506 1.00 0.00 62 ALA A CA 11
ATOM 10932 C C . ALA A 1 62 ? -3.644 1.943 -2.085 1.00 0.00 62 ALA A C 11
ATOM 10933 O O . ALA A 1 62 ? -2.743 1.099 -2.108 1.00 0.00 62 ALA A O 11
ATOM 10940 N N . ASN A 1 63 ? -3.494 3.188 -2.551 1.00 0.00 63 ASN A N 11
ATOM 10941 C CA . ASN A 1 63 ? -2.226 3.638 -3.131 1.00 0.00 63 ASN A CA 11
ATOM 10942 C C . ASN A 1 63 ? -1.743 4.902 -2.429 1.00 0.00 63 ASN A C 11
ATOM 10943 O O . ASN A 1 63 ? -2.481 5.495 -1.632 1.00 0.00 63 ASN A O 11
ATOM 10954 N N . LYS A 1 64 ? -0.497 5.300 -2.720 1.00 0.00 64 LYS A N 11
ATOM 10955 C CA . LYS A 1 64 ? 0.092 6.487 -2.099 1.00 0.00 64 LYS A CA 11
ATOM 10956 C C . LYS A 1 64 ? 0.014 6.368 -0.577 1.00 0.00 64 LYS A C 11
ATOM 10957 O O . LYS A 1 64 ? -0.450 7.278 0.123 1.00 0.00 64 LYS A O 11
ATOM 10976 N N . VAL A 1 65 ? 0.460 5.216 -0.075 1.00 0.00 65 VAL A N 11
ATOM 10977 C CA . VAL A 1 65 ? 0.423 4.948 1.357 1.00 0.00 65 VAL A CA 11
ATOM 10978 C C . VAL A 1 65 ? 1.607 5.623 2.053 1.00 0.00 65 VAL A C 11
ATOM 10979 O O . VAL A 1 65 ? 2.768 5.384 1.712 1.00 0.00 65 VAL A O 11
ATOM 10992 N N . VAL A 1 66 ? 1.281 6.463 3.035 1.00 0.00 66 VAL A N 11
ATOM 10993 C CA . VAL A 1 66 ? 2.297 7.183 3.807 1.00 0.00 66 VAL A CA 11
ATOM 10994 C C . VAL A 1 66 ? 2.067 6.969 5.309 1.00 0.00 66 VAL A C 11
ATOM 10995 O O . VAL A 1 66 ? 0.935 7.062 5.791 1.00 0.00 66 VAL A O 11
ATOM 11008 N N . ALA A 1 67 ? 3.154 6.670 6.027 1.00 0.00 67 ALA A N 11
ATOM 11009 C CA . ALA A 1 67 ? 3.081 6.426 7.466 1.00 0.00 67 ALA A CA 11
ATOM 11010 C C . ALA A 1 67 ? 2.788 7.710 8.232 1.00 0.00 67 ALA A C 11
ATOM 11011 O O . ALA A 1 67 ? 3.413 8.743 7.989 1.00 0.00 67 ALA A O 11
ATOM 11018 N N . VAL A 1 68 ? 1.827 7.622 9.161 1.00 0.00 68 VAL A N 11
ATOM 11019 C CA . VAL A 1 68 ? 1.415 8.765 9.995 1.00 0.00 68 VAL A CA 11
ATOM 11020 C C . VAL A 1 68 ? 1.354 10.069 9.187 1.00 0.00 68 VAL A C 11
ATOM 11021 O O . VAL A 1 68 ? 1.407 11.131 9.792 1.00 0.00 68 VAL A O 11
ATOM 11034 N N . MET A 1 1 ? -9.750 12.458 4.205 1.00 0.00 1 MET A N 12
ATOM 11035 C CA . MET A 1 1 ? -8.640 12.241 5.179 1.00 0.00 1 MET A CA 12
ATOM 11036 C C . MET A 1 1 ? -7.632 11.255 4.589 1.00 0.00 1 MET A C 12
ATOM 11037 O O . MET A 1 1 ? -6.421 11.427 4.753 1.00 0.00 1 MET A O 12
ATOM 11053 N N . SER A 1 2 ? -8.140 10.224 3.905 1.00 0.00 2 SER A N 12
ATOM 11054 C CA . SER A 1 2 ? -7.283 9.210 3.292 1.00 0.00 2 SER A CA 12
ATOM 11055 C C . SER A 1 2 ? -6.345 8.595 4.337 1.00 0.00 2 SER A C 12
ATOM 11056 O O . SER A 1 2 ? -5.155 8.371 4.083 1.00 0.00 2 SER A O 12
ATOM 11064 N N . LYS A 1 3 ? -6.904 8.313 5.515 1.00 0.00 3 LYS A N 12
ATOM 11065 C CA . LYS A 1 3 ? -6.138 7.715 6.606 1.00 0.00 3 LYS A CA 12
ATOM 11066 C C . LYS A 1 3 ? -7.008 6.747 7.403 1.00 0.00 3 LYS A C 12
ATOM 11067 O O . LYS A 1 3 ? -8.069 7.123 7.904 1.00 0.00 3 LYS A O 12
ATOM 11086 N N . GLY A 1 4 ? -6.543 5.502 7.515 1.00 0.00 4 GLY A N 12
ATOM 11087 C CA . GLY A 1 4 ? -7.269 4.472 8.253 1.00 0.00 4 GLY A CA 12
ATOM 11088 C C . GLY A 1 4 ? -6.333 3.756 9.212 1.00 0.00 4 GLY A C 12
ATOM 11089 O O . GLY A 1 4 ? -5.182 4.173 9.389 1.00 0.00 4 GLY A O 12
ATOM 11093 N N . ILE A 1 5 ? -6.822 2.677 9.829 1.00 0.00 5 ILE A N 12
ATOM 11094 C CA . ILE A 1 5 ? -6.010 1.908 10.775 1.00 0.00 5 ILE A CA 12
ATOM 11095 C C . ILE A 1 5 ? -5.803 0.495 10.258 1.00 0.00 5 ILE A C 12
ATOM 11096 O O . ILE A 1 5 ? -6.753 -0.169 9.853 1.00 0.00 5 ILE A O 12
ATOM 11112 N N . VAL A 1 6 ? -4.542 0.065 10.248 1.00 0.00 6 VAL A N 12
ATOM 11113 C CA . VAL A 1 6 ? -4.196 -1.257 9.738 1.00 0.00 6 VAL A CA 12
ATOM 11114 C C . VAL A 1 6 ? -4.719 -2.344 10.675 1.00 0.00 6 VAL A C 12
ATOM 11115 O O . VAL A 1 6 ? -4.393 -2.365 11.858 1.00 0.00 6 VAL A O 12
ATOM 11128 N N . LYS A 1 7 ? -5.520 -3.250 10.114 1.00 0.00 7 LYS A N 12
ATOM 11129 C CA . LYS A 1 7 ? -6.075 -4.359 10.883 1.00 0.00 7 LYS A CA 12
ATOM 11130 C C . LYS A 1 7 ? -4.934 -5.283 11.308 1.00 0.00 7 LYS A C 12
ATOM 11131 O O . LYS A 1 7 ? -4.868 -5.716 12.461 1.00 0.00 7 LYS A O 12
ATOM 11150 N N . TRP A 1 8 ? -4.042 -5.570 10.357 1.00 0.00 8 TRP A N 12
ATOM 11151 C CA . TRP A 1 8 ? -2.894 -6.433 10.611 1.00 0.00 8 TRP A CA 12
ATOM 11152 C C . TRP A 1 8 ? -1.855 -6.256 9.503 1.00 0.00 8 TRP A C 12
ATOM 11153 O O . TRP A 1 8 ? -2.167 -6.463 8.325 1.00 0.00 8 TRP A O 12
ATOM 11174 N N . PHE A 1 9 ? -0.620 -5.895 9.881 1.00 0.00 9 PHE A N 12
ATOM 11175 C CA . PHE A 1 9 ? 0.450 -5.723 8.894 1.00 0.00 9 PHE A CA 12
ATOM 11176 C C . PHE A 1 9 ? 1.449 -6.877 8.988 1.00 0.00 9 PHE A C 12
ATOM 11177 O O . PHE A 1 9 ? 2.015 -7.123 10.056 1.00 0.00 9 PHE A O 12
ATOM 11194 N N . ASN A 1 10 ? 1.664 -7.578 7.865 1.00 0.00 10 ASN A N 12
ATOM 11195 C CA . ASN A 1 10 ? 2.606 -8.702 7.836 1.00 0.00 10 ASN A CA 12
ATOM 11196 C C . ASN A 1 10 ? 3.663 -8.512 6.745 1.00 0.00 10 ASN A C 12
ATOM 11197 O O . ASN A 1 10 ? 3.446 -8.883 5.583 1.00 0.00 10 ASN A O 12
ATOM 11208 N N . SER A 1 11 ? 4.801 -7.923 7.130 1.00 0.00 11 SER A N 12
ATOM 11209 C CA . SER A 1 11 ? 5.897 -7.677 6.193 1.00 0.00 11 SER A CA 12
ATOM 11210 C C . SER A 1 11 ? 6.469 -8.985 5.651 1.00 0.00 11 SER A C 12
ATOM 11211 O O . SER A 1 11 ? 6.905 -9.041 4.498 1.00 0.00 11 SER A O 12
ATOM 11219 N N . ASP A 1 12 ? 6.465 -10.036 6.484 1.00 0.00 12 ASP A N 12
ATOM 11220 C CA . ASP A 1 12 ? 6.991 -11.336 6.060 1.00 0.00 12 ASP A CA 12
ATOM 11221 C C . ASP A 1 12 ? 6.215 -11.820 4.843 1.00 0.00 12 ASP A C 12
ATOM 11222 O O . ASP A 1 12 ? 6.802 -12.281 3.862 1.00 0.00 12 ASP A O 12
ATOM 11231 N N . LYS A 1 13 ? 4.891 -11.662 4.903 1.00 0.00 13 LYS A N 12
ATOM 11232 C CA . LYS A 1 13 ? 4.023 -12.030 3.788 1.00 0.00 13 LYS A CA 12
ATOM 11233 C C . LYS A 1 13 ? 4.157 -10.997 2.658 1.00 0.00 13 LYS A C 12
ATOM 11234 O O . LYS A 1 13 ? 3.939 -11.313 1.487 1.00 0.00 13 LYS A O 12
ATOM 11253 N N . GLY A 1 14 ? 4.513 -9.761 3.035 1.00 0.00 14 GLY A N 12
ATOM 11254 C CA . GLY A 1 14 ? 4.679 -8.668 2.076 1.00 0.00 14 GLY A CA 12
ATOM 11255 C C . GLY A 1 14 ? 3.391 -7.856 1.890 1.00 0.00 14 GLY A C 12
ATOM 11256 O O . GLY A 1 14 ? 3.328 -6.998 1.005 1.00 0.00 14 GLY A O 12
ATOM 11260 N N . PHE A 1 15 ? 2.372 -8.127 2.717 1.00 0.00 15 PHE A N 12
ATOM 11261 C CA . PHE A 1 15 ? 1.101 -7.408 2.613 1.00 0.00 15 PHE A CA 12
ATOM 11262 C C . PHE A 1 15 ? 0.324 -7.457 3.926 1.00 0.00 15 PHE A C 12
ATOM 11263 O O . PHE A 1 15 ? 0.712 -8.155 4.872 1.00 0.00 15 PHE A O 12
ATOM 11280 N N . GLY A 1 16 ? -0.772 -6.701 3.970 1.00 0.00 16 GLY A N 12
ATOM 11281 C CA . GLY A 1 16 ? -1.620 -6.639 5.154 1.00 0.00 16 GLY A CA 12
ATOM 11282 C C . GLY A 1 16 ? -3.008 -6.129 4.788 1.00 0.00 16 GLY A C 12
ATOM 11283 O O . GLY A 1 16 ? -3.248 -5.726 3.646 1.00 0.00 16 GLY A O 12
ATOM 11287 N N . PHE A 1 17 ? -3.911 -6.141 5.770 1.00 0.00 17 PHE A N 12
ATOM 11288 C CA . PHE A 1 17 ? -5.277 -5.669 5.562 1.00 0.00 17 PHE A CA 12
ATOM 11289 C C . PHE A 1 17 ? -5.520 -4.437 6.415 1.00 0.00 17 PHE A C 12
ATOM 11290 O O . PHE A 1 17 ? -5.130 -4.410 7.586 1.00 0.00 17 PHE A O 12
ATOM 11307 N N . ILE A 1 18 ? -6.144 -3.412 5.826 1.00 0.00 18 ILE A N 12
ATOM 11308 C CA . ILE A 1 18 ? -6.409 -2.171 6.553 1.00 0.00 18 ILE A CA 12
ATOM 11309 C C . ILE A 1 18 ? -7.904 -1.954 6.753 1.00 0.00 18 ILE A C 12
ATOM 11310 O O . ILE A 1 18 ? -8.710 -2.295 5.894 1.00 0.00 18 ILE A O 12
ATOM 11326 N N . THR A 1 19 ? -8.244 -1.393 7.912 1.00 0.00 19 THR A N 12
ATOM 11327 C CA . THR A 1 19 ? -9.630 -1.131 8.268 1.00 0.00 19 THR A CA 12
ATOM 11328 C C . THR A 1 19 ? -9.974 0.357 8.036 1.00 0.00 19 THR A C 12
ATOM 11329 O O . THR A 1 19 ? -9.535 1.208 8.816 1.00 0.00 19 THR A O 12
ATOM 11340 N N . PRO A 1 20 ? -10.759 0.697 7.005 1.00 0.00 20 PRO A N 12
ATOM 11341 C CA . PRO A 1 20 ? -11.152 2.119 6.739 1.00 0.00 20 PRO A CA 12
ATOM 11342 C C . PRO A 1 20 ? -11.802 2.764 7.965 1.00 0.00 20 PRO A C 12
ATOM 11343 O O . PRO A 1 20 ? -12.690 2.174 8.584 1.00 0.00 20 PRO A O 12
ATOM 11354 N N . GLU A 1 21 ? -11.355 3.977 8.302 1.00 0.00 21 GLU A N 12
ATOM 11355 C CA . GLU A 1 21 ? -11.902 4.701 9.454 1.00 0.00 21 GLU A CA 12
ATOM 11356 C C . GLU A 1 21 ? -13.390 5.020 9.251 1.00 0.00 21 GLU A C 12
ATOM 11357 O O . GLU A 1 21 ? -14.152 5.090 10.218 1.00 0.00 21 GLU A O 12
ATOM 11369 N N . ASP A 1 22 ? -13.787 5.205 7.989 1.00 0.00 22 ASP A N 12
ATOM 11370 C CA . ASP A 1 22 ? -15.178 5.514 7.651 1.00 0.00 22 ASP A CA 12
ATOM 11371 C C . ASP A 1 22 ? -16.099 4.313 7.898 1.00 0.00 22 ASP A C 12
ATOM 11372 O O . ASP A 1 22 ? -17.319 4.477 7.998 1.00 0.00 22 ASP A O 12
ATOM 11381 N N . GLY A 1 23 ? -15.515 3.114 7.974 1.00 0.00 23 GLY A N 12
ATOM 11382 C CA . GLY A 1 23 ? -16.290 1.888 8.185 1.00 0.00 23 GLY A CA 12
ATOM 11383 C C . GLY A 1 23 ? -16.425 1.071 6.893 1.00 0.00 23 GLY A C 12
ATOM 11384 O O . GLY A 1 23 ? -17.183 0.097 6.851 1.00 0.00 23 GLY A O 12
ATOM 11388 N N . SER A 1 24 ? -15.686 1.466 5.847 1.00 0.00 24 SER A N 12
ATOM 11389 C CA . SER A 1 24 ? -15.721 0.769 4.569 1.00 0.00 24 SER A CA 12
ATOM 11390 C C . SER A 1 24 ? -15.017 -0.579 4.681 1.00 0.00 24 SER A C 12
ATOM 11391 O O . SER A 1 24 ? -14.349 -0.857 5.679 1.00 0.00 24 SER A O 12
ATOM 11399 N N . LYS A 1 25 ? -15.188 -1.410 3.656 1.00 0.00 25 LYS A N 12
ATOM 11400 C CA . LYS A 1 25 ? -14.582 -2.742 3.630 1.00 0.00 25 LYS A CA 12
ATOM 11401 C C . LYS A 1 25 ? -13.064 -2.638 3.599 1.00 0.00 25 LYS A C 12
ATOM 11402 O O . LYS A 1 25 ? -12.514 -1.666 3.073 1.00 0.00 25 LYS A O 12
ATOM 11421 N N . ASP A 1 26 ? -12.393 -3.635 4.183 1.00 0.00 26 ASP A N 12
ATOM 11422 C CA . ASP A 1 26 ? -10.934 -3.643 4.240 1.00 0.00 26 ASP A CA 12
ATOM 11423 C C . ASP A 1 26 ? -10.325 -3.511 2.848 1.00 0.00 26 ASP A C 12
ATOM 11424 O O . ASP A 1 26 ? -10.941 -3.890 1.848 1.00 0.00 26 ASP A O 12
ATOM 11433 N N . LEU A 1 27 ? -9.114 -2.953 2.801 1.00 0.00 27 LEU A N 12
ATOM 11434 C CA . LEU A 1 27 ? -8.405 -2.745 1.538 1.00 0.00 27 LEU A CA 12
ATOM 11435 C C . LEU A 1 27 ? -7.048 -3.441 1.568 1.00 0.00 27 LEU A C 12
ATOM 11436 O O . LEU A 1 27 ? -6.428 -3.555 2.632 1.00 0.00 27 LEU A O 12
ATOM 11452 N N . PHE A 1 28 ? -6.588 -3.895 0.398 1.00 0.00 28 PHE A N 12
ATOM 11453 C CA . PHE A 1 28 ? -5.296 -4.570 0.297 1.00 0.00 28 PHE A CA 12
ATOM 11454 C C . PHE A 1 28 ? -4.168 -3.541 0.319 1.00 0.00 28 PHE A C 12
ATOM 11455 O O . PHE A 1 28 ? -4.216 -2.544 -0.406 1.00 0.00 28 PHE A O 12
ATOM 11472 N N . VAL A 1 29 ? -3.166 -3.787 1.162 1.00 0.00 29 VAL A N 12
ATOM 11473 C CA . VAL A 1 29 ? -2.026 -2.877 1.296 1.00 0.00 29 VAL A CA 12
ATOM 11474 C C . VAL A 1 29 ? -0.713 -3.667 1.193 1.00 0.00 29 VAL A C 12
ATOM 11475 O O . VAL A 1 29 ? -0.559 -4.708 1.837 1.00 0.00 29 VAL A O 12
ATOM 11488 N N . HIS A 1 30 ? 0.224 -3.160 0.386 1.00 0.00 30 HIS A N 12
ATOM 11489 C CA . HIS A 1 30 ? 1.522 -3.817 0.203 1.00 0.00 30 HIS A CA 12
ATOM 11490 C C . HIS A 1 30 ? 2.643 -2.999 0.848 1.00 0.00 30 HIS A C 12
ATOM 11491 O O . HIS A 1 30 ? 2.592 -1.767 0.870 1.00 0.00 30 HIS A O 12
ATOM 11505 N N . HIS A 1 31 ? 3.645 -3.707 1.375 1.00 0.00 31 HIS A N 12
ATOM 11506 C CA . HIS A 1 31 ? 4.788 -3.067 2.032 1.00 0.00 31 HIS A CA 12
ATOM 11507 C C . HIS A 1 31 ? 5.583 -2.190 1.053 1.00 0.00 31 HIS A C 12
ATOM 11508 O O . HIS A 1 31 ? 5.952 -1.067 1.385 1.00 0.00 31 HIS A O 12
ATOM 11522 N N . SER A 1 32 ? 5.875 -2.739 -0.125 1.00 0.00 32 SER A N 12
ATOM 11523 C CA . SER A 1 32 ? 6.676 -2.037 -1.140 1.00 0.00 32 SER A CA 12
ATOM 11524 C C . SER A 1 32 ? 6.009 -0.760 -1.666 1.00 0.00 32 SER A C 12
ATOM 11525 O O . SER A 1 32 ? 6.693 0.116 -2.201 1.00 0.00 32 SER A O 12
ATOM 11533 N N . GLU A 1 33 ? 4.683 -0.671 -1.548 1.00 0.00 33 GLU A N 12
ATOM 11534 C CA . GLU A 1 33 ? 3.942 0.494 -2.052 1.00 0.00 33 GLU A CA 12
ATOM 11535 C C . GLU A 1 33 ? 4.173 1.766 -1.225 1.00 0.00 33 GLU A C 12
ATOM 11536 O O . GLU A 1 33 ? 3.792 2.856 -1.665 1.00 0.00 33 GLU A O 12
ATOM 11548 N N . ILE A 1 34 ? 4.776 1.637 -0.037 1.00 0.00 34 ILE A N 12
ATOM 11549 C CA . ILE A 1 34 ? 5.022 2.809 0.822 1.00 0.00 34 ILE A CA 12
ATOM 11550 C C . ILE A 1 34 ? 5.788 3.894 0.058 1.00 0.00 34 ILE A C 12
ATOM 11551 O O . ILE A 1 34 ? 6.340 3.637 -1.014 1.00 0.00 34 ILE A O 12
ATOM 11567 N N . GLN A 1 35 ? 5.815 5.100 0.630 1.00 0.00 35 GLN A N 12
ATOM 11568 C CA . GLN A 1 35 ? 6.513 6.228 0.015 1.00 0.00 35 GLN A CA 12
ATOM 11569 C C . GLN A 1 35 ? 8.012 6.154 0.286 1.00 0.00 35 GLN A C 12
ATOM 11570 O O . GLN A 1 35 ? 8.438 5.684 1.346 1.00 0.00 35 GLN A O 12
ATOM 11584 N N . SER A 1 36 ? 8.802 6.624 -0.682 1.00 0.00 36 SER A N 12
ATOM 11585 C CA . SER A 1 36 ? 10.259 6.617 -0.556 1.00 0.00 36 SER A CA 12
ATOM 11586 C C . SER A 1 36 ? 10.704 7.532 0.580 1.00 0.00 36 SER A C 12
ATOM 11587 O O . SER A 1 36 ? 10.145 8.614 0.770 1.00 0.00 36 SER A O 12
ATOM 11595 N N . GLY A 1 37 ? 11.715 7.084 1.327 1.00 0.00 37 GLY A N 12
ATOM 11596 C CA . GLY A 1 37 ? 12.242 7.859 2.450 1.00 0.00 37 GLY A CA 12
ATOM 11597 C C . GLY A 1 37 ? 13.201 7.017 3.285 1.00 0.00 37 GLY A C 12
ATOM 11598 O O . GLY A 1 37 ? 13.119 7.007 4.515 1.00 0.00 37 GLY A O 12
ATOM 11602 N N . GLY A 1 38 ? 14.105 6.312 2.602 1.00 0.00 38 GLY A N 12
ATOM 11603 C CA . GLY A 1 38 ? 15.084 5.457 3.278 1.00 0.00 38 GLY A CA 12
ATOM 11604 C C . GLY A 1 38 ? 14.566 4.023 3.466 1.00 0.00 38 GLY A C 12
ATOM 11605 O O . GLY A 1 38 ? 15.323 3.141 3.880 1.00 0.00 38 GLY A O 12
ATOM 11609 N N . GLU A 1 39 ? 13.282 3.793 3.160 1.00 0.00 39 GLU A N 12
ATOM 11610 C CA . GLU A 1 39 ? 12.678 2.465 3.296 1.00 0.00 39 GLU A CA 12
ATOM 11611 C C . GLU A 1 39 ? 12.797 1.947 4.738 1.00 0.00 39 GLU A C 12
ATOM 11612 O O . GLU A 1 39 ? 12.925 0.739 4.968 1.00 0.00 39 GLU A O 12
ATOM 11624 N N . TYR A 1 40 ? 12.736 2.870 5.705 1.00 0.00 40 TYR A N 12
ATOM 11625 C CA . TYR A 1 40 ? 12.817 2.500 7.124 1.00 0.00 40 TYR A CA 12
ATOM 11626 C C . TYR A 1 40 ? 11.434 2.452 7.781 1.00 0.00 40 TYR A C 12
ATOM 11627 O O . TYR A 1 40 ? 11.323 2.075 8.952 1.00 0.00 40 TYR A O 12
ATOM 11645 N N . ALA A 1 41 ? 10.387 2.838 7.038 1.00 0.00 41 ALA A N 12
ATOM 11646 C CA . ALA A 1 41 ? 9.035 2.839 7.578 1.00 0.00 41 ALA A CA 12
ATOM 11647 C C . ALA A 1 41 ? 8.620 1.429 7.971 1.00 0.00 41 ALA A C 12
ATOM 11648 O O . ALA A 1 41 ? 8.790 0.482 7.198 1.00 0.00 41 ALA A O 12
ATOM 11655 N N . THR A 1 42 ? 8.070 1.307 9.176 1.00 0.00 42 THR A N 12
ATOM 11656 C CA . THR A 1 42 ? 7.615 0.012 9.687 1.00 0.00 42 THR A CA 12
ATOM 11657 C C . THR A 1 42 ? 6.115 0.050 9.948 1.00 0.00 42 THR A C 12
ATOM 11658 O O . THR A 1 42 ? 5.554 1.112 10.229 1.00 0.00 42 THR A O 12
ATOM 11669 N N . LEU A 1 43 ? 5.474 -1.117 9.860 1.00 0.00 43 LEU A N 12
ATOM 11670 C CA . LEU A 1 43 ? 4.035 -1.226 10.092 1.00 0.00 43 LEU A CA 12
ATOM 11671 C C . LEU A 1 43 ? 3.728 -2.512 10.866 1.00 0.00 43 LEU A C 12
ATOM 11672 O O . LEU A 1 43 ? 4.465 -3.494 10.759 1.00 0.00 43 LEU A O 12
ATOM 11688 N N . ALA A 1 44 ? 2.643 -2.493 11.647 1.00 0.00 44 ALA A N 12
ATOM 11689 C CA . ALA A 1 44 ? 2.248 -3.657 12.448 1.00 0.00 44 ALA A CA 12
ATOM 11690 C C . ALA A 1 44 ? 0.713 -3.755 12.530 1.00 0.00 44 ALA A C 12
ATOM 11691 O O . ALA A 1 44 ? 0.018 -3.233 11.656 1.00 0.00 44 ALA A O 12
ATOM 11698 N N . ASP A 1 45 ? 0.186 -4.447 13.552 1.00 0.00 45 ASP A N 12
ATOM 11699 C CA . ASP A 1 45 ? -1.258 -4.593 13.707 1.00 0.00 45 ASP A CA 12
ATOM 11700 C C . ASP A 1 45 ? -1.831 -3.399 14.468 1.00 0.00 45 ASP A C 12
ATOM 11701 O O . ASP A 1 45 ? -1.522 -3.198 15.644 1.00 0.00 45 ASP A O 12
ATOM 11710 N N . GLY A 1 46 ? -2.660 -2.614 13.782 1.00 0.00 46 GLY A N 12
ATOM 11711 C CA . GLY A 1 46 ? -3.280 -1.426 14.381 1.00 0.00 46 GLY A CA 12
ATOM 11712 C C . GLY A 1 46 ? -2.527 -0.132 14.033 1.00 0.00 46 GLY A C 12
ATOM 11713 O O . GLY A 1 46 ? -2.894 0.946 14.506 1.00 0.00 46 GLY A O 12
ATOM 11717 N N . GLN A 1 47 ? -1.477 -0.248 13.214 1.00 0.00 47 GLN A N 12
ATOM 11718 C CA . GLN A 1 47 ? -0.674 0.903 12.811 1.00 0.00 47 GLN A CA 12
ATOM 11719 C C . GLN A 1 47 ? -1.479 1.854 11.923 1.00 0.00 47 GLN A C 12
ATOM 11720 O O . GLN A 1 47 ? -2.139 1.424 10.976 1.00 0.00 47 GLN A O 12
ATOM 11734 N N . THR A 1 48 ? -1.410 3.150 12.247 1.00 0.00 48 THR A N 12
ATOM 11735 C CA . THR A 1 48 ? -2.127 4.175 11.486 1.00 0.00 48 THR A CA 12
ATOM 11736 C C . THR A 1 48 ? -1.323 4.551 10.240 1.00 0.00 48 THR A C 12
ATOM 11737 O O . THR A 1 48 ? -0.126 4.842 10.332 1.00 0.00 48 THR A O 12
ATOM 11748 N N . VAL A 1 49 ? -1.989 4.530 9.084 1.00 0.00 49 VAL A N 12
ATOM 11749 C CA . VAL A 1 49 ? -1.327 4.861 7.817 1.00 0.00 49 VAL A CA 12
ATOM 11750 C C . VAL A 1 49 ? -2.236 5.685 6.905 1.00 0.00 49 VAL A C 12
ATOM 11751 O O . VAL A 1 49 ? -3.447 5.767 7.125 1.00 0.00 49 VAL A O 12
ATOM 11764 N N . GLU A 1 50 ? -1.633 6.258 5.863 1.00 0.00 50 GLU A N 12
ATOM 11765 C CA . GLU A 1 50 ? -2.370 7.050 4.879 1.00 0.00 50 GLU A CA 12
ATOM 11766 C C . GLU A 1 50 ? -2.349 6.310 3.549 1.00 0.00 50 GLU A C 12
ATOM 11767 O O . GLU A 1 50 ? -1.319 5.738 3.178 1.00 0.00 50 GLU A O 12
ATOM 11779 N N . TYR A 1 51 ? -3.486 6.292 2.847 1.00 0.00 51 TYR A N 12
ATOM 11780 C CA . TYR A 1 51 ? -3.572 5.577 1.572 1.00 0.00 51 TYR A CA 12
ATOM 11781 C C . TYR A 1 51 ? -4.639 6.157 0.646 1.00 0.00 51 TYR A C 12
ATOM 11782 O O . TYR A 1 51 ? -5.536 6.882 1.081 1.00 0.00 51 TYR A O 12
ATOM 11800 N N . GLU A 1 52 ? -4.535 5.792 -0.632 1.00 0.00 52 GLU A N 12
ATOM 11801 C CA . GLU A 1 52 ? -5.490 6.223 -1.645 1.00 0.00 52 GLU A CA 12
ATOM 11802 C C . GLU A 1 52 ? -6.271 5.012 -2.142 1.00 0.00 52 GLU A C 12
ATOM 11803 O O . GLU A 1 52 ? -5.674 4.002 -2.523 1.00 0.00 52 GLU A O 12
ATOM 11815 N N . VAL A 1 53 ? -7.601 5.114 -2.121 1.00 0.00 53 VAL A N 12
ATOM 11816 C CA . VAL A 1 53 ? -8.457 4.004 -2.555 1.00 0.00 53 VAL A CA 12
ATOM 11817 C C . VAL A 1 53 ? -8.677 4.080 -4.066 1.00 0.00 53 VAL A C 12
ATOM 11818 O O . VAL A 1 53 ? -9.280 5.033 -4.566 1.00 0.00 53 VAL A O 12
ATOM 11831 N N . GLY A 1 54 ? -8.184 3.064 -4.780 1.00 0.00 54 GLY A N 12
ATOM 11832 C CA . GLY A 1 54 ? -8.332 3.008 -6.234 1.00 0.00 54 GLY A CA 12
ATOM 11833 C C . GLY A 1 54 ? -8.928 1.675 -6.672 1.00 0.00 54 GLY A C 12
ATOM 11834 O O . GLY A 1 54 ? -8.312 0.622 -6.488 1.00 0.00 54 GLY A O 12
ATOM 11838 N N . GLN A 1 55 ? -10.134 1.733 -7.243 1.00 0.00 55 GLN A N 12
ATOM 11839 C CA . GLN A 1 55 ? -10.826 0.530 -7.697 1.00 0.00 55 GLN A CA 12
ATOM 11840 C C . GLN A 1 55 ? -9.960 -0.247 -8.684 1.00 0.00 55 GLN A C 12
ATOM 11841 O O . GLN A 1 55 ? -9.396 0.326 -9.620 1.00 0.00 55 GLN A O 12
ATOM 11855 N N . GLY A 1 56 ? -9.864 -1.559 -8.459 1.00 0.00 56 GLY A N 12
ATOM 11856 C CA . GLY A 1 56 ? -9.078 -2.437 -9.314 1.00 0.00 56 GLY A CA 12
ATOM 11857 C C . GLY A 1 56 ? -9.976 -3.465 -9.988 1.00 0.00 56 GLY A C 12
ATOM 11858 O O . GLY A 1 56 ? -11.195 -3.449 -9.806 1.00 0.00 56 GLY A O 12
ATOM 11862 N N . GLN A 1 57 ? -9.361 -4.347 -10.770 1.00 0.00 57 GLN A N 12
ATOM 11863 C CA . GLN A 1 57 ? -10.101 -5.383 -11.487 1.00 0.00 57 GLN A CA 12
ATOM 11864 C C . GLN A 1 57 ? -10.762 -6.354 -10.514 1.00 0.00 57 GLN A C 12
ATOM 11865 O O . GLN A 1 57 ? -11.907 -6.766 -10.728 1.00 0.00 57 GLN A O 12
ATOM 11879 N N . LYS A 1 58 ? -10.043 -6.710 -9.448 1.00 0.00 58 LYS A N 12
ATOM 11880 C CA . LYS A 1 58 ? -10.575 -7.634 -8.440 1.00 0.00 58 LYS A CA 12
ATOM 11881 C C . LYS A 1 58 ? -11.229 -6.880 -7.276 1.00 0.00 58 LYS A C 12
ATOM 11882 O O . LYS A 1 58 ? -12.066 -7.440 -6.564 1.00 0.00 58 LYS A O 12
ATOM 11901 N N . GLY A 1 59 ? -10.845 -5.612 -7.096 1.00 0.00 59 GLY A N 12
ATOM 11902 C CA . GLY A 1 59 ? -11.395 -4.785 -6.024 1.00 0.00 59 GLY A CA 12
ATOM 11903 C C . GLY A 1 59 ? -10.486 -3.578 -5.746 1.00 0.00 59 GLY A C 12
ATOM 11904 O O . GLY A 1 59 ? -9.421 -3.470 -6.357 1.00 0.00 59 GLY A O 12
ATOM 11908 N N . PRO A 1 60 ? -10.867 -2.668 -4.847 1.00 0.00 60 PRO A N 12
ATOM 11909 C CA . PRO A 1 60 ? -10.034 -1.467 -4.525 1.00 0.00 60 PRO A CA 12
ATOM 11910 C C . PRO A 1 60 ? -8.774 -1.816 -3.733 1.00 0.00 60 PRO A C 12
ATOM 11911 O O . PRO A 1 60 ? -8.754 -2.777 -2.962 1.00 0.00 60 PRO A O 12
ATOM 11922 N N . CYS A 1 61 ? -7.734 -1.012 -3.938 1.00 0.00 61 CYS A N 12
ATOM 11923 C CA . CYS A 1 61 ? -6.457 -1.197 -3.257 1.00 0.00 61 CYS A CA 12
ATOM 11924 C C . CYS A 1 61 ? -6.030 0.113 -2.604 1.00 0.00 61 CYS A C 12
ATOM 11925 O O . CYS A 1 61 ? -6.639 1.156 -2.858 1.00 0.00 61 CYS A O 12
ATOM 11933 N N . ALA A 1 62 ? -4.978 0.061 -1.783 1.00 0.00 62 ALA A N 12
ATOM 11934 C CA . ALA A 1 62 ? -4.472 1.264 -1.124 1.00 0.00 62 ALA A CA 12
ATOM 11935 C C . ALA A 1 62 ? -3.078 1.592 -1.653 1.00 0.00 62 ALA A C 12
ATOM 11936 O O . ALA A 1 62 ? -2.224 0.708 -1.754 1.00 0.00 62 ALA A O 12
ATOM 11943 N N . ASN A 1 63 ? -2.866 2.860 -2.013 1.00 0.00 63 ASN A N 12
ATOM 11944 C CA . ASN A 1 63 ? -1.583 3.302 -2.563 1.00 0.00 63 ASN A CA 12
ATOM 11945 C C . ASN A 1 63 ? -0.979 4.426 -1.726 1.00 0.00 63 ASN A C 12
ATOM 11946 O O . ASN A 1 63 ? -1.684 5.095 -0.967 1.00 0.00 63 ASN A O 12
ATOM 11957 N N . LYS A 1 64 ? 0.335 4.629 -1.881 1.00 0.00 64 LYS A N 12
ATOM 11958 C CA . LYS A 1 64 ? 1.048 5.679 -1.149 1.00 0.00 64 LYS A CA 12
ATOM 11959 C C . LYS A 1 64 ? 0.906 5.472 0.365 1.00 0.00 64 LYS A C 12
ATOM 11960 O O . LYS A 1 64 ? 0.393 6.337 1.088 1.00 0.00 64 LYS A O 12
ATOM 11979 N N . VAL A 1 65 ? 1.362 4.309 0.833 1.00 0.00 65 VAL A N 12
ATOM 11980 C CA . VAL A 1 65 ? 1.284 3.974 2.256 1.00 0.00 65 VAL A CA 12
ATOM 11981 C C . VAL A 1 65 ? 2.305 4.804 3.041 1.00 0.00 65 VAL A C 12
ATOM 11982 O O . VAL A 1 65 ? 3.511 4.706 2.809 1.00 0.00 65 VAL A O 12
ATOM 11995 N N . VAL A 1 66 ? 1.793 5.615 3.966 1.00 0.00 66 VAL A N 12
ATOM 11996 C CA . VAL A 1 66 ? 2.643 6.471 4.800 1.00 0.00 66 VAL A CA 12
ATOM 11997 C C . VAL A 1 66 ? 2.319 6.241 6.278 1.00 0.00 66 VAL A C 12
ATOM 11998 O O . VAL A 1 66 ? 1.167 6.378 6.694 1.00 0.00 66 VAL A O 12
ATOM 12011 N N . ALA A 1 67 ? 3.346 5.894 7.058 1.00 0.00 67 ALA A N 12
ATOM 12012 C CA . ALA A 1 67 ? 3.173 5.648 8.488 1.00 0.00 67 ALA A CA 12
ATOM 12013 C C . ALA A 1 67 ? 2.957 6.958 9.238 1.00 0.00 67 ALA A C 12
ATOM 12014 O O . ALA A 1 67 ? 3.635 7.955 8.972 1.00 0.00 67 ALA A O 12
ATOM 12021 N N . VAL A 1 68 ? 2.006 6.946 10.175 1.00 0.00 68 VAL A N 12
ATOM 12022 C CA . VAL A 1 68 ? 1.694 8.136 10.970 1.00 0.00 68 VAL A CA 12
ATOM 12023 C C . VAL A 1 68 ? 2.505 8.117 12.267 1.00 0.00 68 VAL A C 12
ATOM 12024 O O . VAL A 1 68 ? 2.365 7.166 13.017 1.00 0.00 68 VAL A O 12
ATOM 12037 N N . MET A 1 1 ? -6.572 13.983 2.811 1.00 0.00 1 MET A N 13
ATOM 12038 C CA . MET A 1 1 ? -6.380 12.593 2.311 1.00 0.00 1 MET A CA 13
ATOM 12039 C C . MET A 1 1 ? -6.991 11.613 3.309 1.00 0.00 1 MET A C 13
ATOM 12040 O O . MET A 1 1 ? -6.937 11.834 4.520 1.00 0.00 1 MET A O 13
ATOM 12056 N N . SER A 1 2 ? -7.569 10.530 2.785 1.00 0.00 2 SER A N 13
ATOM 12057 C CA . SER A 1 2 ? -8.192 9.508 3.624 1.00 0.00 2 SER A CA 13
ATOM 12058 C C . SER A 1 2 ? -7.149 8.845 4.519 1.00 0.00 2 SER A C 13
ATOM 12059 O O . SER A 1 2 ? -6.026 8.579 4.082 1.00 0.00 2 SER A O 13
ATOM 12067 N N . LYS A 1 3 ? -7.536 8.572 5.767 1.00 0.00 3 LYS A N 13
ATOM 12068 C CA . LYS A 1 3 ? -6.633 7.924 6.722 1.00 0.00 3 LYS A CA 13
ATOM 12069 C C . LYS A 1 3 ? -7.345 6.771 7.418 1.00 0.00 3 LYS A C 13
ATOM 12070 O O . LYS A 1 3 ? -8.470 6.929 7.897 1.00 0.00 3 LYS A O 13
ATOM 12089 N N . GLY A 1 4 ? -6.690 5.609 7.452 1.00 0.00 4 GLY A N 13
ATOM 12090 C CA . GLY A 1 4 ? -7.277 4.423 8.075 1.00 0.00 4 GLY A CA 13
ATOM 12091 C C . GLY A 1 4 ? -6.292 3.741 9.007 1.00 0.00 4 GLY A C 13
ATOM 12092 O O . GLY A 1 4 ? -5.150 4.184 9.150 1.00 0.00 4 GLY A O 13
ATOM 12096 N N . ILE A 1 5 ? -6.745 2.651 9.631 1.00 0.00 5 ILE A N 13
ATOM 12097 C CA . ILE A 1 5 ? -5.897 1.887 10.551 1.00 0.00 5 ILE A CA 13
ATOM 12098 C C . ILE A 1 5 ? -5.683 0.485 10.009 1.00 0.00 5 ILE A C 13
ATOM 12099 O O . ILE A 1 5 ? -6.633 -0.185 9.611 1.00 0.00 5 ILE A O 13
ATOM 12115 N N . VAL A 1 6 ? -4.420 0.070 9.968 1.00 0.00 6 VAL A N 13
ATOM 12116 C CA . VAL A 1 6 ? -4.067 -1.241 9.431 1.00 0.00 6 VAL A CA 13
ATOM 12117 C C . VAL A 1 6 ? -4.607 -2.351 10.333 1.00 0.00 6 VAL A C 13
ATOM 12118 O O . VAL A 1 6 ? -4.288 -2.409 11.520 1.00 0.00 6 VAL A O 13
ATOM 12131 N N . LYS A 1 7 ? -5.409 -3.235 9.739 1.00 0.00 7 LYS A N 13
ATOM 12132 C CA . LYS A 1 7 ? -5.973 -4.364 10.471 1.00 0.00 7 LYS A CA 13
ATOM 12133 C C . LYS A 1 7 ? -4.835 -5.290 10.886 1.00 0.00 7 LYS A C 13
ATOM 12134 O O . LYS A 1 7 ? -4.777 -5.753 12.026 1.00 0.00 7 LYS A O 13
ATOM 12153 N N . TRP A 1 8 ? -3.929 -5.546 9.939 1.00 0.00 8 TRP A N 13
ATOM 12154 C CA . TRP A 1 8 ? -2.778 -6.403 10.187 1.00 0.00 8 TRP A CA 13
ATOM 12155 C C . TRP A 1 8 ? -1.741 -6.209 9.080 1.00 0.00 8 TRP A C 13
ATOM 12156 O O . TRP A 1 8 ? -2.072 -6.319 7.895 1.00 0.00 8 TRP A O 13
ATOM 12177 N N . PHE A 1 9 ? -0.490 -5.936 9.472 1.00 0.00 9 PHE A N 13
ATOM 12178 C CA . PHE A 1 9 ? 0.585 -5.749 8.489 1.00 0.00 9 PHE A CA 13
ATOM 12179 C C . PHE A 1 9 ? 1.559 -6.928 8.533 1.00 0.00 9 PHE A C 13
ATOM 12180 O O . PHE A 1 9 ? 2.151 -7.210 9.579 1.00 0.00 9 PHE A O 13
ATOM 12197 N N . ASN A 1 10 ? 1.726 -7.610 7.390 1.00 0.00 10 ASN A N 13
ATOM 12198 C CA . ASN A 1 10 ? 2.640 -8.754 7.307 1.00 0.00 10 ASN A CA 13
ATOM 12199 C C . ASN A 1 10 ? 3.692 -8.549 6.216 1.00 0.00 10 ASN A C 13
ATOM 12200 O O . ASN A 1 10 ? 3.461 -8.874 5.041 1.00 0.00 10 ASN A O 13
ATOM 12211 N N . SER A 1 11 ? 4.846 -8.002 6.612 1.00 0.00 11 SER A N 13
ATOM 12212 C CA . SER A 1 11 ? 5.942 -7.750 5.676 1.00 0.00 11 SER A CA 13
ATOM 12213 C C . SER A 1 11 ? 6.481 -9.055 5.090 1.00 0.00 11 SER A C 13
ATOM 12214 O O . SER A 1 11 ? 6.936 -9.077 3.943 1.00 0.00 11 SER A O 13
ATOM 12222 N N . ASP A 1 12 ? 6.436 -10.135 5.883 1.00 0.00 12 ASP A N 13
ATOM 12223 C CA . ASP A 1 12 ? 6.934 -11.432 5.419 1.00 0.00 12 ASP A CA 13
ATOM 12224 C C . ASP A 1 12 ? 6.167 -11.855 4.175 1.00 0.00 12 ASP A C 13
ATOM 12225 O O . ASP A 1 12 ? 6.763 -12.284 3.184 1.00 0.00 12 ASP A O 13
ATOM 12234 N N . LYS A 1 13 ? 4.843 -11.686 4.221 1.00 0.00 13 LYS A N 13
ATOM 12235 C CA . LYS A 1 13 ? 3.993 -12.003 3.077 1.00 0.00 13 LYS A CA 13
ATOM 12236 C C . LYS A 1 13 ? 4.144 -10.925 1.993 1.00 0.00 13 LYS A C 13
ATOM 12237 O O . LYS A 1 13 ? 3.927 -11.190 0.808 1.00 0.00 13 LYS A O 13
ATOM 12256 N N . GLY A 1 14 ? 4.522 -9.712 2.419 1.00 0.00 14 GLY A N 13
ATOM 12257 C CA . GLY A 1 14 ? 4.709 -8.587 1.501 1.00 0.00 14 GLY A CA 13
ATOM 12258 C C . GLY A 1 14 ? 3.446 -7.729 1.358 1.00 0.00 14 GLY A C 13
ATOM 12259 O O . GLY A 1 14 ? 3.401 -6.843 0.500 1.00 0.00 14 GLY A O 13
ATOM 12263 N N . PHE A 1 15 ? 2.425 -7.993 2.186 1.00 0.00 15 PHE A N 13
ATOM 12264 C CA . PHE A 1 15 ? 1.178 -7.230 2.118 1.00 0.00 15 PHE A CA 13
ATOM 12265 C C . PHE A 1 15 ? 0.407 -7.287 3.434 1.00 0.00 15 PHE A C 13
ATOM 12266 O O . PHE A 1 15 ? 0.784 -8.009 4.364 1.00 0.00 15 PHE A O 13
ATOM 12283 N N . GLY A 1 16 ? -0.673 -6.508 3.498 1.00 0.00 16 GLY A N 13
ATOM 12284 C CA . GLY A 1 16 ? -1.515 -6.451 4.687 1.00 0.00 16 GLY A CA 13
ATOM 12285 C C . GLY A 1 16 ? -2.907 -5.936 4.335 1.00 0.00 16 GLY A C 13
ATOM 12286 O O . GLY A 1 16 ? -3.155 -5.519 3.199 1.00 0.00 16 GLY A O 13
ATOM 12290 N N . PHE A 1 17 ? -3.804 -5.964 5.320 1.00 0.00 17 PHE A N 13
ATOM 12291 C CA . PHE A 1 17 ? -5.176 -5.497 5.129 1.00 0.00 17 PHE A CA 13
ATOM 12292 C C . PHE A 1 17 ? -5.428 -4.287 6.015 1.00 0.00 17 PHE A C 13
ATOM 12293 O O . PHE A 1 17 ? -5.025 -4.284 7.182 1.00 0.00 17 PHE A O 13
ATOM 12310 N N . ILE A 1 18 ? -6.077 -3.256 5.459 1.00 0.00 18 ILE A N 13
ATOM 12311 C CA . ILE A 1 18 ? -6.354 -2.038 6.225 1.00 0.00 18 ILE A CA 13
ATOM 12312 C C . ILE A 1 18 ? -7.851 -1.862 6.469 1.00 0.00 18 ILE A C 13
ATOM 12313 O O . ILE A 1 18 ? -8.678 -2.219 5.633 1.00 0.00 18 ILE A O 13
ATOM 12329 N N . THR A 1 19 ? -8.168 -1.317 7.645 1.00 0.00 19 THR A N 13
ATOM 12330 C CA . THR A 1 19 ? -9.550 -1.092 8.044 1.00 0.00 19 THR A CA 13
ATOM 12331 C C . THR A 1 19 ? -9.921 0.399 7.886 1.00 0.00 19 THR A C 13
ATOM 12332 O O . THR A 1 19 ? -9.503 1.218 8.713 1.00 0.00 19 THR A O 13
ATOM 12343 N N . PRO A 1 20 ? -10.703 0.775 6.870 1.00 0.00 20 PRO A N 13
ATOM 12344 C CA . PRO A 1 20 ? -11.127 2.202 6.673 1.00 0.00 20 PRO A CA 13
ATOM 12345 C C . PRO A 1 20 ? -11.759 2.795 7.929 1.00 0.00 20 PRO A C 13
ATOM 12346 O O . PRO A 1 20 ? -12.631 2.174 8.543 1.00 0.00 20 PRO A O 13
ATOM 12357 N N . GLU A 1 21 ? -11.320 4.000 8.297 1.00 0.00 21 GLU A N 13
ATOM 12358 C CA . GLU A 1 21 ? -11.852 4.682 9.481 1.00 0.00 21 GLU A CA 13
ATOM 12359 C C . GLU A 1 21 ? -13.363 4.942 9.349 1.00 0.00 21 GLU A C 13
ATOM 12360 O O . GLU A 1 21 ? -14.050 5.136 10.354 1.00 0.00 21 GLU A O 13
ATOM 12372 N N . ASP A 1 22 ? -13.861 4.945 8.108 1.00 0.00 22 ASP A N 13
ATOM 12373 C CA . ASP A 1 22 ? -15.285 5.182 7.848 1.00 0.00 22 ASP A CA 13
ATOM 12374 C C . ASP A 1 22 ? -16.102 3.881 7.888 1.00 0.00 22 ASP A C 13
ATOM 12375 O O . ASP A 1 22 ? -17.323 3.916 7.703 1.00 0.00 22 ASP A O 13
ATOM 12384 N N . GLY A 1 23 ? -15.436 2.743 8.126 1.00 0.00 23 GLY A N 13
ATOM 12385 C CA . GLY A 1 23 ? -16.119 1.448 8.182 1.00 0.00 23 GLY A CA 13
ATOM 12386 C C . GLY A 1 23 ? -16.244 0.793 6.799 1.00 0.00 23 GLY A C 13
ATOM 12387 O O . GLY A 1 23 ? -16.898 -0.243 6.663 1.00 0.00 23 GLY A O 13
ATOM 12391 N N . SER A 1 24 ? -15.608 1.395 5.783 1.00 0.00 24 SER A N 13
ATOM 12392 C CA . SER A 1 24 ? -15.651 0.853 4.428 1.00 0.00 24 SER A CA 13
ATOM 12393 C C . SER A 1 24 ? -14.905 -0.476 4.365 1.00 0.00 24 SER A C 13
ATOM 12394 O O . SER A 1 24 ? -14.160 -0.820 5.283 1.00 0.00 24 SER A O 13
ATOM 12402 N N . LYS A 1 25 ? -15.130 -1.215 3.287 1.00 0.00 25 LYS A N 13
ATOM 12403 C CA . LYS A 1 25 ? -14.497 -2.521 3.090 1.00 0.00 25 LYS A CA 13
ATOM 12404 C C . LYS A 1 25 ? -12.977 -2.391 3.106 1.00 0.00 25 LYS A C 13
ATOM 12405 O O . LYS A 1 25 ? -12.428 -1.401 2.619 1.00 0.00 25 LYS A O 13
ATOM 12424 N N . ASP A 1 26 ? -12.306 -3.391 3.688 1.00 0.00 26 ASP A N 13
ATOM 12425 C CA . ASP A 1 26 ? -10.847 -3.390 3.787 1.00 0.00 26 ASP A CA 13
ATOM 12426 C C . ASP A 1 26 ? -10.201 -3.302 2.405 1.00 0.00 26 ASP A C 13
ATOM 12427 O O . ASP A 1 26 ? -10.710 -3.862 1.432 1.00 0.00 26 ASP A O 13
ATOM 12436 N N . LEU A 1 27 ? -9.075 -2.589 2.340 1.00 0.00 27 LEU A N 13
ATOM 12437 C CA . LEU A 1 27 ? -8.341 -2.409 1.087 1.00 0.00 27 LEU A CA 13
ATOM 12438 C C . LEU A 1 27 ? -6.992 -3.124 1.151 1.00 0.00 27 LEU A C 13
ATOM 12439 O O . LEU A 1 27 ? -6.404 -3.260 2.228 1.00 0.00 27 LEU A O 13
ATOM 12455 N N . PHE A 1 28 ? -6.511 -3.573 -0.013 1.00 0.00 28 PHE A N 13
ATOM 12456 C CA . PHE A 1 28 ? -5.229 -4.269 -0.095 1.00 0.00 28 PHE A CA 13
ATOM 12457 C C . PHE A 1 28 ? -4.088 -3.257 -0.107 1.00 0.00 28 PHE A C 13
ATOM 12458 O O . PHE A 1 28 ? -4.122 -2.286 -0.869 1.00 0.00 28 PHE A O 13
ATOM 12475 N N . VAL A 1 29 ? -3.086 -3.488 0.743 1.00 0.00 29 VAL A N 13
ATOM 12476 C CA . VAL A 1 29 ? -1.930 -2.593 0.833 1.00 0.00 29 VAL A CA 13
ATOM 12477 C C . VAL A 1 29 ? -0.636 -3.416 0.824 1.00 0.00 29 VAL A C 13
ATOM 12478 O O . VAL A 1 29 ? -0.538 -4.431 1.517 1.00 0.00 29 VAL A O 13
ATOM 12491 N N . HIS A 1 30 ? 0.342 -2.974 0.027 1.00 0.00 30 HIS A N 13
ATOM 12492 C CA . HIS A 1 30 ? 1.623 -3.675 -0.080 1.00 0.00 30 HIS A CA 13
ATOM 12493 C C . HIS A 1 30 ? 2.740 -2.892 0.606 1.00 0.00 30 HIS A C 13
ATOM 12494 O O . HIS A 1 30 ? 2.696 -1.661 0.678 1.00 0.00 30 HIS A O 13
ATOM 12508 N N . HIS A 1 31 ? 3.747 -3.624 1.096 1.00 0.00 31 HIS A N 13
ATOM 12509 C CA . HIS A 1 31 ? 4.892 -3.006 1.770 1.00 0.00 31 HIS A CA 13
ATOM 12510 C C . HIS A 1 31 ? 5.631 -2.077 0.802 1.00 0.00 31 HIS A C 13
ATOM 12511 O O . HIS A 1 31 ? 5.950 -0.938 1.143 1.00 0.00 31 HIS A O 13
ATOM 12525 N N . SER A 1 32 ? 5.897 -2.589 -0.401 1.00 0.00 32 SER A N 13
ATOM 12526 C CA . SER A 1 32 ? 6.604 -1.821 -1.430 1.00 0.00 32 SER A CA 13
ATOM 12527 C C . SER A 1 32 ? 5.735 -0.699 -2.022 1.00 0.00 32 SER A C 13
ATOM 12528 O O . SER A 1 32 ? 6.192 0.028 -2.908 1.00 0.00 32 SER A O 13
ATOM 12536 N N . GLU A 1 33 ? 4.491 -0.570 -1.544 1.00 0.00 33 GLU A N 13
ATOM 12537 C CA . GLU A 1 33 ?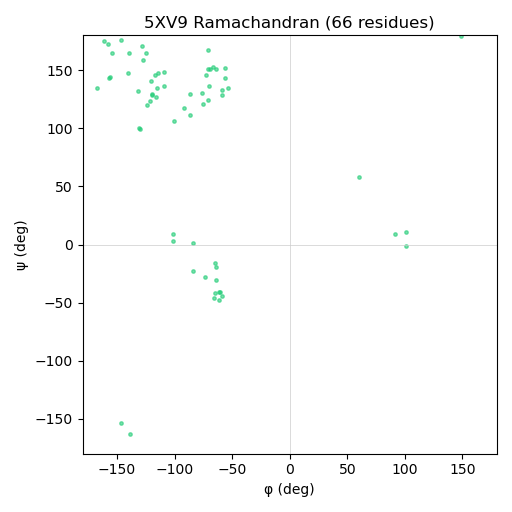 3.577 0.457 -2.049 1.00 0.00 33 GLU A CA 13
ATOM 12538 C C . GLU A 1 33 ? 4.026 1.860 -1.625 1.00 0.00 33 GLU A C 13
ATOM 12539 O O . GLU A 1 33 ? 3.743 2.837 -2.324 1.00 0.00 33 GLU A O 13
ATOM 12551 N N . ILE A 1 34 ? 4.727 1.955 -0.487 1.00 0.00 34 ILE A N 13
ATOM 12552 C CA . ILE A 1 34 ? 5.208 3.248 0.005 1.00 0.00 34 ILE A CA 13
ATOM 12553 C C . ILE A 1 34 ? 6.365 3.745 -0.869 1.00 0.00 34 ILE A C 13
ATOM 12554 O O . ILE A 1 34 ? 7.353 3.034 -1.072 1.00 0.00 34 ILE A O 13
ATOM 12570 N N . GLN A 1 35 ? 6.212 4.963 -1.391 1.00 0.00 35 GLN A N 13
ATOM 12571 C CA . GLN A 1 35 ? 7.227 5.564 -2.257 1.00 0.00 35 GLN A CA 13
ATOM 12572 C C . GLN A 1 35 ? 8.543 5.787 -1.515 1.00 0.00 35 GLN A C 13
ATOM 12573 O O . GLN A 1 35 ? 9.619 5.582 -2.083 1.00 0.00 35 GLN A O 13
ATOM 12587 N N . SER A 1 36 ? 8.448 6.220 -0.255 1.00 0.00 36 SER A N 13
ATOM 12588 C CA . SER A 1 36 ? 9.645 6.485 0.547 1.00 0.00 36 SER A CA 13
ATOM 12589 C C . SER A 1 36 ? 10.482 5.219 0.711 1.00 0.00 36 SER A C 13
ATOM 12590 O O . SER A 1 36 ? 11.697 5.243 0.498 1.00 0.00 36 SER A O 13
ATOM 12598 N N . GLY A 1 37 ? 9.822 4.120 1.080 1.00 0.00 37 GLY A N 13
ATOM 12599 C CA . GLY A 1 37 ? 10.511 2.840 1.260 1.00 0.00 37 GLY A CA 13
ATOM 12600 C C . GLY A 1 37 ? 11.559 2.923 2.369 1.00 0.00 37 GLY A C 13
ATOM 12601 O O . GLY A 1 37 ? 12.587 2.243 2.304 1.00 0.00 37 GLY A O 13
ATOM 12605 N N . GLY A 1 38 ? 11.303 3.763 3.377 1.00 0.00 38 GLY A N 13
ATOM 12606 C CA . GLY A 1 38 ? 12.241 3.936 4.487 1.00 0.00 38 GLY A CA 13
ATOM 12607 C C . GLY A 1 38 ? 12.412 2.641 5.273 1.00 0.00 38 GLY A C 13
ATOM 12608 O O . GLY A 1 38 ? 11.431 1.973 5.608 1.00 0.00 38 GLY A O 13
ATOM 12612 N N . GLU A 1 39 ? 13.668 2.303 5.566 1.00 0.00 39 GLU A N 13
ATOM 12613 C CA . GLU A 1 39 ? 13.986 1.092 6.321 1.00 0.00 39 GLU A CA 13
ATOM 12614 C C . GLU A 1 39 ? 13.454 1.194 7.751 1.00 0.00 39 GLU A C 13
ATOM 12615 O O . GLU A 1 39 ? 12.941 0.216 8.301 1.00 0.00 39 GLU A O 13
ATOM 12627 N N . TYR A 1 40 ? 13.591 2.382 8.345 1.00 0.00 40 TYR A N 13
ATOM 12628 C CA . TYR A 1 40 ? 13.137 2.616 9.716 1.00 0.00 40 TYR A CA 13
ATOM 12629 C C . TYR A 1 40 ? 11.628 2.454 9.829 1.00 0.00 40 TYR A C 13
ATOM 12630 O O . TYR A 1 40 ? 11.131 1.920 10.824 1.00 0.00 40 TYR A O 13
ATOM 12648 N N . ALA A 1 41 ? 10.907 2.930 8.813 1.00 0.00 41 ALA A N 13
ATOM 12649 C CA . ALA A 1 41 ? 9.450 2.848 8.812 1.00 0.00 41 ALA A CA 13
ATOM 12650 C C . ALA A 1 41 ? 8.991 1.395 8.851 1.00 0.00 41 ALA A C 13
ATOM 12651 O O . ALA A 1 41 ? 9.401 0.580 8.021 1.00 0.00 41 ALA A O 13
ATOM 12658 N N . THR A 1 42 ? 8.134 1.090 9.824 1.00 0.00 42 THR A N 13
ATOM 12659 C CA . THR A 1 42 ? 7.599 -0.264 9.987 1.00 0.00 42 THR A CA 13
ATOM 12660 C C . THR A 1 42 ? 6.083 -0.218 10.149 1.00 0.00 42 THR A C 13
ATOM 12661 O O . THR A 1 42 ? 5.519 0.821 10.500 1.00 0.00 42 THR A O 13
ATOM 12672 N N . LEU A 1 43 ? 5.433 -1.361 9.906 1.00 0.00 43 LEU A N 13
ATOM 12673 C CA . LEU A 1 43 ? 3.981 -1.462 10.041 1.00 0.00 43 LEU A CA 13
ATOM 12674 C C . LEU A 1 43 ? 3.616 -2.781 10.723 1.00 0.00 43 LEU A C 13
ATOM 12675 O O . LEU A 1 43 ? 4.299 -3.792 10.531 1.00 0.00 43 LEU A O 13
ATOM 12691 N N . ALA A 1 44 ? 2.550 -2.759 11.524 1.00 0.00 44 ALA A N 13
ATOM 12692 C CA . ALA A 1 44 ? 2.103 -3.952 12.249 1.00 0.00 44 ALA A CA 13
ATOM 12693 C C . ALA A 1 44 ? 0.563 -3.960 12.362 1.00 0.00 44 ALA A C 13
ATOM 12694 O O . ALA A 1 44 ? -0.117 -3.433 11.480 1.00 0.00 44 ALA A O 13
ATOM 12701 N N . ASP A 1 45 ? 0.016 -4.585 13.419 1.00 0.00 45 ASP A N 13
ATOM 12702 C CA . ASP A 1 45 ? -1.431 -4.652 13.611 1.00 0.00 45 ASP A CA 13
ATOM 12703 C C . ASP A 1 45 ? -1.939 -3.403 14.336 1.00 0.00 45 ASP A C 13
ATOM 12704 O O . ASP A 1 45 ? -1.660 -3.212 15.522 1.00 0.00 45 ASP A O 13
ATOM 12713 N N . GLY A 1 46 ? -2.694 -2.569 13.617 1.00 0.00 46 GLY A N 13
ATOM 12714 C CA . GLY A 1 46 ? -3.256 -1.343 14.196 1.00 0.00 46 GLY A CA 13
ATOM 12715 C C . GLY A 1 46 ? -2.459 -0.085 13.821 1.00 0.00 46 GLY A C 13
ATOM 12716 O O . GLY A 1 46 ? -2.787 1.013 14.280 1.00 0.00 46 GLY A O 13
ATOM 12720 N N . GLN A 1 47 ? -1.421 -0.247 12.995 1.00 0.00 47 GLN A N 13
ATOM 12721 C CA . GLN A 1 47 ? -0.591 0.879 12.572 1.00 0.00 47 GLN A CA 13
ATOM 12722 C C . GLN A 1 47 ? -1.399 1.839 11.696 1.00 0.00 47 GLN A C 13
ATOM 12723 O O . GLN A 1 47 ? -2.026 1.418 10.721 1.00 0.00 47 GLN A O 13
ATOM 12737 N N . THR A 1 48 ? -1.371 3.130 12.051 1.00 0.00 48 THR A N 13
ATOM 12738 C CA . THR A 1 48 ? -2.097 4.148 11.290 1.00 0.00 48 THR A CA 13
ATOM 12739 C C . THR A 1 48 ? -1.326 4.515 10.031 1.00 0.00 48 THR A C 13
ATOM 12740 O O . THR A 1 48 ? -0.091 4.543 10.040 1.00 0.00 48 THR A O 13
ATOM 12751 N N . VAL A 1 49 ? -2.062 4.797 8.953 1.00 0.00 49 VAL A N 13
ATOM 12752 C CA . VAL A 1 49 ? -1.434 5.160 7.683 1.00 0.00 49 VAL A CA 13
ATOM 12753 C C . VAL A 1 49 ? -2.329 6.078 6.853 1.00 0.00 49 VAL A C 13
ATOM 12754 O O . VAL A 1 49 ? -3.530 6.205 7.113 1.00 0.00 49 VAL A O 13
ATOM 12767 N N . GLU A 1 50 ? -1.726 6.671 5.825 1.00 0.00 50 GLU A N 13
ATOM 12768 C CA . GLU A 1 50 ? -2.444 7.545 4.902 1.00 0.00 50 GLU A CA 13
ATOM 12769 C C . GLU A 1 50 ? -2.466 6.855 3.545 1.00 0.00 50 GLU A C 13
ATOM 12770 O O . GLU A 1 50 ? -1.435 6.332 3.112 1.00 0.00 50 GLU A O 13
ATOM 12782 N N . TYR A 1 51 ? -3.628 6.828 2.886 1.00 0.00 51 TYR A N 13
ATOM 12783 C CA . TYR A 1 51 ? -3.733 6.153 1.590 1.00 0.00 51 TYR A CA 13
ATOM 12784 C C . TYR A 1 51 ? -4.843 6.727 0.715 1.00 0.00 51 TYR A C 13
ATOM 12785 O O . TYR A 1 51 ? -5.747 7.413 1.196 1.00 0.00 51 TYR A O 13
ATOM 12803 N N . GLU A 1 52 ? -4.764 6.397 -0.573 1.00 0.00 52 GLU A N 13
ATOM 12804 C CA . GLU A 1 52 ? -5.760 6.825 -1.545 1.00 0.00 52 GLU A CA 13
ATOM 12805 C C . GLU A 1 52 ? -6.418 5.593 -2.158 1.00 0.00 52 GLU A C 13
ATOM 12806 O O . GLU A 1 52 ? -5.731 4.644 -2.549 1.00 0.00 52 GLU A O 13
ATOM 12818 N N . VAL A 1 53 ? -7.747 5.615 -2.219 1.00 0.00 53 VAL A N 13
ATOM 12819 C CA . VAL A 1 53 ? -8.518 4.498 -2.763 1.00 0.00 53 VAL A CA 13
ATOM 12820 C C . VAL A 1 53 ? -8.154 4.236 -4.230 1.00 0.00 53 VAL A C 13
ATOM 12821 O O . VAL A 1 53 ? -7.769 5.149 -4.963 1.00 0.00 53 VAL A O 13
ATOM 12834 N N . GLY A 1 54 ? -8.296 2.975 -4.632 1.00 0.00 54 GLY A N 13
ATOM 12835 C CA . GLY A 1 54 ? -8.003 2.552 -5.998 1.00 0.00 54 GLY A CA 13
ATOM 12836 C C . GLY A 1 54 ? -8.986 1.472 -6.435 1.00 0.00 54 GLY A C 13
ATOM 12837 O O . GLY A 1 54 ? -9.671 0.877 -5.597 1.00 0.00 54 GLY A O 13
ATOM 12841 N N . GLN A 1 55 ? -9.061 1.229 -7.746 1.00 0.00 55 GLN A N 13
ATOM 12842 C CA . GLN A 1 55 ? -9.974 0.223 -8.285 1.00 0.00 55 GLN A CA 13
ATOM 12843 C C . GLN A 1 55 ? -9.238 -1.079 -8.588 1.00 0.00 55 GLN A C 13
ATOM 12844 O O . GLN A 1 55 ? -8.088 -1.062 -9.035 1.00 0.00 55 GLN A O 13
ATOM 12858 N N . GLY A 1 56 ? -9.918 -2.199 -8.343 1.00 0.00 56 GLY A N 13
ATOM 12859 C CA . GLY A 1 56 ? -9.346 -3.519 -8.590 1.00 0.00 56 GLY A CA 13
ATOM 12860 C C . GLY A 1 56 ? -10.445 -4.573 -8.675 1.00 0.00 56 GLY A C 13
ATOM 12861 O O . GLY A 1 56 ? -11.518 -4.407 -8.089 1.00 0.00 56 GLY A O 13
ATOM 12865 N N . GLN A 1 57 ? -10.168 -5.649 -9.411 1.00 0.00 57 GLN A N 13
ATOM 12866 C CA . GLN A 1 57 ? -11.134 -6.733 -9.578 1.00 0.00 57 GLN A CA 13
ATOM 12867 C C . GLN A 1 57 ? -11.393 -7.446 -8.252 1.00 0.00 57 GLN A C 13
ATOM 12868 O O . GLN A 1 57 ? -12.532 -7.812 -7.948 1.00 0.00 57 GLN A O 13
ATOM 12882 N N . LYS A 1 58 ? -10.329 -7.635 -7.471 1.00 0.00 58 LYS A N 13
ATOM 12883 C CA . LYS A 1 58 ? -10.434 -8.306 -6.170 1.00 0.00 58 LYS A CA 13
ATOM 12884 C C . LYS A 1 58 ? -10.805 -7.321 -5.048 1.00 0.00 58 LYS A C 13
ATOM 12885 O O . LYS A 1 58 ? -10.556 -7.595 -3.871 1.00 0.00 58 LYS A O 13
ATOM 12904 N N . GLY A 1 59 ? -11.389 -6.177 -5.424 1.00 0.00 59 GLY A N 13
ATOM 12905 C CA . GLY A 1 59 ? -11.782 -5.158 -4.454 1.00 0.00 59 GLY A CA 13
ATOM 12906 C C . GLY A 1 59 ? -10.895 -3.913 -4.596 1.00 0.00 59 GLY A C 13
ATOM 12907 O O . GLY A 1 59 ? -9.934 -3.939 -5.371 1.00 0.00 59 GLY A O 13
ATOM 12911 N N . PRO A 1 60 ? -11.181 -2.821 -3.882 1.00 0.00 60 PRO A N 13
ATOM 12912 C CA . PRO A 1 60 ? -10.361 -1.573 -3.980 1.00 0.00 60 PRO A CA 13
ATOM 12913 C C . PRO A 1 60 ? -8.983 -1.732 -3.343 1.00 0.00 60 PRO A C 13
ATOM 12914 O O . PRO A 1 60 ? -8.799 -2.541 -2.430 1.00 0.00 60 PRO A O 13
ATOM 12925 N N . CYS A 1 61 ? -8.030 -0.950 -3.840 1.00 0.00 61 CYS A N 13
ATOM 12926 C CA . CYS A 1 61 ? -6.659 -0.982 -3.337 1.00 0.00 61 CYS A CA 13
ATOM 12927 C C . CYS A 1 61 ? -6.300 0.378 -2.742 1.00 0.00 61 CYS A C 13
ATOM 12928 O O . CYS A 1 61 ? -6.998 1.360 -2.983 1.00 0.00 61 CYS A O 13
ATOM 12936 N N . ALA A 1 62 ? -5.207 0.431 -1.982 1.00 0.00 62 ALA A N 13
ATOM 12937 C CA . ALA A 1 62 ? -4.758 1.682 -1.375 1.00 0.00 62 ALA A CA 13
ATOM 12938 C C . ALA A 1 62 ? -3.292 1.919 -1.730 1.00 0.00 62 ALA A C 13
ATOM 12939 O O . ALA A 1 62 ? -2.498 0.976 -1.747 1.00 0.00 62 ALA A O 13
ATOM 12946 N N . ASN A 1 63 ? -2.941 3.178 -2.019 1.00 0.00 63 ASN A N 13
ATOM 12947 C CA . ASN A 1 63 ? -1.560 3.515 -2.382 1.00 0.00 63 ASN A CA 13
ATOM 12948 C C . ASN A 1 63 ? -1.079 4.741 -1.614 1.00 0.00 63 ASN A C 13
ATOM 12949 O O . ASN A 1 63 ? -1.840 5.342 -0.850 1.00 0.00 63 ASN A O 13
ATOM 12960 N N . LYS A 1 64 ? 0.197 5.097 -1.816 1.00 0.00 64 LYS A N 13
ATOM 12961 C CA . LYS A 1 64 ? 0.790 6.246 -1.128 1.00 0.00 64 LYS A CA 13
ATOM 12962 C C . LYS A 1 64 ? 0.685 6.046 0.386 1.00 0.00 64 LYS A C 13
ATOM 12963 O O . LYS A 1 64 ? 0.156 6.892 1.117 1.00 0.00 64 LYS A O 13
ATOM 12982 N N . VAL A 1 65 ? 1.183 4.895 0.843 1.00 0.00 65 VAL A N 13
ATOM 12983 C CA . VAL A 1 65 ? 1.136 4.545 2.262 1.00 0.00 65 VAL A CA 13
ATOM 12984 C C . VAL A 1 65 ? 2.165 5.364 3.046 1.00 0.00 65 VAL A C 13
ATOM 12985 O O . VAL A 1 65 ? 3.372 5.240 2.825 1.00 0.00 65 VAL A O 13
ATOM 12998 N N . VAL A 1 66 ? 1.664 6.178 3.974 1.00 0.00 66 VAL A N 13
ATOM 12999 C CA . VAL A 1 66 ? 2.528 7.006 4.821 1.00 0.00 66 VAL A CA 13
ATOM 13000 C C . VAL A 1 66 ? 2.217 6.712 6.290 1.00 0.00 66 VAL A C 13
ATOM 13001 O O . VAL A 1 66 ? 1.074 6.859 6.726 1.00 0.00 66 VAL A O 13
ATOM 13014 N N . ALA A 1 67 ? 3.241 6.292 7.036 1.00 0.00 67 ALA A N 13
ATOM 13015 C CA . ALA A 1 67 ? 3.072 5.969 8.451 1.00 0.00 67 ALA A CA 13
ATOM 13016 C C . ALA A 1 67 ? 2.761 7.224 9.260 1.00 0.00 67 ALA A C 13
ATOM 13017 O O . ALA A 1 67 ? 3.395 8.265 9.071 1.00 0.00 67 ALA A O 13
ATOM 13024 N N . VAL A 1 68 ? 1.781 7.111 10.159 1.00 0.00 68 VAL A N 13
ATOM 13025 C CA . VAL A 1 68 ? 1.374 8.236 11.007 1.00 0.00 68 VAL A CA 13
ATOM 13026 C C . VAL A 1 68 ? 0.929 9.413 10.133 1.00 0.00 68 VAL A C 13
ATOM 13027 O O . VAL A 1 68 ? -0.268 9.592 9.983 1.00 0.00 68 VAL A O 13
ATOM 13040 N N . MET A 1 1 ? -6.274 13.766 2.956 1.00 0.00 1 MET A N 14
ATOM 13041 C CA . MET A 1 1 ? -5.929 12.376 2.541 1.00 0.00 1 MET A CA 14
ATOM 13042 C C . MET A 1 1 ? -6.580 11.390 3.505 1.00 0.00 1 MET A C 14
ATOM 13043 O O . MET A 1 1 ? -6.630 11.632 4.714 1.00 0.00 1 MET A O 14
ATOM 13059 N N . SER A 1 2 ? -7.075 10.278 2.956 1.00 0.00 2 SER A N 14
ATOM 13060 C CA . SER A 1 2 ? -7.724 9.247 3.762 1.00 0.00 2 SER A CA 14
ATOM 13061 C C . SER A 1 2 ? -6.732 8.627 4.742 1.00 0.00 2 SER A C 14
ATOM 13062 O O . SER A 1 2 ? -5.567 8.406 4.399 1.00 0.00 2 SER A O 14
ATOM 13070 N N . LYS A 1 3 ? -7.210 8.342 5.955 1.00 0.00 3 LYS A N 14
ATOM 13071 C CA . LYS A 1 3 ? -6.373 7.736 6.986 1.00 0.00 3 LYS A CA 14
ATOM 13072 C C . LYS A 1 3 ? -7.189 6.728 7.792 1.00 0.00 3 LYS A C 14
ATOM 13073 O O . LYS A 1 3 ? -8.242 7.066 8.336 1.00 0.00 3 LYS A O 14
ATOM 13092 N N . GLY A 1 4 ? -6.691 5.494 7.856 1.00 0.00 4 GLY A N 14
ATOM 13093 C CA . GLY A 1 4 ? -7.370 4.429 8.590 1.00 0.00 4 GLY A CA 14
ATOM 13094 C C . GLY A 1 4 ? -6.395 3.696 9.496 1.00 0.00 4 GLY A C 14
ATOM 13095 O O . GLY A 1 4 ? -5.238 4.107 9.635 1.00 0.00 4 GLY A O 14
ATOM 13099 N N . ILE A 1 5 ? -6.869 2.609 10.110 1.00 0.00 5 ILE A N 14
ATOM 13100 C CA . ILE A 1 5 ? -6.032 1.814 11.012 1.00 0.00 5 ILE A CA 14
ATOM 13101 C C . ILE A 1 5 ? -5.854 0.410 10.458 1.00 0.00 5 ILE A C 14
ATOM 13102 O O . ILE A 1 5 ? -6.827 -0.243 10.085 1.00 0.00 5 ILE A O 14
ATOM 13118 N N . VAL A 1 6 ? -4.596 -0.024 10.377 1.00 0.00 6 VAL A N 14
ATOM 13119 C CA . VAL A 1 6 ? -4.280 -1.338 9.824 1.00 0.00 6 VAL A CA 14
ATOM 13120 C C . VAL A 1 6 ? -4.738 -2.445 10.772 1.00 0.00 6 VAL A C 14
ATOM 13121 O O . VAL A 1 6 ? -4.330 -2.491 11.931 1.00 0.00 6 VAL A O 14
ATOM 13134 N N . LYS A 1 7 ? -5.575 -3.341 10.247 1.00 0.00 7 LYS A N 14
ATOM 13135 C CA . LYS A 1 7 ? -6.072 -4.467 11.030 1.00 0.00 7 LYS A CA 14
ATOM 13136 C C . LYS A 1 7 ? -4.900 -5.390 11.359 1.00 0.00 7 LYS A C 14
ATOM 13137 O O . LYS A 1 7 ? -4.753 -5.846 12.495 1.00 0.00 7 LYS A O 14
ATOM 13156 N N . TRP A 1 8 ? -4.065 -5.644 10.346 1.00 0.00 8 TRP A N 14
ATOM 13157 C CA . TRP A 1 8 ? -2.895 -6.498 10.510 1.00 0.00 8 TRP A CA 14
ATOM 13158 C C . TRP A 1 8 ? -1.927 -6.285 9.345 1.00 0.00 8 TRP A C 14
ATOM 13159 O O . TRP A 1 8 ? -2.318 -6.427 8.184 1.00 0.00 8 TRP A O 14
ATOM 13180 N N . PHE A 1 9 ? -0.660 -5.968 9.660 1.00 0.00 9 PHE A N 14
ATOM 13181 C CA . PHE A 1 9 ? 0.348 -5.767 8.612 1.00 0.00 9 PHE A CA 14
ATOM 13182 C C . PHE A 1 9 ? 1.385 -6.892 8.651 1.00 0.00 9 PHE A C 14
ATOM 13183 O O . PHE A 1 9 ? 1.997 -7.137 9.694 1.00 0.00 9 PHE A O 14
ATOM 13200 N N . ASN A 1 10 ? 1.583 -7.567 7.509 1.00 0.00 10 ASN A N 14
ATOM 13201 C CA . ASN A 1 10 ? 2.560 -8.660 7.427 1.00 0.00 10 ASN A CA 14
ATOM 13202 C C . ASN A 1 10 ? 3.604 -8.391 6.342 1.00 0.00 10 ASN A C 14
ATOM 13203 O O . ASN A 1 10 ? 3.379 -8.690 5.161 1.00 0.00 10 ASN A O 14
ATOM 13214 N N . SER A 1 11 ? 4.744 -7.819 6.750 1.00 0.00 11 SER A N 14
ATOM 13215 C CA . SER A 1 11 ? 5.827 -7.506 5.818 1.00 0.00 11 SER A CA 14
ATOM 13216 C C . SER A 1 11 ? 6.381 -8.774 5.176 1.00 0.00 11 SER A C 14
ATOM 13217 O O . SER A 1 11 ? 6.716 -8.777 3.990 1.00 0.00 11 SER A O 14
ATOM 13225 N N . ASP A 1 12 ? 6.484 -9.847 5.973 1.00 0.00 12 ASP A N 14
ATOM 13226 C CA . ASP A 1 12 ? 7.013 -11.117 5.468 1.00 0.00 12 ASP A CA 14
ATOM 13227 C C . ASP A 1 12 ? 6.167 -11.593 4.293 1.00 0.00 12 ASP A C 14
ATOM 13228 O O . ASP A 1 12 ? 6.705 -12.026 3.270 1.00 0.00 12 ASP A O 14
ATOM 13237 N N . LYS A 1 13 ? 4.849 -11.464 4.433 1.00 0.00 13 LYS A N 14
ATOM 13238 C CA . LYS A 1 13 ? 3.923 -11.833 3.362 1.00 0.00 13 LYS A CA 14
ATOM 13239 C C . LYS A 1 13 ? 3.987 -10.784 2.242 1.00 0.00 13 LYS A C 14
ATOM 13240 O O . LYS A 1 13 ? 3.727 -11.088 1.076 1.00 0.00 13 LYS A O 14
ATOM 13259 N N . GLY A 1 14 ? 4.333 -9.546 2.622 1.00 0.00 14 GLY A N 14
ATOM 13260 C CA . GLY A 1 14 ? 4.439 -8.437 1.675 1.00 0.00 14 GLY A CA 14
ATOM 13261 C C . GLY A 1 14 ? 3.120 -7.665 1.533 1.00 0.00 14 GLY A C 14
ATOM 13262 O O . GLY A 1 14 ? 3.006 -6.797 0.664 1.00 0.00 14 GLY A O 14
ATOM 13266 N N . PHE A 1 15 ? 2.130 -7.984 2.379 1.00 0.00 15 PHE A N 14
ATOM 13267 C CA . PHE A 1 15 ? 0.832 -7.311 2.318 1.00 0.00 15 PHE A CA 14
ATOM 13268 C C . PHE A 1 15 ? 0.091 -7.407 3.651 1.00 0.00 15 PHE A C 14
ATOM 13269 O O . PHE A 1 15 ? 0.520 -8.115 4.567 1.00 0.00 15 PHE A O 14
ATOM 13286 N N . GLY A 1 16 ? -1.023 -6.680 3.740 1.00 0.00 16 GLY A N 14
ATOM 13287 C CA . GLY A 1 16 ? -1.839 -6.668 4.949 1.00 0.00 16 GLY A CA 14
ATOM 13288 C C . GLY A 1 16 ? -3.237 -6.137 4.648 1.00 0.00 16 GLY A C 14
ATOM 13289 O O . GLY A 1 16 ? -3.518 -5.711 3.523 1.00 0.00 16 GLY A O 14
ATOM 13293 N N . PHE A 1 17 ? -4.099 -6.158 5.663 1.00 0.00 17 PHE A N 14
ATOM 13294 C CA . PHE A 1 17 ? -5.470 -5.672 5.521 1.00 0.00 17 PHE A CA 14
ATOM 13295 C C . PHE A 1 17 ? -5.679 -4.476 6.435 1.00 0.00 17 PHE A C 14
ATOM 13296 O O . PHE A 1 17 ? -5.240 -4.495 7.589 1.00 0.00 17 PHE A O 14
ATOM 13313 N N . ILE A 1 18 ? -6.337 -3.430 5.916 1.00 0.00 18 ILE A N 14
ATOM 13314 C CA . ILE A 1 18 ? -6.577 -2.224 6.710 1.00 0.00 18 ILE A CA 14
ATOM 13315 C C . ILE A 1 18 ? -8.064 -2.010 6.967 1.00 0.00 18 ILE A C 14
ATOM 13316 O O . ILE A 1 18 ? -8.905 -2.331 6.133 1.00 0.00 18 ILE A O 14
ATOM 13332 N N . THR A 1 19 ? -8.354 -1.456 8.145 1.00 0.00 19 THR A N 14
ATOM 13333 C CA . THR A 1 19 ? -9.722 -1.182 8.551 1.00 0.00 19 THR A CA 14
ATOM 13334 C C . THR A 1 19 ? -10.041 0.313 8.330 1.00 0.00 19 THR A C 14
ATOM 13335 O O . THR A 1 19 ? -9.566 1.154 9.102 1.00 0.00 19 THR A O 14
ATOM 13346 N N . PRO A 1 20 ? -10.829 0.671 7.313 1.00 0.00 20 PRO A N 14
ATOM 13347 C CA . PRO A 1 20 ? -11.191 2.100 7.046 1.00 0.00 20 PRO A CA 14
ATOM 13348 C C . PRO A 1 20 ? -11.788 2.787 8.269 1.00 0.00 20 PRO A C 14
ATOM 13349 O O . PRO A 1 20 ? -12.639 2.222 8.961 1.00 0.00 20 PRO A O 14
ATOM 13360 N N . GLU A 1 21 ? -11.332 4.011 8.514 1.00 0.00 21 GLU A N 14
ATOM 13361 C CA . GLU A 1 21 ? -11.806 4.808 9.640 1.00 0.00 21 GLU A CA 14
ATOM 13362 C C . GLU A 1 21 ? -13.314 5.063 9.524 1.00 0.00 21 GLU A C 14
ATOM 13363 O O . GLU A 1 21 ? -14.035 5.011 10.522 1.00 0.00 21 GLU A O 14
ATOM 13375 N N . ASP A 1 22 ? -13.765 5.356 8.306 1.00 0.00 22 ASP A N 14
ATOM 13376 C CA . ASP A 1 22 ? -15.181 5.644 8.062 1.00 0.00 22 ASP A CA 14
ATOM 13377 C C . ASP A 1 22 ? -16.066 4.419 8.327 1.00 0.00 22 ASP A C 14
ATOM 13378 O O . ASP A 1 22 ? -17.288 4.551 8.431 1.00 0.00 22 ASP A O 14
ATOM 13387 N N . GLY A 1 23 ? -15.450 3.237 8.417 1.00 0.00 23 GLY A N 14
ATOM 13388 C CA . GLY A 1 23 ? -16.195 1.998 8.647 1.00 0.00 23 GLY A CA 14
ATOM 13389 C C . GLY A 1 23 ? -16.402 1.219 7.343 1.00 0.00 23 GLY A C 14
ATOM 13390 O O . GLY A 1 23 ? -17.166 0.252 7.310 1.00 0.00 23 GLY A O 14
ATOM 13394 N N . SER A 1 24 ? -15.713 1.647 6.276 1.00 0.00 24 SER A N 14
ATOM 13395 C CA . SER A 1 24 ? -15.822 0.989 4.978 1.00 0.00 24 SER A CA 14
ATOM 13396 C C . SER A 1 24 ? -15.146 -0.379 5.022 1.00 0.00 24 SER A C 14
ATOM 13397 O O . SER A 1 24 ? -14.434 -0.691 5.975 1.00 0.00 24 SER A O 14
ATOM 13405 N N . LYS A 1 25 ? -15.390 -1.190 3.993 1.00 0.00 25 LYS A N 14
ATOM 13406 C CA . LYS A 1 25 ? -14.814 -2.536 3.919 1.00 0.00 25 LYS A CA 14
ATOM 13407 C C . LYS A 1 25 ? -13.294 -2.466 3.830 1.00 0.00 25 LYS A C 14
ATOM 13408 O O . LYS A 1 25 ? -12.739 -1.490 3.316 1.00 0.00 25 LYS A O 14
ATOM 13427 N N . ASP A 1 26 ? -12.623 -3.496 4.357 1.00 0.00 26 ASP A N 14
ATOM 13428 C CA . ASP A 1 26 ? -11.163 -3.546 4.364 1.00 0.00 26 ASP A CA 14
ATOM 13429 C C . ASP A 1 26 ? -10.585 -3.421 2.959 1.00 0.00 26 ASP A C 14
ATOM 13430 O O . ASP A 1 26 ? -11.151 -3.934 1.991 1.00 0.00 26 ASP A O 14
ATOM 13439 N N . LEU A 1 27 ? -9.448 -2.727 2.872 1.00 0.00 27 LEU A N 14
ATOM 13440 C CA . LEU A 1 27 ? -8.764 -2.513 1.599 1.00 0.00 27 LEU A CA 14
ATOM 13441 C C . LEU A 1 27 ? -7.396 -3.191 1.622 1.00 0.00 27 LEU A C 14
ATOM 13442 O O . LEU A 1 27 ? -6.777 -3.310 2.685 1.00 0.00 27 LEU A O 14
ATOM 13458 N N . PHE A 1 28 ? -6.933 -3.633 0.447 1.00 0.00 28 PHE A N 14
ATOM 13459 C CA . PHE A 1 28 ? -5.635 -4.299 0.342 1.00 0.00 28 PHE A CA 14
ATOM 13460 C C . PHE A 1 28 ? -4.508 -3.271 0.383 1.00 0.00 28 PHE A C 14
ATOM 13461 O O . PHE A 1 28 ? -4.565 -2.250 -0.307 1.00 0.00 28 PHE A O 14
ATOM 13478 N N . VAL A 1 29 ? -3.489 -3.551 1.197 1.00 0.00 29 VAL A N 14
ATOM 13479 C CA . VAL A 1 29 ? -2.340 -2.652 1.337 1.00 0.00 29 VAL A CA 14
ATOM 13480 C C . VAL A 1 29 ? -1.046 -3.463 1.187 1.00 0.00 29 VAL A C 14
ATOM 13481 O O . VAL A 1 29 ? -0.900 -4.518 1.811 1.00 0.00 29 VAL A O 14
ATOM 13494 N N . HIS A 1 30 ? -0.119 -2.967 0.360 1.00 0.00 30 HIS A N 14
ATOM 13495 C CA . HIS A 1 30 ? 1.155 -3.661 0.138 1.00 0.00 30 HIS A CA 14
ATOM 13496 C C . HIS A 1 30 ? 2.324 -2.875 0.735 1.00 0.00 30 HIS A C 14
ATOM 13497 O O . HIS A 1 30 ? 2.340 -1.642 0.702 1.00 0.00 30 HIS A O 14
ATOM 13511 N N . HIS A 1 31 ? 3.298 -3.612 1.269 1.00 0.00 31 HIS A N 14
ATOM 13512 C CA . HIS A 1 31 ? 4.490 -3.008 1.871 1.00 0.00 31 HIS A CA 14
ATOM 13513 C C . HIS A 1 31 ? 5.285 -2.230 0.819 1.00 0.00 31 HIS A C 14
ATOM 13514 O O . HIS A 1 31 ? 5.737 -1.114 1.073 1.00 0.00 31 HIS A O 14
ATOM 13528 N N . SER A 1 32 ? 5.463 -2.849 -0.345 1.00 0.00 32 SER A N 14
ATOM 13529 C CA . SER A 1 32 ? 6.231 -2.246 -1.442 1.00 0.00 32 SER A CA 14
ATOM 13530 C C . SER A 1 32 ? 5.516 -1.047 -2.078 1.00 0.00 32 SER A C 14
ATOM 13531 O O . SER A 1 32 ? 6.115 -0.336 -2.891 1.00 0.00 32 SER A O 14
ATOM 13539 N N . GLU A 1 33 ? 4.243 -0.834 -1.729 1.00 0.00 33 GLU A N 14
ATOM 13540 C CA . GLU A 1 33 ? 3.471 0.276 -2.298 1.00 0.00 33 GLU A CA 14
ATOM 13541 C C . GLU A 1 33 ? 3.984 1.633 -1.803 1.00 0.00 33 GLU A C 14
ATOM 13542 O O . GLU A 1 33 ? 3.833 2.642 -2.499 1.00 0.00 33 GLU A O 14
ATOM 13554 N N . ILE A 1 34 ? 4.586 1.654 -0.609 1.00 0.00 34 ILE A N 14
ATOM 13555 C CA . ILE A 1 34 ? 5.112 2.897 -0.038 1.00 0.00 34 ILE A CA 14
ATOM 13556 C C . ILE A 1 34 ? 6.189 3.496 -0.948 1.00 0.00 34 ILE A C 14
ATOM 13557 O O . ILE A 1 34 ? 7.054 2.777 -1.455 1.00 0.00 34 ILE A O 14
ATOM 13573 N N . GLN A 1 35 ? 6.128 4.816 -1.133 1.00 0.00 35 GLN A N 14
ATOM 13574 C CA . GLN A 1 35 ? 7.099 5.520 -1.967 1.00 0.00 35 GLN A CA 14
ATOM 13575 C C . GLN A 1 35 ? 8.061 6.312 -1.082 1.00 0.00 35 GLN A C 14
ATOM 13576 O O . GLN A 1 35 ? 7.652 7.258 -0.404 1.00 0.00 35 GLN A O 14
ATOM 13590 N N . SER A 1 36 ? 9.335 5.917 -1.105 1.00 0.00 36 SER A N 14
ATOM 13591 C CA . SER A 1 36 ? 10.369 6.581 -0.308 1.00 0.00 36 SER A CA 14
ATOM 13592 C C . SER A 1 36 ? 10.014 6.559 1.177 1.00 0.00 36 SER A C 14
ATOM 13593 O O . SER A 1 36 ? 8.866 6.302 1.549 1.00 0.00 36 SER A O 14
ATOM 13601 N N . GLY A 1 37 ? 11.012 6.835 2.019 1.00 0.00 37 GLY A N 14
ATOM 13602 C CA . GLY A 1 37 ? 10.812 6.856 3.471 1.00 0.00 37 GLY A CA 14
ATOM 13603 C C . GLY A 1 37 ? 10.633 5.448 4.051 1.00 0.00 37 GLY A C 14
ATOM 13604 O O . GLY A 1 37 ? 10.171 5.300 5.184 1.00 0.00 37 GLY A O 14
ATOM 13608 N N . GLY A 1 38 ? 10.994 4.422 3.272 1.00 0.00 38 GLY A N 14
ATOM 13609 C CA . GLY A 1 38 ? 10.863 3.032 3.720 1.00 0.00 38 GLY A CA 14
ATOM 13610 C C . GLY A 1 38 ? 12.123 2.525 4.438 1.00 0.00 38 GLY A C 14
ATOM 13611 O O . GLY A 1 38 ? 12.172 1.362 4.849 1.00 0.00 38 GLY A O 14
ATOM 13615 N N . GLU A 1 39 ? 13.137 3.390 4.580 1.00 0.00 39 GLU A N 14
ATOM 13616 C CA . GLU A 1 39 ? 14.384 3.007 5.242 1.00 0.00 39 GLU A CA 14
ATOM 13617 C C . GLU A 1 39 ? 14.134 2.631 6.700 1.00 0.00 39 GLU A C 14
ATOM 13618 O O . GLU A 1 39 ? 14.715 1.666 7.205 1.00 0.00 39 GLU A O 14
ATOM 13630 N N . TYR A 1 40 ? 13.271 3.402 7.370 1.00 0.00 40 TYR A N 14
ATOM 13631 C CA . TYR A 1 40 ? 12.951 3.148 8.783 1.00 0.00 40 TYR A CA 14
ATOM 13632 C C . TYR A 1 40 ? 11.453 2.913 8.996 1.00 0.00 40 TYR A C 14
ATOM 13633 O O . TYR A 1 40 ? 11.056 2.335 10.012 1.00 0.00 40 TYR A O 14
ATOM 13651 N N . ALA A 1 41 ? 10.625 3.376 8.051 1.00 0.00 41 ALA A N 14
ATOM 13652 C CA . ALA A 1 41 ? 9.177 3.223 8.166 1.00 0.00 41 ALA A CA 14
ATOM 13653 C C . ALA A 1 41 ? 8.779 1.752 8.202 1.00 0.00 41 ALA A C 14
ATOM 13654 O O . ALA A 1 41 ? 9.160 0.972 7.326 1.00 0.00 41 ALA A O 14
ATOM 13661 N N . THR A 1 42 ? 8.000 1.395 9.221 1.00 0.00 42 THR A N 14
ATOM 13662 C CA . THR A 1 42 ? 7.524 0.019 9.389 1.00 0.00 42 THR A CA 14
ATOM 13663 C C . THR A 1 42 ? 6.026 0.010 9.676 1.00 0.00 42 THR A C 14
ATOM 13664 O O . THR A 1 42 ? 5.463 1.027 10.091 1.00 0.00 42 THR A O 14
ATOM 13675 N N . LEU A 1 43 ? 5.392 -1.146 9.468 1.00 0.00 43 LEU A N 14
ATOM 13676 C CA . LEU A 1 43 ? 3.958 -1.294 9.724 1.00 0.00 43 LEU A CA 14
ATOM 13677 C C . LEU A 1 43 ? 3.696 -2.610 10.461 1.00 0.00 43 LEU A C 14
ATOM 13678 O O . LEU A 1 43 ? 4.418 -3.589 10.263 1.00 0.00 43 LEU A O 14
ATOM 13694 N N . ALA A 1 44 ? 2.667 -2.620 11.313 1.00 0.00 44 ALA A N 14
ATOM 13695 C CA . ALA A 1 44 ? 2.318 -3.817 12.087 1.00 0.00 44 ALA A CA 14
ATOM 13696 C C . ALA A 1 44 ? 0.792 -3.908 12.267 1.00 0.00 44 ALA A C 14
ATOM 13697 O O . ALA A 1 44 ? 0.042 -3.373 11.447 1.00 0.00 44 ALA A O 14
ATOM 13704 N N . ASP A 1 45 ? 0.329 -4.612 13.313 1.00 0.00 45 ASP A N 14
ATOM 13705 C CA . ASP A 1 45 ? -1.103 -4.756 13.557 1.00 0.00 45 ASP A CA 14
ATOM 13706 C C . ASP A 1 45 ? -1.630 -3.578 14.376 1.00 0.00 45 ASP A C 14
ATOM 13707 O O . ASP A 1 45 ? -1.267 -3.406 15.542 1.00 0.00 45 ASP A O 14
ATOM 13716 N N . GLY A 1 46 ? -2.488 -2.773 13.750 1.00 0.00 46 GLY A N 14
ATOM 13717 C CA . GLY A 1 46 ? -3.073 -1.597 14.408 1.00 0.00 46 GLY A CA 14
ATOM 13718 C C . GLY A 1 46 ? -2.347 -0.294 14.036 1.00 0.00 46 GLY A C 14
ATOM 13719 O O . GLY A 1 46 ? -2.685 0.774 14.553 1.00 0.00 46 GLY A O 14
ATOM 13723 N N . GLN A 1 47 ? -1.352 -0.390 13.146 1.00 0.00 47 GLN A N 14
ATOM 13724 C CA . GLN A 1 47 ? -0.582 0.771 12.714 1.00 0.00 47 GLN A CA 14
ATOM 13725 C C . GLN A 1 47 ? -1.445 1.730 11.891 1.00 0.00 47 GLN A C 14
ATOM 13726 O O . GLN A 1 47 ? -2.152 1.308 10.974 1.00 0.00 47 GLN A O 14
ATOM 13740 N N . THR A 1 48 ? -1.369 3.021 12.230 1.00 0.00 48 THR A N 14
ATOM 13741 C CA . THR A 1 48 ? -2.136 4.048 11.525 1.00 0.00 48 THR A CA 14
ATOM 13742 C C . THR A 1 48 ? -1.371 4.492 10.278 1.00 0.00 48 THR A C 14
ATOM 13743 O O . THR A 1 48 ? -0.184 4.821 10.353 1.00 0.00 48 THR A O 14
ATOM 13754 N N . VAL A 1 49 ? -2.061 4.483 9.134 1.00 0.00 49 VAL A N 14
ATOM 13755 C CA . VAL A 1 49 ? -1.438 4.872 7.865 1.00 0.00 49 VAL A CA 14
ATOM 13756 C C . VAL A 1 49 ? -2.385 5.710 7.008 1.00 0.00 49 VAL A C 14
ATOM 13757 O O . VAL A 1 49 ? -3.592 5.759 7.258 1.00 0.00 49 VAL A O 14
ATOM 13770 N N . GLU A 1 50 ? -1.818 6.332 5.974 1.00 0.00 50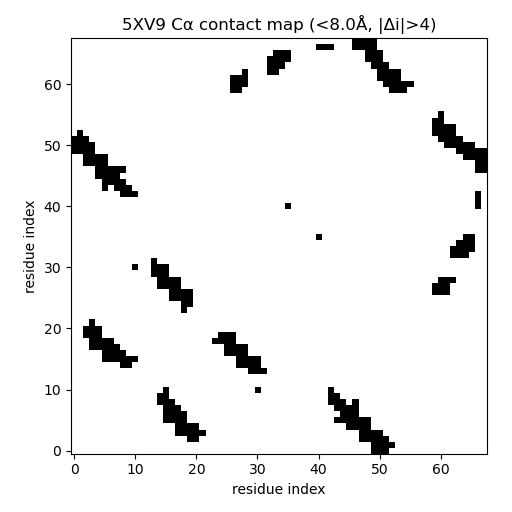 GLU A N 14
ATOM 13771 C CA . GLU A 1 50 ? -2.591 7.141 5.033 1.00 0.00 50 GLU A CA 14
ATOM 13772 C C . GLU A 1 50 ? -2.465 6.522 3.648 1.00 0.00 50 GLU A C 14
ATOM 13773 O O . GLU A 1 50 ? -1.389 6.033 3.286 1.00 0.00 50 GLU A O 14
ATOM 13785 N N . TYR A 1 51 ? -3.564 6.518 2.889 1.00 0.00 51 TYR A N 14
ATOM 13786 C CA . TYR A 1 51 ? -3.551 5.917 1.553 1.00 0.00 51 TYR A CA 14
ATOM 13787 C C . TYR A 1 51 ? -4.643 6.487 0.648 1.00 0.00 51 TYR A C 14
ATOM 13788 O O . TYR A 1 51 ? -5.594 7.117 1.114 1.00 0.00 51 TYR A O 14
ATOM 13806 N N . GLU A 1 52 ? -4.493 6.224 -0.651 1.00 0.00 52 GLU A N 14
ATOM 13807 C CA . GLU A 1 52 ? -5.458 6.664 -1.649 1.00 0.00 52 GLU A CA 14
ATOM 13808 C C . GLU A 1 52 ? -6.052 5.433 -2.336 1.00 0.00 52 GLU A C 14
ATOM 13809 O O . GLU A 1 52 ? -5.314 4.574 -2.824 1.00 0.00 52 GLU A O 14
ATOM 13821 N N . VAL A 1 53 ? -7.383 5.355 -2.361 1.00 0.00 53 VAL A N 14
ATOM 13822 C CA . VAL A 1 53 ? -8.075 4.224 -2.979 1.00 0.00 53 VAL A CA 14
ATOM 13823 C C . VAL A 1 53 ? -7.632 4.053 -4.437 1.00 0.00 53 VAL A C 14
ATOM 13824 O O . VAL A 1 53 ? -7.300 5.029 -5.114 1.00 0.00 53 VAL A O 14
ATOM 13837 N N . GLY A 1 54 ? -7.646 2.804 -4.900 1.00 0.00 54 GLY A N 14
ATOM 13838 C CA . GLY A 1 54 ? -7.264 2.483 -6.273 1.00 0.00 54 GLY A CA 14
ATOM 13839 C C . GLY A 1 54 ? -8.242 1.478 -6.866 1.00 0.00 54 GLY A C 14
ATOM 13840 O O . GLY A 1 54 ? -8.879 0.724 -6.128 1.00 0.00 54 GLY A O 14
ATOM 13844 N N . GLN A 1 55 ? -8.372 1.482 -8.195 1.00 0.00 55 GLN A N 14
ATOM 13845 C CA . GLN A 1 55 ? -9.291 0.571 -8.876 1.00 0.00 55 GLN A CA 14
ATOM 13846 C C . GLN A 1 55 ? -8.604 -0.757 -9.198 1.00 0.00 55 GLN A C 14
ATOM 13847 O O . GLN A 1 55 ? -7.530 -0.780 -9.803 1.00 0.00 55 GLN A O 14
ATOM 13861 N N . GLY A 1 56 ? -9.245 -1.856 -8.794 1.00 0.00 56 GLY A N 14
ATOM 13862 C CA . GLY A 1 56 ? -8.713 -3.196 -9.044 1.00 0.00 56 GLY A CA 14
ATOM 13863 C C . GLY A 1 56 ? -9.811 -4.123 -9.560 1.00 0.00 56 GLY A C 14
ATOM 13864 O O . GLY A 1 56 ? -10.980 -3.968 -9.200 1.00 0.00 56 GLY A O 14
ATOM 13868 N N . GLN A 1 57 ? -9.425 -5.075 -10.413 1.00 0.00 57 GLN A N 14
ATOM 13869 C CA . GLN A 1 57 ? -10.384 -6.020 -10.990 1.00 0.00 57 GLN A CA 14
ATOM 13870 C C . GLN A 1 57 ? -11.011 -6.902 -9.913 1.00 0.00 57 GLN A C 14
ATOM 13871 O O . GLN A 1 57 ? -12.219 -7.156 -9.942 1.00 0.00 57 GLN A O 14
ATOM 13885 N N . LYS A 1 58 ? -10.188 -7.361 -8.969 1.00 0.00 58 LYS A N 14
ATOM 13886 C CA . LYS A 1 58 ? -10.672 -8.217 -7.879 1.00 0.00 58 LYS A CA 14
ATOM 13887 C C . LYS A 1 58 ? -11.195 -7.387 -6.701 1.00 0.00 58 LYS A C 14
ATOM 13888 O O . LYS A 1 58 ? -11.983 -7.882 -5.891 1.00 0.00 58 LYS A O 14
ATOM 13907 N N . GLY A 1 59 ? -10.753 -6.129 -6.616 1.00 0.00 59 GLY A N 14
ATOM 13908 C CA . GLY A 1 59 ? -11.175 -5.231 -5.545 1.00 0.00 59 GLY A CA 14
ATOM 13909 C C . GLY A 1 59 ? -10.236 -4.021 -5.462 1.00 0.00 59 GLY A C 14
ATOM 13910 O O . GLY A 1 59 ? -9.146 -4.063 -6.038 1.00 0.00 59 GLY A O 14
ATOM 13914 N N . PRO A 1 60 ? -10.616 -2.944 -4.773 1.00 0.00 60 PRO A N 14
ATOM 13915 C CA . PRO A 1 60 ? -9.748 -1.731 -4.658 1.00 0.00 60 PRO A CA 14
ATOM 13916 C C . PRO A 1 60 ? -8.543 -1.946 -3.746 1.00 0.00 60 PRO A C 14
ATOM 13917 O O . PRO A 1 60 ? -8.581 -2.766 -2.827 1.00 0.00 60 PRO A O 14
ATOM 13928 N N . CYS A 1 61 ? -7.482 -1.188 -4.017 1.00 0.00 61 CYS A N 14
ATOM 13929 C CA . CYS A 1 61 ? -6.250 -1.265 -3.235 1.00 0.00 61 CYS A CA 14
ATOM 13930 C C . CYS A 1 61 ? -5.929 0.106 -2.647 1.00 0.00 61 CYS A C 14
ATOM 13931 O O . CYS A 1 61 ? -6.658 1.070 -2.889 1.00 0.00 61 CYS A O 14
ATOM 13939 N N . ALA A 1 62 ? -4.835 0.192 -1.884 1.00 0.00 62 ALA A N 14
ATOM 13940 C CA . ALA A 1 62 ? -4.423 1.455 -1.280 1.00 0.00 62 ALA A CA 14
ATOM 13941 C C . ALA A 1 62 ? -3.065 1.886 -1.838 1.00 0.00 62 ALA A C 14
ATOM 13942 O O . ALA A 1 62 ? -2.150 1.065 -1.952 1.00 0.00 62 ALA A O 14
ATOM 13949 N N . ASN A 1 63 ? -2.946 3.170 -2.187 1.00 0.00 63 ASN A N 14
ATOM 13950 C CA . ASN A 1 63 ? -1.701 3.708 -2.740 1.00 0.00 63 ASN A CA 14
ATOM 13951 C C . ASN A 1 63 ? -1.134 4.797 -1.834 1.00 0.00 63 ASN A C 14
ATOM 13952 O O . ASN A 1 63 ? -1.855 5.364 -1.011 1.00 0.00 63 ASN A O 14
ATOM 13963 N N . LYS A 1 64 ? 0.165 5.080 -1.993 1.00 0.00 64 LYS A N 14
ATOM 13964 C CA . LYS A 1 64 ? 0.829 6.104 -1.186 1.00 0.00 64 LYS A CA 14
ATOM 13965 C C . LYS A 1 64 ? 0.691 5.780 0.304 1.00 0.00 64 LYS A C 14
ATOM 13966 O O . LYS A 1 64 ? 0.260 6.617 1.111 1.00 0.00 64 LYS A O 14
ATOM 13985 N N . VAL A 1 65 ? 1.059 4.549 0.663 1.00 0.00 65 VAL A N 14
ATOM 13986 C CA . VAL A 1 65 ? 0.978 4.104 2.051 1.00 0.00 65 VAL A CA 14
ATOM 13987 C C . VAL A 1 65 ? 2.100 4.753 2.862 1.00 0.00 65 VAL A C 14
ATOM 13988 O O . VAL A 1 65 ? 3.279 4.584 2.552 1.00 0.00 65 VAL A O 14
ATOM 14001 N N . VAL A 1 66 ? 1.709 5.488 3.902 1.00 0.00 66 VAL A N 14
ATOM 14002 C CA . VAL A 1 66 ? 2.679 6.163 4.767 1.00 0.00 66 VAL A CA 14
ATOM 14003 C C . VAL A 1 66 ? 2.237 6.096 6.234 1.00 0.00 66 VAL A C 14
ATOM 14004 O O . VAL A 1 66 ? 1.087 6.395 6.560 1.00 0.00 66 VAL A O 14
ATOM 14017 N N . ALA A 1 67 ? 3.173 5.706 7.103 1.00 0.00 67 ALA A N 14
ATOM 14018 C CA . ALA A 1 67 ? 2.902 5.599 8.534 1.00 0.00 67 ALA A CA 14
ATOM 14019 C C . ALA A 1 67 ? 2.840 6.980 9.176 1.00 0.00 67 ALA A C 14
ATOM 14020 O O . ALA A 1 67 ? 3.587 7.885 8.793 1.00 0.00 67 ALA A O 14
ATOM 14027 N N . VAL A 1 68 ? 1.946 7.130 10.154 1.00 0.00 68 VAL A N 14
ATOM 14028 C CA . VAL A 1 68 ? 1.784 8.407 10.856 1.00 0.00 68 VAL A CA 14
ATOM 14029 C C . VAL A 1 68 ? 2.987 8.647 11.770 1.00 0.00 68 VAL A C 14
ATOM 14030 O O . VAL A 1 68 ? 3.093 7.959 12.773 1.00 0.00 68 VAL A O 14
ATOM 14043 N N . MET A 1 1 ? -7.104 13.390 2.013 1.00 0.00 1 MET A N 15
ATOM 14044 C CA . MET A 1 1 ? -6.126 12.272 2.122 1.00 0.00 1 MET A CA 15
ATOM 14045 C C . MET A 1 1 ? -6.723 11.167 2.991 1.00 0.00 1 MET A C 15
ATOM 14046 O O . MET A 1 1 ? -6.745 11.277 4.219 1.00 0.00 1 MET A O 15
ATOM 14062 N N . SER A 1 2 ? -7.205 10.106 2.338 1.00 0.00 2 SER A N 15
ATOM 14063 C CA . SER A 1 2 ? -7.805 8.977 3.047 1.00 0.00 2 SER A CA 15
ATOM 14064 C C . SER A 1 2 ? -6.771 8.285 3.931 1.00 0.00 2 SER A C 15
ATOM 14065 O O . SER A 1 2 ? -5.607 8.140 3.546 1.00 0.00 2 SER A O 15
ATOM 14073 N N . LYS A 1 3 ? -7.213 7.859 5.115 1.00 0.00 3 LYS A N 15
ATOM 14074 C CA . LYS A 1 3 ? -6.340 7.173 6.067 1.00 0.00 3 LYS A CA 15
ATOM 14075 C C . LYS A 1 3 ? -7.174 6.381 7.073 1.00 0.00 3 LYS A C 15
ATOM 14076 O O . LYS A 1 3 ? -8.294 6.777 7.402 1.00 0.00 3 LYS A O 15
ATOM 14095 N N . GLY A 1 4 ? -6.623 5.260 7.541 1.00 0.00 4 GLY A N 15
ATOM 14096 C CA . GLY A 1 4 ? -7.331 4.410 8.497 1.00 0.00 4 GLY A CA 15
ATOM 14097 C C . GLY A 1 4 ? -6.357 3.695 9.418 1.00 0.00 4 GLY A C 15
ATOM 14098 O O . GLY A 1 4 ? -5.200 4.106 9.554 1.00 0.00 4 GLY A O 15
ATOM 14102 N N . ILE A 1 5 ? -6.834 2.614 10.042 1.00 0.00 5 ILE A N 15
ATOM 14103 C CA . ILE A 1 5 ? -6.001 1.825 10.951 1.00 0.00 5 ILE A CA 15
ATOM 14104 C C . ILE A 1 5 ? -5.820 0.424 10.398 1.00 0.00 5 ILE A C 15
ATOM 14105 O O . ILE A 1 5 ? -6.786 -0.223 10.000 1.00 0.00 5 ILE A O 15
ATOM 14121 N N . VAL A 1 6 ? -4.565 -0.019 10.344 1.00 0.00 6 VAL A N 15
ATOM 14122 C CA . VAL A 1 6 ? -4.245 -1.330 9.791 1.00 0.00 6 VAL A CA 15
ATOM 14123 C C . VAL A 1 6 ? -4.740 -2.438 10.721 1.00 0.00 6 VAL A C 15
ATOM 14124 O O . VAL A 1 6 ? -4.370 -2.489 11.891 1.00 0.00 6 VAL A O 15
ATOM 14137 N N . LYS A 1 7 ? -5.566 -3.325 10.168 1.00 0.00 7 LYS A N 15
ATOM 14138 C CA . LYS A 1 7 ? -6.096 -4.450 10.927 1.00 0.00 7 LYS A CA 15
ATOM 14139 C C . LYS A 1 7 ? -4.940 -5.382 11.290 1.00 0.00 7 LYS A C 15
ATOM 14140 O O . LYS A 1 7 ? -4.831 -5.842 12.430 1.00 0.00 7 LYS A O 15
ATOM 14159 N N . TRP A 1 8 ? -4.078 -5.642 10.302 1.00 0.00 8 TRP A N 15
ATOM 14160 C CA . TRP A 1 8 ? -2.919 -6.506 10.495 1.00 0.00 8 TRP A CA 15
ATOM 14161 C C . TRP A 1 8 ? -1.907 -6.278 9.372 1.00 0.00 8 TRP A C 15
ATOM 14162 O O . TRP A 1 8 ? -2.246 -6.431 8.193 1.00 0.00 8 TRP A O 15
ATOM 14183 N N . PHE A 1 9 ? -0.663 -5.935 9.738 1.00 0.00 9 PHE A N 15
ATOM 14184 C CA . PHE A 1 9 ? 0.386 -5.720 8.732 1.00 0.00 9 PHE A CA 15
ATOM 14185 C C . PHE A 1 9 ? 1.412 -6.852 8.793 1.00 0.00 9 PHE A C 15
ATOM 14186 O O . PHE A 1 9 ? 1.991 -7.108 9.852 1.00 0.00 9 PHE A O 15
ATOM 14203 N N . ASN A 1 10 ? 1.638 -7.525 7.653 1.00 0.00 10 ASN A N 15
ATOM 14204 C CA . ASN A 1 10 ? 2.604 -8.628 7.599 1.00 0.00 10 ASN A CA 15
ATOM 14205 C C . ASN A 1 10 ? 3.622 -8.425 6.477 1.00 0.00 10 ASN A C 15
ATOM 14206 O O . ASN A 1 10 ? 3.343 -8.734 5.311 1.00 0.00 10 ASN A O 15
ATOM 14217 N N . SER A 1 11 ? 4.798 -7.900 6.839 1.00 0.00 11 SER A N 15
ATOM 14218 C CA . SER A 1 11 ? 5.866 -7.651 5.870 1.00 0.00 11 SER A CA 15
ATOM 14219 C C . SER A 1 11 ? 6.343 -8.954 5.234 1.00 0.00 11 SER A C 15
ATOM 14220 O O . SER A 1 11 ? 6.648 -8.987 4.037 1.00 0.00 11 SER A O 15
ATOM 14228 N N . ASP A 1 12 ? 6.411 -10.022 6.039 1.00 0.00 12 ASP A N 15
ATOM 14229 C CA . ASP A 1 12 ? 6.865 -11.325 5.541 1.00 0.00 12 ASP A CA 15
ATOM 14230 C C . ASP A 1 12 ? 6.009 -11.739 4.353 1.00 0.00 12 ASP A C 15
ATOM 14231 O O . ASP A 1 12 ? 6.530 -12.138 3.309 1.00 0.00 12 ASP A O 15
ATOM 14240 N N . LYS A 1 13 ? 4.696 -11.588 4.510 1.00 0.00 13 LYS A N 15
ATOM 14241 C CA . LYS A 1 13 ? 3.756 -11.891 3.434 1.00 0.00 13 LYS A CA 15
ATOM 14242 C C . LYS A 1 13 ? 3.841 -10.803 2.347 1.00 0.00 13 LYS A C 15
ATOM 14243 O O . LYS A 1 13 ? 3.484 -11.036 1.192 1.00 0.00 13 LYS A O 15
ATOM 14262 N N . GLY A 1 14 ? 4.334 -9.616 2.741 1.00 0.00 14 GLY A N 15
ATOM 14263 C CA . GLY A 1 14 ? 4.488 -8.487 1.823 1.00 0.00 14 GLY A CA 15
ATOM 14264 C C . GLY A 1 14 ? 3.208 -7.655 1.693 1.00 0.00 14 GLY A C 15
ATOM 14265 O O . GLY A 1 14 ? 3.138 -6.764 0.842 1.00 0.00 14 GLY A O 15
ATOM 14269 N N . PHE A 1 15 ? 2.200 -7.949 2.525 1.00 0.00 15 PHE A N 15
ATOM 14270 C CA . PHE A 1 15 ? 0.934 -7.217 2.471 1.00 0.00 15 PHE A CA 15
ATOM 14271 C C . PHE A 1 15 ? 0.155 -7.357 3.776 1.00 0.00 15 PHE A C 15
ATOM 14272 O O . PHE A 1 15 ? 0.563 -8.086 4.686 1.00 0.00 15 PHE A O 15
ATOM 14289 N N . GLY A 1 16 ? -0.964 -6.637 3.853 1.00 0.00 16 GLY A N 15
ATOM 14290 C CA . GLY A 1 16 ? -1.815 -6.661 5.036 1.00 0.00 16 GLY A CA 15
ATOM 14291 C C . GLY A 1 16 ? -3.204 -6.127 4.708 1.00 0.00 16 GLY A C 15
ATOM 14292 O O . GLY A 1 16 ? -3.461 -5.699 3.580 1.00 0.00 16 GLY A O 15
ATOM 14296 N N . PHE A 1 17 ? -4.086 -6.150 5.705 1.00 0.00 17 PHE A N 15
ATOM 14297 C CA . PHE A 1 17 ? -5.452 -5.660 5.534 1.00 0.00 17 PHE A CA 15
ATOM 14298 C C . PHE A 1 17 ? -5.667 -4.449 6.428 1.00 0.00 17 PHE A C 15
ATOM 14299 O O . PHE A 1 17 ? -5.258 -4.463 7.593 1.00 0.00 17 PHE A O 15
ATOM 14316 N N . ILE A 1 18 ? -6.293 -3.401 5.882 1.00 0.00 18 ILE A N 15
ATOM 14317 C CA . ILE A 1 18 ? -6.533 -2.180 6.655 1.00 0.00 18 ILE A CA 15
ATOM 14318 C C . ILE A 1 18 ? -8.021 -1.954 6.889 1.00 0.00 18 ILE A C 15
ATOM 14319 O O . ILE A 1 18 ? -8.850 -2.266 6.038 1.00 0.00 18 ILE A O 15
ATOM 14335 N N . THR A 1 19 ? -8.329 -1.414 8.067 1.00 0.00 19 THR A N 15
ATOM 14336 C CA . THR A 1 19 ? -9.704 -1.140 8.454 1.00 0.00 19 THR A CA 15
ATOM 14337 C C . THR A 1 19 ? -10.030 0.356 8.249 1.00 0.00 19 THR A C 15
ATOM 14338 O O . THR A 1 19 ? -9.562 1.189 9.033 1.00 0.00 19 THR A O 15
ATOM 14349 N N . PRO A 1 20 ? -10.823 0.724 7.236 1.00 0.00 20 PRO A N 15
ATOM 14350 C CA . PRO A 1 20 ? -11.194 2.158 6.996 1.00 0.00 20 PRO A CA 15
ATOM 14351 C C . PRO A 1 20 ? -11.814 2.794 8.236 1.00 0.00 20 PRO A C 15
ATOM 14352 O O . PRO A 1 20 ? -12.718 2.219 8.849 1.00 0.00 20 PRO A O 15
ATOM 14363 N N . GLU A 1 21 ? -11.326 3.985 8.594 1.00 0.00 21 GLU A N 15
ATOM 14364 C CA . GLU A 1 21 ? -11.845 4.702 9.762 1.00 0.00 21 GLU A CA 15
ATOM 14365 C C . GLU A 1 21 ? -13.317 5.092 9.562 1.00 0.00 21 GLU A C 15
ATOM 14366 O O . GLU A 1 21 ? -14.082 5.171 10.527 1.00 0.00 21 GLU A O 15
ATOM 14378 N N . ASP A 1 22 ? -13.698 5.323 8.303 1.00 0.00 22 ASP A N 15
ATOM 14379 C CA . ASP A 1 22 ? -15.075 5.694 7.967 1.00 0.00 22 ASP A CA 15
ATOM 14380 C C . ASP A 1 22 ? -16.047 4.533 8.207 1.00 0.00 22 ASP A C 15
ATOM 14381 O O . ASP A 1 22 ? -17.255 4.748 8.333 1.00 0.00 22 ASP A O 15
ATOM 14390 N N . GLY A 1 23 ? -15.514 3.306 8.253 1.00 0.00 23 GLY A N 15
ATOM 14391 C CA . GLY A 1 23 ? -16.340 2.113 8.457 1.00 0.00 23 GLY A CA 15
ATOM 14392 C C . GLY A 1 23 ? -16.509 1.305 7.161 1.00 0.00 23 GLY A C 15
ATOM 14393 O O . GLY A 1 23 ? -17.308 0.365 7.114 1.00 0.00 23 GLY A O 15
ATOM 14397 N N . SER A 1 24 ? -15.750 1.669 6.120 1.00 0.00 24 SER A N 15
ATOM 14398 C CA . SER A 1 24 ? -15.811 0.980 4.837 1.00 0.00 24 SER A CA 15
ATOM 14399 C C . SER A 1 24 ? -15.134 -0.382 4.933 1.00 0.00 24 SER A C 15
ATOM 14400 O O . SER A 1 24 ? -14.463 -0.682 5.921 1.00 0.00 24 SER A O 15
ATOM 14408 N N . LYS A 1 25 ? -15.332 -1.203 3.903 1.00 0.00 25 LYS A N 15
ATOM 14409 C CA . LYS A 1 25 ? -14.752 -2.547 3.862 1.00 0.00 25 LYS A CA 15
ATOM 14410 C C . LYS A 1 25 ? -13.232 -2.475 3.801 1.00 0.00 25 LYS A C 15
ATOM 14411 O O . LYS A 1 25 ? -12.668 -1.497 3.302 1.00 0.00 25 LYS A O 15
ATOM 14430 N N . ASP A 1 26 ? -12.573 -3.506 4.339 1.00 0.00 26 ASP A N 15
ATOM 14431 C CA . ASP A 1 26 ? -11.114 -3.554 4.371 1.00 0.00 26 ASP A CA 15
ATOM 14432 C C . ASP A 1 26 ? -10.518 -3.422 2.974 1.00 0.00 26 ASP A C 15
ATOM 14433 O O . ASP A 1 26 ? -11.072 -3.935 1.998 1.00 0.00 26 ASP A O 15
ATOM 14442 N N . LEU A 1 27 ? -9.384 -2.722 2.899 1.00 0.00 27 LEU A N 15
ATOM 14443 C CA . LEU A 1 27 ? -8.690 -2.499 1.632 1.00 0.00 27 LEU A CA 15
ATOM 14444 C C . LEU A 1 27 ? -7.338 -3.208 1.638 1.00 0.00 27 LEU A C 15
ATOM 14445 O O . LEU A 1 27 ? -6.713 -3.352 2.694 1.00 0.00 27 LEU A O 15
ATOM 14461 N N . PHE A 1 28 ? -6.896 -3.650 0.456 1.00 0.00 28 PHE A N 15
ATOM 14462 C CA . PHE A 1 28 ? -5.615 -4.345 0.332 1.00 0.00 28 PHE A CA 15
ATOM 14463 C C . PHE A 1 28 ? -4.463 -3.344 0.358 1.00 0.00 28 PHE A C 15
ATOM 14464 O O . PHE A 1 28 ? -4.493 -2.334 -0.348 1.00 0.00 28 PHE A O 15
ATOM 14481 N N . VAL A 1 29 ? -3.454 -3.634 1.183 1.00 0.00 29 VAL A N 15
ATOM 14482 C CA . VAL A 1 29 ? -2.284 -2.762 1.315 1.00 0.00 29 VAL A CA 15
ATOM 14483 C C . VAL A 1 29 ? -1.004 -3.597 1.166 1.00 0.00 29 VAL A C 15
ATOM 14484 O O . VAL A 1 29 ? -0.875 -4.652 1.791 1.00 0.00 29 VAL A O 15
ATOM 14497 N N . HIS A 1 30 ? -0.071 -3.121 0.333 1.00 0.00 30 HIS A N 15
ATOM 14498 C CA . HIS A 1 30 ? 1.191 -3.837 0.105 1.00 0.00 30 HIS A CA 15
ATOM 14499 C C . HIS A 1 30 ? 2.373 -3.080 0.716 1.00 0.00 30 HIS A C 15
ATOM 14500 O O . HIS A 1 30 ? 2.404 -1.848 0.709 1.00 0.00 30 HIS A O 15
ATOM 14514 N N . HIS A 1 31 ? 3.343 -3.841 1.232 1.00 0.00 31 HIS A N 15
ATOM 14515 C CA . HIS A 1 31 ? 4.542 -3.257 1.840 1.00 0.00 31 HIS A CA 15
ATOM 14516 C C . HIS A 1 31 ? 5.324 -2.445 0.802 1.00 0.00 31 HIS A C 15
ATOM 14517 O O . HIS A 1 31 ? 5.747 -1.323 1.072 1.00 0.00 31 HIS A O 15
ATOM 14531 N N . SER A 1 32 ? 5.523 -3.046 -0.372 1.00 0.00 32 SER A N 15
ATOM 14532 C CA . SER A 1 32 ? 6.276 -2.406 -1.458 1.00 0.00 32 SER A CA 15
ATOM 14533 C C . SER A 1 32 ? 5.597 -1.129 -1.967 1.00 0.00 32 SER A C 15
ATOM 14534 O O . SER A 1 32 ? 6.238 -0.312 -2.635 1.00 0.00 32 SER A O 15
ATOM 14542 N N . GLU A 1 33 ? 4.304 -0.974 -1.673 1.00 0.00 33 GLU A N 15
ATOM 14543 C CA . GLU A 1 33 ? 3.545 0.194 -2.125 1.00 0.00 33 GLU A CA 15
ATOM 14544 C C . GLU A 1 33 ? 3.994 1.482 -1.423 1.00 0.00 33 GLU A C 15
ATOM 14545 O O . GLU A 1 33 ? 3.830 2.573 -1.974 1.00 0.00 33 GLU A O 15
ATOM 14557 N N . ILE A 1 34 ? 4.542 1.354 -0.208 1.00 0.00 34 ILE A N 15
ATOM 14558 C CA . ILE A 1 34 ? 4.994 2.525 0.557 1.00 0.00 34 ILE A CA 15
ATOM 14559 C C . ILE A 1 34 ? 5.918 3.409 -0.287 1.00 0.00 34 ILE A C 15
ATOM 14560 O O . ILE A 1 34 ? 6.565 2.929 -1.221 1.00 0.00 34 ILE A O 15
ATOM 14576 N N . GLN A 1 35 ? 5.962 4.702 0.048 1.00 0.00 35 GLN A N 15
ATOM 14577 C CA . GLN A 1 35 ? 6.801 5.666 -0.680 1.00 0.00 35 GLN A CA 15
ATOM 14578 C C . GLN A 1 35 ? 7.901 6.253 0.218 1.00 0.00 35 GLN A C 15
ATOM 14579 O O . GLN A 1 35 ? 8.377 7.370 -0.020 1.00 0.00 35 GLN A O 15
ATOM 14593 N N . SER A 1 36 ? 8.302 5.498 1.247 1.00 0.00 36 SER A N 15
ATOM 14594 C CA . SER A 1 36 ? 9.340 5.953 2.175 1.00 0.00 36 SER A CA 15
ATOM 14595 C C . SER A 1 36 ? 10.655 6.198 1.439 1.00 0.00 36 SER A C 15
ATOM 14596 O O . SER A 1 36 ? 11.372 7.155 1.747 1.00 0.00 36 SER A O 15
ATOM 14604 N N . GLY A 1 37 ? 10.966 5.328 0.475 1.00 0.00 37 GLY A N 15
ATOM 14605 C CA . GLY A 1 37 ? 12.201 5.453 -0.300 1.00 0.00 37 GLY A CA 15
ATOM 14606 C C . GLY A 1 37 ? 13.422 5.153 0.565 1.00 0.00 37 GLY A C 15
ATOM 14607 O O . GLY A 1 37 ? 13.556 4.047 1.095 1.00 0.00 37 GLY A O 15
ATOM 14611 N N . GLY A 1 38 ? 14.312 6.140 0.690 1.00 0.00 38 GLY A N 15
ATOM 14612 C CA . GLY A 1 38 ? 15.532 5.975 1.481 1.00 0.00 38 GLY A CA 15
ATOM 14613 C C . GLY A 1 38 ? 15.201 5.642 2.932 1.00 0.00 38 GLY A C 15
ATOM 14614 O O . GLY A 1 38 ? 15.858 4.796 3.545 1.00 0.00 38 GLY A O 15
ATOM 14618 N N . GLU A 1 39 ? 14.175 6.305 3.469 1.00 0.00 39 GLU A N 15
ATOM 14619 C CA . GLU A 1 39 ? 13.748 6.068 4.846 1.00 0.00 39 GLU A CA 15
ATOM 14620 C C . GLU A 1 39 ? 13.069 4.707 4.952 1.00 0.00 39 GLU A C 15
ATOM 14621 O O . GLU A 1 39 ? 12.463 4.237 3.987 1.00 0.00 39 GLU A O 15
ATOM 14633 N N . TYR A 1 40 ? 13.181 4.077 6.126 1.00 0.00 40 TYR A N 15
ATOM 14634 C CA . TYR A 1 40 ? 12.575 2.761 6.343 1.00 0.00 40 TYR A CA 15
ATOM 14635 C C . TYR A 1 40 ? 11.312 2.885 7.183 1.00 0.00 40 TYR A C 15
ATOM 14636 O O . TYR A 1 40 ? 11.375 3.237 8.364 1.00 0.00 40 TYR A O 15
ATOM 14654 N N . ALA A 1 41 ? 10.172 2.583 6.563 1.00 0.00 41 ALA A N 15
ATOM 14655 C CA . ALA A 1 41 ? 8.887 2.650 7.251 1.00 0.00 41 ALA A CA 15
ATOM 14656 C C . ALA A 1 41 ? 8.482 1.269 7.749 1.00 0.00 41 ALA A C 15
ATOM 14657 O O . ALA A 1 41 ? 8.578 0.283 7.014 1.00 0.00 41 ALA A O 15
ATOM 14664 N N . THR A 1 42 ? 8.018 1.212 8.999 1.00 0.00 42 THR A N 15
ATOM 14665 C CA . THR A 1 42 ? 7.583 -0.053 9.597 1.00 0.00 42 THR A CA 15
ATOM 14666 C C . THR A 1 42 ? 6.086 -0.007 9.875 1.00 0.00 42 THR A C 15
ATOM 14667 O O . THR A 1 42 ? 5.538 1.052 10.185 1.00 0.00 42 THR A O 15
ATOM 14678 N N . LEU A 1 43 ? 5.437 -1.168 9.770 1.00 0.00 43 LEU A N 15
ATOM 14679 C CA . LEU A 1 43 ? 4.000 -1.276 10.016 1.00 0.00 43 LEU A CA 15
ATOM 14680 C C . LEU A 1 43 ? 3.699 -2.591 10.743 1.00 0.00 43 LEU A C 15
ATOM 14681 O O . LEU A 1 43 ? 4.430 -3.570 10.583 1.00 0.00 43 LEU A O 15
ATOM 14697 N N . ALA A 1 44 ? 2.630 -2.602 11.544 1.00 0.00 44 ALA A N 15
ATOM 14698 C CA . ALA A 1 44 ? 2.247 -3.799 12.301 1.00 0.00 44 ALA A CA 15
ATOM 14699 C C . ALA A 1 44 ? 0.715 -3.898 12.416 1.00 0.00 44 ALA A C 15
ATOM 14700 O O . ALA A 1 44 ? -0.003 -3.347 11.578 1.00 0.00 44 ALA A O 15
ATOM 14707 N N . ASP A 1 45 ? 0.212 -4.624 13.428 1.00 0.00 45 ASP A N 15
ATOM 14708 C CA . ASP A 1 45 ? -1.224 -4.776 13.616 1.00 0.00 45 ASP A CA 15
ATOM 14709 C C . ASP A 1 45 ? -1.781 -3.608 14.429 1.00 0.00 45 ASP A C 15
ATOM 14710 O O . ASP A 1 45 ? -1.456 -3.450 15.608 1.00 0.00 45 ASP A O 15
ATOM 14719 N N . GLY A 1 46 ? -2.616 -2.795 13.784 1.00 0.00 46 GLY A N 15
ATOM 14720 C CA . GLY A 1 46 ? -3.221 -1.627 14.438 1.00 0.00 46 GLY A CA 15
ATOM 14721 C C . GLY A 1 46 ? -2.499 -0.317 14.078 1.00 0.00 46 GLY A C 15
ATOM 14722 O O . GLY A 1 46 ? -2.904 0.758 14.529 1.00 0.00 46 GLY A O 15
ATOM 14726 N N . GLN A 1 47 ? -1.435 -0.414 13.274 1.00 0.00 47 GLN A N 15
ATOM 14727 C CA . GLN A 1 47 ? -0.662 0.753 12.863 1.00 0.00 47 GLN A CA 15
ATOM 14728 C C . GLN A 1 47 ? -1.495 1.685 11.982 1.00 0.00 47 GLN A C 15
ATOM 14729 O O . GLN A 1 47 ? -2.130 1.241 11.023 1.00 0.00 47 GLN A O 15
ATOM 14743 N N . THR A 1 48 ? -1.478 2.977 12.321 1.00 0.00 48 THR A N 15
ATOM 14744 C CA . THR A 1 48 ? -2.226 3.982 11.566 1.00 0.00 48 THR A CA 15
ATOM 14745 C C . THR A 1 48 ? -1.408 4.437 10.357 1.00 0.00 48 THR A C 15
ATOM 14746 O O . THR A 1 48 ? -0.229 4.777 10.492 1.00 0.00 48 THR A O 15
ATOM 14757 N N . VAL A 1 49 ? -2.042 4.431 9.181 1.00 0.00 49 VAL A N 15
ATOM 14758 C CA . VAL A 1 49 ? -1.363 4.839 7.949 1.00 0.00 49 VAL A CA 15
ATOM 14759 C C . VAL A 1 49 ? -2.280 5.677 7.065 1.00 0.00 49 VAL A C 15
ATOM 14760 O O . VAL A 1 49 ? -3.500 5.702 7.258 1.00 0.00 49 VAL A O 15
ATOM 14773 N N . GLU A 1 50 ? -1.674 6.334 6.077 1.00 0.00 50 GLU A N 15
ATOM 14774 C CA . GLU A 1 50 ? -2.418 7.155 5.125 1.00 0.00 50 GLU A CA 15
ATOM 14775 C C . GLU A 1 50 ? -2.265 6.540 3.740 1.00 0.00 50 GLU A C 15
ATOM 14776 O O . GLU A 1 50 ? -1.181 6.054 3.391 1.00 0.00 50 GLU A O 15
ATOM 14788 N N . TYR A 1 51 ? -3.355 6.538 2.969 1.00 0.00 51 TYR A N 15
ATOM 14789 C CA . TYR A 1 51 ? -3.338 5.949 1.630 1.00 0.00 51 TYR A CA 15
ATOM 14790 C C . TYR A 1 51 ? -4.441 6.525 0.744 1.00 0.00 51 TYR A C 15
ATOM 14791 O O . TYR A 1 51 ? -5.375 7.162 1.227 1.00 0.00 51 TYR A O 15
ATOM 14809 N N . GLU A 1 52 ? -4.325 6.253 -0.557 1.00 0.00 52 GLU A N 15
ATOM 14810 C CA . GLU A 1 52 ? -5.316 6.692 -1.532 1.00 0.00 52 GLU A CA 15
ATOM 14811 C C . GLU A 1 52 ? -5.912 5.472 -2.224 1.00 0.00 52 GLU A C 15
ATOM 14812 O O . GLU A 1 52 ? -5.176 4.575 -2.649 1.00 0.00 52 GLU A O 15
ATOM 14824 N N . VAL A 1 53 ? -7.238 5.440 -2.320 1.00 0.00 53 VAL A N 15
ATOM 14825 C CA . VAL A 1 53 ? -7.934 4.319 -2.949 1.00 0.00 53 VAL A CA 15
ATOM 14826 C C . VAL A 1 53 ? -7.482 4.145 -4.402 1.00 0.00 53 VAL A C 15
ATOM 14827 O O . VAL A 1 53 ? -7.123 5.115 -5.075 1.00 0.00 53 VAL A O 15
ATOM 14840 N N . GLY A 1 54 ? -7.521 2.899 -4.869 1.00 0.00 54 GLY A N 15
ATOM 14841 C CA . GLY A 1 54 ? -7.133 2.570 -6.239 1.00 0.00 54 GLY A CA 15
ATOM 14842 C C . GLY A 1 54 ? -8.143 1.606 -6.848 1.00 0.00 54 GLY A C 15
ATOM 14843 O O . GLY A 1 54 ? -8.832 0.891 -6.119 1.00 0.00 54 GLY A O 15
ATOM 14847 N N . GLN A 1 55 ? -8.242 1.602 -8.178 1.00 0.00 55 GLN A N 15
ATOM 14848 C CA . GLN A 1 55 ? -9.189 0.730 -8.873 1.00 0.00 55 GLN A CA 15
ATOM 14849 C C . GLN A 1 55 ? -8.559 -0.630 -9.177 1.00 0.00 55 GLN A C 15
ATOM 14850 O O . GLN A 1 55 ? -7.478 -0.705 -9.766 1.00 0.00 55 GLN A O 15
ATOM 14864 N N . GLY A 1 56 ? -9.256 -1.698 -8.778 1.00 0.00 56 GLY A N 15
ATOM 14865 C CA . GLY A 1 56 ? -8.780 -3.061 -9.014 1.00 0.00 56 GLY A CA 15
ATOM 14866 C C . GLY A 1 56 ? -9.922 -3.948 -9.508 1.00 0.00 56 GLY A C 15
ATOM 14867 O O . GLY A 1 56 ? -11.079 -3.745 -9.130 1.00 0.00 56 GLY A O 15
ATOM 14871 N N . GLN A 1 57 ? -9.588 -4.918 -10.363 1.00 0.00 57 GLN A N 15
ATOM 14872 C CA . GLN A 1 57 ? -10.591 -5.826 -10.921 1.00 0.00 57 GLN A CA 15
ATOM 14873 C C . GLN A 1 57 ? -11.239 -6.677 -9.832 1.00 0.00 57 GLN A C 15
ATOM 14874 O O . GLN A 1 57 ? -12.457 -6.874 -9.839 1.00 0.00 57 GLN A O 15
ATOM 14888 N N . LYS A 1 58 ? -10.421 -7.175 -8.902 1.00 0.00 58 LYS A N 15
ATOM 14889 C CA . LYS A 1 58 ? -10.927 -8.005 -7.805 1.00 0.00 58 LYS A CA 15
ATOM 14890 C C . LYS A 1 58 ? -11.454 -7.134 -6.654 1.00 0.00 58 LYS A C 15
ATOM 14891 O O . LYS A 1 58 ? -12.296 -7.577 -5.870 1.00 0.00 58 LYS A O 15
ATOM 14910 N N . GLY A 1 59 ? -10.950 -5.901 -6.567 1.00 0.00 59 GLY A N 15
ATOM 14911 C CA . GLY A 1 59 ? -11.364 -4.968 -5.522 1.00 0.00 59 GLY A CA 15
ATOM 14912 C C . GLY A 1 59 ? -10.381 -3.791 -5.441 1.00 0.00 59 GLY A C 15
ATOM 14913 O O . GLY A 1 59 ? -9.296 -3.873 -6.020 1.00 0.00 59 GLY A O 15
ATOM 14917 N N . PRO A 1 60 ? -10.719 -2.703 -4.748 1.00 0.00 60 PRO A N 15
ATOM 14918 C CA . PRO A 1 60 ? -9.806 -1.523 -4.637 1.00 0.00 60 PRO A CA 15
ATOM 14919 C C . PRO A 1 60 ? -8.607 -1.783 -3.727 1.00 0.00 60 PRO A C 15
ATOM 14920 O O . PRO A 1 60 ? -8.675 -2.597 -2.805 1.00 0.00 60 PRO A O 15
ATOM 14931 N N . CYS A 1 61 ? -7.516 -1.071 -4.004 1.00 0.00 61 CYS A N 15
ATOM 14932 C CA . CYS A 1 61 ? -6.284 -1.196 -3.227 1.00 0.00 61 CYS A CA 15
ATOM 14933 C C . CYS A 1 61 ? -5.899 0.162 -2.648 1.00 0.00 61 CYS A C 15
ATOM 14934 O O . CYS A 1 61 ? -6.575 1.159 -2.908 1.00 0.00 61 CYS A O 15
ATOM 14942 N N . ALA A 1 62 ? -4.809 0.197 -1.874 1.00 0.00 62 ALA A N 15
ATOM 14943 C CA . ALA A 1 62 ? -4.341 1.446 -1.276 1.00 0.00 62 ALA A CA 15
ATOM 14944 C C . ALA A 1 62 ? -2.958 1.799 -1.821 1.00 0.00 62 ALA A C 15
ATOM 14945 O O . ALA A 1 62 ? -2.070 0.944 -1.866 1.00 0.00 62 ALA A O 15
ATOM 14952 N N . ASN A 1 63 ? -2.784 3.059 -2.238 1.00 0.00 63 ASN A N 15
ATOM 14953 C CA . ASN A 1 63 ? -1.508 3.521 -2.788 1.00 0.00 63 ASN A CA 15
ATOM 14954 C C . ASN A 1 63 ? -0.877 4.576 -1.882 1.00 0.00 63 ASN A C 15
ATOM 14955 O O . ASN A 1 63 ? -1.574 5.232 -1.104 1.00 0.00 63 ASN A O 15
ATOM 14966 N N . LYS A 1 64 ? 0.449 4.725 -1.986 1.00 0.00 64 LYS A N 15
ATOM 14967 C CA . LYS A 1 64 ? 1.183 5.695 -1.172 1.00 0.00 64 LYS A CA 15
ATOM 14968 C C . LYS A 1 64 ? 0.962 5.398 0.308 1.00 0.00 64 LYS A C 15
ATOM 14969 O O . LYS A 1 64 ? 0.322 6.167 1.040 1.00 0.00 64 LYS A O 15
ATOM 14988 N N . VAL A 1 65 ? 1.484 4.257 0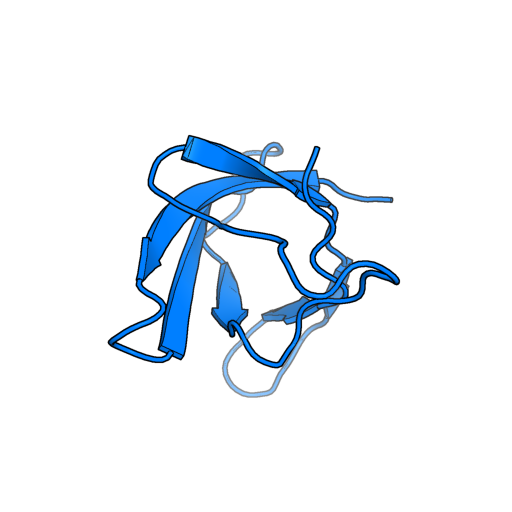.729 1.00 0.00 65 VAL A N 15
ATOM 14989 C CA . VAL A 1 65 ? 1.345 3.816 2.112 1.00 0.00 65 VAL A CA 15
ATOM 14990 C C . VAL A 1 65 ? 2.429 4.458 2.979 1.00 0.00 65 VAL A C 15
ATOM 14991 O O . VAL A 1 65 ? 3.623 4.222 2.780 1.00 0.00 65 VAL A O 15
ATOM 15004 N N . VAL A 1 66 ? 1.984 5.256 3.948 1.00 0.00 66 VAL A N 15
ATOM 15005 C CA . VAL A 1 66 ? 2.906 5.927 4.874 1.00 0.00 66 VAL A CA 15
ATOM 15006 C C . VAL A 1 66 ? 2.449 5.747 6.322 1.00 0.00 66 VAL A C 15
ATOM 15007 O O . VAL A 1 66 ? 1.269 5.499 6.583 1.00 0.00 66 VAL A O 15
ATOM 15020 N N . ALA A 1 67 ? 3.398 5.869 7.252 1.00 0.00 67 ALA A N 15
ATOM 15021 C CA . ALA A 1 67 ? 3.106 5.713 8.675 1.00 0.00 67 ALA A CA 15
ATOM 15022 C C . ALA A 1 67 ? 2.825 7.064 9.324 1.00 0.00 67 ALA A C 15
ATOM 15023 O O . ALA A 1 67 ? 3.527 8.045 9.067 1.00 0.00 67 ALA A O 15
ATOM 15030 N N . VAL A 1 68 ? 1.792 7.099 10.166 1.00 0.00 68 VAL A N 15
ATOM 15031 C CA . VAL A 1 68 ? 1.407 8.330 10.861 1.00 0.00 68 VAL A CA 15
ATOM 15032 C C . VAL A 1 68 ? 2.188 8.451 12.170 1.00 0.00 68 VAL A C 15
ATOM 15033 O O . VAL A 1 68 ? 2.854 9.458 12.348 1.00 0.00 68 VAL A O 15
ATOM 15046 N N . MET A 1 1 ? -6.091 12.936 1.028 1.00 0.00 1 MET A N 16
ATOM 15047 C CA . MET A 1 1 ? -5.734 11.505 1.235 1.00 0.00 1 MET A CA 16
ATOM 15048 C C . MET A 1 1 ? -6.423 10.984 2.493 1.00 0.00 1 MET A C 16
ATOM 15049 O O . MET A 1 1 ? -6.327 11.596 3.561 1.00 0.00 1 MET A O 16
ATOM 15065 N N . SER A 1 2 ? -7.117 9.853 2.353 1.00 0.00 2 SER A N 16
ATOM 15066 C CA . SER A 1 2 ? -7.828 9.243 3.475 1.00 0.00 2 SER A CA 16
ATOM 15067 C C . SER A 1 2 ? -6.841 8.644 4.472 1.00 0.00 2 SER A C 16
ATOM 15068 O O . SER A 1 2 ? -5.675 8.412 4.139 1.00 0.00 2 SER A O 16
ATOM 15076 N N . LYS A 1 3 ? -7.322 8.392 5.692 1.00 0.00 3 LYS A N 16
ATOM 15077 C CA . LYS A 1 3 ? -6.485 7.812 6.741 1.00 0.00 3 LYS A CA 16
ATOM 15078 C C . LYS A 1 3 ? -7.271 6.768 7.531 1.00 0.00 3 LYS A C 16
ATOM 15079 O O . LYS A 1 3 ? -8.338 7.059 8.070 1.00 0.00 3 LYS A O 16
ATOM 15098 N N . GLY A 1 4 ? -6.728 5.551 7.581 1.00 0.00 4 GLY A N 16
ATOM 15099 C CA . GLY A 1 4 ? -7.370 4.451 8.296 1.00 0.00 4 GLY A CA 16
ATOM 15100 C C . GLY A 1 4 ? -6.380 3.766 9.219 1.00 0.00 4 GLY A C 16
ATOM 15101 O O . GLY A 1 4 ? -5.240 4.223 9.367 1.00 0.00 4 GLY A O 16
ATOM 15105 N N . ILE A 1 5 ? -6.819 2.669 9.844 1.00 0.00 5 ILE A N 16
ATOM 15106 C CA . ILE A 1 5 ? -5.956 1.926 10.766 1.00 0.00 5 ILE A CA 16
ATOM 15107 C C . ILE A 1 5 ? -5.706 0.522 10.246 1.00 0.00 5 ILE A C 16
ATOM 15108 O O . ILE A 1 5 ? -6.636 -0.182 9.858 1.00 0.00 5 ILE A O 16
ATOM 15124 N N . VAL A 1 6 ? -4.431 0.141 10.223 1.00 0.00 6 VAL A N 16
ATOM 15125 C CA . VAL A 1 6 ? -4.036 -1.169 9.722 1.00 0.00 6 VAL A CA 16
ATOM 15126 C C . VAL A 1 6 ? -4.537 -2.265 10.662 1.00 0.00 6 VAL A C 16
ATOM 15127 O O . VAL A 1 6 ? -4.211 -2.275 11.848 1.00 0.00 6 VAL A O 16
ATOM 15140 N N . LYS A 1 7 ? -5.319 -3.188 10.104 1.00 0.00 7 LYS A N 16
ATOM 15141 C CA . LYS A 1 7 ? -5.854 -4.303 10.876 1.00 0.00 7 LYS A CA 16
ATOM 15142 C C . LYS A 1 7 ? -4.696 -5.196 11.316 1.00 0.00 7 LYS A C 16
ATOM 15143 O O . LYS A 1 7 ? -4.618 -5.608 12.475 1.00 0.00 7 LYS A O 16
ATOM 15162 N N . TRP A 1 8 ? -3.799 -5.481 10.367 1.00 0.00 8 TRP A N 16
ATOM 15163 C CA . TRP A 1 8 ? -2.635 -6.318 10.635 1.00 0.00 8 TRP A CA 16
ATOM 15164 C C . TRP A 1 8 ? -1.594 -6.132 9.531 1.00 0.00 8 TRP A C 16
ATOM 15165 O O . TRP A 1 8 ? -1.900 -6.331 8.352 1.00 0.00 8 TRP A O 16
ATOM 15186 N N . PHE A 1 9 ? -0.364 -5.767 9.916 1.00 0.00 9 PHE A N 16
ATOM 15187 C CA . PHE A 1 9 ? 0.712 -5.582 8.934 1.00 0.00 9 PHE A CA 16
ATOM 15188 C C . PHE A 1 9 ? 1.707 -6.741 9.017 1.00 0.00 9 PHE A C 16
ATOM 15189 O O . PHE A 1 9 ? 2.277 -6.996 10.081 1.00 0.00 9 PHE A O 16
ATOM 15206 N N . ASN A 1 10 ? 1.911 -7.438 7.888 1.00 0.00 10 ASN A N 16
ATOM 15207 C CA . ASN A 1 10 ? 2.845 -8.568 7.853 1.00 0.00 10 ASN A CA 16
ATOM 15208 C C . ASN A 1 10 ? 3.863 -8.417 6.721 1.00 0.00 10 ASN A C 16
ATOM 15209 O O . ASN A 1 10 ? 3.599 -8.806 5.574 1.00 0.00 10 ASN A O 16
ATOM 15220 N N . SER A 1 11 ? 5.027 -7.846 7.055 1.00 0.00 11 SER A N 16
ATOM 15221 C CA . SER A 1 11 ? 6.094 -7.646 6.075 1.00 0.00 11 SER A CA 16
ATOM 15222 C C . SER A 1 11 ? 6.620 -8.982 5.554 1.00 0.00 11 SER A C 16
ATOM 15223 O O . SER A 1 11 ? 7.022 -9.080 4.390 1.00 0.00 11 SER A O 16
ATOM 15231 N N . ASP A 1 12 ? 6.615 -10.008 6.417 1.00 0.00 12 ASP A N 16
ATOM 15232 C CA . ASP A 1 12 ? 7.094 -11.333 6.021 1.00 0.00 12 ASP A CA 16
ATOM 15233 C C . ASP A 1 12 ? 6.272 -11.833 4.842 1.00 0.00 12 ASP A C 16
ATOM 15234 O O . ASP A 1 12 ? 6.821 -12.348 3.864 1.00 0.00 12 ASP A O 16
ATOM 15243 N N . LYS A 1 13 ? 4.956 -11.626 4.926 1.00 0.00 13 LYS A N 16
ATOM 15244 C CA . LYS A 1 13 ? 4.051 -12.004 3.844 1.00 0.00 13 LYS A CA 16
ATOM 15245 C C . LYS A 1 13 ? 4.200 -11.019 2.673 1.00 0.00 13 LYS A C 16
ATOM 15246 O O . LYS A 1 13 ? 3.958 -11.371 1.518 1.00 0.00 13 LYS A O 16
ATOM 15265 N N . GLY A 1 14 ? 4.609 -9.783 3.000 1.00 0.00 14 GLY A N 16
ATOM 15266 C CA . GLY A 1 14 ? 4.799 -8.733 1.999 1.00 0.00 14 GLY A CA 16
ATOM 15267 C C . GLY A 1 14 ? 3.551 -7.866 1.814 1.00 0.00 14 GLY A C 16
ATOM 15268 O O . GLY A 1 14 ? 3.507 -7.038 0.899 1.00 0.00 14 GLY A O 16
ATOM 15272 N N . PHE A 1 15 ? 2.538 -8.055 2.674 1.00 0.00 15 PHE A N 16
ATOM 15273 C CA . PHE A 1 15 ? 1.303 -7.277 2.573 1.00 0.00 15 PHE A CA 16
ATOM 15274 C C . PHE A 1 15 ? 0.562 -7.231 3.908 1.00 0.00 15 PHE A C 16
ATOM 15275 O O . PHE A 1 15 ? 0.934 -7.917 4.868 1.00 0.00 15 PHE A O 16
ATOM 15292 N N . GLY A 1 16 ? -0.484 -6.406 3.952 1.00 0.00 16 GLY A N 16
ATOM 15293 C CA . GLY A 1 16 ? -1.289 -6.253 5.157 1.00 0.00 16 GLY A CA 16
ATOM 15294 C C . GLY A 1 16 ? -2.717 -5.849 4.809 1.00 0.00 16 GLY A C 16
ATOM 15295 O O . GLY A 1 16 ? -2.998 -5.440 3.678 1.00 0.00 16 GLY A O 16
ATOM 15299 N N . PHE A 1 17 ? -3.604 -5.960 5.794 1.00 0.00 17 PHE A N 16
ATOM 15300 C CA . PHE A 1 17 ? -5.009 -5.603 5.616 1.00 0.00 17 PHE A CA 16
ATOM 15301 C C . PHE A 1 17 ? -5.309 -4.362 6.444 1.00 0.00 17 PHE A C 16
ATOM 15302 O O . PHE A 1 17 ? -4.908 -4.293 7.608 1.00 0.00 17 PHE A O 16
ATOM 15319 N N . ILE A 1 18 ? -5.990 -3.377 5.843 1.00 0.00 18 ILE A N 16
ATOM 15320 C CA . ILE A 1 18 ? -6.302 -2.135 6.556 1.00 0.00 18 ILE A CA 16
ATOM 15321 C C . ILE A 1 18 ? -7.805 -1.960 6.766 1.00 0.00 18 ILE A C 16
ATOM 15322 O O . ILE A 1 18 ? -8.611 -2.283 5.897 1.00 0.00 18 ILE A O 16
ATOM 15338 N N . THR A 1 19 ? -8.149 -1.443 7.947 1.00 0.00 19 THR A N 16
ATOM 15339 C CA . THR A 1 19 ? -9.538 -1.216 8.318 1.00 0.00 19 THR A CA 16
ATOM 15340 C C . THR A 1 19 ? -9.921 0.264 8.095 1.00 0.00 19 THR A C 16
ATOM 15341 O O . THR A 1 19 ? -9.498 1.122 8.878 1.00 0.00 19 THR A O 16
ATOM 15352 N N . PRO A 1 20 ? -10.713 0.589 7.069 1.00 0.00 20 PRO A N 16
ATOM 15353 C CA . PRO A 1 20 ? -11.140 2.005 6.807 1.00 0.00 20 PRO A CA 16
ATOM 15354 C C . PRO A 1 20 ? -11.831 2.636 8.017 1.00 0.00 20 PRO A C 16
ATOM 15355 O O . PRO A 1 20 ? -12.724 2.030 8.614 1.00 0.00 20 PRO A O 16
ATOM 15366 N N . GLU A 1 21 ? -11.416 3.858 8.359 1.00 0.00 21 GLU A N 16
ATOM 15367 C CA . GLU A 1 21 ? -12.003 4.578 9.494 1.00 0.00 21 GLU A CA 16
ATOM 15368 C C . GLU A 1 21 ? -13.492 4.884 9.255 1.00 0.00 21 GLU A C 16
ATOM 15369 O O . GLU A 1 21 ? -14.239 5.117 10.209 1.00 0.00 21 GLU A O 16
ATOM 15381 N N . ASP A 1 22 ? -13.907 4.889 7.983 1.00 0.00 22 ASP A N 16
ATOM 15382 C CA . ASP A 1 22 ? -15.300 5.175 7.624 1.00 0.00 22 ASP A CA 16
ATOM 15383 C C . ASP A 1 22 ? -16.178 3.916 7.675 1.00 0.00 22 ASP A C 16
ATOM 15384 O O . ASP A 1 22 ? -17.389 4.002 7.449 1.00 0.00 22 ASP A O 16
ATOM 15393 N N . GLY A 1 23 ? -15.573 2.756 7.968 1.00 0.00 23 GLY A N 16
ATOM 15394 C CA . GLY A 1 23 ? -16.320 1.499 8.040 1.00 0.00 23 GLY A CA 16
ATOM 15395 C C . GLY A 1 23 ? -16.355 0.758 6.696 1.00 0.00 23 GLY A C 16
ATOM 15396 O O . GLY A 1 23 ? -17.029 -0.267 6.575 1.00 0.00 23 GLY A O 16
ATOM 15400 N N . SER A 1 24 ? -15.620 1.270 5.699 1.00 0.00 24 SER A N 16
ATOM 15401 C CA . SER A 1 24 ? -15.572 0.635 4.384 1.00 0.00 24 SER A CA 16
ATOM 15402 C C . SER A 1 24 ? -14.861 -0.709 4.485 1.00 0.00 24 SER A C 16
ATOM 15403 O O . SER A 1 24 ? -14.210 -1.000 5.491 1.00 0.00 24 SER A O 16
ATOM 15411 N N . LYS A 1 25 ? -15.012 -1.528 3.450 1.00 0.00 25 LYS A N 16
ATOM 15412 C CA . LYS A 1 25 ? -14.407 -2.860 3.420 1.00 0.00 25 LYS A CA 16
ATOM 15413 C C . LYS A 1 25 ? -12.881 -2.775 3.429 1.00 0.00 25 LYS A C 16
ATOM 15414 O O . LYS A 1 25 ? -12.299 -1.834 2.888 1.00 0.00 25 LYS A O 16
ATOM 15433 N N . ASP A 1 26 ? -12.252 -3.770 4.057 1.00 0.00 26 ASP A N 16
ATOM 15434 C CA . ASP A 1 26 ? -10.793 -3.829 4.158 1.00 0.00 26 ASP A CA 16
ATOM 15435 C C . ASP A 1 26 ? -10.139 -3.697 2.788 1.00 0.00 26 ASP A C 16
ATOM 15436 O O . ASP A 1 26 ? -10.614 -4.270 1.805 1.00 0.00 26 ASP A O 16
ATOM 15445 N N . LEU A 1 27 ? -9.043 -2.934 2.738 1.00 0.00 27 LEU A N 16
ATOM 15446 C CA . LEU A 1 27 ? -8.312 -2.711 1.491 1.00 0.00 27 LEU A CA 16
ATOM 15447 C C . LEU A 1 27 ? -6.943 -3.387 1.542 1.00 0.00 27 LEU A C 16
ATOM 15448 O O . LEU A 1 27 ? -6.346 -3.518 2.615 1.00 0.00 27 LEU A O 16
ATOM 15464 N N . PHE A 1 28 ? -6.461 -3.820 0.372 1.00 0.00 28 PHE A N 16
ATOM 15465 C CA . PHE A 1 28 ? -5.165 -4.491 0.276 1.00 0.00 28 PHE A CA 16
ATOM 15466 C C . PHE A 1 28 ? -4.033 -3.470 0.181 1.00 0.00 28 PHE A C 16
ATOM 15467 O O . PHE A 1 28 ? -4.085 -2.544 -0.635 1.00 0.00 28 PHE A O 16
ATOM 15484 N N . VAL A 1 29 ? -3.014 -3.651 1.025 1.00 0.00 29 VAL A N 16
ATOM 15485 C CA . VAL A 1 29 ? -1.856 -2.755 1.047 1.00 0.00 29 VAL A CA 16
ATOM 15486 C C . VAL A 1 29 ? -0.561 -3.580 1.064 1.00 0.00 29 VAL A C 16
ATOM 15487 O O . VAL A 1 29 ? -0.457 -4.563 1.803 1.00 0.00 29 VAL A O 16
ATOM 15500 N N . HIS A 1 30 ? 0.412 -3.174 0.243 1.00 0.00 30 HIS A N 16
ATOM 15501 C CA . HIS A 1 30 ? 1.697 -3.878 0.161 1.00 0.00 30 HIS A CA 16
ATOM 15502 C C . HIS A 1 30 ? 2.806 -3.073 0.839 1.00 0.00 30 HIS A C 16
ATOM 15503 O O . HIS A 1 30 ? 2.745 -1.842 0.892 1.00 0.00 30 HIS A O 16
ATOM 15517 N N . HIS A 1 31 ? 3.821 -3.783 1.345 1.00 0.00 31 HIS A N 16
ATOM 15518 C CA . HIS A 1 31 ? 4.952 -3.136 2.014 1.00 0.00 31 HIS A CA 16
ATOM 15519 C C . HIS A 1 31 ? 5.674 -2.202 1.042 1.00 0.00 31 HIS A C 16
ATOM 15520 O O . HIS A 1 31 ? 5.961 -1.049 1.373 1.00 0.00 31 HIS A O 16
ATOM 15534 N N . SER A 1 32 ? 5.961 -2.717 -0.153 1.00 0.00 32 SER A N 16
ATOM 15535 C CA . SER A 1 32 ? 6.651 -1.939 -1.187 1.00 0.00 32 SER A CA 16
ATOM 15536 C C . SER A 1 32 ? 5.756 -0.839 -1.782 1.00 0.00 32 SER A C 16
ATOM 15537 O O . SER A 1 32 ? 6.197 -0.091 -2.657 1.00 0.00 32 SER A O 16
ATOM 15545 N N . GLU A 1 33 ? 4.501 -0.756 -1.318 1.00 0.00 33 GLU A N 16
ATOM 15546 C CA . GLU A 1 33 ? 3.558 0.242 -1.822 1.00 0.00 33 GLU A CA 16
ATOM 15547 C C . GLU A 1 33 ? 3.950 1.659 -1.384 1.00 0.00 33 GLU A C 16
ATOM 15548 O O . GLU A 1 33 ? 3.636 2.628 -2.080 1.00 0.00 33 GLU A O 16
ATOM 15560 N N . ILE A 1 34 ? 4.635 1.772 -0.239 1.00 0.00 34 ILE A N 16
ATOM 15561 C CA . ILE A 1 34 ? 5.061 3.078 0.267 1.00 0.00 34 ILE A CA 16
ATOM 15562 C C . ILE A 1 34 ? 6.029 3.738 -0.724 1.00 0.00 34 ILE A C 16
ATOM 15563 O O . ILE A 1 34 ? 7.022 3.133 -1.132 1.00 0.00 34 ILE A O 16
ATOM 15579 N N . GLN A 1 35 ? 5.712 4.977 -1.105 1.00 0.00 35 GLN A N 16
ATOM 15580 C CA . GLN A 1 35 ? 6.533 5.726 -2.054 1.00 0.00 35 GLN A CA 16
ATOM 15581 C C . GLN A 1 35 ? 7.924 6.005 -1.491 1.00 0.00 35 GLN A C 16
ATOM 15582 O O . GLN A 1 35 ? 8.918 5.934 -2.220 1.00 0.00 35 GLN A O 16
ATOM 15596 N N . SER A 1 36 ? 7.987 6.336 -0.198 1.00 0.00 36 SER A N 16
ATOM 15597 C CA . SER A 1 36 ? 9.264 6.642 0.450 1.00 0.00 36 SER A CA 16
ATOM 15598 C C . SER A 1 36 ? 10.200 5.437 0.405 1.00 0.00 36 SER A C 16
ATOM 15599 O O . SER A 1 36 ? 11.389 5.580 0.101 1.00 0.00 36 SER A O 16
ATOM 15607 N N . GLY A 1 37 ? 9.655 4.256 0.701 1.00 0.00 37 GLY A N 16
ATOM 15608 C CA . GLY A 1 37 ? 10.444 3.023 0.687 1.00 0.00 37 GLY A CA 16
ATOM 15609 C C . GLY A 1 37 ? 11.553 3.054 1.740 1.00 0.00 37 GLY A C 16
ATOM 15610 O O . GLY A 1 37 ? 12.611 2.451 1.544 1.00 0.00 37 GLY A O 16
ATOM 15614 N N . GLY A 1 38 ? 11.311 3.767 2.845 1.00 0.00 38 GLY A N 16
ATOM 15615 C CA . GLY A 1 38 ? 12.303 3.879 3.914 1.00 0.00 38 GLY A CA 16
ATOM 15616 C C . GLY A 1 38 ? 12.463 2.561 4.665 1.00 0.00 38 GLY A C 16
ATOM 15617 O O . GLY A 1 38 ? 11.479 1.956 5.096 1.00 0.00 38 GLY A O 16
ATOM 15621 N N . GLU A 1 39 ? 13.716 2.133 4.822 1.00 0.00 39 GLU A N 16
ATOM 15622 C CA . GLU A 1 39 ? 14.029 0.892 5.528 1.00 0.00 39 GLU A CA 16
ATOM 15623 C C . GLU A 1 39 ? 13.649 1.012 7.009 1.00 0.00 39 GLU A C 16
ATOM 15624 O O . GLU A 1 39 ? 13.137 0.062 7.605 1.00 0.00 39 GLU A O 16
ATOM 15636 N N . TYR A 1 40 ? 13.924 2.183 7.589 1.00 0.00 40 TYR A N 16
ATOM 15637 C CA . TYR A 1 40 ? 13.628 2.433 9.000 1.00 0.00 40 TYR A CA 16
ATOM 15638 C C . TYR A 1 40 ? 12.134 2.340 9.277 1.00 0.00 40 TYR A C 16
ATOM 15639 O O . TYR A 1 40 ? 11.727 1.838 10.328 1.00 0.00 40 TYR A O 16
ATOM 15657 N N . ALA A 1 41 ? 11.326 2.842 8.341 1.00 0.00 41 ALA A N 16
ATOM 15658 C CA . ALA A 1 41 ? 9.877 2.826 8.502 1.00 0.00 41 ALA A CA 16
ATOM 15659 C C . ALA A 1 41 ? 9.364 1.396 8.651 1.00 0.00 41 ALA A C 16
ATOM 15660 O O . ALA A 1 41 ? 9.671 0.528 7.832 1.00 0.00 41 ALA A O 16
ATOM 15667 N N . THR A 1 42 ? 8.579 1.175 9.704 1.00 0.00 42 THR A N 16
ATOM 15668 C CA . THR A 1 42 ? 8.006 -0.145 9.980 1.00 0.00 42 THR A CA 16
ATOM 15669 C C . THR A 1 42 ? 6.509 -0.032 10.252 1.00 0.00 42 THR A C 16
ATOM 15670 O O . THR A 1 42 ? 6.007 1.049 10.569 1.00 0.00 42 THR A O 16
ATOM 15681 N N . LEU A 1 43 ? 5.811 -1.163 10.139 1.00 0.00 43 LEU A N 16
ATOM 15682 C CA . LEU A 1 43 ? 4.373 -1.209 10.387 1.00 0.00 43 LEU A CA 16
ATOM 15683 C C . LEU A 1 43 ? 4.003 -2.520 11.084 1.00 0.00 43 LEU A C 16
ATOM 15684 O O . LEU A 1 43 ? 4.699 -3.526 10.937 1.00 0.00 43 LEU A O 16
ATOM 15700 N N . ALA A 1 44 ? 2.910 -2.490 11.849 1.00 0.00 44 ALA A N 16
ATOM 15701 C CA . ALA A 1 44 ? 2.447 -3.671 12.585 1.00 0.00 44 ALA A CA 16
ATOM 15702 C C . ALA A 1 44 ? 0.910 -3.693 12.637 1.00 0.00 44 ALA A C 16
ATOM 15703 O O . ALA A 1 44 ? 0.257 -3.160 11.735 1.00 0.00 44 ALA A O 16
ATOM 15710 N N . ASP A 1 45 ? 0.330 -4.330 13.667 1.00 0.00 45 ASP A N 16
ATOM 15711 C CA . ASP A 1 45 ? -1.120 -4.404 13.792 1.00 0.00 45 ASP A CA 16
ATOM 15712 C C . ASP A 1 45 ? -1.661 -3.163 14.502 1.00 0.00 45 ASP A C 16
ATOM 15713 O O . ASP A 1 45 ? -1.370 -2.934 15.680 1.00 0.00 45 ASP A O 16
ATOM 15722 N N . GLY A 1 46 ? -2.452 -2.374 13.777 1.00 0.00 46 GLY A N 16
ATOM 15723 C CA . GLY A 1 46 ? -3.046 -1.150 14.329 1.00 0.00 46 GLY A CA 16
ATOM 15724 C C . GLY A 1 46 ? -2.284 0.119 13.922 1.00 0.00 46 GLY A C 16
ATOM 15725 O O . GLY A 1 46 ? -2.630 1.216 14.371 1.00 0.00 46 GLY A O 16
ATOM 15729 N N . GLN A 1 47 ? -1.254 -0.030 13.083 1.00 0.00 47 GLN A N 16
ATOM 15730 C CA . GLN A 1 47 ? -0.457 1.109 12.632 1.00 0.00 47 GLN A CA 16
ATOM 15731 C C . GLN A 1 47 ? -1.318 2.105 11.857 1.00 0.00 47 GLN A C 16
ATOM 15732 O O . GLN A 1 47 ? -2.081 1.717 10.967 1.00 0.00 47 GLN A O 16
ATOM 15746 N N . THR A 1 48 ? -1.181 3.388 12.199 1.00 0.00 48 THR A N 16
ATOM 15747 C CA . THR A 1 48 ? -1.937 4.449 11.533 1.00 0.00 48 THR A CA 16
ATOM 15748 C C . THR A 1 48 ? -1.257 4.794 10.209 1.00 0.00 48 THR A C 16
ATOM 15749 O O . THR A 1 48 ? -0.059 5.089 10.181 1.00 0.00 48 THR A O 16
ATOM 15760 N N . VAL A 1 49 ? -2.025 4.737 9.118 1.00 0.00 49 VAL A N 16
ATOM 15761 C CA . VAL A 1 49 ? -1.480 5.027 7.789 1.00 0.00 49 VAL A CA 16
ATOM 15762 C C . VAL A 1 49 ? -2.483 5.791 6.931 1.00 0.00 49 VAL A C 16
ATOM 15763 O O . VAL A 1 49 ? -3.678 5.817 7.234 1.00 0.00 49 VAL A O 16
ATOM 15776 N N . GLU A 1 50 ? -1.988 6.368 5.835 1.00 0.00 50 GLU A N 16
ATOM 15777 C CA . GLU A 1 50 ? -2.839 7.097 4.893 1.00 0.00 50 GLU A CA 16
ATOM 15778 C C . GLU A 1 50 ? -2.766 6.405 3.538 1.00 0.00 50 GLU A C 16
ATOM 15779 O O . GLU A 1 50 ? -1.724 5.847 3.188 1.00 0.00 50 GLU A O 16
ATOM 15791 N N . TYR A 1 51 ? -3.879 6.412 2.803 1.00 0.00 51 TYR A N 16
ATOM 15792 C CA . TYR A 1 51 ? -3.932 5.736 1.502 1.00 0.00 51 TYR A CA 16
ATOM 15793 C C . TYR A 1 51 ? -5.006 6.321 0.587 1.00 0.00 51 TYR A C 16
ATOM 15794 O O . TYR A 1 51 ? -5.897 7.048 1.034 1.00 0.00 51 TYR A O 16
ATOM 15812 N N . GLU A 1 52 ? -4.918 5.956 -0.692 1.00 0.00 52 GLU A N 16
ATOM 15813 C CA . GLU A 1 52 ? -5.886 6.395 -1.690 1.00 0.00 52 GLU A CA 16
ATOM 15814 C C . GLU A 1 52 ? -6.620 5.167 -2.237 1.00 0.00 52 GLU A C 16
ATOM 15815 O O . GLU A 1 52 ? -5.981 4.181 -2.624 1.00 0.00 52 GLU A O 16
ATOM 15827 N N . VAL A 1 53 ? -7.955 5.234 -2.249 1.00 0.00 53 VAL A N 16
ATOM 15828 C CA . VAL A 1 53 ? -8.776 4.123 -2.736 1.00 0.00 53 VAL A CA 16
ATOM 15829 C C . VAL A 1 53 ? -8.869 4.154 -4.266 1.00 0.00 53 VAL A C 16
ATOM 15830 O O . VAL A 1 53 ? -9.416 5.094 -4.847 1.00 0.00 53 VAL A O 16
ATOM 15843 N N . GLY A 1 54 ? -8.325 3.113 -4.902 1.00 0.00 54 GLY A N 16
ATOM 15844 C CA . GLY A 1 54 ? -8.344 3.011 -6.359 1.00 0.00 54 GLY A CA 16
ATOM 15845 C C . GLY A 1 54 ? -9.081 1.756 -6.804 1.00 0.00 54 GLY A C 16
ATOM 15846 O O . GLY A 1 54 ? -8.601 0.637 -6.595 1.00 0.00 54 GLY A O 16
ATOM 15850 N N . GLN A 1 55 ? -10.256 1.954 -7.403 1.00 0.00 55 GLN A N 16
ATOM 15851 C CA . GLN A 1 55 ? -11.078 0.842 -7.868 1.00 0.00 55 GLN A CA 16
ATOM 15852 C C . GLN A 1 55 ? -10.389 0.105 -9.008 1.00 0.00 55 GLN A C 16
ATOM 15853 O O . GLN A 1 55 ? -9.678 0.709 -9.815 1.00 0.00 55 GLN A O 16
ATOM 15867 N N . GLY A 1 56 ? -10.608 -1.208 -9.057 1.00 0.00 56 GLY A N 16
ATOM 15868 C CA . GLY A 1 56 ? -10.014 -2.051 -10.089 1.00 0.00 56 GLY A CA 16
ATOM 15869 C C . GLY A 1 56 ? -10.796 -3.352 -10.241 1.00 0.00 56 GLY A C 16
ATOM 15870 O O . GLY A 1 56 ? -11.820 -3.550 -9.584 1.00 0.00 56 GLY A O 16
ATOM 15874 N N . GLN A 1 57 ? -10.303 -4.228 -11.117 1.00 0.00 57 GLN A N 16
ATOM 15875 C CA . GLN A 1 57 ? -10.953 -5.513 -11.369 1.00 0.00 57 GLN A CA 16
ATOM 15876 C C . GLN A 1 57 ? -10.971 -6.367 -10.104 1.00 0.00 57 GLN A C 16
ATOM 15877 O O . GLN A 1 57 ? -11.962 -7.046 -9.822 1.00 0.00 57 GLN A O 16
ATOM 15891 N N . LYS A 1 58 ? -9.872 -6.323 -9.347 1.00 0.00 58 LYS A N 16
ATOM 15892 C CA . LYS A 1 58 ? -9.761 -7.093 -8.103 1.00 0.00 58 LYS A CA 16
ATOM 15893 C C . LYS A 1 58 ? -10.357 -6.316 -6.916 1.00 0.00 58 LYS A C 16
ATOM 15894 O O . LYS A 1 58 ? -10.027 -6.593 -5.759 1.00 0.00 58 LYS A O 16
ATOM 15913 N N . GLY A 1 59 ? -11.239 -5.350 -7.208 1.00 0.00 59 GLY A N 16
ATOM 15914 C CA . GLY A 1 59 ? -11.877 -4.546 -6.168 1.00 0.00 59 GLY A CA 16
ATOM 15915 C C . GLY A 1 59 ? -10.973 -3.379 -5.745 1.00 0.00 59 GLY A C 16
ATOM 15916 O O . GLY A 1 59 ? -9.812 -3.330 -6.157 1.00 0.00 59 GLY A O 16
ATOM 15920 N N . PRO A 1 60 ? -11.463 -2.442 -4.931 1.00 0.00 60 PRO A N 16
ATOM 15921 C CA . PRO A 1 60 ? -10.643 -1.276 -4.467 1.00 0.00 60 PRO A CA 16
ATOM 15922 C C . PRO A 1 60 ? -9.378 -1.704 -3.732 1.00 0.00 60 PRO A C 16
ATOM 15923 O O . PRO A 1 60 ? -9.344 -2.749 -3.078 1.00 0.00 60 PRO A O 16
ATOM 15934 N N . CYS A 1 61 ? -8.353 -0.866 -3.843 1.00 0.00 61 CYS A N 16
ATOM 15935 C CA . CYS A 1 61 ? -7.072 -1.114 -3.191 1.00 0.00 61 CYS A CA 16
ATOM 15936 C C . CYS A 1 61 ? -6.568 0.179 -2.566 1.00 0.00 61 CYS A C 16
ATOM 15937 O O . CYS A 1 61 ? -7.139 1.246 -2.809 1.00 0.00 61 CYS A O 16
ATOM 15945 N N . ALA A 1 62 ? -5.495 0.090 -1.771 1.00 0.00 62 ALA A N 16
ATOM 15946 C CA . ALA A 1 62 ? -4.931 1.276 -1.133 1.00 0.00 62 ALA A CA 16
ATOM 15947 C C . ALA A 1 62 ? -3.477 1.449 -1.549 1.00 0.00 62 ALA A C 16
ATOM 15948 O O . ALA A 1 62 ? -2.666 0.537 -1.373 1.00 0.00 62 ALA A O 16
ATOM 15955 N N . ASN A 1 63 ? -3.158 2.623 -2.102 1.00 0.00 63 ASN A N 16
ATOM 15956 C CA . ASN A 1 63 ? -1.792 2.906 -2.544 1.00 0.00 63 ASN A CA 16
ATOM 15957 C C . ASN A 1 63 ? -1.252 4.147 -1.845 1.00 0.00 63 ASN A C 16
ATOM 15958 O O . ASN A 1 63 ? -1.974 4.803 -1.088 1.00 0.00 63 ASN A O 16
ATOM 15969 N N . LYS A 1 64 ? 0.024 4.455 -2.100 1.00 0.00 64 LYS A N 16
ATOM 15970 C CA . LYS A 1 64 ? 0.671 5.615 -1.485 1.00 0.00 64 LYS A CA 16
ATOM 15971 C C . LYS A 1 64 ? 0.575 5.514 0.043 1.00 0.00 64 LYS A C 16
ATOM 15972 O O . LYS A 1 64 ? 0.266 6.493 0.735 1.00 0.00 64 LYS A O 16
ATOM 15991 N N . VAL A 1 65 ? 0.840 4.308 0.558 1.00 0.00 65 VAL A N 16
ATOM 15992 C CA . VAL A 1 65 ? 0.778 4.058 1.996 1.00 0.00 65 VAL A CA 16
ATOM 15993 C C . VAL A 1 65 ? 1.920 4.781 2.724 1.00 0.00 65 VAL A C 16
ATOM 15994 O O . VAL A 1 65 ? 3.096 4.481 2.511 1.00 0.00 65 VAL A O 16
ATOM 16007 N N . VAL A 1 66 ? 1.545 5.726 3.591 1.00 0.00 66 VAL A N 16
ATOM 16008 C CA . VAL A 1 66 ? 2.534 6.486 4.368 1.00 0.00 66 VAL A CA 16
ATOM 16009 C C . VAL A 1 66 ? 2.186 6.415 5.858 1.00 0.00 66 VAL A C 16
ATOM 16010 O O . VAL A 1 66 ? 1.059 6.718 6.256 1.00 0.00 66 VAL A O 16
ATOM 16023 N N . ALA A 1 67 ? 3.168 6.007 6.666 1.00 0.00 67 ALA A N 16
ATOM 16024 C CA . ALA A 1 67 ? 2.975 5.888 8.110 1.00 0.00 67 ALA A CA 16
ATOM 16025 C C . ALA A 1 67 ? 2.875 7.261 8.764 1.00 0.00 67 ALA A C 16
ATOM 16026 O O . ALA A 1 67 ? 3.628 8.178 8.422 1.00 0.00 67 ALA A O 16
ATOM 16033 N N . VAL A 1 68 ? 1.939 7.391 9.708 1.00 0.00 68 VAL A N 16
ATOM 16034 C CA . VAL A 1 68 ? 1.729 8.657 10.425 1.00 0.00 68 VAL A CA 16
ATOM 16035 C C . VAL A 1 68 ? 1.341 9.764 9.440 1.00 0.00 68 VAL A C 16
ATOM 16036 O O . VAL A 1 68 ? 1.482 9.551 8.248 1.00 0.00 68 VAL A O 16
ATOM 16049 N N . MET A 1 1 ? -6.889 13.458 1.330 1.00 0.00 1 MET A N 17
ATOM 16050 C CA . MET A 1 1 ? -6.346 12.072 1.436 1.00 0.00 1 MET A CA 17
ATOM 16051 C C . MET A 1 1 ? -7.175 11.274 2.441 1.00 0.00 1 MET A C 17
ATOM 16052 O O . MET A 1 1 ? -8.133 11.794 3.018 1.00 0.00 1 MET A O 17
ATOM 16068 N N . SER A 1 2 ? -6.796 10.008 2.638 1.00 0.00 2 SER A N 17
ATOM 16069 C CA . SER A 1 2 ? -7.502 9.130 3.573 1.00 0.00 2 SER A CA 17
ATOM 16070 C C . SER A 1 2 ? -6.530 8.546 4.592 1.00 0.00 2 SER A C 17
ATOM 16071 O O . SER A 1 2 ? -5.356 8.322 4.285 1.00 0.00 2 SER A O 17
ATOM 16079 N N . LYS A 1 3 ? -7.034 8.294 5.803 1.00 0.00 3 LYS A N 17
ATOM 16080 C CA . LYS A 1 3 ? -6.213 7.726 6.872 1.00 0.00 3 LYS A CA 17
ATOM 16081 C C . LYS A 1 3 ? -7.030 6.713 7.677 1.00 0.00 3 LYS A C 17
ATOM 16082 O O . LYS A 1 3 ? -8.084 7.049 8.222 1.00 0.00 3 LYS A O 17
ATOM 16101 N N . GLY A 1 4 ? -6.530 5.477 7.737 1.00 0.00 4 GLY A N 17
ATOM 16102 C CA . GLY A 1 4 ? -7.213 4.411 8.469 1.00 0.00 4 GLY A CA 17
ATOM 16103 C C . GLY A 1 4 ? -6.240 3.665 9.371 1.00 0.00 4 GLY A C 17
ATOM 16104 O O . GLY A 1 4 ? -5.053 4.004 9.428 1.00 0.00 4 GLY A O 17
ATOM 16108 N N . ILE A 1 5 ? -6.748 2.646 10.073 1.00 0.00 5 ILE A N 17
ATOM 16109 C CA . ILE A 1 5 ? -5.913 1.849 10.979 1.00 0.00 5 ILE A CA 17
ATOM 16110 C C . ILE A 1 5 ? -5.750 0.436 10.439 1.00 0.00 5 ILE A C 17
ATOM 16111 O O . ILE A 1 5 ? -6.732 -0.238 10.130 1.00 0.00 5 ILE A O 17
ATOM 16127 N N . VAL A 1 6 ? -4.492 0.018 10.287 1.00 0.00 6 VAL A N 17
ATOM 16128 C CA . VAL A 1 6 ? -4.187 -1.296 9.730 1.00 0.00 6 VAL A CA 17
ATOM 16129 C C . VAL A 1 6 ? -4.654 -2.407 10.673 1.00 0.00 6 VAL A C 17
ATOM 16130 O O . VAL A 1 6 ? -4.261 -2.451 11.838 1.00 0.00 6 VAL A O 17
ATOM 16143 N N . LYS A 1 7 ? -5.474 -3.316 10.134 1.00 0.00 7 LYS A N 17
ATOM 16144 C CA . LYS A 1 7 ? -5.966 -4.448 10.913 1.00 0.00 7 LYS A CA 17
ATOM 16145 C C . LYS A 1 7 ? -4.771 -5.335 11.257 1.00 0.00 7 LYS A C 17
ATOM 16146 O O . LYS A 1 7 ? -4.585 -5.729 12.410 1.00 0.00 7 LYS A O 17
ATOM 16165 N N . TRP A 1 8 ? -3.943 -5.604 10.240 1.00 0.00 8 TRP A N 17
ATOM 16166 C CA . TRP A 1 8 ? -2.733 -6.397 10.425 1.00 0.00 8 TRP A CA 17
ATOM 16167 C C . TRP A 1 8 ? -1.809 -6.256 9.215 1.00 0.00 8 TRP A C 17
ATOM 16168 O O . TRP A 1 8 ? -2.261 -6.312 8.067 1.00 0.00 8 TRP A O 17
ATOM 16189 N N . PHE A 1 9 ? -0.511 -6.077 9.491 1.00 0.00 9 PHE A N 17
ATOM 16190 C CA . PHE A 1 9 ? 0.483 -5.933 8.426 1.00 0.00 9 PHE A CA 17
ATOM 16191 C C . PHE A 1 9 ? 1.542 -7.032 8.531 1.00 0.00 9 PHE A C 17
ATOM 16192 O O . PHE A 1 9 ? 2.123 -7.235 9.600 1.00 0.00 9 PHE A O 17
ATOM 16209 N N . ASN A 1 10 ? 1.800 -7.719 7.411 1.00 0.00 10 ASN A N 17
ATOM 16210 C CA . ASN A 1 10 ? 2.810 -8.778 7.388 1.00 0.00 10 ASN A CA 17
ATOM 16211 C C . ASN A 1 10 ? 3.728 -8.631 6.177 1.00 0.00 10 ASN A C 17
ATOM 16212 O O . ASN A 1 10 ? 3.359 -9.004 5.054 1.00 0.00 10 ASN A O 17
ATOM 16223 N N . SER A 1 11 ? 4.923 -8.077 6.419 1.00 0.00 11 SER A N 17
ATOM 16224 C CA . SER A 1 11 ? 5.908 -7.871 5.360 1.00 0.00 11 SER A CA 17
ATOM 16225 C C . SER A 1 11 ? 6.385 -9.203 4.787 1.00 0.00 11 SER A C 17
ATOM 16226 O O . SER A 1 11 ? 6.670 -9.297 3.591 1.00 0.00 11 SER A O 17
ATOM 16234 N N . ASP A 1 12 ? 6.465 -10.231 5.646 1.00 0.00 12 ASP A N 17
ATOM 16235 C CA . ASP A 1 12 ? 6.907 -11.555 5.199 1.00 0.00 12 ASP A CA 17
ATOM 16236 C C . ASP A 1 12 ? 5.974 -12.040 4.096 1.00 0.00 12 ASP A C 17
ATOM 16237 O O . ASP A 1 12 ? 6.426 -12.537 3.060 1.00 0.00 12 ASP A O 17
ATOM 16246 N N . LYS A 1 13 ? 4.676 -11.830 4.309 1.00 0.00 13 LYS A N 17
ATOM 16247 C CA . LYS A 1 13 ? 3.670 -12.179 3.314 1.00 0.00 13 LYS A CA 17
ATOM 16248 C C . LYS A 1 13 ? 3.734 -11.175 2.155 1.00 0.00 13 LYS A C 17
ATOM 16249 O O . LYS A 1 13 ? 3.475 -11.520 1.001 1.00 0.00 13 LYS A O 17
ATOM 16268 N N . GLY A 1 14 ? 4.088 -9.927 2.495 1.00 0.00 14 GLY A N 17
ATOM 16269 C CA . GLY A 1 14 ? 4.197 -8.850 1.510 1.00 0.00 14 GLY A CA 17
ATOM 16270 C C . GLY A 1 14 ? 2.902 -8.045 1.384 1.00 0.00 14 GLY A C 17
ATOM 16271 O O . GLY A 1 14 ? 2.782 -7.214 0.480 1.00 0.00 14 GLY A O 17
ATOM 16275 N N . PHE A 1 15 ? 1.933 -8.296 2.277 1.00 0.00 15 PHE A N 17
ATOM 16276 C CA . PHE A 1 15 ? 0.659 -7.581 2.224 1.00 0.00 15 PHE A CA 17
ATOM 16277 C C . PHE A 1 15 ? -0.046 -7.576 3.578 1.00 0.00 15 PHE A C 17
ATOM 16278 O O . PHE A 1 15 ? 0.381 -8.246 4.525 1.00 0.00 15 PHE A O 17
ATOM 16295 N N . GLY A 1 16 ? -1.126 -6.802 3.646 1.00 0.00 16 GLY A N 17
ATOM 16296 C CA . GLY A 1 16 ? -1.915 -6.682 4.863 1.00 0.00 16 GLY A CA 17
ATOM 16297 C C . GLY A 1 16 ? -3.284 -6.091 4.547 1.00 0.00 16 GLY A C 17
ATOM 16298 O O . GLY A 1 16 ? -3.545 -5.688 3.410 1.00 0.00 16 GLY A O 17
ATOM 16302 N N . PHE A 1 17 ? -4.142 -6.031 5.563 1.00 0.00 17 PHE A N 17
ATOM 16303 C CA . PHE A 1 17 ? -5.484 -5.473 5.407 1.00 0.00 17 PHE A CA 17
ATOM 16304 C C . PHE A 1 17 ? -5.660 -4.298 6.347 1.00 0.00 17 PHE A C 17
ATOM 16305 O O . PHE A 1 17 ? -5.173 -4.331 7.484 1.00 0.00 17 PHE A O 17
ATOM 16322 N N . ILE A 1 18 ? -6.340 -3.252 5.865 1.00 0.00 18 ILE A N 17
ATOM 16323 C CA . ILE A 1 18 ? -6.554 -2.057 6.675 1.00 0.00 18 ILE A CA 17
ATOM 16324 C C . ILE A 1 18 ? -8.035 -1.813 6.932 1.00 0.00 18 ILE A C 17
ATOM 16325 O O . ILE A 1 18 ? -8.880 -2.090 6.086 1.00 0.00 18 ILE A O 17
ATOM 16341 N N . THR A 1 19 ? -8.318 -1.301 8.130 1.00 0.00 19 THR A N 17
ATOM 16342 C CA . THR A 1 19 ? -9.683 -1.023 8.545 1.00 0.00 19 THR A CA 17
ATOM 16343 C C . THR A 1 19 ? -10.009 0.477 8.366 1.00 0.00 19 THR A C 17
ATOM 16344 O O . THR A 1 19 ? -9.538 1.300 9.158 1.00 0.00 19 THR A O 17
ATOM 16355 N N . PRO A 1 20 ? -10.819 0.855 7.369 1.00 0.00 20 PRO A N 17
ATOM 16356 C CA . PRO A 1 20 ? -11.204 2.288 7.154 1.00 0.00 20 PRO A CA 17
ATOM 16357 C C . PRO A 1 20 ? -11.788 2.906 8.423 1.00 0.00 20 PRO A C 17
ATOM 16358 O O . PRO A 1 20 ? -12.662 2.311 9.061 1.00 0.00 20 PRO A O 17
ATOM 16369 N N . GLU A 1 21 ? -11.306 4.099 8.779 1.00 0.00 21 GLU A N 17
ATOM 16370 C CA . GLU A 1 21 ? -11.790 4.793 9.977 1.00 0.00 21 GLU A CA 17
ATOM 16371 C C . GLU A 1 21 ? -13.291 5.091 9.870 1.00 0.00 21 GLU A C 17
ATOM 16372 O O . GLU A 1 21 ? -14.002 5.097 10.878 1.00 0.00 21 GLU A O 17
ATOM 16384 N N . ASP A 1 22 ? -13.759 5.326 8.641 1.00 0.00 22 ASP A N 17
ATOM 16385 C CA . ASP A 1 22 ? -15.174 5.613 8.394 1.00 0.00 22 ASP A CA 17
ATOM 16386 C C . ASP A 1 22 ? -16.053 4.381 8.646 1.00 0.00 22 ASP A C 17
ATOM 16387 O O . ASP A 1 22 ? -17.264 4.509 8.839 1.00 0.00 22 ASP A O 17
ATOM 16396 N N . GLY A 1 23 ? -15.438 3.192 8.619 1.00 0.00 23 GLY A N 17
ATOM 16397 C CA . GLY A 1 23 ? -16.169 1.940 8.824 1.00 0.00 23 GLY A CA 17
ATOM 16398 C C . GLY A 1 23 ? -16.387 1.184 7.503 1.00 0.00 23 GLY A C 17
ATOM 16399 O O . GLY A 1 23 ? -17.125 0.196 7.465 1.00 0.00 23 GLY A O 17
ATOM 16403 N N . SER A 1 24 ? -15.736 1.652 6.430 1.00 0.00 24 SER A N 17
ATOM 16404 C CA . SER A 1 24 ? -15.852 1.026 5.118 1.00 0.00 24 SER A CA 17
ATOM 16405 C C . SER A 1 24 ? -15.151 -0.329 5.103 1.00 0.00 24 SER A C 17
ATOM 16406 O O . SER A 1 24 ? -14.409 -0.666 6.024 1.00 0.00 24 SER A O 17
ATOM 16414 N N . LYS A 1 25 ? -15.410 -1.098 4.050 1.00 0.00 25 LYS A N 17
ATOM 16415 C CA . LYS A 1 25 ? -14.825 -2.431 3.890 1.00 0.00 25 LYS A CA 17
ATOM 16416 C C . LYS A 1 25 ? -13.303 -2.346 3.808 1.00 0.00 25 LYS A C 17
ATOM 16417 O O . LYS A 1 25 ? -12.761 -1.407 3.223 1.00 0.00 25 LYS A O 17
ATOM 16436 N N . ASP A 1 26 ? -12.627 -3.326 4.413 1.00 0.00 26 ASP A N 17
ATOM 16437 C CA . ASP A 1 26 ? -11.163 -3.361 4.429 1.00 0.00 26 ASP A CA 17
ATOM 16438 C C . ASP A 1 26 ? -10.590 -3.282 3.017 1.00 0.00 26 ASP A C 17
ATOM 16439 O O . ASP A 1 26 ? -11.163 -3.827 2.071 1.00 0.00 26 ASP A O 17
ATOM 16448 N N . LEU A 1 27 ? -9.453 -2.590 2.892 1.00 0.00 27 LEU A N 17
ATOM 16449 C CA . LEU A 1 27 ? -8.787 -2.422 1.600 1.00 0.00 27 LEU A CA 17
ATOM 16450 C C . LEU A 1 27 ? -7.436 -3.130 1.596 1.00 0.00 27 LEU A C 17
ATOM 16451 O O . LEU A 1 27 ? -6.795 -3.266 2.644 1.00 0.00 27 LEU A O 17
ATOM 16467 N N . PHE A 1 28 ? -7.013 -3.576 0.408 1.00 0.00 28 PHE A N 17
ATOM 16468 C CA . PHE A 1 28 ? -5.736 -4.270 0.257 1.00 0.00 28 PHE A CA 17
ATOM 16469 C C . PHE A 1 28 ? -4.583 -3.268 0.253 1.00 0.00 28 PHE A C 17
ATOM 16470 O O . PHE A 1 28 ? -4.609 -2.285 -0.497 1.00 0.00 28 PHE A O 17
ATOM 16487 N N . VAL A 1 29 ? -3.580 -3.527 1.093 1.00 0.00 29 VAL A N 17
ATOM 16488 C CA . VAL A 1 29 ? -2.412 -2.651 1.188 1.00 0.00 29 VAL A CA 17
ATOM 16489 C C . VAL A 1 29 ? -1.140 -3.500 1.067 1.00 0.00 29 VAL A C 17
ATOM 16490 O O . VAL A 1 29 ? -1.006 -4.515 1.755 1.00 0.00 29 VAL A O 17
ATOM 16503 N N . HIS A 1 30 ? -0.219 -3.084 0.193 1.00 0.00 30 HIS A N 17
ATOM 16504 C CA . HIS A 1 30 ? 1.034 -3.822 -0.012 1.00 0.00 30 HIS A CA 17
ATOM 16505 C C . HIS A 1 30 ? 2.236 -3.008 0.471 1.00 0.00 30 HIS A C 17
ATOM 16506 O O . HIS A 1 30 ? 2.216 -1.775 0.438 1.00 0.00 30 HIS A O 17
ATOM 16520 N N . HIS A 1 31 ? 3.274 -3.719 0.912 1.00 0.00 31 HIS A N 17
ATOM 16521 C CA . HIS A 1 31 ? 4.497 -3.078 1.401 1.00 0.00 31 HIS A CA 17
ATOM 16522 C C . HIS A 1 31 ? 5.231 -2.352 0.266 1.00 0.00 31 HIS A C 17
ATOM 16523 O O . HIS A 1 31 ? 5.750 -1.256 0.455 1.00 0.00 31 HIS A O 17
ATOM 16537 N N . SER A 1 32 ? 5.295 -3.006 -0.892 1.00 0.00 32 SER A N 17
ATOM 16538 C CA . SER A 1 32 ? 6.006 -2.470 -2.062 1.00 0.00 32 SER A CA 17
ATOM 16539 C C . SER A 1 32 ? 5.401 -1.168 -2.604 1.00 0.00 32 SER A C 17
ATOM 16540 O O . SER A 1 32 ? 6.064 -0.459 -3.367 1.00 0.00 32 SER A O 17
ATOM 16548 N N . GLU A 1 33 ? 4.149 -0.868 -2.244 1.00 0.00 33 GLU A N 17
ATOM 16549 C CA . GLU A 1 33 ? 3.484 0.344 -2.744 1.00 0.00 33 GLU A CA 17
ATOM 16550 C C . GLU A 1 33 ? 4.087 1.628 -2.171 1.00 0.00 33 GLU A C 17
ATOM 16551 O O . GLU A 1 33 ? 3.990 2.684 -2.806 1.00 0.00 33 GLU A O 17
ATOM 16563 N N . ILE A 1 34 ? 4.705 1.548 -0.989 1.00 0.00 34 ILE A N 17
ATOM 16564 C CA . ILE A 1 34 ? 5.314 2.734 -0.377 1.00 0.00 34 ILE A CA 17
ATOM 16565 C C . ILE A 1 34 ? 6.581 3.131 -1.139 1.00 0.00 34 ILE A C 17
ATOM 16566 O O . ILE A 1 34 ? 7.545 2.361 -1.199 1.00 0.00 34 ILE A O 17
ATOM 16582 N N . GLN A 1 35 ? 6.567 4.335 -1.714 1.00 0.00 35 GLN A N 17
ATOM 16583 C CA . GLN A 1 35 ? 7.716 4.836 -2.467 1.00 0.00 35 GLN A CA 17
ATOM 16584 C C . GLN A 1 35 ? 8.927 4.988 -1.550 1.00 0.00 35 GLN A C 17
ATOM 16585 O O . GLN A 1 35 ? 10.050 4.648 -1.927 1.00 0.00 35 GLN A O 17
ATOM 16599 N N . SER A 1 36 ? 8.680 5.493 -0.337 1.00 0.00 36 SER A N 17
ATOM 16600 C CA . SER A 1 36 ? 9.738 5.688 0.654 1.00 0.00 36 SER A CA 17
ATOM 16601 C C . SER A 1 36 ? 9.137 6.186 1.971 1.00 0.00 36 SER A C 17
ATOM 16602 O O . SER A 1 36 ? 9.151 5.471 2.976 1.00 0.00 36 SER A O 17
ATOM 16610 N N . GLY A 1 37 ? 8.610 7.415 1.951 1.00 0.00 37 GLY A N 17
ATOM 16611 C CA . GLY A 1 37 ? 7.997 8.013 3.140 1.00 0.00 37 GLY A CA 17
ATOM 16612 C C . GLY A 1 37 ? 9.017 8.776 3.997 1.00 0.00 37 GLY A C 17
ATOM 16613 O O . GLY A 1 37 ? 8.628 9.506 4.914 1.00 0.00 37 GLY A O 17
ATOM 16617 N N . GLY A 1 38 ? 10.311 8.605 3.699 1.00 0.00 38 GLY A N 17
ATOM 16618 C CA . GLY A 1 38 ? 11.370 9.283 4.451 1.00 0.00 38 GLY A CA 17
ATOM 16619 C C . GLY A 1 38 ? 11.686 8.573 5.778 1.00 0.00 38 GLY A C 17
ATOM 16620 O O . GLY A 1 38 ? 12.544 9.035 6.534 1.00 0.00 38 GLY A O 17
ATOM 16624 N N . GLU A 1 39 ? 10.988 7.462 6.058 1.00 0.00 39 GLU A N 17
ATOM 16625 C CA . GLU A 1 39 ? 11.204 6.712 7.295 1.00 0.00 39 GLU A CA 17
ATOM 16626 C C . GLU A 1 39 ? 11.223 5.213 7.021 1.00 0.00 39 GLU A C 17
ATOM 16627 O O . GLU A 1 39 ? 10.593 4.738 6.070 1.00 0.00 39 GLU A O 17
ATOM 16639 N N . TYR A 1 40 ? 11.945 4.474 7.864 1.00 0.00 40 TYR A N 17
ATOM 16640 C CA . TYR A 1 40 ? 12.047 3.018 7.725 1.00 0.00 40 TYR A CA 17
ATOM 16641 C C . TYR A 1 40 ? 11.160 2.289 8.744 1.00 0.00 40 TYR A C 17
ATOM 16642 O O . TYR A 1 40 ? 11.312 1.079 8.940 1.00 0.00 40 TYR A O 17
ATOM 16660 N N . ALA A 1 41 ? 10.253 3.024 9.398 1.00 0.00 41 ALA A N 17
ATOM 16661 C CA . ALA A 1 41 ? 9.370 2.432 10.398 1.00 0.00 41 ALA A CA 17
ATOM 16662 C C . ALA A 1 41 ? 8.578 1.275 9.805 1.00 0.00 41 ALA A C 17
ATOM 16663 O O . ALA A 1 41 ? 8.000 1.391 8.722 1.00 0.00 41 ALA A O 17
ATOM 16670 N N . THR A 1 42 ? 8.556 0.166 10.538 1.00 0.00 42 THR A N 17
ATOM 16671 C CA . THR A 1 42 ? 7.836 -1.035 10.113 1.00 0.00 42 THR A CA 17
ATOM 16672 C C . THR A 1 42 ? 6.343 -0.887 10.390 1.00 0.00 42 THR A C 17
ATOM 16673 O O . THR A 1 42 ? 5.917 0.062 11.052 1.00 0.00 42 THR A O 17
ATOM 16684 N N . LEU A 1 43 ? 5.564 -1.848 9.893 1.00 0.00 43 LEU A N 17
ATOM 16685 C CA . LEU A 1 43 ? 4.116 -1.856 10.098 1.00 0.00 43 LEU A CA 17
ATOM 16686 C C . LEU A 1 43 ? 3.693 -3.172 10.747 1.00 0.00 43 LEU A C 17
ATOM 16687 O O . LEU A 1 43 ? 4.295 -4.218 10.490 1.00 0.00 43 LEU A O 17
ATOM 16703 N N . ALA A 1 44 ? 2.669 -3.105 11.599 1.00 0.00 44 ALA A N 17
ATOM 16704 C CA . ALA A 1 44 ? 2.172 -4.288 12.303 1.00 0.00 44 ALA A CA 17
ATOM 16705 C C . ALA A 1 44 ? 0.643 -4.196 12.476 1.00 0.00 44 ALA A C 17
ATOM 16706 O O . ALA A 1 44 ? -0.035 -3.663 11.593 1.00 0.00 44 ALA A O 17
ATOM 16713 N N . ASP A 1 45 ? 0.096 -4.737 13.579 1.00 0.00 45 ASP A N 17
ATOM 16714 C CA . ASP A 1 45 ? -1.346 -4.703 13.815 1.00 0.00 45 ASP A CA 17
ATOM 16715 C C . ASP A 1 45 ? -1.753 -3.406 14.513 1.00 0.00 45 ASP A C 17
ATOM 16716 O O . ASP A 1 45 ? -1.403 -3.185 15.675 1.00 0.00 45 ASP A O 17
ATOM 16725 N N . GLY A 1 46 ? -2.503 -2.564 13.801 1.00 0.00 46 GLY A N 17
ATOM 16726 C CA . GLY A 1 46 ? -2.975 -1.290 14.359 1.00 0.00 46 GLY A CA 17
ATOM 16727 C C . GLY A 1 46 ? -2.157 -0.085 13.878 1.00 0.00 46 GLY A C 17
ATOM 16728 O O . GLY A 1 46 ? -2.397 1.039 14.327 1.00 0.00 46 GLY A O 17
ATOM 16732 N N . GLN A 1 47 ? -1.203 -0.315 12.968 1.00 0.00 47 GLN A N 17
ATOM 16733 C CA . GLN A 1 47 ? -0.373 0.767 12.443 1.00 0.00 47 GLN A CA 17
ATOM 16734 C C . GLN A 1 47 ? -1.228 1.765 11.663 1.00 0.00 47 GLN A C 17
ATOM 16735 O O . GLN A 1 47 ? -1.995 1.376 10.781 1.00 0.00 47 GLN A O 17
ATOM 16749 N N . THR A 1 48 ? -1.078 3.049 11.994 1.00 0.00 48 THR A N 17
ATOM 16750 C CA . THR A 1 48 ? -1.830 4.104 11.318 1.00 0.00 48 THR A CA 17
ATOM 16751 C C . THR A 1 48 ? -1.110 4.521 10.041 1.00 0.00 48 THR A C 17
ATOM 16752 O O . THR A 1 48 ? 0.099 4.769 10.055 1.00 0.00 48 THR A O 17
ATOM 16763 N N . VAL A 1 49 ? -1.863 4.583 8.942 1.00 0.00 49 VAL A N 17
ATOM 16764 C CA . VAL A 1 49 ? -1.288 4.960 7.646 1.00 0.00 49 VAL A CA 17
ATOM 16765 C C . VAL A 1 49 ? -2.268 5.792 6.821 1.00 0.00 49 VAL A C 17
ATOM 16766 O O . VAL A 1 49 ? -3.449 5.914 7.166 1.00 0.00 49 VAL A O 17
ATOM 16779 N N . GLU A 1 50 ? -1.766 6.327 5.708 1.00 0.00 50 GLU A N 17
ATOM 16780 C CA . GLU A 1 50 ? -2.582 7.119 4.788 1.00 0.00 50 GLU A CA 17
ATOM 16781 C C . GLU A 1 50 ? -2.377 6.596 3.371 1.00 0.00 50 GLU A C 17
ATOM 16782 O O . GLU A 1 50 ? -1.267 6.188 3.016 1.00 0.00 50 GLU A O 17
ATOM 16794 N N . TYR A 1 51 ? -3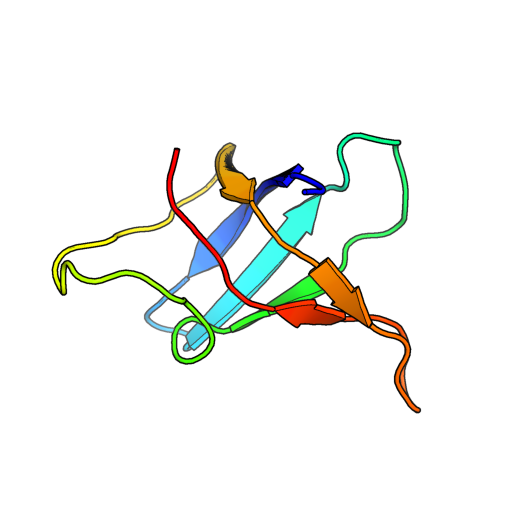.448 6.589 2.576 1.00 0.00 51 TYR A N 17
ATOM 16795 C CA . TYR A 1 51 ? -3.365 6.082 1.206 1.00 0.00 51 TYR A CA 17
ATOM 16796 C C . TYR A 1 51 ? -4.527 6.570 0.343 1.00 0.00 51 TYR A C 17
ATOM 16797 O O . TYR A 1 51 ? -5.506 7.126 0.849 1.00 0.00 51 TYR A O 17
ATOM 16815 N N . GLU A 1 52 ? -4.413 6.318 -0.962 1.00 0.00 52 GLU A N 17
ATOM 16816 C CA . GLU A 1 52 ? -5.454 6.686 -1.915 1.00 0.00 52 GLU A CA 17
ATOM 16817 C C . GLU A 1 52 ? -6.136 5.417 -2.420 1.00 0.00 52 GLU A C 17
ATOM 16818 O O . GLU A 1 52 ? -5.465 4.499 -2.906 1.00 0.00 52 GLU A O 17
ATOM 16830 N N . VAL A 1 53 ? -7.463 5.368 -2.291 1.00 0.00 53 VAL A N 17
ATOM 16831 C CA . VAL A 1 53 ? -8.229 4.203 -2.728 1.00 0.00 53 VAL A CA 17
ATOM 16832 C C . VAL A 1 53 ? -8.248 4.113 -4.258 1.00 0.00 53 VAL A C 17
ATOM 16833 O O . VAL A 1 53 ? -8.808 4.978 -4.937 1.00 0.00 53 VAL A O 17
ATOM 16846 N N . GLY A 1 54 ? -7.636 3.049 -4.780 1.00 0.00 54 GLY A N 17
ATOM 16847 C CA . GLY A 1 54 ? -7.584 2.821 -6.217 1.00 0.00 54 GLY A CA 17
ATOM 16848 C C . GLY A 1 54 ? -8.541 1.703 -6.586 1.00 0.00 54 GLY A C 17
ATOM 16849 O O . GLY A 1 54 ? -9.207 1.142 -5.709 1.00 0.00 54 GLY A O 17
ATOM 16853 N N . GLN A 1 55 ? -8.613 1.381 -7.876 1.00 0.00 55 GLN A N 17
ATOM 16854 C CA . GLN A 1 55 ? -9.503 0.323 -8.342 1.00 0.00 55 GLN A CA 17
ATOM 16855 C C . GLN A 1 55 ? -8.694 -0.875 -8.836 1.00 0.00 55 GLN A C 17
ATOM 16856 O O . GLN A 1 55 ? -7.755 -0.724 -9.622 1.00 0.00 55 GLN A O 17
ATOM 16870 N N . GLY A 1 56 ? -9.075 -2.064 -8.364 1.00 0.00 56 GLY A N 17
ATOM 16871 C CA . GLY A 1 56 ? -8.402 -3.300 -8.747 1.00 0.00 56 GLY A CA 17
ATOM 16872 C C . GLY A 1 56 ? -9.421 -4.328 -9.218 1.00 0.00 56 GLY A C 17
ATOM 16873 O O . GLY A 1 56 ? -10.611 -4.212 -8.915 1.00 0.00 56 GLY A O 17
ATOM 16877 N N . GLN A 1 57 ? -8.947 -5.326 -9.962 1.00 0.00 57 GLN A N 17
ATOM 16878 C CA . GLN A 1 57 ? -9.825 -6.372 -10.484 1.00 0.00 57 GLN A CA 17
ATOM 16879 C C . GLN A 1 57 ? -10.470 -7.152 -9.343 1.00 0.00 57 GLN A C 17
ATOM 16880 O O . GLN A 1 57 ? -11.660 -7.472 -9.398 1.00 0.00 57 GLN A O 17
ATOM 16894 N N . LYS A 1 58 ? -9.678 -7.446 -8.307 1.00 0.00 58 LYS A N 17
ATOM 16895 C CA . LYS A 1 58 ? -10.181 -8.182 -7.145 1.00 0.00 58 LYS A CA 17
ATOM 16896 C C . LYS A 1 58 ? -10.895 -7.248 -6.158 1.00 0.00 58 LYS A C 17
ATOM 16897 O O . LYS A 1 58 ? -11.710 -7.701 -5.352 1.00 0.00 58 LYS A O 17
ATOM 16916 N N . GLY A 1 59 ? -10.578 -5.949 -6.228 1.00 0.00 59 GLY A N 17
ATOM 16917 C CA . GLY A 1 59 ? -11.187 -4.961 -5.341 1.00 0.00 59 GLY A CA 17
ATOM 16918 C C . GLY A 1 59 ? -10.314 -3.697 -5.249 1.00 0.00 59 GLY A C 17
ATOM 16919 O O . GLY A 1 59 ? -9.344 -3.574 -6.001 1.00 0.00 59 GLY A O 17
ATOM 16923 N N . PRO A 1 60 ? -10.620 -2.758 -4.351 1.00 0.00 60 PRO A N 17
ATOM 16924 C CA . PRO A 1 60 ? -9.817 -1.503 -4.198 1.00 0.00 60 PRO A CA 17
ATOM 16925 C C . PRO A 1 60 ? -8.459 -1.762 -3.555 1.00 0.00 60 PRO A C 17
ATOM 16926 O O . PRO A 1 60 ? -8.255 -2.794 -2.910 1.00 0.00 60 PRO A O 17
ATOM 16937 N N . CYS A 1 61 ? -7.537 -0.817 -3.743 1.00 0.00 61 CYS A N 17
ATOM 16938 C CA . CYS A 1 61 ? -6.189 -0.938 -3.190 1.00 0.00 61 CYS A CA 17
ATOM 16939 C C . CYS A 1 61 ? -5.711 0.400 -2.630 1.00 0.00 61 CYS A C 17
ATOM 16940 O O . CYS A 1 61 ? -6.362 1.429 -2.826 1.00 0.00 61 CYS A O 17
ATOM 16948 N N . ALA A 1 62 ? -4.567 0.373 -1.943 1.00 0.00 62 ALA A N 17
ATOM 16949 C CA . ALA A 1 62 ? -3.991 1.586 -1.362 1.00 0.00 62 ALA A CA 17
ATOM 16950 C C . ALA A 1 62 ? -2.741 2.002 -2.131 1.00 0.00 62 ALA A C 17
ATOM 16951 O O . ALA A 1 62 ? -1.861 1.176 -2.382 1.00 0.00 62 ALA A O 17
ATOM 16958 N N . ASN A 1 63 ? -2.665 3.286 -2.494 1.00 0.00 63 ASN A N 17
ATOM 16959 C CA . ASN A 1 63 ? -1.510 3.810 -3.228 1.00 0.00 63 ASN A CA 17
ATOM 16960 C C . ASN A 1 63 ? -0.819 4.898 -2.410 1.00 0.00 63 ASN A C 17
ATOM 16961 O O . ASN A 1 63 ? -1.470 5.606 -1.637 1.00 0.00 63 ASN A O 17
ATOM 16972 N N . LYS A 1 64 ? 0.502 5.025 -2.584 1.00 0.00 64 LYS A N 17
ATOM 16973 C CA . LYS A 1 64 ? 1.274 6.035 -1.855 1.00 0.00 64 LYS A CA 17
ATOM 16974 C C . LYS A 1 64 ? 1.064 5.879 -0.344 1.00 0.00 64 LYS A C 17
ATOM 16975 O O . LYS A 1 64 ? 0.710 6.837 0.359 1.00 0.00 64 LYS A O 17
ATOM 16994 N N . VAL A 1 65 ? 1.277 4.659 0.146 1.00 0.00 65 VAL A N 17
ATOM 16995 C CA . VAL A 1 65 ? 1.103 4.369 1.569 1.00 0.00 65 VAL A CA 17
ATOM 16996 C C . VAL A 1 65 ? 2.216 5.044 2.372 1.00 0.00 65 VAL A C 17
ATOM 16997 O O . VAL A 1 65 ? 3.398 4.783 2.153 1.00 0.00 65 VAL A O 17
ATOM 17010 N N . VAL A 1 66 ? 1.813 5.909 3.306 1.00 0.00 66 VAL A N 17
ATOM 17011 C CA . VAL A 1 66 ? 2.770 6.623 4.156 1.00 0.00 66 VAL A CA 17
ATOM 17012 C C . VAL A 1 66 ? 2.422 6.406 5.631 1.00 0.00 66 VAL A C 17
ATOM 17013 O O . VAL A 1 66 ? 1.286 6.638 6.052 1.00 0.00 66 VAL A O 17
ATOM 17026 N N . ALA A 1 67 ? 3.417 5.959 6.404 1.00 0.00 67 ALA A N 17
ATOM 17027 C CA . ALA A 1 67 ? 3.229 5.711 7.831 1.00 0.00 67 ALA A CA 17
ATOM 17028 C C . ALA A 1 67 ? 3.078 7.026 8.587 1.00 0.00 67 ALA A C 17
ATOM 17029 O O . ALA A 1 67 ? 3.772 8.002 8.292 1.00 0.00 67 ALA A O 17
ATOM 17036 N N . VAL A 1 68 ? 2.167 7.038 9.564 1.00 0.00 68 VAL A N 17
ATOM 17037 C CA . VAL A 1 68 ? 1.920 8.235 10.375 1.00 0.00 68 VAL A CA 17
ATOM 17038 C C . VAL A 1 68 ? 0.915 7.919 11.490 1.00 0.00 68 VAL A C 17
ATOM 17039 O O . VAL A 1 68 ? -0.176 7.478 11.171 1.00 0.00 68 VAL A O 17
ATOM 17052 N N . MET A 1 1 ? -6.242 14.220 2.962 1.00 0.00 1 MET A N 18
ATOM 17053 C CA . MET A 1 1 ? -5.841 12.855 2.523 1.00 0.00 1 MET A CA 18
ATOM 17054 C C . MET A 1 1 ? -6.501 11.818 3.427 1.00 0.00 1 MET A C 18
ATOM 17055 O O . MET A 1 1 ? -6.463 11.941 4.654 1.00 0.00 1 MET A O 18
ATOM 17071 N N . SER A 1 2 ? -7.101 10.801 2.807 1.00 0.00 2 SER A N 18
ATOM 17072 C CA . SER A 1 2 ? -7.774 9.737 3.552 1.00 0.00 2 SER A CA 18
ATOM 17073 C C . SER A 1 2 ? -6.758 8.915 4.337 1.00 0.00 2 SER A C 18
ATOM 17074 O O . SER A 1 2 ? -5.617 8.742 3.900 1.00 0.00 2 SER A O 18
ATOM 17082 N N . LYS A 1 3 ? -7.189 8.402 5.494 1.00 0.00 3 LYS A N 18
ATOM 17083 C CA . LYS A 1 3 ? -6.320 7.587 6.3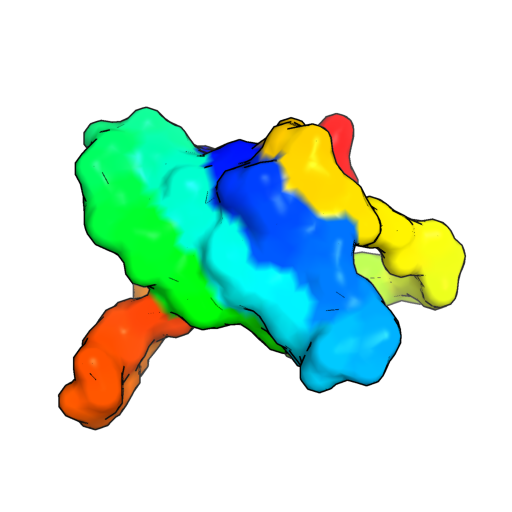40 1.00 0.00 3 LYS A CA 18
ATOM 17084 C C . LYS A 1 3 ? -7.151 6.681 7.245 1.00 0.00 3 LYS A C 18
ATOM 17085 O O . LYS A 1 3 ? -8.221 7.077 7.718 1.00 0.00 3 LYS A O 18
ATOM 17104 N N . GLY A 1 4 ? -6.654 5.466 7.469 1.00 0.00 4 GLY A N 18
ATOM 17105 C CA . GLY A 1 4 ? -7.354 4.495 8.303 1.00 0.00 4 GLY A CA 18
ATOM 17106 C C . GLY A 1 4 ? -6.391 3.787 9.241 1.00 0.00 4 GLY A C 18
ATOM 17107 O O . GLY A 1 4 ? -5.245 4.217 9.415 1.00 0.00 4 GLY A O 18
ATOM 17111 N N . ILE A 1 5 ? -6.867 2.692 9.838 1.00 0.00 5 ILE A N 18
ATOM 17112 C CA . ILE A 1 5 ? -6.051 1.906 10.764 1.00 0.00 5 ILE A CA 18
ATOM 17113 C C . ILE A 1 5 ? -5.820 0.513 10.203 1.00 0.00 5 ILE A C 18
ATOM 17114 O O . ILE A 1 5 ? -6.760 -0.163 9.789 1.00 0.00 5 ILE A O 18
ATOM 17130 N N . VAL A 1 6 ? -4.551 0.113 10.168 1.00 0.00 6 VAL A N 18
ATOM 17131 C CA . VAL A 1 6 ? -4.171 -1.187 9.621 1.00 0.00 6 VAL A CA 18
ATOM 17132 C C . VAL A 1 6 ? -4.660 -2.315 10.528 1.00 0.00 6 VAL A C 18
ATOM 17133 O O . VAL A 1 6 ? -4.333 -2.355 11.714 1.00 0.00 6 VAL A O 18
ATOM 17146 N N . LYS A 1 7 ? -5.424 -3.242 9.941 1.00 0.00 7 LYS A N 18
ATOM 17147 C CA . LYS A 1 7 ? -5.926 -4.390 10.689 1.00 0.00 7 LYS A CA 18
ATOM 17148 C C . LYS A 1 7 ? -4.731 -5.246 11.095 1.00 0.00 7 LYS A C 18
ATOM 17149 O O . LYS A 1 7 ? -4.604 -5.651 12.254 1.00 0.00 7 LYS A O 18
ATOM 17168 N N . TRP A 1 8 ? -3.833 -5.471 10.130 1.00 0.00 8 TRP A N 18
ATOM 17169 C CA . TRP A 1 8 ? -2.610 -6.228 10.373 1.00 0.00 8 TRP A CA 18
ATOM 17170 C C . TRP A 1 8 ? -1.662 -6.110 9.181 1.00 0.00 8 TRP A C 18
ATOM 17171 O O . TRP A 1 8 ? -2.090 -6.195 8.028 1.00 0.00 8 TRP A O 18
ATOM 17192 N N . PHE A 1 9 ? -0.372 -5.931 9.481 1.00 0.00 9 PHE A N 18
ATOM 17193 C CA . PHE A 1 9 ? 0.646 -5.817 8.432 1.00 0.00 9 PHE A CA 18
ATOM 17194 C C . PHE A 1 9 ? 1.689 -6.925 8.578 1.00 0.00 9 PHE A C 18
ATOM 17195 O O . PHE A 1 9 ? 2.236 -7.127 9.664 1.00 0.00 9 PHE A O 18
ATOM 17212 N N . ASN A 1 10 ? 1.967 -7.627 7.471 1.00 0.00 10 ASN A N 18
ATOM 17213 C CA . ASN A 1 10 ? 2.960 -8.702 7.481 1.00 0.00 10 ASN A CA 18
ATOM 17214 C C . ASN A 1 10 ? 3.940 -8.554 6.321 1.00 0.00 10 ASN A C 18
ATOM 17215 O O . ASN A 1 10 ? 3.632 -8.923 5.178 1.00 0.00 10 ASN A O 18
ATOM 17226 N N . SER A 1 11 ? 5.122 -8.003 6.627 1.00 0.00 11 SER A N 18
ATOM 17227 C CA . SER A 1 11 ? 6.161 -7.798 5.621 1.00 0.00 11 SER A CA 18
ATOM 17228 C C . SER A 1 11 ? 6.667 -9.132 5.068 1.00 0.00 11 SER A C 18
ATOM 17229 O O . SER A 1 11 ? 7.075 -9.203 3.907 1.00 0.00 11 SER A O 18
ATOM 17237 N N . ASP A 1 12 ? 6.628 -10.184 5.899 1.00 0.00 12 ASP A N 18
ATOM 17238 C CA . ASP A 1 12 ? 7.083 -11.507 5.463 1.00 0.00 12 ASP A CA 18
ATOM 17239 C C . ASP A 1 12 ? 6.250 -11.945 4.264 1.00 0.00 12 ASP A C 18
ATOM 17240 O O . ASP A 1 12 ? 6.789 -12.419 3.261 1.00 0.00 12 ASP A O 18
ATOM 17249 N N . LYS A 1 13 ? 4.939 -11.728 4.365 1.00 0.00 13 LYS A N 18
ATOM 17250 C CA . LYS A 1 13 ? 4.022 -12.040 3.272 1.00 0.00 13 LYS A CA 18
ATOM 17251 C C . LYS A 1 13 ? 4.177 -11.001 2.153 1.00 0.00 13 LYS A C 18
ATOM 17252 O O . LYS A 1 13 ? 3.918 -11.290 0.982 1.00 0.00 13 LYS A O 18
ATOM 17271 N N . GLY A 1 14 ? 4.603 -9.787 2.535 1.00 0.00 14 GLY A N 18
ATOM 17272 C CA . GLY A 1 14 ? 4.798 -8.693 1.584 1.00 0.00 14 GLY A CA 18
ATOM 17273 C C . GLY A 1 14 ? 3.542 -7.828 1.427 1.00 0.00 14 GLY A C 18
ATOM 17274 O O . GLY A 1 14 ? 3.497 -6.970 0.541 1.00 0.00 14 GLY A O 18
ATOM 17278 N N . PHE A 1 15 ? 2.527 -8.058 2.273 1.00 0.00 15 PHE A N 18
ATOM 17279 C CA . PHE A 1 15 ? 1.285 -7.286 2.190 1.00 0.00 15 PHE A CA 18
ATOM 17280 C C . PHE A 1 15 ? 0.514 -7.319 3.506 1.00 0.00 15 PHE A C 18
ATOM 17281 O O . PHE A 1 15 ? 0.885 -8.033 4.445 1.00 0.00 15 PHE A O 18
ATOM 17298 N N . GLY A 1 16 ? -0.558 -6.531 3.556 1.00 0.00 16 GLY A N 18
ATOM 17299 C CA . GLY A 1 16 ? -1.401 -6.449 4.741 1.00 0.00 16 GLY A CA 18
ATOM 17300 C C . GLY A 1 16 ? -2.779 -5.912 4.377 1.00 0.00 16 GLY A C 18
ATOM 17301 O O . GLY A 1 16 ? -3.011 -5.493 3.240 1.00 0.00 16 GLY A O 18
ATOM 17305 N N . PHE A 1 17 ? -3.682 -5.920 5.355 1.00 0.00 17 PHE A N 18
ATOM 17306 C CA . PHE A 1 17 ? -5.040 -5.423 5.156 1.00 0.00 17 PHE A CA 18
ATOM 17307 C C . PHE A 1 17 ? -5.304 -4.262 6.096 1.00 0.00 17 PHE A C 18
ATOM 17308 O O . PHE A 1 17 ? -4.878 -4.289 7.257 1.00 0.00 17 PHE A O 18
ATOM 17325 N N . ILE A 1 18 ? -5.990 -3.238 5.584 1.00 0.00 18 ILE A N 18
ATOM 17326 C CA . ILE A 1 18 ? -6.290 -2.053 6.386 1.00 0.00 18 ILE A CA 18
ATOM 17327 C C . ILE A 1 18 ? -7.792 -1.877 6.577 1.00 0.00 18 ILE A C 18
ATOM 17328 O O . ILE A 1 18 ? -8.585 -2.205 5.698 1.00 0.00 18 ILE A O 18
ATOM 17344 N N . THR A 1 19 ? -8.149 -1.352 7.747 1.00 0.00 19 THR A N 18
ATOM 17345 C CA . THR A 1 19 ? -9.541 -1.116 8.092 1.00 0.00 19 THR A CA 18
ATOM 17346 C C . THR A 1 19 ? -9.877 0.377 7.891 1.00 0.00 19 THR A C 18
ATOM 17347 O O . THR A 1 19 ? -9.466 1.205 8.711 1.00 0.00 19 THR A O 18
ATOM 17358 N N . PRO A 1 20 ? -10.607 0.747 6.835 1.00 0.00 20 PRO A N 18
ATOM 17359 C CA . PRO A 1 20 ? -10.976 2.175 6.582 1.00 0.00 20 PRO A CA 18
ATOM 17360 C C . PRO A 1 20 ? -11.634 2.832 7.791 1.00 0.00 20 PRO A C 18
ATOM 17361 O O . PRO A 1 20 ? -12.511 2.250 8.430 1.00 0.00 20 PRO A O 18
ATOM 17372 N N . GLU A 1 21 ? -11.192 4.052 8.083 1.00 0.00 21 GLU A N 18
ATOM 17373 C CA . GLU A 1 21 ? -11.716 4.822 9.204 1.00 0.00 21 GLU A CA 18
ATOM 17374 C C . GLU A 1 21 ? -13.223 5.049 9.045 1.00 0.00 21 GLU A C 18
ATOM 17375 O O . GLU A 1 21 ? -13.974 4.959 10.019 1.00 0.00 21 GLU A O 18
ATOM 17387 N N . ASP A 1 22 ? -13.643 5.353 7.820 1.00 0.00 22 ASP A N 18
ATOM 17388 C CA . ASP A 1 22 ? -15.058 5.610 7.536 1.00 0.00 22 ASP A CA 18
ATOM 17389 C C . ASP A 1 22 ? -15.913 4.355 7.749 1.00 0.00 22 ASP A C 18
ATOM 17390 O O . ASP A 1 22 ? -17.143 4.447 7.807 1.00 0.00 22 ASP A O 18
ATOM 17399 N N . GLY A 1 23 ? -15.265 3.189 7.841 1.00 0.00 23 GLY A N 18
ATOM 17400 C CA . GLY A 1 23 ? -15.980 1.923 8.021 1.00 0.00 23 GLY A CA 18
ATOM 17401 C C . GLY A 1 23 ? -16.134 1.176 6.692 1.00 0.00 23 GLY A C 18
ATOM 17402 O O . GLY A 1 23 ? -16.875 0.193 6.612 1.00 0.00 23 GLY A O 18
ATOM 17406 N N . SER A 1 24 ? -15.428 1.649 5.655 1.00 0.00 24 SER A N 18
ATOM 17407 C CA . SER A 1 24 ? -15.488 1.029 4.336 1.00 0.00 24 SER A CA 18
ATOM 17408 C C . SER A 1 24 ? -14.797 -0.332 4.351 1.00 0.00 24 SER A C 18
ATOM 17409 O O . SER A 1 24 ? -14.090 -0.668 5.299 1.00 0.00 24 SER A O 18
ATOM 17417 N N . LYS A 1 25 ? -15.027 -1.111 3.296 1.00 0.00 25 LYS A N 18
ATOM 17418 C CA . LYS A 1 25 ? -14.447 -2.451 3.171 1.00 0.00 25 LYS A CA 18
ATOM 17419 C C . LYS A 1 25 ? -12.918 -2.388 3.189 1.00 0.00 25 LYS A C 18
ATOM 17420 O O . LYS A 1 25 ? -12.323 -1.451 2.651 1.00 0.00 25 LYS A O 18
ATOM 17439 N N . ASP A 1 26 ? -12.294 -3.388 3.823 1.00 0.00 26 ASP A N 18
ATOM 17440 C CA . ASP A 1 26 ? -10.835 -3.449 3.928 1.00 0.00 26 ASP A CA 18
ATOM 17441 C C . ASP A 1 26 ? -10.175 -3.300 2.561 1.00 0.00 26 ASP A C 18
ATOM 17442 O O . ASP A 1 26 ? -10.684 -3.803 1.557 1.00 0.00 26 ASP A O 18
ATOM 17451 N N . LEU A 1 27 ? -9.046 -2.589 2.539 1.00 0.00 27 LEU A N 18
ATOM 17452 C CA . LEU A 1 27 ? -8.309 -2.344 1.300 1.00 0.00 27 LEU A CA 18
ATOM 17453 C C . LEU A 1 27 ? -6.981 -3.096 1.292 1.00 0.00 27 LEU A C 18
ATOM 17454 O O . LEU A 1 27 ? -6.334 -3.245 2.336 1.00 0.00 27 LEU A O 18
ATOM 17470 N N . PHE A 1 28 ? -6.582 -3.555 0.101 1.00 0.00 28 PHE A N 18
ATOM 17471 C CA . PHE A 1 28 ? -5.324 -4.281 -0.062 1.00 0.00 28 PHE A CA 18
ATOM 17472 C C . PHE A 1 28 ? -4.160 -3.297 -0.082 1.00 0.00 28 PHE A C 18
ATOM 17473 O O . PHE A 1 28 ? -4.168 -2.334 -0.853 1.00 0.00 28 PHE A O 18
ATOM 17490 N N . VAL A 1 29 ? -3.166 -3.543 0.771 1.00 0.00 29 VAL A N 18
ATOM 17491 C CA . VAL A 1 29 ? -1.990 -2.675 0.854 1.00 0.00 29 VAL A CA 18
ATOM 17492 C C . VAL A 1 29 ? -0.719 -3.532 0.847 1.00 0.00 29 VAL A C 18
ATOM 17493 O O . VAL A 1 29 ? -0.638 -4.536 1.560 1.00 0.00 29 VAL A O 18
ATOM 17506 N N . HIS A 1 30 ? 0.260 -3.131 0.030 1.00 0.00 30 HIS A N 18
ATOM 17507 C CA . HIS A 1 30 ? 1.521 -3.869 -0.081 1.00 0.00 30 HIS A CA 18
ATOM 17508 C C . HIS A 1 30 ? 2.675 -3.093 0.554 1.00 0.00 30 HIS A C 18
ATOM 17509 O O . HIS A 1 30 ? 2.654 -1.862 0.607 1.00 0.00 30 HIS A O 18
ATOM 17523 N N . HIS A 1 31 ? 3.683 -3.837 1.019 1.00 0.00 31 HIS A N 18
ATOM 17524 C CA . HIS A 1 31 ? 4.863 -3.235 1.640 1.00 0.00 31 HIS A CA 18
ATOM 17525 C C . HIS A 1 31 ? 5.593 -2.343 0.633 1.00 0.00 31 HIS A C 18
ATOM 17526 O O . HIS A 1 31 ? 5.995 -1.228 0.957 1.00 0.00 31 HIS A O 18
ATOM 17540 N N . SER A 1 32 ? 5.770 -2.866 -0.578 1.00 0.00 32 SER A N 18
ATOM 17541 C CA . SER A 1 32 ? 6.468 -2.146 -1.648 1.00 0.00 32 SER A CA 18
ATOM 17542 C C . SER A 1 32 ? 5.641 -0.980 -2.213 1.00 0.00 32 SER A C 18
ATOM 17543 O O . SER A 1 32 ? 6.142 -0.215 -3.042 1.00 0.00 32 SER A O 18
ATOM 17551 N N . GLU A 1 33 ? 4.376 -0.865 -1.791 1.00 0.00 33 GLU A N 18
ATOM 17552 C CA . GLU A 1 33 ? 3.491 0.189 -2.292 1.00 0.00 33 GLU A CA 18
ATOM 17553 C C . GLU A 1 33 ? 3.931 1.581 -1.819 1.00 0.00 33 GLU A C 18
ATOM 17554 O O . GLU A 1 33 ? 3.664 2.573 -2.503 1.00 0.00 33 GLU A O 18
ATOM 17566 N N . ILE A 1 34 ? 4.602 1.653 -0.662 1.00 0.00 34 ILE A N 18
ATOM 17567 C CA . ILE A 1 34 ? 5.065 2.942 -0.133 1.00 0.00 34 ILE A CA 18
ATOM 17568 C C . ILE A 1 34 ? 6.288 3.431 -0.919 1.00 0.00 34 ILE A C 18
ATOM 17569 O O . ILE A 1 34 ? 7.341 2.786 -0.911 1.00 0.00 34 ILE A O 18
ATOM 17585 N N . GLN A 1 35 ? 6.135 4.577 -1.587 1.00 0.00 35 GLN A N 18
ATOM 17586 C CA . GLN A 1 35 ? 7.225 5.159 -2.368 1.00 0.00 35 GLN A CA 18
ATOM 17587 C C . GLN A 1 35 ? 8.386 5.535 -1.446 1.00 0.00 35 GLN A C 18
ATOM 17588 O O . GLN A 1 35 ? 9.553 5.315 -1.781 1.00 0.00 35 GLN A O 18
ATOM 17602 N N . SER A 1 36 ? 8.049 6.097 -0.283 1.00 0.00 36 SER A N 18
ATOM 17603 C CA . SER A 1 36 ? 9.053 6.503 0.698 1.00 0.00 36 SER A CA 18
ATOM 17604 C C . SER A 1 36 ? 8.438 6.563 2.093 1.00 0.00 36 SER A C 18
ATOM 17605 O O . SER A 1 36 ? 7.213 6.628 2.235 1.00 0.00 36 SER A O 18
ATOM 17613 N N . GLY A 1 37 ? 9.296 6.542 3.115 1.00 0.00 37 GLY A N 18
ATOM 17614 C CA . GLY A 1 37 ? 8.834 6.594 4.502 1.00 0.00 37 GLY A CA 18
ATOM 17615 C C . GLY A 1 37 ? 10.011 6.564 5.469 1.00 0.00 37 GLY A C 18
ATOM 17616 O O . GLY A 1 37 ? 10.139 5.638 6.275 1.00 0.00 37 GLY A O 18
ATOM 17620 N N . GLY A 1 38 ? 10.869 7.582 5.379 1.00 0.00 38 GLY A N 18
ATOM 17621 C CA . GLY A 1 38 ? 12.043 7.677 6.245 1.00 0.00 38 GLY A CA 18
ATOM 17622 C C . GLY A 1 38 ? 12.939 6.455 6.079 1.00 0.00 38 GLY A C 18
ATOM 17623 O O . GLY A 1 38 ? 13.239 6.047 4.955 1.00 0.00 38 GLY A O 18
ATOM 17627 N N . GLU A 1 39 ? 13.358 5.879 7.207 1.00 0.00 39 GLU A N 18
ATOM 17628 C CA . GLU A 1 39 ? 14.224 4.698 7.189 1.00 0.00 39 GLU A CA 18
ATOM 17629 C C . GLU A 1 39 ? 13.753 3.666 8.210 1.00 0.00 39 GLU A C 18
ATOM 17630 O O . GLU A 1 39 ? 13.227 4.020 9.267 1.00 0.00 39 GLU A O 18
ATOM 17642 N N . TYR A 1 40 ? 13.960 2.388 7.884 1.00 0.00 40 TYR A N 18
ATOM 17643 C CA . TYR A 1 40 ? 13.567 1.289 8.772 1.00 0.00 40 TYR A CA 18
ATOM 17644 C C . TYR A 1 40 ? 12.078 1.364 9.126 1.00 0.00 40 TYR A C 18
ATOM 17645 O O . TYR A 1 40 ? 11.671 0.994 10.235 1.00 0.00 40 TYR A O 18
ATOM 17663 N N . ALA A 1 41 ? 11.265 1.837 8.176 1.00 0.00 41 ALA A N 18
ATOM 17664 C CA . ALA A 1 41 ? 9.825 1.948 8.399 1.00 0.00 41 ALA A CA 18
ATOM 17665 C C . ALA A 1 41 ? 9.221 0.566 8.627 1.00 0.00 41 ALA A C 18
ATOM 17666 O O . ALA A 1 41 ? 9.456 -0.358 7.844 1.00 0.00 41 ALA A O 18
ATOM 17673 N N . THR A 1 42 ? 8.442 0.438 9.704 1.00 0.00 42 THR A N 18
ATOM 17674 C CA . THR A 1 42 ? 7.801 -0.838 10.041 1.00 0.00 42 THR A CA 18
ATOM 17675 C C . THR A 1 42 ? 6.311 -0.644 10.302 1.00 0.00 42 THR A C 18
ATOM 17676 O O . THR A 1 42 ? 5.862 0.463 10.606 1.00 0.00 42 THR A O 18
ATOM 17687 N N . LEU A 1 43 ? 5.558 -1.741 10.198 1.00 0.00 43 LEU A N 18
ATOM 17688 C CA . LEU A 1 43 ? 4.118 -1.720 10.437 1.00 0.00 43 LEU A CA 18
ATOM 17689 C C . LEU A 1 43 ? 3.687 -3.018 11.122 1.00 0.00 43 LEU A C 18
ATOM 17690 O O . LEU A 1 43 ? 4.336 -4.054 10.960 1.00 0.00 43 LEU A O 18
ATOM 17706 N N . ALA A 1 44 ? 2.599 -2.946 11.888 1.00 0.00 44 ALA A N 18
ATOM 17707 C CA . ALA A 1 44 ? 2.084 -4.112 12.607 1.00 0.00 44 ALA A CA 18
ATOM 17708 C C . ALA A 1 44 ? 0.546 -4.055 12.662 1.00 0.00 44 ALA A C 18
ATOM 17709 O O . ALA A 1 44 ? -0.075 -3.532 11.733 1.00 0.00 44 ALA A O 18
ATOM 17716 N N . ASP A 1 45 ? -0.067 -4.612 13.721 1.00 0.00 45 ASP A N 18
ATOM 17717 C CA . ASP A 1 45 ? -1.521 -4.603 13.854 1.00 0.00 45 ASP A CA 18
ATOM 17718 C C . ASP A 1 45 ? -1.993 -3.323 14.542 1.00 0.00 45 ASP A C 18
ATOM 17719 O O . ASP A 1 45 ? -1.720 -3.108 15.725 1.00 0.00 45 ASP A O 18
ATOM 17728 N N . GLY A 1 46 ? -2.708 -2.484 13.790 1.00 0.00 46 GLY A N 18
ATOM 17729 C CA . GLY A 1 46 ? -3.231 -1.223 14.328 1.00 0.00 46 GLY A CA 18
ATOM 17730 C C . GLY A 1 46 ? -2.413 -0.003 13.882 1.00 0.00 46 GLY A C 18
ATOM 17731 O O . GLY A 1 46 ? -2.695 1.119 14.316 1.00 0.00 46 GLY A O 18
ATOM 17735 N N . GLN A 1 47 ? -1.410 -0.217 13.021 1.00 0.00 47 GLN A N 18
ATOM 17736 C CA . GLN A 1 47 ? -0.575 0.879 12.533 1.00 0.00 47 GLN A CA 18
ATOM 17737 C C . GLN A 1 47 ? -1.432 1.895 11.775 1.00 0.00 47 GLN A C 18
ATOM 17738 O O . GLN A 1 47 ? -2.219 1.524 10.905 1.00 0.00 47 GLN A O 18
ATOM 17752 N N . THR A 1 48 ? -1.269 3.176 12.119 1.00 0.00 48 THR A N 18
ATOM 17753 C CA . THR A 1 48 ? -2.029 4.247 11.473 1.00 0.00 48 THR A CA 18
ATOM 17754 C C . THR A 1 48 ? -1.305 4.702 10.207 1.00 0.00 48 THR A C 18
ATOM 17755 O O . THR A 1 48 ? -0.117 5.032 10.252 1.00 0.00 48 THR A O 18
ATOM 17766 N N . VAL A 1 49 ? -2.026 4.701 9.080 1.00 0.00 49 VAL A N 18
ATOM 17767 C CA . VAL A 1 49 ? -1.433 5.103 7.801 1.00 0.00 49 VAL A CA 18
ATOM 17768 C C . VAL A 1 49 ? -2.400 5.931 6.962 1.00 0.00 49 VAL A C 18
ATOM 17769 O O . VAL A 1 49 ? -3.607 5.956 7.219 1.00 0.00 49 VAL A O 18
ATOM 17782 N N . GLU A 1 50 ? -1.850 6.574 5.931 1.00 0.00 50 GLU A N 18
ATOM 17783 C CA . GLU A 1 50 ? -2.639 7.380 5.004 1.00 0.00 50 GLU A CA 18
ATOM 17784 C C . GLU A 1 50 ? -2.662 6.649 3.665 1.00 0.00 50 GLU A C 18
ATOM 17785 O O . GLU A 1 50 ? -1.642 6.070 3.274 1.00 0.00 50 GLU A O 18
ATOM 17797 N N . TYR A 1 51 ? -3.806 6.657 2.973 1.00 0.00 51 TYR A N 18
ATOM 17798 C CA . TYR A 1 51 ? -3.904 5.957 1.689 1.00 0.00 51 TYR A CA 18
ATOM 17799 C C . TYR A 1 51 ? -4.944 6.576 0.758 1.00 0.00 51 TYR A C 18
ATOM 17800 O O . TYR A 1 51 ? -5.815 7.335 1.187 1.00 0.00 51 TYR A O 18
ATOM 17818 N N . GLU A 1 52 ? -4.844 6.205 -0.518 1.00 0.00 52 GLU A N 18
ATOM 17819 C CA . GLU A 1 52 ? -5.772 6.672 -1.538 1.00 0.00 52 GLU A CA 18
ATOM 17820 C C . GLU A 1 52 ? -6.463 5.461 -2.167 1.00 0.00 52 GLU A C 18
ATOM 17821 O O . GLU A 1 52 ? -5.799 4.498 -2.566 1.00 0.00 52 GLU A O 18
ATOM 17833 N N . VAL A 1 53 ? -7.790 5.520 -2.240 1.00 0.00 53 VAL A N 18
ATOM 17834 C CA . VAL A 1 53 ? -8.585 4.430 -2.808 1.00 0.00 53 VAL A CA 18
ATOM 17835 C C . VAL A 1 53 ? -8.223 4.203 -4.283 1.00 0.00 53 VAL A C 18
ATOM 17836 O O . VAL A 1 53 ? -7.825 5.134 -4.987 1.00 0.00 53 VAL A O 18
ATOM 17849 N N . GLY A 1 54 ? -8.379 2.958 -4.727 1.00 0.00 54 GLY A N 18
ATOM 17850 C CA . GLY A 1 54 ? -8.088 2.582 -6.110 1.00 0.00 54 GLY A CA 18
ATOM 17851 C C . GLY A 1 54 ? -9.102 1.552 -6.601 1.00 0.00 54 GLY A C 18
ATOM 17852 O O . GLY A 1 54 ? -9.815 0.953 -5.795 1.00 0.00 54 GLY A O 18
ATOM 17856 N N . GLN A 1 55 ? -9.166 1.360 -7.921 1.00 0.00 55 GLN A N 18
ATOM 17857 C CA . GLN A 1 55 ? -10.105 0.404 -8.513 1.00 0.00 55 GLN A CA 18
ATOM 17858 C C . GLN A 1 55 ? -9.395 -0.897 -8.883 1.00 0.00 55 GLN A C 18
ATOM 17859 O O . GLN A 1 55 ? -8.354 -0.876 -9.543 1.00 0.00 55 GLN A O 18
ATOM 17873 N N . GLY A 1 56 ? -9.972 -2.024 -8.453 1.00 0.00 56 GLY A N 18
ATOM 17874 C CA . GLY A 1 56 ? -9.393 -3.338 -8.742 1.00 0.00 56 GLY A CA 18
ATOM 17875 C C . GLY A 1 56 ? -10.483 -4.391 -8.947 1.00 0.00 56 GLY A C 18
ATOM 17876 O O . GLY A 1 56 ? -11.594 -4.258 -8.427 1.00 0.00 56 GLY A O 18
ATOM 17880 N N . GLN A 1 57 ? -10.149 -5.434 -9.710 1.00 0.00 57 GLN A N 18
ATOM 17881 C CA . GLN A 1 57 ? -11.088 -6.522 -9.995 1.00 0.00 57 GLN A CA 18
ATOM 17882 C C . GLN A 1 57 ? -11.457 -7.274 -8.718 1.00 0.00 57 GLN A C 18
ATOM 17883 O O . GLN A 1 57 ? -12.611 -7.663 -8.528 1.00 0.00 57 GLN A O 18
ATOM 17897 N N . LYS A 1 58 ? -10.465 -7.472 -7.850 1.00 0.00 58 LYS A N 18
ATOM 17898 C CA . LYS A 1 58 ? -10.671 -8.179 -6.580 1.00 0.00 58 LYS A CA 18
ATOM 17899 C C . LYS A 1 58 ? -11.079 -7.206 -5.463 1.00 0.00 58 LYS A C 18
ATOM 17900 O O . LYS A 1 58 ? -10.909 -7.505 -4.277 1.00 0.00 58 LYS A O 18
ATOM 17919 N N . GLY A 1 59 ? -11.614 -6.045 -5.856 1.00 0.00 59 GLY A N 18
ATOM 17920 C CA . GLY A 1 59 ? -12.040 -5.030 -4.898 1.00 0.00 59 GLY A CA 18
ATOM 17921 C C . GLY A 1 59 ? -11.097 -3.821 -4.943 1.00 0.00 59 GLY A C 18
ATOM 17922 O O . GLY A 1 59 ? -10.056 -3.892 -5.603 1.00 0.00 59 GLY A O 18
ATOM 17926 N N . PRO A 1 60 ? -11.421 -2.714 -4.273 1.00 0.00 60 PRO A N 18
ATOM 17927 C CA . PRO A 1 60 ? -10.546 -1.501 -4.285 1.00 0.00 60 PRO A CA 18
ATOM 17928 C C . PRO A 1 60 ? -9.232 -1.717 -3.538 1.00 0.00 60 PRO A C 18
ATOM 17929 O O . PRO A 1 60 ? -9.162 -2.495 -2.584 1.00 0.00 60 PRO A O 18
ATOM 17940 N N . CYS A 1 61 ? -8.197 -1.015 -3.996 1.00 0.00 61 CYS A N 18
ATOM 17941 C CA . CYS A 1 61 ? -6.867 -1.104 -3.399 1.00 0.00 61 CYS A CA 18
ATOM 17942 C C . CYS A 1 61 ? -6.485 0.245 -2.795 1.00 0.00 61 CYS A C 18
ATOM 17943 O O . CYS A 1 61 ? -7.126 1.256 -3.084 1.00 0.00 61 CYS A O 18
ATOM 17951 N N . ALA A 1 62 ? -5.434 0.260 -1.972 1.00 0.00 62 ALA A N 18
ATOM 17952 C CA . ALA A 1 62 ? -4.966 1.496 -1.352 1.00 0.00 62 ALA A CA 18
ATOM 17953 C C . ALA A 1 62 ? -3.484 1.693 -1.661 1.00 0.00 62 ALA A C 18
ATOM 17954 O O . ALA A 1 62 ? -2.713 0.729 -1.642 1.00 0.00 62 ALA A O 18
ATOM 17961 N N . ASN A 1 63 ? -3.093 2.937 -1.953 1.00 0.00 63 ASN A N 18
ATOM 17962 C CA . ASN A 1 63 ? -1.697 3.241 -2.275 1.00 0.00 63 ASN A CA 18
ATOM 17963 C C . ASN A 1 63 ? -1.239 4.504 -1.550 1.00 0.00 63 ASN A C 18
ATOM 17964 O O . ASN A 1 63 ? -2.008 5.100 -0.792 1.00 0.00 63 ASN A O 18
ATOM 17975 N N . LYS A 1 64 ? 0.023 4.896 -1.775 1.00 0.00 64 LYS A N 18
ATOM 17976 C CA . LYS A 1 64 ? 0.582 6.083 -1.120 1.00 0.00 64 LYS A CA 18
ATOM 17977 C C . LYS A 1 64 ? 0.513 5.906 0.397 1.00 0.00 64 LYS A C 18
ATOM 17978 O O . LYS A 1 64 ? -0.016 6.756 1.126 1.00 0.00 64 LYS A O 18
ATOM 17997 N N . VAL A 1 65 ? 1.040 4.772 0.862 1.00 0.00 65 VAL A N 18
ATOM 17998 C CA . VAL A 1 65 ? 1.029 4.448 2.288 1.00 0.00 65 VAL A CA 18
ATOM 17999 C C . VAL A 1 65 ? 2.039 5.320 3.035 1.00 0.00 65 VAL A C 18
ATOM 18000 O O . VAL A 1 65 ? 3.243 5.241 2.793 1.00 0.00 65 VAL A O 18
ATOM 18013 N N . VAL A 1 66 ? 1.526 6.133 3.956 1.00 0.00 66 VAL A N 18
ATOM 18014 C CA . VAL A 1 66 ? 2.370 7.014 4.766 1.00 0.00 66 VAL A CA 18
ATOM 18015 C C . VAL A 1 66 ? 2.138 6.709 6.248 1.00 0.00 66 VAL A C 18
ATOM 18016 O O . VAL A 1 66 ? 1.010 6.805 6.737 1.00 0.00 66 VAL A O 18
ATOM 18029 N N . ALA A 1 67 ? 3.213 6.340 6.949 1.00 0.00 67 ALA A N 18
ATOM 18030 C CA . ALA A 1 67 ? 3.125 6.017 8.372 1.00 0.00 67 ALA A CA 18
ATOM 18031 C C . ALA A 1 67 ? 2.912 7.276 9.205 1.00 0.00 67 ALA A C 18
ATOM 18032 O O . ALA A 1 67 ? 3.574 8.294 8.986 1.00 0.00 67 ALA A O 18
ATOM 18039 N N . VAL A 1 68 ? 1.983 7.194 10.159 1.00 0.00 68 VAL A N 18
ATOM 18040 C CA . VAL A 1 68 ? 1.677 8.330 11.034 1.00 0.00 68 VAL A CA 18
ATOM 18041 C C . VAL A 1 68 ? 1.183 7.845 12.397 1.00 0.00 68 VAL A C 18
ATOM 18042 O O . VAL A 1 68 ? 1.062 8.670 13.289 1.00 0.00 68 VAL A O 18
ATOM 18055 N N . MET A 1 1 ? -5.896 13.279 5.482 1.00 0.00 1 MET A N 19
ATOM 18056 C CA . MET A 1 1 ? -6.570 13.083 4.167 1.00 0.00 1 MET A CA 19
ATOM 18057 C C . MET A 1 1 ? -6.454 11.622 3.752 1.00 0.00 1 MET A C 19
ATOM 18058 O O . MET A 1 1 ? -5.364 11.148 3.422 1.00 0.00 1 MET A O 19
ATOM 18074 N N . SER A 1 2 ? -7.587 10.914 3.772 1.00 0.00 2 SER A N 19
ATOM 18075 C CA . SER A 1 2 ? -7.617 9.500 3.394 1.00 0.00 2 SER A CA 19
ATOM 18076 C C . SER A 1 2 ? -6.607 8.702 4.221 1.00 0.00 2 SER A C 19
ATOM 18077 O O . SER A 1 2 ? -5.441 8.566 3.836 1.00 0.00 2 SER A O 19
ATOM 18085 N N . LYS A 1 3 ? -7.069 8.183 5.359 1.00 0.00 3 LYS A N 19
ATOM 18086 C CA . LYS A 1 3 ? -6.216 7.397 6.251 1.00 0.00 3 LYS A CA 19
ATOM 18087 C C . LYS A 1 3 ? -7.064 6.549 7.197 1.00 0.00 3 LYS A C 19
ATOM 18088 O O . LYS A 1 3 ? -8.171 6.945 7.568 1.00 0.00 3 LYS A O 19
ATOM 18107 N N . GLY A 1 4 ? -6.535 5.384 7.573 1.00 0.00 4 GLY A N 19
ATOM 18108 C CA . GLY A 1 4 ? -7.248 4.477 8.467 1.00 0.00 4 GLY A CA 19
ATOM 18109 C C . GLY A 1 4 ? -6.280 3.752 9.390 1.00 0.00 4 GLY A C 19
ATOM 18110 O O . GLY A 1 4 ? -5.114 4.142 9.514 1.00 0.00 4 GLY A O 19
ATOM 18114 N N . ILE A 1 5 ? -6.774 2.688 10.028 1.00 0.00 5 ILE A N 19
ATOM 18115 C CA . ILE A 1 5 ? -5.950 1.891 10.940 1.00 0.00 5 ILE A CA 19
ATOM 18116 C C . ILE A 1 5 ? -5.782 0.486 10.388 1.00 0.00 5 ILE A C 19
ATOM 18117 O O . ILE A 1 5 ? -6.754 -0.155 9.997 1.00 0.00 5 ILE A O 19
ATOM 18133 N N . VAL A 1 6 ? -4.530 0.037 10.329 1.00 0.00 6 VAL A N 19
ATOM 18134 C CA . VAL A 1 6 ? -4.216 -1.277 9.778 1.00 0.00 6 VAL A CA 19
ATOM 18135 C C . VAL A 1 6 ? -4.716 -2.386 10.705 1.00 0.00 6 VAL A C 19
ATOM 18136 O O . VAL A 1 6 ? -4.333 -2.458 11.872 1.00 0.00 6 VAL A O 19
ATOM 18149 N N . LYS A 1 7 ? -5.564 -3.254 10.147 1.00 0.00 7 LYS A N 19
ATOM 18150 C CA . LYS A 1 7 ? -6.106 -4.381 10.898 1.00 0.00 7 LYS A CA 19
ATOM 18151 C C . LYS A 1 7 ? -4.963 -5.328 11.253 1.00 0.00 7 LYS A C 19
ATOM 18152 O O . LYS A 1 7 ? -4.859 -5.795 12.388 1.00 0.00 7 LYS A O 19
ATOM 18171 N N . TRP A 1 8 ? -4.110 -5.596 10.263 1.00 0.00 8 TRP A N 19
ATOM 18172 C CA . TRP A 1 8 ? -2.962 -6.478 10.451 1.00 0.00 8 TRP A CA 19
ATOM 18173 C C . TRP A 1 8 ? -1.980 -6.295 9.295 1.00 0.00 8 TRP A C 19
ATOM 18174 O O . TRP A 1 8 ? -2.381 -6.369 8.130 1.00 0.00 8 TRP A O 19
ATOM 18195 N N . PHE A 1 9 ? -0.698 -6.076 9.616 1.00 0.00 9 PHE A N 19
ATOM 18196 C CA . PHE A 1 9 ? 0.321 -5.909 8.571 1.00 0.00 9 PHE A CA 19
ATOM 18197 C C . PHE A 1 9 ? 1.321 -7.064 8.608 1.00 0.00 9 PHE A C 19
ATOM 18198 O O . PHE A 1 9 ? 1.938 -7.321 9.645 1.00 0.00 9 PHE A O 19
ATOM 18215 N N . ASN A 1 10 ? 1.481 -7.752 7.469 1.00 0.00 10 ASN A N 19
ATOM 18216 C CA . ASN A 1 10 ? 2.417 -8.876 7.378 1.00 0.00 10 ASN A CA 19
ATOM 18217 C C . ASN A 1 10 ? 3.468 -8.637 6.294 1.00 0.00 10 ASN A C 19
ATOM 18218 O O . ASN A 1 10 ? 3.244 -8.943 5.115 1.00 0.00 10 ASN A O 19
ATOM 18229 N N . SER A 1 11 ? 4.612 -8.077 6.703 1.00 0.00 11 SER A N 19
ATOM 18230 C CA . SER A 1 11 ? 5.705 -7.785 5.778 1.00 0.00 11 SER A CA 19
ATOM 18231 C C . SER A 1 11 ? 6.244 -9.065 5.145 1.00 0.00 11 SER A C 19
ATOM 18232 O O . SER A 1 11 ? 6.588 -9.076 3.960 1.00 0.00 11 SER A O 19
ATOM 18240 N N . ASP A 1 12 ? 6.324 -10.137 5.943 1.00 0.00 12 ASP A N 19
ATOM 18241 C CA . ASP A 1 12 ? 6.837 -11.416 5.445 1.00 0.00 12 ASP A CA 19
ATOM 18242 C C . ASP A 1 12 ? 5.995 -11.878 4.262 1.00 0.00 12 ASP A C 19
ATOM 18243 O O . ASP A 1 12 ? 6.535 -12.314 3.242 1.00 0.00 12 ASP A O 19
ATOM 18252 N N . LYS A 1 13 ? 4.677 -11.736 4.393 1.00 0.00 13 LYS A N 19
ATOM 18253 C CA . LYS A 1 13 ? 3.759 -12.093 3.313 1.00 0.00 13 LYS A CA 19
ATOM 18254 C C . LYS A 1 13 ? 3.849 -11.051 2.189 1.00 0.00 13 LYS A C 19
ATOM 18255 O O . LYS A 1 13 ? 3.625 -11.363 1.017 1.00 0.00 13 LYS A O 19
ATOM 18274 N N . GLY A 1 14 ? 4.192 -9.814 2.570 1.00 0.00 14 GLY A N 19
ATOM 18275 C CA . GLY A 1 14 ? 4.330 -8.711 1.618 1.00 0.00 14 GLY A CA 19
ATOM 18276 C C . GLY A 1 14 ? 3.038 -7.901 1.468 1.00 0.00 14 GLY A C 19
ATOM 18277 O O . GLY A 1 14 ? 2.954 -7.034 0.592 1.00 0.00 14 GLY A O 19
ATOM 18281 N N . PHE A 1 15 ? 2.034 -8.180 2.312 1.00 0.00 15 PHE A N 19
ATOM 18282 C CA . PHE A 1 15 ? 0.761 -7.460 2.241 1.00 0.00 15 PHE A CA 19
ATOM 18283 C C . PHE A 1 15 ? 0.026 -7.498 3.579 1.00 0.00 15 PHE A C 19
ATOM 18284 O O . PHE A 1 15 ? 0.425 -8.208 4.506 1.00 0.00 15 PHE A O 19
ATOM 18301 N N . GLY A 1 16 ? -1.052 -6.716 3.659 1.00 0.00 16 GLY A N 19
ATOM 18302 C CA . GLY A 1 16 ? -1.861 -6.640 4.870 1.00 0.00 16 GLY A CA 19
ATOM 18303 C C . GLY A 1 16 ? -3.239 -6.070 4.561 1.00 0.00 16 GLY A C 19
ATOM 18304 O O . GLY A 1 16 ? -3.511 -5.658 3.430 1.00 0.00 16 GLY A O 19
ATOM 18308 N N . PHE A 1 17 ? -4.101 -6.048 5.578 1.00 0.00 17 PHE A N 19
ATOM 18309 C CA . PHE A 1 17 ? -5.457 -5.523 5.429 1.00 0.00 17 PHE A CA 19
ATOM 18310 C C . PHE A 1 17 ? -5.639 -4.318 6.338 1.00 0.00 17 PHE A C 19
ATOM 18311 O O . PHE A 1 17 ? -5.208 -4.346 7.497 1.00 0.00 17 PHE A O 19
ATOM 18328 N N . ILE A 1 18 ? -6.274 -3.261 5.817 1.00 0.00 18 ILE A N 19
ATOM 18329 C CA . ILE A 1 18 ? -6.495 -2.050 6.606 1.00 0.00 18 ILE A CA 19
ATOM 18330 C C . ILE A 1 18 ? -7.985 -1.822 6.849 1.00 0.00 18 ILE A C 19
ATOM 18331 O O . ILE A 1 18 ? -8.822 -2.173 6.020 1.00 0.00 18 ILE A O 19
ATOM 18347 N N . THR A 1 19 ? -8.287 -1.243 8.011 1.00 0.00 19 THR A N 19
ATOM 18348 C CA . THR A 1 19 ? -9.663 -0.971 8.403 1.00 0.00 19 THR A CA 19
ATOM 18349 C C . THR A 1 19 ? -9.985 0.531 8.240 1.00 0.00 19 THR A C 19
ATOM 18350 O O . THR A 1 19 ? -9.547 1.336 9.070 1.00 0.00 19 THR A O 19
ATOM 18361 N N . PRO A 1 20 ? -10.747 0.932 7.218 1.00 0.00 20 PRO A N 19
ATOM 18362 C CA . PRO A 1 20 ? -11.120 2.369 7.017 1.00 0.00 20 PRO A CA 19
ATOM 18363 C C . PRO A 1 20 ? -11.742 2.969 8.278 1.00 0.00 20 PRO A C 19
ATOM 18364 O O . PRO A 1 20 ? -12.643 2.374 8.872 1.00 0.00 20 PRO A O 19
ATOM 18375 N N . GLU A 1 21 ? -11.256 4.149 8.673 1.00 0.00 21 GLU A N 19
ATOM 18376 C CA . GLU A 1 21 ? -11.774 4.830 9.863 1.00 0.00 21 GLU A CA 19
ATOM 18377 C C . GLU A 1 21 ? -13.256 5.192 9.691 1.00 0.00 21 GLU A C 19
ATOM 18378 O O . GLU A 1 21 ? -14.006 5.240 10.669 1.00 0.00 21 GLU A O 19
ATOM 18390 N N . ASP A 1 22 ? -13.663 5.433 8.443 1.00 0.00 22 ASP A N 19
ATOM 18391 C CA . ASP A 1 22 ? -15.052 5.780 8.131 1.00 0.00 22 ASP A CA 19
ATOM 18392 C C . ASP A 1 22 ? -15.985 4.575 8.311 1.00 0.00 22 ASP A C 19
ATOM 18393 O O . ASP A 1 22 ? -17.203 4.743 8.425 1.00 0.00 22 ASP A O 19
ATOM 18402 N N . GLY A 1 23 ? -15.413 3.365 8.316 1.00 0.00 23 GLY A N 19
ATOM 18403 C CA . GLY A 1 23 ? -16.200 2.138 8.460 1.00 0.00 23 GLY A CA 19
ATOM 18404 C C . GLY A 1 23 ? -16.363 1.406 7.118 1.00 0.00 23 GLY A C 19
ATOM 18405 O O . GLY A 1 23 ? -17.137 0.450 7.022 1.00 0.00 23 GLY A O 19
ATOM 18409 N N . SER A 1 24 ? -15.631 1.860 6.093 1.00 0.00 24 SER A N 19
ATOM 18410 C CA . SER A 1 24 ? -15.691 1.251 4.770 1.00 0.00 24 SER A CA 19
ATOM 18411 C C . SER A 1 24 ? -15.008 -0.114 4.774 1.00 0.00 24 SER A C 19
ATOM 18412 O O . SER A 1 24 ? -14.276 -0.449 5.705 1.00 0.00 24 SER A O 19
ATOM 18420 N N . LYS A 1 25 ? -15.274 -0.893 3.731 1.00 0.00 25 LYS A N 19
ATOM 18421 C CA . LYS A 1 25 ? -14.710 -2.239 3.593 1.00 0.00 25 LYS A CA 19
ATOM 18422 C C . LYS A 1 25 ? -13.183 -2.189 3.566 1.00 0.00 25 LYS A C 19
ATOM 18423 O O . LYS A 1 25 ? -12.595 -1.270 2.990 1.00 0.00 25 LYS A O 19
ATOM 18442 N N . ASP A 1 26 ? -12.553 -3.181 4.203 1.00 0.00 26 ASP A N 19
ATOM 18443 C CA . ASP A 1 26 ? -11.094 -3.253 4.269 1.00 0.00 26 ASP A CA 19
ATOM 18444 C C . ASP A 1 26 ? -10.477 -3.189 2.875 1.00 0.00 26 ASP A C 19
ATOM 18445 O O . ASP A 1 26 ? -11.030 -3.725 1.913 1.00 0.00 26 ASP A O 19
ATOM 18454 N N . LEU A 1 27 ? -9.329 -2.513 2.785 1.00 0.00 27 LEU A N 19
ATOM 18455 C CA . LEU A 1 27 ? -8.623 -2.352 1.513 1.00 0.00 27 LEU A CA 19
ATOM 18456 C C . LEU A 1 27 ? -7.280 -3.078 1.544 1.00 0.00 27 LEU A C 19
ATOM 18457 O O . LEU A 1 27 ? -6.649 -3.185 2.602 1.00 0.00 27 LEU A O 19
ATOM 18473 N N . PHE A 1 28 ? -6.850 -3.568 0.377 1.00 0.00 28 PHE A N 19
ATOM 18474 C CA . PHE A 1 28 ? -5.575 -4.276 0.267 1.00 0.00 28 PHE A CA 19
ATOM 18475 C C . PHE A 1 28 ? -4.424 -3.277 0.245 1.00 0.00 28 PHE A C 19
ATOM 18476 O O . PHE A 1 28 ? -4.469 -2.286 -0.491 1.00 0.00 28 PHE A O 19
ATOM 18493 N N . VAL A 1 29 ? -3.399 -3.540 1.057 1.00 0.00 29 VAL A N 19
ATOM 18494 C CA . VAL A 1 29 ? -2.231 -2.660 1.136 1.00 0.00 29 VAL A CA 19
ATOM 18495 C C . VAL A 1 29 ? -0.945 -3.491 1.048 1.00 0.00 29 VAL A C 19
ATOM 18496 O O . VAL A 1 29 ? -0.819 -4.517 1.719 1.00 0.00 29 VAL A O 19
ATOM 18509 N N . HIS A 1 30 ? -0.002 -3.037 0.215 1.00 0.00 30 HIS A N 19
ATOM 18510 C CA . HIS A 1 30 ? 1.272 -3.745 0.038 1.00 0.00 30 HIS A CA 19
ATOM 18511 C C . HIS A 1 30 ? 2.425 -2.965 0.673 1.00 0.00 30 HIS A C 19
ATOM 18512 O O . HIS A 1 30 ? 2.439 -1.731 0.653 1.00 0.00 30 HIS A O 19
ATOM 18526 N N . HIS A 1 31 ? 3.385 -3.706 1.232 1.00 0.00 31 HIS A N 19
ATOM 18527 C CA . HIS A 1 31 ? 4.554 -3.102 1.875 1.00 0.00 31 HIS A CA 19
ATOM 18528 C C . HIS A 1 31 ? 5.384 -2.309 0.863 1.00 0.00 31 HIS A C 19
ATOM 18529 O O . HIS A 1 31 ? 5.790 -1.185 1.142 1.00 0.00 31 HIS A O 19
ATOM 18543 N N . SER A 1 32 ? 5.645 -2.917 -0.292 1.00 0.00 32 SER A N 19
ATOM 18544 C CA . SER A 1 32 ? 6.458 -2.284 -1.343 1.00 0.00 32 SER A CA 19
ATOM 18545 C C . SER A 1 32 ? 5.782 -1.046 -1.949 1.00 0.00 32 SER A C 19
ATOM 18546 O O . SER A 1 32 ? 6.440 -0.256 -2.632 1.00 0.00 32 SER A O 19
ATOM 18554 N N . GLU A 1 33 ? 4.478 -0.896 -1.723 1.00 0.00 33 GLU A N 19
ATOM 18555 C CA . GLU A 1 33 ? 3.721 0.232 -2.278 1.00 0.00 33 GLU A CA 19
ATOM 18556 C C . GLU A 1 33 ? 4.103 1.565 -1.624 1.00 0.00 33 GLU A C 19
ATOM 18557 O O . GLU A 1 33 ? 3.929 2.622 -2.237 1.00 0.00 33 GLU A O 19
ATOM 18569 N N . ILE A 1 34 ? 4.602 1.522 -0.378 1.00 0.00 34 ILE A N 19
ATOM 18570 C CA . ILE A 1 34 ? 4.971 2.757 0.337 1.00 0.00 34 ILE A CA 19
ATOM 18571 C C . ILE A 1 34 ? 5.886 3.634 -0.528 1.00 0.00 34 ILE A C 19
ATOM 18572 O O . ILE A 1 34 ? 6.777 3.124 -1.214 1.00 0.00 34 ILE A O 19
ATOM 18588 N N . GLN A 1 35 ? 5.655 4.947 -0.488 1.00 0.00 35 GLN A N 19
ATOM 18589 C CA . GLN A 1 35 ? 6.462 5.896 -1.265 1.00 0.00 35 GLN A CA 19
ATOM 18590 C C . GLN A 1 35 ? 7.109 6.961 -0.367 1.00 0.00 35 GLN A C 19
ATOM 18591 O O . GLN A 1 35 ? 7.532 8.012 -0.858 1.00 0.00 35 GLN A O 19
ATOM 18605 N N . SER A 1 36 ? 7.183 6.684 0.939 1.00 0.00 36 SER A N 19
ATOM 18606 C CA . SER A 1 36 ? 7.777 7.625 1.891 1.00 0.00 36 SER A CA 19
ATOM 18607 C C . SER A 1 36 ? 9.256 7.856 1.579 1.00 0.00 36 SER A C 19
ATOM 18608 O O . SER A 1 36 ? 9.756 8.974 1.726 1.00 0.00 36 SER A O 19
ATOM 18616 N N . GLY A 1 37 ? 9.944 6.793 1.152 1.00 0.00 37 GLY A N 19
ATOM 18617 C CA . GLY A 1 37 ? 11.364 6.882 0.822 1.00 0.00 37 GLY A CA 19
ATOM 18618 C C . GLY A 1 37 ? 12.212 6.965 2.087 1.00 0.00 37 GLY A C 19
ATOM 18619 O O . GLY A 1 37 ? 11.719 6.712 3.189 1.00 0.00 37 GLY A O 19
ATOM 18623 N N . GLY A 1 38 ? 13.488 7.325 1.916 1.00 0.00 38 GLY A N 19
ATOM 18624 C CA . GLY A 1 38 ? 14.405 7.447 3.046 1.00 0.00 38 GLY A CA 19
ATOM 18625 C C . GLY A 1 38 ? 14.508 6.133 3.811 1.00 0.00 38 GLY A C 19
ATOM 18626 O O . GLY A 1 38 ? 14.733 5.075 3.218 1.00 0.00 38 GLY A O 19
ATOM 18630 N N . GLU A 1 39 ? 14.335 6.213 5.132 1.00 0.00 39 GLU A N 19
ATOM 18631 C CA . GLU A 1 39 ? 14.405 5.031 5.989 1.00 0.00 39 GLU A CA 19
ATOM 18632 C C . GLU A 1 39 ? 13.221 4.110 5.716 1.00 0.00 39 GLU A C 19
ATOM 18633 O O . GLU A 1 39 ? 12.157 4.568 5.290 1.00 0.00 39 GLU A O 19
ATOM 18645 N N . TYR A 1 40 ? 13.419 2.812 5.958 1.00 0.00 40 TYR A N 19
ATOM 18646 C CA . TYR A 1 40 ? 12.367 1.823 5.730 1.00 0.00 40 TYR A CA 19
ATOM 18647 C C . TYR A 1 40 ? 11.232 2.014 6.727 1.00 0.00 40 TYR A C 19
ATOM 18648 O O . TYR A 1 40 ? 11.469 2.350 7.891 1.00 0.00 40 TYR A O 19
ATOM 18666 N N . ALA A 1 41 ? 10.006 1.793 6.261 1.00 0.00 41 ALA A N 19
ATOM 18667 C CA . ALA A 1 41 ? 8.826 1.937 7.106 1.00 0.00 41 ALA A CA 19
ATOM 18668 C C . ALA A 1 41 ? 8.410 0.589 7.683 1.00 0.00 41 ALA A C 19
ATOM 18669 O O . ALA A 1 41 ? 8.436 -0.429 6.988 1.00 0.00 41 ALA A O 19
ATOM 18676 N N . THR A 1 42 ? 8.017 0.598 8.959 1.00 0.00 42 THR A N 19
ATOM 18677 C CA . THR A 1 42 ? 7.581 -0.622 9.642 1.00 0.00 42 THR A CA 19
ATOM 18678 C C . THR A 1 42 ? 6.081 -0.556 9.925 1.00 0.00 42 THR A C 19
ATOM 18679 O O . THR A 1 42 ? 5.552 0.509 10.250 1.00 0.00 42 THR A O 19
ATOM 18690 N N . LEU A 1 43 ? 5.408 -1.703 9.804 1.00 0.00 43 LEU A N 19
ATOM 18691 C CA . LEU A 1 43 ? 3.969 -1.780 10.051 1.00 0.00 43 LEU A CA 19
ATOM 18692 C C . LEU A 1 43 ? 3.622 -3.078 10.781 1.00 0.00 43 LEU A C 19
ATOM 18693 O O . LEU A 1 43 ? 4.293 -4.097 10.602 1.00 0.00 43 LEU A O 19
ATOM 18709 N N . ALA A 1 44 ? 2.574 -3.023 11.601 1.00 0.00 44 ALA A N 19
ATOM 18710 C CA . ALA A 1 44 ? 2.125 -4.187 12.368 1.00 0.00 44 ALA A CA 19
ATOM 18711 C C . ALA A 1 44 ? 0.590 -4.161 12.514 1.00 0.00 44 ALA A C 19
ATOM 18712 O O . ALA A 1 44 ? -0.099 -3.633 11.637 1.00 0.00 44 ALA A O 19
ATOM 18719 N N . ASP A 1 45 ? 0.055 -4.751 13.596 1.00 0.00 45 ASP A N 19
ATOM 18720 C CA . ASP A 1 45 ? -1.388 -4.776 13.825 1.00 0.00 45 ASP A CA 19
ATOM 18721 C C . ASP A 1 45 ? -1.841 -3.505 14.546 1.00 0.00 45 ASP A C 19
ATOM 18722 O O . ASP A 1 45 ? -1.525 -3.311 15.723 1.00 0.00 45 ASP A O 19
ATOM 18731 N N . GLY A 1 46 ? -2.586 -2.652 13.838 1.00 0.00 46 GLY A N 19
ATOM 18732 C CA . GLY A 1 46 ? -3.091 -1.404 14.424 1.00 0.00 46 GLY A CA 19
ATOM 18733 C C . GLY A 1 46 ? -2.303 -0.167 13.967 1.00 0.00 46 GLY A C 19
ATOM 18734 O O . GLY A 1 46 ? -2.608 0.949 14.397 1.00 0.00 46 GLY A O 19
ATOM 18738 N N . GLN A 1 47 ? -1.300 -0.364 13.103 1.00 0.00 47 GLN A N 19
ATOM 18739 C CA . GLN A 1 47 ? -0.487 0.746 12.606 1.00 0.00 47 GLN A CA 19
ATOM 18740 C C . GLN A 1 47 ? -1.357 1.740 11.835 1.00 0.00 47 GLN A C 19
ATOM 18741 O O . GLN A 1 47 ? -2.114 1.354 10.944 1.00 0.00 47 GLN A O 19
ATOM 18755 N N . THR A 1 48 ? -1.232 3.023 12.188 1.00 0.00 48 THR A N 19
ATOM 18756 C CA . THR A 1 48 ? -1.999 4.081 11.529 1.00 0.00 48 THR A CA 19
ATOM 18757 C C . THR A 1 48 ? -1.234 4.565 10.298 1.00 0.00 48 THR A C 19
ATOM 18758 O O . THR A 1 48 ? -0.051 4.899 10.393 1.00 0.00 48 THR A O 19
ATOM 18769 N N . VAL A 1 49 ? -1.912 4.581 9.147 1.00 0.00 49 VAL A N 19
ATOM 18770 C CA . VAL A 1 49 ? -1.275 5.009 7.897 1.00 0.00 49 VAL A CA 19
ATOM 18771 C C . VAL A 1 49 ? -2.224 5.835 7.036 1.00 0.00 49 VAL A C 19
ATOM 18772 O O . VAL A 1 49 ? -3.440 5.830 7.248 1.00 0.00 49 VAL A O 19
ATOM 18785 N N . GLU A 1 50 ? -1.648 6.508 6.038 1.00 0.00 50 GLU A N 19
ATOM 18786 C CA . GLU A 1 50 ? -2.428 7.311 5.100 1.00 0.00 50 GLU A CA 19
ATOM 18787 C C . GLU A 1 50 ? -2.360 6.627 3.738 1.00 0.00 50 GLU A C 19
ATOM 18788 O O . GLU A 1 50 ? -1.299 6.112 3.362 1.00 0.00 50 GLU A O 19
ATOM 18800 N N . TYR A 1 51 ? -3.487 6.602 3.021 1.00 0.00 51 TYR A N 19
ATOM 18801 C CA . TYR A 1 51 ? -3.540 5.944 1.711 1.00 0.00 51 TYR A CA 19
ATOM 18802 C C . TYR A 1 51 ? -4.641 6.519 0.824 1.00 0.00 51 TYR A C 19
ATOM 18803 O O . TYR A 1 51 ? -5.556 7.191 1.301 1.00 0.00 51 TYR A O 19
ATOM 18821 N N . GLU A 1 52 ? -4.548 6.209 -0.472 1.00 0.00 52 GLU A N 19
ATOM 18822 C CA . GLU A 1 52 ? -5.541 6.645 -1.446 1.00 0.00 52 GLU A CA 19
ATOM 18823 C C . GLU A 1 52 ? -6.155 5.425 -2.121 1.00 0.00 52 GLU A C 19
ATOM 18824 O O . GLU A 1 52 ? -5.440 4.494 -2.500 1.00 0.00 52 GLU A O 19
ATOM 18836 N N . VAL A 1 53 ? -7.479 5.434 -2.257 1.00 0.00 53 VAL A N 19
ATOM 18837 C CA . VAL A 1 53 ? -8.201 4.322 -2.872 1.00 0.00 53 VAL A CA 19
ATOM 18838 C C . VAL A 1 53 ? -7.792 4.146 -4.342 1.00 0.00 53 VAL A C 19
ATOM 18839 O O . VAL A 1 53 ? -7.425 5.109 -5.019 1.00 0.00 53 VAL A O 19
ATOM 18852 N N . GLY A 1 54 ? -7.879 2.903 -4.810 1.00 0.00 54 GLY A N 19
ATOM 18853 C CA . GLY A 1 54 ? -7.543 2.562 -6.192 1.00 0.00 54 GLY A CA 19
ATOM 18854 C C . GLY A 1 54 ? -8.460 1.447 -6.678 1.00 0.00 54 GLY A C 19
ATOM 18855 O O . GLY A 1 54 ? -9.204 0.874 -5.883 1.00 0.00 54 GLY A O 19
ATOM 18859 N N . GLN A 1 55 ? -8.425 1.155 -7.984 1.00 0.00 55 GLN A N 19
ATOM 18860 C CA . GLN A 1 55 ? -9.285 0.112 -8.556 1.00 0.00 55 GLN A CA 19
ATOM 18861 C C . GLN A 1 55 ? -8.470 -1.104 -9.000 1.00 0.00 55 GLN A C 19
ATOM 18862 O O . GLN A 1 55 ? -7.306 -0.976 -9.387 1.00 0.00 55 GLN A O 19
ATOM 18876 N N . GLY A 1 56 ? -9.102 -2.281 -8.937 1.00 0.00 56 GLY A N 19
ATOM 18877 C CA . GLY A 1 56 ? -8.450 -3.529 -9.332 1.00 0.00 56 GLY A CA 19
ATOM 18878 C C . GLY A 1 56 ? -9.474 -4.644 -9.540 1.00 0.00 56 GLY A C 19
ATOM 18879 O O . GLY A 1 56 ? -10.626 -4.528 -9.115 1.00 0.00 56 GLY A O 19
ATOM 18883 N N . GLN A 1 57 ? -9.040 -5.720 -10.203 1.00 0.00 57 GLN A N 19
ATOM 18884 C CA . GLN A 1 57 ? -9.910 -6.865 -10.480 1.00 0.00 57 GLN A CA 19
ATOM 18885 C C . GLN A 1 57 ? -10.340 -7.561 -9.191 1.00 0.00 57 GLN A C 19
ATOM 18886 O O . GLN A 1 57 ? -11.488 -7.996 -9.066 1.00 0.00 57 GLN A O 19
ATOM 18900 N N . LYS A 1 58 ? -9.408 -7.668 -8.244 1.00 0.00 58 LYS A N 19
ATOM 18901 C CA . LYS A 1 58 ? -9.681 -8.322 -6.961 1.00 0.00 58 LYS A CA 19
ATOM 18902 C C . LYS A 1 58 ? -10.215 -7.326 -5.923 1.00 0.00 58 LYS A C 19
ATOM 18903 O O . LYS A 1 58 ? -10.139 -7.578 -4.715 1.00 0.00 58 LYS A O 19
ATOM 18922 N N . GLY A 1 59 ? -10.755 -6.200 -6.401 1.00 0.00 59 GLY A N 19
ATOM 18923 C CA . GLY A 1 59 ? -11.300 -5.173 -5.516 1.00 0.00 59 GLY A CA 19
ATOM 18924 C C . GLY A 1 59 ? -10.357 -3.964 -5.446 1.00 0.00 59 GLY A C 19
ATOM 18925 O O . GLY A 1 59 ? -9.264 -4.015 -6.017 1.00 0.00 59 GLY A O 19
ATOM 18929 N N . PRO A 1 60 ? -10.742 -2.876 -4.778 1.00 0.00 60 PRO A N 19
ATOM 18930 C CA . PRO A 1 60 ? -9.878 -1.659 -4.681 1.00 0.00 60 PRO A CA 19
ATOM 18931 C C . PRO A 1 60 ? -8.655 -1.869 -3.794 1.00 0.00 60 PRO A C 19
ATOM 18932 O O . PRO A 1 60 ? -8.677 -2.672 -2.859 1.00 0.00 60 PRO A O 19
ATOM 18943 N N . CYS A 1 61 ? -7.595 -1.128 -4.108 1.00 0.00 61 CYS A N 19
ATOM 18944 C CA . CYS A 1 61 ? -6.343 -1.200 -3.360 1.00 0.00 61 CYS A CA 19
ATOM 18945 C C . CYS A 1 61 ? -6.000 0.174 -2.799 1.00 0.00 61 CYS A C 19
ATOM 18946 O O . CYS A 1 61 ? -6.702 1.149 -3.075 1.00 0.00 61 CYS A O 19
ATOM 18954 N N . ALA A 1 62 ? -4.916 0.250 -2.024 1.00 0.00 62 ALA A N 19
ATOM 18955 C CA . ALA A 1 62 ? -4.482 1.517 -1.442 1.00 0.00 62 ALA A CA 19
ATOM 18956 C C . ALA A 1 62 ? -3.016 1.775 -1.785 1.00 0.00 62 ALA A C 19
ATOM 18957 O O . ALA A 1 62 ? -2.197 0.853 -1.756 1.00 0.00 62 ALA A O 19
ATOM 18964 N N . ASN A 1 63 ? -2.695 3.031 -2.114 1.00 0.00 63 ASN A N 19
ATOM 18965 C CA . ASN A 1 63 ? -1.324 3.403 -2.467 1.00 0.00 63 ASN A CA 19
ATOM 18966 C C . ASN A 1 63 ? -0.881 4.619 -1.661 1.00 0.00 63 ASN A C 19
ATOM 18967 O O . ASN A 1 63 ? -1.656 5.151 -0.860 1.00 0.00 63 ASN A O 19
ATOM 18978 N N . LYS A 1 64 ? 0.375 5.043 -1.859 1.00 0.00 64 LYS A N 19
ATOM 18979 C CA . LYS A 1 64 ? 0.917 6.188 -1.119 1.00 0.00 64 LYS A CA 19
ATOM 18980 C C . LYS A 1 64 ? 0.805 5.912 0.382 1.00 0.00 64 LYS A C 19
ATOM 18981 O O . LYS A 1 64 ? 0.304 6.735 1.158 1.00 0.00 64 LYS A O 19
ATOM 19000 N N . VAL A 1 65 ? 1.256 4.722 0.766 1.00 0.00 65 VAL A N 19
ATOM 19001 C CA . VAL A 1 65 ? 1.192 4.287 2.157 1.00 0.00 65 VAL A CA 19
ATOM 19002 C C . VAL A 1 65 ? 2.324 4.919 2.968 1.00 0.00 65 VAL A C 19
ATOM 19003 O O . VAL A 1 65 ? 3.504 4.684 2.698 1.00 0.00 65 VAL A O 19
ATOM 19016 N N . VAL A 1 66 ? 1.936 5.692 3.980 1.00 0.00 66 VAL A N 19
ATOM 19017 C CA . VAL A 1 66 ? 2.911 6.337 4.870 1.00 0.00 66 VAL A CA 19
ATOM 19018 C C . VAL A 1 66 ? 2.519 6.122 6.330 1.00 0.00 66 VAL A C 19
ATOM 19019 O O . VAL A 1 66 ? 1.348 5.891 6.640 1.00 0.00 66 VAL A O 19
ATOM 19032 N N . ALA A 1 67 ? 3.516 6.193 7.216 1.00 0.00 67 ALA A N 19
ATOM 19033 C CA . ALA A 1 67 ? 3.286 5.996 8.646 1.00 0.00 67 ALA A CA 19
ATOM 19034 C C . ALA A 1 67 ? 2.742 7.264 9.294 1.00 0.00 67 ALA A C 19
ATOM 19035 O O . ALA A 1 67 ? 3.320 8.343 9.149 1.00 0.00 67 ALA A O 19
ATOM 19042 N N . VAL A 1 68 ? 1.623 7.116 10.005 1.00 0.00 68 VAL A N 19
ATOM 19043 C CA . VAL A 1 68 ? 0.978 8.248 10.685 1.00 0.00 68 VAL A CA 19
ATOM 19044 C C . VAL A 1 68 ? 0.567 9.313 9.663 1.00 0.00 68 VAL A C 19
ATOM 19045 O O . VAL A 1 68 ? 1.002 9.221 8.527 1.00 0.00 68 VAL A O 19
ATOM 19058 N N . MET A 1 1 ? -6.202 13.955 2.579 1.00 0.00 1 MET A N 20
ATOM 19059 C CA . MET A 1 1 ? -5.474 12.658 2.486 1.00 0.00 1 MET A CA 20
ATOM 19060 C C . MET A 1 1 ? -6.136 11.639 3.408 1.00 0.00 1 MET A C 20
ATOM 19061 O O . MET A 1 1 ? -6.054 11.757 4.634 1.00 0.00 1 MET A O 20
ATOM 19077 N N . SER A 1 2 ? -6.790 10.644 2.807 1.00 0.00 2 SER A N 20
ATOM 19078 C CA . SER A 1 2 ? -7.473 9.602 3.573 1.00 0.00 2 SER A CA 20
ATOM 19079 C C . SER A 1 2 ? -6.463 8.737 4.320 1.00 0.00 2 SER A C 20
ATOM 19080 O O . SER A 1 2 ? -5.346 8.522 3.842 1.00 0.00 2 SER A O 20
ATOM 19088 N N . LYS A 1 3 ? -6.872 8.238 5.489 1.00 0.00 3 LYS A N 20
ATOM 19089 C CA . LYS A 1 3 ? -6.008 7.383 6.303 1.00 0.00 3 LYS A CA 20
ATOM 19090 C C . LYS A 1 3 ? -6.836 6.590 7.310 1.00 0.00 3 LYS A C 20
ATOM 19091 O O . LYS A 1 3 ? -7.849 7.083 7.814 1.00 0.00 3 LYS A O 20
ATOM 19110 N N . GLY A 1 4 ? -6.399 5.361 7.586 1.00 0.00 4 GLY A N 20
ATOM 19111 C CA . GLY A 1 4 ? -7.104 4.492 8.523 1.00 0.00 4 GLY A CA 20
ATOM 19112 C C . GLY A 1 4 ? -6.127 3.763 9.433 1.00 0.00 4 GLY A C 20
ATOM 19113 O O . GLY A 1 4 ? -4.949 4.133 9.524 1.00 0.00 4 GLY A O 20
ATOM 19117 N N . ILE A 1 5 ? -6.625 2.719 10.097 1.00 0.00 5 ILE A N 20
ATOM 19118 C CA . ILE A 1 5 ? -5.801 1.919 11.006 1.00 0.00 5 ILE A CA 20
ATOM 19119 C C . ILE A 1 5 ? -5.679 0.496 10.486 1.00 0.00 5 ILE A C 20
ATOM 19120 O O . ILE A 1 5 ? -6.678 -0.137 10.151 1.00 0.00 5 ILE A O 20
ATOM 19136 N N . VAL A 1 6 ? -4.436 0.023 10.393 1.00 0.00 6 VAL A N 20
ATOM 19137 C CA . VAL A 1 6 ? -4.160 -1.313 9.869 1.00 0.00 6 VAL A CA 20
ATOM 19138 C C . VAL A 1 6 ? -4.627 -2.398 10.843 1.00 0.00 6 VAL A C 20
ATOM 19139 O O . VAL A 1 6 ? -4.192 -2.445 11.994 1.00 0.00 6 VAL A O 20
ATOM 19152 N N . LYS A 1 7 ? -5.495 -3.276 10.341 1.00 0.00 7 LYS A N 20
ATOM 19153 C CA . LYS A 1 7 ? -6.006 -4.388 11.135 1.00 0.00 7 LYS A CA 20
ATOM 19154 C C . LYS A 1 7 ? -4.853 -5.339 11.446 1.00 0.00 7 LYS A C 20
ATOM 19155 O O . LYS A 1 7 ? -4.694 -5.797 12.578 1.00 0.00 7 LYS A O 20
ATOM 19174 N N . TRP A 1 8 ? -4.046 -5.612 10.418 1.00 0.00 8 TRP A N 20
ATOM 19175 C CA . TRP A 1 8 ? -2.888 -6.486 10.552 1.00 0.00 8 TRP A CA 20
ATOM 19176 C C . TRP A 1 8 ? -1.977 -6.310 9.340 1.00 0.00 8 TRP A C 20
ATOM 19177 O O . TRP A 1 8 ? -2.448 -6.365 8.200 1.00 0.00 8 TRP A O 20
ATOM 19198 N N . PHE A 1 9 ? -0.675 -6.110 9.586 1.00 0.00 9 PHE A N 20
ATOM 19199 C CA . PHE A 1 9 ? 0.282 -5.943 8.487 1.00 0.00 9 PHE A CA 20
ATOM 19200 C C . PHE A 1 9 ? 1.215 -7.152 8.405 1.00 0.00 9 PHE A C 20
ATOM 19201 O O . PHE A 1 9 ? 1.925 -7.457 9.367 1.00 0.00 9 PHE A O 20
ATOM 19218 N N . ASN A 1 10 ? 1.212 -7.835 7.251 1.00 0.00 10 ASN A N 20
ATOM 19219 C CA . ASN A 1 10 ? 2.066 -9.008 7.055 1.00 0.00 10 ASN A CA 20
ATOM 19220 C C . ASN A 1 10 ? 3.131 -8.749 5.980 1.00 0.00 10 ASN A C 20
ATOM 19221 O O . ASN A 1 10 ? 2.939 -9.084 4.801 1.00 0.00 10 ASN A O 20
ATOM 19232 N N . SER A 1 11 ? 4.253 -8.145 6.393 1.00 0.00 11 SER A N 20
ATOM 19233 C CA . SER A 1 11 ? 5.343 -7.845 5.464 1.00 0.00 11 SER A CA 20
ATOM 19234 C C . SER A 1 11 ? 5.924 -9.129 4.866 1.00 0.00 11 SER A C 20
ATOM 19235 O O . SER A 1 11 ? 6.417 -9.121 3.734 1.00 0.00 11 SER A O 20
ATOM 19243 N N . ASP A 1 12 ? 5.856 -10.229 5.628 1.00 0.00 12 ASP A N 20
ATOM 19244 C CA . ASP A 1 12 ? 6.369 -11.513 5.157 1.00 0.00 12 ASP A CA 20
ATOM 19245 C C . ASP A 1 12 ? 5.628 -11.929 3.890 1.00 0.00 12 ASP A C 20
ATOM 19246 O O . ASP A 1 12 ? 6.238 -12.416 2.935 1.00 0.00 12 ASP A O 20
ATOM 19255 N N . LYS A 1 13 ? 4.311 -11.703 3.886 1.00 0.00 13 LYS A N 20
ATOM 19256 C CA . LYS A 1 13 ? 3.481 -12.024 2.726 1.00 0.00 13 LYS A CA 20
ATOM 19257 C C . LYS A 1 13 ? 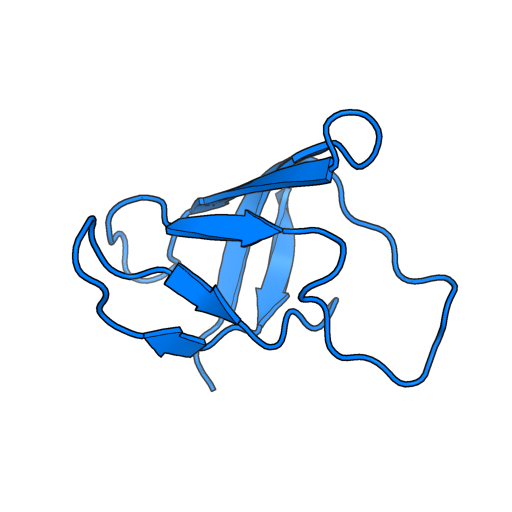3.498 -10.875 1.700 1.00 0.00 13 LYS A C 20
ATOM 19258 O O . LYS A 1 13 ? 3.103 -11.064 0.548 1.00 0.00 13 LYS A O 20
ATOM 19277 N N . GLY A 1 14 ? 3.974 -9.693 2.128 1.00 0.00 14 GLY A N 20
ATOM 19278 C CA . GLY A 1 14 ? 4.056 -8.524 1.247 1.00 0.00 14 GLY A CA 20
ATOM 19279 C C . GLY A 1 14 ? 2.755 -7.718 1.198 1.00 0.00 14 GLY A C 20
ATOM 19280 O O . GLY A 1 14 ? 2.636 -6.793 0.390 1.00 0.00 14 GLY A O 20
ATOM 19284 N N . PHE A 1 15 ? 1.785 -8.063 2.058 1.00 0.00 15 PHE A N 20
ATOM 19285 C CA . PHE A 1 15 ? 0.510 -7.346 2.083 1.00 0.00 15 PHE A CA 20
ATOM 19286 C C . PHE A 1 15 ? -0.181 -7.481 3.438 1.00 0.00 15 PHE A C 20
ATOM 19287 O O . PHE A 1 15 ? 0.264 -8.241 4.304 1.00 0.00 15 PHE A O 20
ATOM 19304 N N . GLY A 1 16 ? -1.267 -6.726 3.606 1.00 0.00 16 GLY A N 20
ATOM 19305 C CA . GLY A 1 16 ? -2.032 -6.744 4.847 1.00 0.00 16 GLY A CA 20
ATOM 19306 C C . GLY A 1 16 ? -3.431 -6.181 4.625 1.00 0.00 16 GLY A C 20
ATOM 19307 O O . GLY A 1 16 ? -3.761 -5.738 3.520 1.00 0.00 16 GLY A O 20
ATOM 19311 N N . PHE A 1 17 ? -4.239 -6.196 5.685 1.00 0.00 17 PHE A N 20
ATOM 19312 C CA . PHE A 1 17 ? -5.604 -5.680 5.618 1.00 0.00 17 PHE A CA 20
ATOM 19313 C C . PHE A 1 17 ? -5.736 -4.470 6.529 1.00 0.00 17 PHE A C 20
ATOM 19314 O O . PHE A 1 17 ? -5.254 -4.493 7.667 1.00 0.00 17 PHE A O 20
ATOM 19331 N N . ILE A 1 18 ? -6.380 -3.411 6.025 1.00 0.00 18 ILE A N 20
ATOM 19332 C CA . ILE A 1 18 ? -6.554 -2.191 6.812 1.00 0.00 18 ILE A CA 20
ATOM 19333 C C . ILE A 1 18 ? -8.026 -1.920 7.091 1.00 0.00 18 ILE A C 20
ATOM 19334 O O . ILE A 1 18 ? -8.895 -2.232 6.279 1.00 0.00 18 ILE A O 20
ATOM 19350 N N . THR A 1 19 ? -8.277 -1.330 8.258 1.00 0.00 19 THR A N 20
ATOM 19351 C CA . THR A 1 19 ? -9.627 -1.001 8.683 1.00 0.00 19 THR A CA 20
ATOM 19352 C C . THR A 1 19 ? -9.898 0.497 8.424 1.00 0.00 19 THR A C 20
ATOM 19353 O O . THR A 1 19 ? -9.377 1.343 9.159 1.00 0.00 19 THR A O 20
ATOM 19364 N N . PRO A 1 20 ? -10.698 0.853 7.413 1.00 0.00 20 PRO A N 20
ATOM 19365 C CA . PRO A 1 20 ? -11.011 2.284 7.109 1.00 0.00 20 PRO A CA 20
ATOM 19366 C C . PRO A 1 20 ? -11.541 3.037 8.322 1.00 0.00 20 PRO A C 20
ATOM 19367 O O . PRO A 1 20 ? -12.384 2.530 9.066 1.00 0.00 20 PRO A O 20
ATOM 19378 N N . GLU A 1 21 ? -11.043 4.256 8.496 1.00 0.00 21 GLU A N 20
ATOM 19379 C CA . GLU A 1 21 ? -11.456 5.115 9.599 1.00 0.00 21 GLU A CA 20
ATOM 19380 C C . GLU A 1 21 ? -12.959 5.400 9.516 1.00 0.00 21 GLU A C 20
ATOM 19381 O O . GLU A 1 21 ? -13.660 5.380 10.531 1.00 0.00 21 GLU A O 20
ATOM 19393 N N . ASP A 1 22 ? -13.436 5.671 8.300 1.00 0.00 22 ASP A N 20
ATOM 19394 C CA . ASP A 1 22 ? -14.852 5.971 8.078 1.00 0.00 22 ASP A CA 20
ATOM 19395 C C . ASP A 1 22 ? -15.755 4.766 8.384 1.00 0.00 22 ASP A C 20
ATOM 19396 O O . ASP A 1 22 ? -16.982 4.894 8.362 1.00 0.00 22 ASP A O 20
ATOM 19405 N N . GLY A 1 23 ? -15.148 3.603 8.657 1.00 0.00 23 GLY A N 20
ATOM 19406 C CA . GLY A 1 23 ? -15.916 2.389 8.948 1.00 0.00 23 GLY A CA 20
ATOM 19407 C C . GLY A 1 23 ? -16.203 1.576 7.679 1.00 0.00 23 GLY A C 20
ATOM 19408 O O . GLY A 1 23 ? -16.985 0.623 7.717 1.00 0.00 23 GLY A O 20
ATOM 19412 N N . SER A 1 24 ? -15.561 1.952 6.564 1.00 0.00 24 SER A N 20
ATOM 19413 C CA . SER A 1 24 ? -15.750 1.247 5.295 1.00 0.00 24 SER A CA 20
ATOM 19414 C C . SER A 1 24 ? -15.119 -0.139 5.363 1.00 0.00 24 SER A C 20
ATOM 19415 O O . SER A 1 24 ? -14.387 -0.444 6.305 1.00 0.00 24 SER A O 20
ATOM 19423 N N . LYS A 1 25 ? -15.421 -0.977 4.371 1.00 0.00 25 LYS A N 20
ATOM 19424 C CA . LYS A 1 25 ? -14.892 -2.342 4.324 1.00 0.00 25 LYS A CA 20
ATOM 19425 C C . LYS A 1 25 ? -13.373 -2.325 4.171 1.00 0.00 25 LYS A C 20
ATOM 19426 O O . LYS A 1 25 ? -12.812 -1.386 3.602 1.00 0.00 25 LYS A O 20
ATOM 19445 N N . ASP A 1 26 ? -12.715 -3.359 4.705 1.00 0.00 26 ASP A N 20
ATOM 19446 C CA . ASP A 1 26 ? -11.256 -3.455 4.656 1.00 0.00 26 ASP A CA 20
ATOM 19447 C C . ASP A 1 26 ? -10.729 -3.393 3.226 1.00 0.00 26 ASP A C 20
ATOM 19448 O O . ASP A 1 26 ? -11.331 -3.944 2.302 1.00 0.00 26 ASP A O 20
ATOM 19457 N N . LEU A 1 27 ? -9.591 -2.714 3.069 1.00 0.00 27 LEU A N 20
ATOM 19458 C CA . LEU A 1 27 ? -8.947 -2.560 1.765 1.00 0.00 27 LEU A CA 20
ATOM 19459 C C . LEU A 1 27 ? -7.566 -3.212 1.781 1.00 0.00 27 LEU A C 20
ATOM 19460 O O . LEU A 1 27 ? -6.929 -3.300 2.835 1.00 0.00 27 LEU A O 20
ATOM 19476 N N . PHE A 1 28 ? -7.114 -3.667 0.607 1.00 0.00 28 PHE A N 20
ATOM 19477 C CA . PHE A 1 28 ? -5.804 -4.311 0.491 1.00 0.00 28 PHE A CA 20
ATOM 19478 C C . PHE A 1 28 ? -4.698 -3.261 0.460 1.00 0.00 28 PHE A C 20
ATOM 19479 O O . PHE A 1 28 ? -4.811 -2.248 -0.236 1.00 0.00 28 PHE A O 20
ATOM 19496 N N . VAL A 1 29 ? -3.628 -3.514 1.218 1.00 0.00 29 VAL A N 20
ATOM 19497 C CA . VAL A 1 29 ? -2.489 -2.592 1.283 1.00 0.00 29 VAL A CA 20
ATOM 19498 C C . VAL A 1 29 ? -1.194 -3.373 1.024 1.00 0.00 29 VAL A C 20
ATOM 19499 O O . VAL A 1 29 ? -0.980 -4.433 1.617 1.00 0.00 29 VAL A O 20
ATOM 19512 N N . HIS A 1 30 ? -0.344 -2.848 0.134 1.00 0.00 30 HIS A N 20
ATOM 19513 C CA . HIS A 1 30 ? 0.923 -3.510 -0.200 1.00 0.00 30 HIS A CA 20
ATOM 19514 C C . HIS A 1 30 ? 2.116 -2.755 0.389 1.00 0.00 30 HIS A C 20
ATOM 19515 O O . HIS A 1 30 ? 2.164 -1.523 0.358 1.00 0.00 30 HIS A O 20
ATOM 19529 N N . HIS A 1 31 ? 3.074 -3.518 0.921 1.00 0.00 31 HIS A N 20
ATOM 19530 C CA . HIS A 1 31 ? 4.282 -2.946 1.522 1.00 0.00 31 HIS A CA 20
ATOM 19531 C C . HIS A 1 31 ? 5.113 -2.192 0.475 1.00 0.00 31 HIS A C 20
ATOM 19532 O O . HIS A 1 31 ? 5.590 -1.088 0.728 1.00 0.00 31 HIS A O 20
ATOM 19546 N N . SER A 1 32 ? 5.304 -2.828 -0.679 1.00 0.00 32 SER A N 20
ATOM 19547 C CA . SER A 1 32 ? 6.109 -2.263 -1.767 1.00 0.00 32 SER A CA 20
ATOM 19548 C C . SER A 1 32 ? 5.647 -0.868 -2.200 1.00 0.00 32 SER A C 20
ATOM 19549 O O . SER A 1 32 ? 6.427 -0.117 -2.791 1.00 0.00 32 SER A O 20
ATOM 19557 N N . GLU A 1 33 ? 4.381 -0.542 -1.944 1.00 0.00 33 GLU A N 20
ATOM 19558 C CA . GLU A 1 33 ? 3.825 0.753 -2.357 1.00 0.00 33 GLU A CA 20
ATOM 19559 C C . GLU A 1 33 ? 4.420 1.933 -1.583 1.00 0.00 33 GLU A C 20
ATOM 19560 O O . GLU A 1 33 ? 4.408 3.058 -2.091 1.00 0.00 33 GLU A O 20
ATOM 19572 N N . ILE A 1 34 ? 4.929 1.693 -0.368 1.00 0.00 34 ILE A N 20
ATOM 19573 C CA . ILE A 1 34 ? 5.509 2.782 0.428 1.00 0.00 34 ILE A CA 20
ATOM 19574 C C . ILE A 1 34 ? 6.689 3.421 -0.313 1.00 0.00 34 ILE A C 20
ATOM 19575 O O . ILE A 1 34 ? 7.708 2.770 -0.566 1.00 0.00 34 ILE A O 20
ATOM 19591 N N . GLN A 1 35 ? 6.535 4.703 -0.656 1.00 0.00 35 GLN A N 20
ATOM 19592 C CA . GLN A 1 35 ? 7.583 5.443 -1.369 1.00 0.00 35 GLN A CA 20
ATOM 19593 C C . GLN A 1 35 ? 8.326 6.427 -0.451 1.00 0.00 35 GLN A C 20
ATOM 19594 O O . GLN A 1 35 ? 9.107 7.249 -0.937 1.00 0.00 35 GLN A O 20
ATOM 19608 N N . SER A 1 36 ? 8.076 6.349 0.863 1.00 0.00 36 SER A N 20
ATOM 19609 C CA . SER A 1 36 ? 8.727 7.248 1.816 1.00 0.00 36 SER A CA 20
ATOM 19610 C C . SER A 1 36 ? 10.241 7.072 1.777 1.00 0.00 36 SER A C 20
ATOM 19611 O O . SER A 1 36 ? 10.742 5.948 1.700 1.00 0.00 36 SER A O 20
ATOM 19619 N N . GLY A 1 37 ? 10.960 8.195 1.826 1.00 0.00 37 GLY A N 20
ATOM 19620 C CA . GLY A 1 37 ? 12.422 8.177 1.793 1.00 0.00 37 GLY A CA 20
ATOM 19621 C C . GLY A 1 37 ? 13.009 8.231 3.200 1.00 0.00 37 GLY A C 20
ATOM 19622 O O . GLY A 1 37 ? 12.280 8.127 4.191 1.00 0.00 37 GLY A O 20
ATOM 19626 N N . GLY A 1 38 ? 14.331 8.402 3.272 1.00 0.00 38 GLY A N 20
ATOM 19627 C CA . GLY A 1 38 ? 15.030 8.479 4.553 1.00 0.00 38 GLY A CA 20
ATOM 19628 C C . GLY A 1 38 ? 14.806 7.217 5.379 1.00 0.00 38 GLY A C 20
ATOM 19629 O O . GLY A 1 38 ? 14.944 6.101 4.870 1.00 0.00 38 GLY A O 20
ATOM 19633 N N . GLU A 1 39 ? 14.463 7.407 6.655 1.00 0.00 39 GLU A N 20
ATOM 19634 C CA . GLU A 1 39 ? 14.216 6.285 7.558 1.00 0.00 39 GLU A CA 20
ATOM 19635 C C . GLU A 1 39 ? 12.912 5.588 7.194 1.00 0.00 39 GLU A C 20
ATOM 19636 O O . GLU A 1 39 ? 11.954 6.238 6.766 1.00 0.00 39 GLU A O 20
ATOM 19648 N N . TYR A 1 40 ? 12.884 4.264 7.365 1.00 0.00 40 TYR A N 20
ATOM 19649 C CA . TYR A 1 40 ? 11.689 3.477 7.049 1.00 0.00 40 TYR A CA 20
ATOM 19650 C C . TYR A 1 40 ? 11.064 2.914 8.317 1.00 0.00 40 TYR A C 20
ATOM 19651 O O . TYR A 1 40 ? 11.744 2.267 9.119 1.00 0.00 40 TYR A O 20
ATOM 19669 N N . ALA A 1 41 ? 9.762 3.152 8.476 1.00 0.00 41 ALA A N 20
ATOM 19670 C CA . ALA A 1 41 ? 9.030 2.653 9.636 1.00 0.00 41 ALA A CA 20
ATOM 19671 C C . ALA A 1 41 ? 8.331 1.348 9.278 1.00 0.00 41 ALA A C 20
ATOM 19672 O O . ALA A 1 41 ? 7.747 1.233 8.196 1.00 0.00 41 ALA A O 20
ATOM 19679 N N . THR A 1 42 ? 8.389 0.373 10.185 1.00 0.00 42 THR A N 20
ATOM 19680 C CA . THR A 1 42 ? 7.753 -0.925 9.954 1.00 0.00 42 THR A CA 20
ATOM 19681 C C . THR A 1 42 ? 6.247 -0.820 10.157 1.00 0.00 42 THR A C 20
ATOM 19682 O O . THR A 1 42 ? 5.751 0.179 10.684 1.00 0.00 42 THR A O 20
ATOM 19693 N N . LEU A 1 43 ? 5.530 -1.872 9.754 1.00 0.00 43 LEU A N 20
ATOM 19694 C CA . LEU A 1 43 ? 4.078 -1.920 9.910 1.00 0.00 43 LEU A CA 20
ATOM 19695 C C . LEU A 1 43 ? 3.673 -3.242 10.560 1.00 0.00 43 LEU A C 20
ATOM 19696 O O . LEU A 1 43 ? 4.251 -4.289 10.263 1.00 0.00 43 LEU A O 20
ATOM 19712 N N . ALA A 1 44 ? 2.684 -3.176 11.451 1.00 0.00 44 ALA A N 20
ATOM 19713 C CA . ALA A 1 44 ? 2.204 -4.361 12.162 1.00 0.00 44 ALA A CA 20
ATOM 19714 C C . ALA A 1 44 ? 0.683 -4.250 12.409 1.00 0.00 44 ALA A C 20
ATOM 19715 O O . ALA A 1 44 ? -0.032 -3.701 11.567 1.00 0.00 44 ALA A O 20
ATOM 19722 N N . ASP A 1 45 ? 0.185 -4.791 13.536 1.00 0.00 45 ASP A N 20
ATOM 19723 C CA . ASP A 1 45 ? -1.241 -4.739 13.851 1.00 0.00 45 ASP A CA 20
ATOM 19724 C C . ASP A 1 45 ? -1.595 -3.435 14.567 1.00 0.00 45 ASP A C 20
ATOM 19725 O O . ASP A 1 45 ? -1.203 -3.229 15.718 1.00 0.00 45 ASP A O 20
ATOM 19734 N N . GLY A 1 46 ? -2.349 -2.570 13.884 1.00 0.00 46 GLY A N 20
ATOM 19735 C CA . GLY A 1 46 ? -2.771 -1.290 14.466 1.00 0.00 46 GLY A CA 20
ATOM 19736 C C . GLY A 1 46 ? -1.964 -0.096 13.938 1.00 0.00 46 GLY A C 20
ATOM 19737 O O . GLY A 1 46 ? -2.168 1.033 14.394 1.00 0.00 46 GLY A O 20
ATOM 19741 N N . GLN A 1 47 ? -1.061 -0.342 12.983 1.00 0.00 47 GLN A N 20
ATOM 19742 C CA . GLN A 1 47 ? -0.245 0.725 12.409 1.00 0.00 47 GLN A CA 20
ATOM 19743 C C . GLN A 1 47 ? -1.128 1.725 11.666 1.00 0.00 47 GLN A C 20
ATOM 19744 O O . GLN A 1 47 ? -1.965 1.335 10.852 1.00 0.00 47 GLN A O 20
ATOM 19758 N N . THR A 1 48 ? -0.924 3.015 11.950 1.00 0.00 48 THR A N 20
ATOM 19759 C CA . THR A 1 48 ? -1.700 4.073 11.302 1.00 0.00 48 THR A CA 20
ATOM 19760 C C . THR A 1 48 ? -1.004 4.484 10.006 1.00 0.00 48 THR A C 20
ATOM 19761 O O . THR A 1 48 ? 0.180 4.831 10.015 1.00 0.00 48 THR A O 20
ATOM 19772 N N . VAL A 1 49 ? -1.746 4.429 8.896 1.00 0.00 49 VAL A N 20
ATOM 19773 C CA . VAL A 1 49 ? -1.183 4.785 7.591 1.00 0.00 49 VAL A CA 20
ATOM 19774 C C . VAL A 1 49 ? -2.182 5.585 6.762 1.00 0.00 49 VAL A C 20
ATOM 19775 O O . VAL A 1 49 ? -3.378 5.595 7.053 1.00 0.00 49 VAL A O 20
ATOM 19788 N N . GLU A 1 50 ? -1.673 6.217 5.705 1.00 0.00 50 GLU A N 20
ATOM 19789 C CA . GLU A 1 50 ? -2.511 6.992 4.788 1.00 0.00 50 GLU A CA 20
ATOM 19790 C C . GLU A 1 50 ? -2.427 6.360 3.405 1.00 0.00 50 GLU A C 20
ATOM 19791 O O . GLU A 1 50 ? -1.356 5.900 3.006 1.00 0.00 50 GLU A O 20
ATOM 19803 N N . TYR A 1 51 ? -3.556 6.316 2.694 1.00 0.00 51 TYR A N 20
ATOM 19804 C CA . TYR A 1 51 ? -3.584 5.698 1.366 1.00 0.00 51 TYR A CA 20
ATOM 19805 C C . TYR A 1 51 ? -4.750 6.203 0.519 1.00 0.00 51 TYR A C 20
ATOM 19806 O O . TYR A 1 51 ? -5.681 6.832 1.027 1.00 0.00 51 TYR A O 20
ATOM 19824 N N . GLU A 1 52 ? -4.690 5.880 -0.774 1.00 0.00 52 GLU A N 20
ATOM 19825 C CA . GLU A 1 52 ? -5.744 6.255 -1.713 1.00 0.00 52 GLU A CA 20
ATOM 19826 C C . GLU A 1 52 ? -6.397 4.990 -2.262 1.00 0.00 52 GLU A C 20
ATOM 19827 O O . GLU A 1 52 ? -5.703 4.080 -2.723 1.00 0.00 52 GLU A O 20
ATOM 19839 N N . VAL A 1 53 ? -7.729 4.936 -2.198 1.00 0.00 53 VAL A N 20
ATOM 19840 C CA . VAL A 1 53 ? -8.472 3.772 -2.682 1.00 0.00 53 VAL A CA 20
ATOM 19841 C C . VAL A 1 53 ? -8.478 3.738 -4.215 1.00 0.00 53 VAL A C 20
ATOM 19842 O O . VAL A 1 53 ? -9.052 4.615 -4.867 1.00 0.00 53 VAL A O 20
ATOM 19855 N N . GLY A 1 54 ? -7.838 2.710 -4.772 1.00 0.00 54 GLY A N 20
ATOM 19856 C CA . GLY A 1 54 ? -7.770 2.538 -6.216 1.00 0.00 54 GLY A CA 20
ATOM 19857 C C . GLY A 1 54 ? -8.700 1.415 -6.637 1.00 0.00 54 GLY A C 20
ATOM 19858 O O . GLY A 1 54 ? -9.288 0.744 -5.782 1.00 0.00 54 GLY A O 20
ATOM 19862 N N . GLN A 1 55 ? -8.832 1.214 -7.946 1.00 0.00 55 GLN A N 20
ATOM 19863 C CA . GLN A 1 55 ? -9.707 0.165 -8.461 1.00 0.00 55 GLN A CA 20
ATOM 19864 C C . GLN A 1 55 ? -8.879 -0.976 -9.055 1.00 0.00 55 GLN A C 20
ATOM 19865 O O . GLN A 1 55 ? -7.972 -0.744 -9.858 1.00 0.00 55 GLN A O 20
ATOM 19879 N N . GLY A 1 56 ? -9.210 -2.202 -8.649 1.00 0.00 56 GLY A N 20
ATOM 19880 C CA . GLY A 1 56 ? -8.514 -3.390 -9.132 1.00 0.00 56 GLY A CA 20
ATOM 19881 C C . GLY A 1 56 ? -9.515 -4.428 -9.625 1.00 0.00 56 GLY A C 20
ATOM 19882 O O . GLY A 1 56 ? -10.691 -4.390 -9.248 1.00 0.00 56 GLY A O 20
ATOM 19886 N N . GLN A 1 57 ? -9.044 -5.344 -10.471 1.00 0.00 57 GLN A N 20
ATOM 19887 C CA . GLN A 1 57 ? -9.905 -6.387 -11.022 1.00 0.00 57 GLN A CA 20
ATOM 19888 C C . GLN A 1 57 ? -10.445 -7.281 -9.911 1.00 0.00 57 GLN A C 20
ATOM 19889 O O . GLN A 1 57 ? -11.623 -7.651 -9.923 1.00 0.00 57 GLN A O 20
ATOM 19903 N N . LYS A 1 58 ? -9.579 -7.617 -8.951 1.00 0.00 58 LYS A N 20
ATOM 19904 C CA . LYS A 1 58 ? -9.980 -8.464 -7.824 1.00 0.00 58 LYS A CA 20
ATOM 19905 C C . LYS A 1 58 ? -10.675 -7.646 -6.730 1.00 0.00 58 LYS A C 20
ATOM 19906 O O . LYS A 1 58 ? -11.424 -8.201 -5.919 1.00 0.00 58 LYS A O 20
ATOM 19925 N N . GLY A 1 59 ? -10.428 -6.331 -6.715 1.00 0.00 59 GLY A N 20
ATOM 19926 C CA . GLY A 1 59 ? -11.033 -5.445 -5.721 1.00 0.00 59 GLY A CA 20
ATOM 19927 C C . GLY A 1 59 ? -10.209 -4.157 -5.559 1.00 0.00 59 GLY A C 20
ATOM 19928 O O . GLY A 1 59 ? -9.227 -3.969 -6.283 1.00 0.00 59 GLY A O 20
ATOM 19932 N N . PRO A 1 60 ? -10.569 -3.267 -4.631 1.00 0.00 60 PRO A N 20
ATOM 19933 C CA . PRO A 1 60 ? -9.816 -1.991 -4.407 1.00 0.00 60 PRO A CA 20
ATOM 19934 C C . PRO A 1 60 ? -8.466 -2.221 -3.735 1.00 0.00 60 PRO A C 20
ATOM 19935 O O . PRO A 1 60 ? -8.241 -3.265 -3.118 1.00 0.00 60 PRO A O 20
ATOM 19946 N N . CYS A 1 61 ? -7.581 -1.234 -3.863 1.00 0.00 61 CYS A N 20
ATOM 19947 C CA . CYS A 1 61 ? -6.247 -1.313 -3.272 1.00 0.00 61 CYS A CA 20
ATOM 19948 C C . CYS A 1 61 ? -5.841 0.033 -2.683 1.00 0.00 61 CYS A C 20
ATOM 19949 O O . CYS A 1 61 ? -6.524 1.038 -2.895 1.00 0.00 61 CYS A O 20
ATOM 19957 N N . ALA A 1 62 ? -4.723 0.047 -1.954 1.00 0.00 62 ALA A N 20
ATOM 19958 C CA . ALA A 1 62 ? -4.219 1.278 -1.347 1.00 0.00 62 ALA A CA 20
ATOM 19959 C C . ALA A 1 62 ? -2.892 1.670 -1.991 1.00 0.00 62 ALA A C 20
ATOM 19960 O O . ALA A 1 62 ? -1.971 0.854 -2.069 1.00 0.00 62 ALA A O 20
ATOM 19967 N N . ASN A 1 63 ? -2.803 2.922 -2.453 1.00 0.00 63 ASN A N 20
ATOM 19968 C CA . ASN A 1 63 ? -1.585 3.422 -3.093 1.00 0.00 63 ASN A CA 20
ATOM 19969 C C . ASN A 1 63 ? -1.014 4.595 -2.304 1.00 0.00 63 ASN A C 20
ATOM 19970 O O . ASN A 1 63 ? -1.730 5.234 -1.528 1.00 0.00 63 ASN A O 20
ATOM 19981 N N . LYS A 1 64 ? 0.281 4.867 -2.505 1.00 0.00 64 LYS A N 20
ATOM 19982 C CA . LYS A 1 64 ? 0.951 5.965 -1.804 1.00 0.00 64 LYS A CA 20
ATOM 19983 C C . LYS A 1 64 ? 0.850 5.759 -0.290 1.00 0.00 64 LYS A C 20
ATOM 19984 O O . LYS A 1 64 ? 0.502 6.677 0.464 1.00 0.00 64 LYS A O 20
ATOM 20003 N N . VAL A 1 65 ? 1.156 4.535 0.144 1.00 0.00 65 VAL A N 20
ATOM 20004 C CA . VAL A 1 65 ? 1.095 4.201 1.565 1.00 0.00 65 VAL A CA 20
ATOM 20005 C C . VAL A 1 65 ? 2.247 4.860 2.326 1.00 0.00 65 VAL A C 20
ATOM 20006 O O . VAL A 1 65 ? 3.417 4.619 2.040 1.00 0.00 65 VAL A O 20
ATOM 20019 N N . VAL A 1 66 ? 1.885 5.694 3.300 1.00 0.00 66 VAL A N 20
ATOM 20020 C CA . VAL A 1 66 ? 2.878 6.395 4.121 1.00 0.00 66 VAL A CA 20
ATOM 20021 C C . VAL A 1 66 ? 2.550 6.213 5.606 1.00 0.00 66 VAL A C 20
ATOM 20022 O O . VAL A 1 66 ? 1.422 6.471 6.036 1.00 0.00 66 VAL A O 20
ATOM 20035 N N . ALA A 1 67 ? 3.548 5.767 6.372 1.00 0.00 67 ALA A N 20
ATOM 20036 C CA . ALA A 1 67 ? 3.375 5.548 7.807 1.00 0.00 67 ALA A CA 20
ATOM 20037 C C . ALA A 1 67 ? 3.225 6.874 8.545 1.00 0.00 67 ALA A C 20
ATOM 20038 O O . ALA A 1 67 ? 3.910 7.850 8.228 1.00 0.00 67 ALA A O 20
ATOM 20045 N N . VAL A 1 68 ? 2.326 6.893 9.532 1.00 0.00 68 VAL A N 20
ATOM 20046 C CA . VAL A 1 68 ? 2.079 8.101 10.326 1.00 0.00 68 VAL A CA 20
ATOM 20047 C C . VAL A 1 68 ? 2.686 7.934 11.722 1.00 0.00 68 VAL A C 20
ATOM 20048 O O . VAL A 1 68 ? 3.574 8.702 12.054 1.00 0.00 68 VAL A O 20
#